Protein 3CPX (pdb70)

Structure (mmCIF, N/CA/C/O backbone):
data_3CPX
#
_entry.id   3CPX
#
_cell.length_a   83.840
_cell.length_b   83.840
_cell.length_c   682.310
_cell.angle_alpha   90.000
_cell.angle_beta   90.000
_cell.angle_gamma   120.000
#
_symmetry.space_group_name_H-M   'P 61 2 2'
#
loop_
_entity.id
_entity.type
_entity.pdbx_description
1 polymer 'Aminopeptidase, M42 family'
2 non-polymer 'FE (III) ION'
3 non-polymer 1,2-ETHANEDIOL
4 non-polymer 'CHLORIDE ION'
5 water water
#
loop_
_atom_site.group_PDB
_atom_site.id
_atom_site.type_symbol
_atom_site.label_atom_id
_atom_site.label_alt_id
_atom_site.label_comp_id
_atom_site.label_asym_id
_atom_site.label_entity_id
_atom_site.label_seq_id
_atom_site.pdbx_PDB_ins_code
_atom_site.Cartn_x
_atom_site.Cartn_y
_atom_site.Cartn_z
_atom_site.occupancy
_atom_site.B_iso_or_equiv
_atom_site.auth_seq_id
_atom_site.auth_comp_id
_atom_site.auth_asym_id
_atom_site.auth_atom_id
_atom_site.pdbx_PDB_model_num
ATOM 1 N N . GLU A 1 13 ? 32.422 19.547 287.942 1.00 65.25 -6 GLU A N 1
ATOM 2 C CA . GLU A 1 13 ? 33.020 18.625 288.971 1.00 65.97 -6 GLU A CA 1
ATOM 3 C C . GLU A 1 13 ? 32.746 19.163 290.404 1.00 65.18 -6 GLU A C 1
ATOM 4 O O . GLU A 1 13 ? 32.477 18.405 291.368 1.00 65.94 -6 GLU A O 1
ATOM 7 N N . ASN A 1 14 ? 32.834 20.483 290.524 1.00 63.11 -5 ASN A N 1
ATOM 8 C CA . ASN A 1 14 ? 32.613 21.166 291.814 1.00 61.12 -5 ASN A CA 1
ATOM 9 C C . ASN A 1 14 ? 31.158 20.944 292.281 1.00 60.13 -5 ASN A C 1
ATOM 10 O O . ASN A 1 14 ? 30.853 20.939 293.488 1.00 59.74 -5 ASN A O 1
ATOM 15 N N . LEU A 1 15 ? 30.302 20.716 291.282 1.00 58.95 -4 LEU A N 1
ATOM 16 C CA . LEU A 1 15 ? 28.842 20.558 291.469 1.00 58.32 -4 LEU A CA 1
ATOM 17 C C . LEU A 1 15 ? 28.574 19.243 292.203 1.00 58.46 -4 LEU A C 1
ATOM 18 O O . LEU A 1 15 ? 27.421 18.884 292.516 1.00 59.17 -4 LEU A O 1
ATOM 20 N N . TYR A 1 16 ? 29.658 18.521 292.485 1.00 58.07 -3 TYR A N 1
ATOM 21 C CA . TYR A 1 16 ? 29.527 17.226 293.216 1.00 57.91 -3 TYR A CA 1
ATOM 22 C C . TYR A 1 16 ? 30.332 17.151 294.515 1.00 57.52 -3 TYR A C 1
ATOM 23 O O . TYR A 1 16 ? 30.116 16.240 295.359 1.00 57.79 -3 TYR A O 1
ATOM 32 N N . PHE A 1 17 ? 31.185 18.161 294.697 1.00 56.45 -2 PHE A N 1
ATOM 33 C CA . PHE A 1 17 ? 32.041 18.220 295.894 1.00 55.95 -2 PHE A CA 1
ATOM 34 C C . PHE A 1 17 ? 31.280 17.935 297.173 1.00 55.40 -2 PHE A C 1
ATOM 35 O O . PHE A 1 17 ? 30.051 18.131 297.299 1.00 55.58 -2 PHE A O 1
ATOM 43 N N . GLN A 1 18 ? 32.077 17.486 298.124 1.00 54.45 -1 GLN A N 1
ATOM 44 C CA . GLN A 1 18 ? 31.599 17.129 299.450 1.00 53.83 -1 GLN A CA 1
ATOM 45 C C . GLN A 1 18 ? 32.586 17.522 300.492 1.00 52.18 -1 GLN A C 1
ATOM 46 O O . GLN A 1 18 ? 33.641 18.101 300.194 1.00 52.86 -1 GLN A O 1
ATOM 52 N N . GLY A 1 19 ? 32.230 17.150 301.711 1.00 50.36 0 GLY A N 1
ATOM 53 C CA . GLY A 1 19 ? 33.015 17.473 302.885 1.00 49.09 0 GLY A CA 1
ATOM 54 C C . GLY A 1 19 ? 33.670 18.823 302.773 1.00 48.31 0 GLY A C 1
ATOM 55 O O . GLY A 1 19 ? 33.048 19.817 302.363 1.00 48.52 0 GLY A O 1
ATOM 64 N N . GLN A 1 21 ? 35.824 19.807 300.800 1.00 46.13 2 GLN A N 1
ATOM 65 C CA . GLN A 1 21 ? 36.083 20.300 299.449 1.00 45.63 2 GLN A CA 1
ATOM 66 C C . GLN A 1 21 ? 34.924 21.166 299.020 1.00 44.64 2 GLN A C 1
ATOM 67 O O . GLN A 1 21 ? 35.072 22.077 298.218 1.00 44.92 2 GLN A O 1
ATOM 73 N N . LEU A 1 22 ? 33.779 20.891 299.612 1.00 43.75 3 LEU A N 1
ATOM 74 C CA . LEU A 1 22 ? 32.567 21.632 299.275 1.00 43.37 3 LEU A CA 1
ATOM 75 C C . LEU A 1 22 ? 32.718 22.974 299.948 1.00 43.11 3 LEU A C 1
ATOM 76 O O . LEU A 1 22 ? 32.337 24.001 299.400 1.00 44.07 3 LEU A O 1
ATOM 81 N N . LEU A 1 23 ? 33.384 22.956 301.097 1.00 42.58 4 LEU A N 1
ATOM 82 C CA . LEU A 1 23 ? 33.561 24.169 301.901 1.00 41.94 4 LEU A CA 1
ATOM 83 C C . LEU A 1 23 ? 34.605 25.067 301.257 1.00 42.50 4 LEU A C 1
ATOM 84 O O . LEU A 1 23 ? 34.501 26.296 301.296 1.00 43.44 4 LEU A O 1
ATOM 89 N N . LYS A 1 24 ? 35.584 24.433 300.635 1.00 42.27 5 LYS A N 1
ATOM 90 C CA . LYS A 1 24 ? 36.679 25.138 299.968 1.00 42.43 5 LYS A CA 1
ATOM 91 C C . LYS A 1 24 ? 36.077 25.919 298.818 1.00 42.75 5 LYS A C 1
ATOM 92 O O . LYS A 1 24 ? 36.333 27.103 298.601 1.00 42.23 5 LYS A O 1
ATOM 96 N N . GLU A 1 25 ? 35.190 25.233 298.126 1.00 43.14 6 GLU A N 1
ATOM 97 C CA . GLU A 1 25 ? 34.591 25.770 296.914 1.00 43.67 6 GLU A CA 1
ATOM 98 C C . GLU A 1 25 ? 33.690 26.910 297.320 1.00 43.81 6 GLU A C 1
ATOM 99 O O . GLU A 1 25 ? 33.713 27.997 296.726 1.00 44.08 6 GLU A O 1
ATOM 105 N N . LEU A 1 26 ? 32.907 26.676 298.356 1.00 43.58 7 LEU A N 1
ATOM 106 C CA . LEU A 1 26 ? 31.990 27.715 298.811 1.00 43.72 7 LEU A CA 1
ATOM 107 C C . LEU A 1 26 ? 32.774 28.950 299.178 1.00 43.31 7 LEU A C 1
ATOM 108 O O . LEU A 1 26 ? 32.410 30.044 298.829 1.00 43.38 7 LEU A O 1
ATOM 113 N N . CYS A 1 27 ? 33.900 28.753 299.826 1.00 44.25 8 CYS A N 1
ATOM 114 C CA . CYS A 1 27 ? 34.681 29.889 300.312 1.00 44.89 8 CYS A CA 1
ATOM 115 C C . CYS A 1 27 ? 35.402 30.610 299.229 1.00 44.59 8 CYS A C 1
ATOM 116 O O . CYS A 1 27 ? 35.780 31.759 299.394 1.00 45.66 8 CYS A O 1
ATOM 119 N N . SER A 1 28 ? 35.538 29.947 298.102 1.00 43.98 9 SER A N 1
ATOM 120 C CA . SER A 1 28 ? 36.362 30.489 297.016 1.00 43.37 9 SER A CA 1
ATOM 121 C C . SER A 1 28 ? 35.553 31.393 296.103 1.00 43.18 9 SER A C 1
ATOM 122 O O . SER A 1 28 ? 36.103 32.226 295.365 1.00 43.12 9 SER A O 1
ATOM 125 N N . ILE A 1 29 ? 34.245 31.213 296.175 1.00 42.87 10 ILE A N 1
ATOM 126 C CA . ILE A 1 29 ? 33.309 31.958 295.314 1.00 42.52 10 ILE A CA 1
ATOM 127 C C . ILE A 1 29 ? 33.128 33.377 295.802 1.00 42.49 10 ILE A C 1
ATOM 128 O O . ILE A 1 29 ? 32.660 33.633 296.896 1.00 43.10 10 ILE A O 1
ATOM 133 N N . HIS A 1 30 ? 33.558 34.281 294.943 1.00 43.09 11 HIS A N 1
ATOM 134 C CA . HIS A 1 30 ? 33.484 35.729 295.146 1.00 43.61 11 HIS A CA 1
ATOM 135 C C . HIS A 1 30 ? 32.037 36.156 295.205 1.00 42.99 11 HIS A C 1
ATOM 136 O O . HIS A 1 30 ? 31.322 36.145 294.201 1.00 42.98 11 HIS A O 1
ATOM 143 N N . ALA A 1 31 ? 31.596 36.489 296.410 1.00 42.62 12 ALA A N 1
ATOM 144 C CA . ALA A 1 31 ? 30.205 36.906 296.636 1.00 41.52 12 ALA A CA 1
ATOM 145 C C . ALA A 1 31 ? 30.039 37.882 297.814 1.00 41.02 12 ALA A C 1
ATOM 146 O O . ALA A 1 31 ? 29.521 37.535 298.888 1.00 40.53 12 ALA A O 1
ATOM 148 N N . PRO A 1 32 ? 30.482 39.121 297.612 1.00 40.37 13 PRO A N 1
ATOM 149 C CA . PRO A 1 32 ? 30.310 40.062 298.678 1.00 40.58 13 PRO A CA 1
ATOM 150 C C . PRO A 1 32 ? 28.899 40.558 298.712 1.00 40.90 13 PRO A C 1
ATOM 151 O O . PRO A 1 32 ? 28.134 40.340 297.791 1.00 41.53 13 PRO A O 1
ATOM 155 N N . SER A 1 33 ? 28.562 41.211 299.798 1.00 41.33 14 SER A N 1
ATOM 156 C CA . SER A 1 33 ? 27.245 41.789 299.925 1.00 41.92 14 SER A CA 1
ATOM 157 C C . SER A 1 33 ? 26.869 42.568 298.676 1.00 42.53 14 SER A C 1
ATOM 158 O O . SER A 1 33 ? 27.637 43.342 298.126 1.00 42.44 14 SER A O 1
ATOM 161 N N . GLY A 1 34 ? 25.644 42.342 298.247 1.00 43.50 15 GLY A N 1
ATOM 162 C CA . GLY A 1 34 ? 25.096 43.044 297.100 1.00 43.94 15 GLY A CA 1
ATOM 163 C C . GLY A 1 34 ? 25.394 42.355 295.788 1.00 44.07 15 GLY A C 1
ATOM 164 O O . GLY A 1 34 ? 24.878 42.740 294.733 1.00 44.32 15 GLY A O 1
ATOM 165 N N . ASN A 1 35 ? 26.213 41.317 295.858 1.00 43.32 16 ASN A N 1
ATOM 166 C CA . ASN A 1 35 ? 26.582 40.584 294.640 1.00 43.44 16 ASN A CA 1
ATOM 167 C C . ASN A 1 35 ? 26.752 39.104 294.940 1.00 43.39 16 ASN A C 1
ATOM 168 O O . ASN A 1 35 ? 27.762 38.513 294.638 1.00 43.04 16 ASN A O 1
ATOM 173 N N . GLU A 1 36 ? 25.725 38.532 295.535 1.00 43.41 17 GLU A N 1
ATOM 174 C CA . GLU A 1 36 ? 25.781 37.162 295.987 1.00 43.71 17 GLU A CA 1
ATOM 175 C C . GLU A 1 36 ? 25.432 36.222 294.871 1.00 44.48 17 GLU A C 1
ATOM 176 O O . GLU A 1 36 ? 25.531 34.993 295.001 1.00 45.53 17 GLU A O 1
ATOM 182 N N . GLU A 1 37 ? 25.054 36.814 293.753 1.00 44.38 18 GLU A N 1
ATOM 183 C CA . GLU A 1 37 ? 24.584 36.020 292.617 1.00 44.77 18 GLU A CA 1
ATOM 184 C C . GLU A 1 37 ? 25.466 34.818 292.254 1.00 44.21 18 GLU A C 1
ATOM 185 O O . GLU A 1 37 ? 24.979 33.721 292.001 1.00 44.47 18 GLU A O 1
ATOM 191 N N . PRO A 1 38 ? 26.768 35.015 292.216 1.00 44.31 19 PRO A N 1
ATOM 192 C CA . PRO A 1 38 ? 27.505 33.839 291.803 1.00 43.85 19 PRO A CA 1
ATOM 193 C C . PRO A 1 38 ? 27.306 32.661 292.741 1.00 43.16 19 PRO A C 1
ATOM 194 O O . PRO A 1 38 ? 27.264 31.507 292.316 1.00 42.06 19 PRO A O 1
ATOM 198 N N . LEU A 1 39 ? 27.140 32.951 294.016 1.00 42.53 20 LEU A N 1
ATOM 199 C CA . LEU A 1 39 ? 27.094 31.845 294.973 1.00 42.47 20 LEU A CA 1
ATOM 200 C C . LEU A 1 39 ? 25.724 31.204 294.843 1.00 42.27 20 LEU A C 1
ATOM 201 O O . LEU A 1 39 ? 25.564 29.996 294.882 1.00 42.12 20 LEU A O 1
ATOM 206 N N . LYS A 1 40 ? 24.748 32.061 294.627 1.00 42.34 21 LYS A N 1
ATOM 207 C CA . LYS A 1 40 ? 23.376 31.629 294.459 1.00 42.07 21 LYS A CA 1
ATOM 208 C C . LYS A 1 40 ? 23.363 30.610 293.350 1.00 41.91 21 LYS A C 1
ATOM 209 O O . LYS A 1 40 ? 22.764 29.518 293.437 1.00 41.67 21 LYS A O 1
ATOM 215 N N . ASP A 1 41 ? 24.057 31.015 292.298 1.00 41.72 22 ASP A N 1
ATOM 216 C CA . ASP A 1 41 ? 24.132 30.236 291.054 1.00 42.60 22 ASP A CA 1
ATOM 217 C C . ASP A 1 41 ? 24.756 28.871 291.304 1.00 41.35 22 ASP A C 1
ATOM 218 O O . ASP A 1 41 ? 24.253 27.867 290.847 1.00 40.67 22 ASP A O 1
ATOM 223 N N . PHE A 1 42 ? 25.823 28.867 292.080 1.00 40.77 23 PHE A N 1
ATOM 224 C CA . PHE A 1 42 ? 26.485 27.642 292.445 1.00 40.91 23 PHE A CA 1
ATOM 225 C C . PHE A 1 42 ? 25.588 26.826 293.377 1.00 41.35 23 PHE A C 1
ATOM 226 O O . PHE A 1 42 ? 25.417 25.608 293.197 1.00 40.40 23 PHE A O 1
ATOM 234 N N . ILE A 1 43 ? 24.995 27.490 294.362 1.00 41.71 24 ILE A N 1
ATOM 235 C CA . ILE A 1 43 ? 24.196 26.743 295.335 1.00 42.83 24 ILE A CA 1
ATOM 236 C C . ILE A 1 43 ? 23.019 26.061 294.639 1.00 44.46 24 ILE A C 1
ATOM 237 O O . ILE A 1 43 ? 22.610 24.948 294.971 1.00 44.53 24 ILE A O 1
ATOM 242 N N . LEU A 1 44 ? 22.579 26.693 293.570 1.00 45.73 25 LEU A N 1
ATOM 243 C CA . LEU A 1 44 ? 21.380 26.245 292.865 1.00 45.42 25 LEU A CA 1
ATOM 244 C C . LEU A 1 44 ? 21.774 25.067 291.968 1.00 45.81 25 LEU A C 1
ATOM 245 O O . LEU A 1 44 ? 21.113 24.023 291.941 1.00 46.39 25 LEU A O 1
ATOM 250 N N . GLU A 1 45 ? 22.886 25.206 291.266 1.00 45.72 26 GLU A N 1
ATOM 251 C CA . GLU A 1 45 ? 23.323 24.116 290.402 1.00 45.97 26 GLU A CA 1
ATOM 252 C C . GLU A 1 45 ? 23.581 22.880 291.263 1.00 45.00 26 GLU A C 1
ATOM 253 O O . GLU A 1 45 ? 23.322 21.716 290.883 1.00 44.03 26 GLU A O 1
ATOM 257 N N . TYR A 1 46 ? 24.052 23.178 292.457 1.00 43.47 27 TYR A N 1
ATOM 258 C CA . TYR A 1 46 ? 24.480 22.149 293.369 1.00 43.20 27 TYR A CA 1
ATOM 259 C C . TYR A 1 46 ? 23.285 21.424 293.926 1.00 43.10 27 TYR A C 1
ATOM 260 O O . TYR A 1 46 ? 23.231 20.192 293.957 1.00 43.07 27 TYR A O 1
ATOM 269 N N . ILE A 1 47 ? 22.309 22.201 294.352 1.00 42.93 28 ILE A N 1
ATOM 270 C CA . ILE A 1 47 ? 21.104 21.616 294.910 1.00 42.79 28 ILE A CA 1
ATOM 271 C C . ILE A 1 47 ? 20.423 20.758 293.849 1.00 43.87 28 ILE A C 1
ATOM 272 O O . ILE A 1 47 ? 19.911 19.678 294.146 1.00 44.63 28 ILE A O 1
ATOM 277 N N . ARG A 1 48 ? 20.465 21.222 292.606 1.00 44.67 29 ARG A N 1
ATOM 278 C CA . ARG A 1 48 ? 19.739 20.542 291.525 1.00 45.58 29 ARG A CA 1
ATOM 279 C C . ARG A 1 48 ? 20.418 19.277 291.086 1.00 44.92 29 ARG A C 1
ATOM 280 O O . ARG A 1 48 ? 19.815 18.471 290.394 1.00 44.54 29 ARG A O 1
ATOM 288 N N . SER A 1 49 ? 21.646 19.073 291.538 1.00 44.93 30 SER A N 1
ATOM 289 C CA . SER A 1 49 ? 22.394 17.874 291.102 1.00 44.82 30 SER A CA 1
ATOM 290 C C . SER A 1 49 ? 22.274 16.795 292.137 1.00 44.24 30 SER A C 1
ATOM 291 O O . SER A 1 49 ? 22.263 15.614 291.820 1.00 42.28 30 SER A O 1
ATOM 294 N N . ASN A 1 50 ? 22.183 17.256 293.380 1.00 43.99 31 ASN A N 1
ATOM 295 C CA . ASN A 1 50 ? 22.287 16.393 294.563 1.00 43.77 31 ASN A CA 1
ATOM 296 C C . ASN A 1 50 ? 21.005 16.154 295.354 1.00 43.43 31 ASN A C 1
ATOM 297 O O . ASN A 1 50 ? 20.932 15.247 296.191 1.00 44.02 31 ASN A O 1
ATOM 302 N N . ALA A 1 51 ? 20.006 16.983 295.115 1.00 42.44 32 ALA A N 1
ATOM 303 C CA . ALA A 1 51 ? 18.780 16.874 295.897 1.00 42.20 32 ALA A CA 1
ATOM 304 C C . ALA A 1 51 ? 18.212 15.466 295.795 1.00 41.94 32 ALA A C 1
ATOM 305 O O . ALA A 1 51 ? 17.484 15.005 296.675 1.00 42.17 32 ALA A O 1
ATOM 307 N N . GLY A 1 52 ? 18.617 14.776 294.738 1.00 41.41 33 GLY A N 1
ATOM 308 C CA . GLY A 1 52 ? 18.055 13.472 294.410 1.00 40.72 33 GLY A CA 1
ATOM 309 C C . GLY A 1 52 ? 18.579 12.406 295.344 1.00 40.89 33 GLY A C 1
ATOM 310 O O . GLY A 1 52 ? 17.951 11.365 295.583 1.00 40.19 33 GLY A O 1
ATOM 311 N N . SER A 1 53 ? 19.727 12.718 295.914 1.00 40.88 34 SER A N 1
ATOM 312 C CA . SER A 1 53 ? 20.434 11.784 296.782 1.00 40.33 34 SER A CA 1
ATOM 313 C C . SER A 1 53 ? 19.970 11.962 298.205 1.00 40.55 34 SER A C 1
ATOM 314 O O . SER A 1 53 ? 20.289 11.173 299.077 1.00 40.41 34 SER A O 1
ATOM 317 N N . TRP A 1 54 ? 19.205 13.023 298.419 1.00 41.29 35 TRP A N 1
ATOM 318 C CA . TRP A 1 54 ? 18.751 13.371 299.767 1.00 41.53 35 TRP A CA 1
ATOM 319 C C . TRP A 1 54 ? 17.589 12.534 300.225 1.00 41.40 35 TRP A C 1
ATOM 320 O O . TRP A 1 54 ? 16.903 11.893 299.445 1.00 41.36 35 TRP A O 1
ATOM 331 N N . SER A 1 55 ? 17.378 12.574 301.516 1.00 41.64 36 SER A N 1
ATOM 332 C CA . SER A 1 55 ? 16.336 11.770 302.134 1.00 42.61 36 SER A CA 1
ATOM 333 C C . SER A 1 55 ? 14.989 12.280 301.679 1.00 42.80 36 SER A C 1
ATOM 334 O O . SER A 1 55 ? 14.034 11.530 301.501 1.00 42.36 36 SER A O 1
ATOM 337 N N . TYR A 1 56 ? 14.958 13.579 301.447 1.00 43.37 37 TYR A N 1
ATOM 338 C CA . TYR A 1 56 ? 13.732 14.255 301.049 1.00 44.00 37 TYR A CA 1
ATOM 339 C C . TYR A 1 56 ? 14.039 15.359 300.054 1.00 43.76 37 TYR A C 1
ATOM 340 O O . TYR A 1 56 ? 14.990 16.116 300.211 1.00 44.05 37 TYR A O 1
ATOM 349 N N . GLN A 1 57 ? 13.221 15.431 299.018 1.00 43.61 38 GLN A N 1
ATOM 350 C CA . GLN A 1 57 ? 13.401 16.437 297.977 1.00 43.68 38 GLN A CA 1
ATOM 351 C C . GLN A 1 57 ? 12.663 17.724 298.311 1.00 42.95 38 GLN A C 1
ATOM 352 O O . GLN A 1 57 ? 11.469 17.720 298.573 1.00 42.88 38 GLN A O 1
ATOM 358 N N . PRO A 1 58 ? 13.390 18.831 298.339 1.00 42.07 39 PRO A N 1
ATOM 359 C CA . PRO A 1 58 ? 12.713 20.059 298.615 1.00 42.05 39 PRO A CA 1
ATOM 360 C C . PRO A 1 58 ? 12.147 20.727 297.394 1.00 41.87 39 PRO A C 1
ATOM 361 O O . PRO A 1 58 ? 12.448 20.372 296.256 1.00 43.34 39 PRO A O 1
ATOM 365 N N . VAL A 1 59 ? 11.276 21.664 297.677 1.00 41.27 40 VAL A N 1
ATOM 366 C CA . VAL A 1 59 ? 10.730 22.540 296.687 1.00 40.70 40 VAL A CA 1
ATOM 367 C C . VAL A 1 59 ? 11.699 23.701 296.725 1.00 41.29 40 VAL A C 1
ATOM 368 O O . VAL A 1 59 ? 12.041 24.207 297.786 1.00 41.20 40 VAL A O 1
ATOM 372 N N . ILE A 1 60 ? 12.166 24.086 295.552 1.00 41.90 41 ILE A N 1
ATOM 373 C CA . ILE A 1 60 ? 13.133 25.172 295.386 1.00 41.73 41 ILE A CA 1
ATOM 374 C C . ILE A 1 60 ? 12.462 26.443 294.983 1.00 42.13 41 ILE A C 1
ATOM 375 O O . ILE A 1 60 ? 11.639 26.477 294.065 1.00 41.45 41 ILE A O 1
ATOM 380 N N . TYR A 1 61 ? 12.804 27.500 295.709 1.00 43.00 42 TYR A N 1
ATOM 381 C CA . TYR A 1 61 ? 12.290 28.818 295.400 1.00 42.91 42 TYR A CA 1
ATOM 382 C C . TYR A 1 61 ? 13.407 29.799 295.189 1.00 43.47 42 TYR A C 1
ATOM 383 O O . TYR A 1 61 ? 14.124 30.156 296.111 1.00 43.43 42 TYR A O 1
ATOM 392 N N . ALA A 1 62 ? 13.523 30.225 293.946 1.00 44.96 43 ALA A N 1
ATOM 393 C CA . ALA A 1 62 ? 14.477 31.271 293.511 1.00 45.71 43 ALA A CA 1
ATOM 394 C C . ALA A 1 62 ? 13.780 32.004 292.358 1.00 46.94 43 ALA A C 1
ATOM 395 O O . ALA A 1 62 ? 13.298 31.385 291.465 1.00 45.24 43 ALA A O 1
ATOM 397 N N . ASP A 1 63 ? 13.671 33.319 292.425 1.00 52.28 44 ASP A N 1
ATOM 398 C CA . ASP A 1 63 ? 12.852 34.131 291.463 1.00 55.04 44 ASP A CA 1
ATOM 399 C C . ASP A 1 63 ? 13.298 35.502 291.405 1.00 57.27 44 ASP A C 1
ATOM 400 O O . ASP A 1 63 ? 14.206 35.958 292.121 1.00 59.78 44 ASP A O 1
ATOM 405 N N . ASN A 1 64 ? 12.455 36.260 290.738 1.00 58.62 45 ASN A N 1
ATOM 406 C CA . ASN A 1 64 ? 12.720 37.694 290.596 1.00 57.37 45 ASN A CA 1
ATOM 407 C C . ASN A 1 64 ? 12.270 38.364 291.888 1.00 56.15 45 ASN A C 1
ATOM 408 O O . ASN A 1 64 ? 12.844 39.449 292.337 1.00 57.02 45 ASN A O 1
ATOM 413 N N . ASP A 1 65 ? 11.301 37.664 292.506 1.00 51.79 46 ASP A N 1
ATOM 414 C CA . ASP A 1 65 ? 10.616 38.162 293.686 1.00 49.24 46 ASP A CA 1
ATOM 415 C C . ASP A 1 65 ? 11.319 37.770 294.958 1.00 46.66 46 ASP A C 1
ATOM 416 O O . ASP A 1 65 ? 10.867 38.098 296.050 1.00 45.93 46 ASP A O 1
ATOM 421 N N . LEU A 1 66 ? 12.434 37.083 294.788 1.00 44.84 47 LEU A N 1
ATOM 422 C CA . LEU A 1 66 ? 13.305 36.679 295.932 1.00 43.62 47 LEU A CA 1
ATOM 423 C C . LEU A 1 66 ? 14.689 37.275 295.736 1.00 42.04 47 LEU A C 1
ATOM 424 O O . LEU A 1 66 ? 15.645 36.964 296.428 1.00 39.90 47 LEU A O 1
ATOM 429 N N . GLN A 1 67 ? 14.768 38.136 294.743 1.00 41.65 48 GLN A N 1
ATOM 430 C CA . GLN A 1 67 ? 16.038 38.705 294.333 1.00 41.32 48 GLN A CA 1
ATOM 431 C C . GLN A 1 67 ? 16.996 37.542 294.100 1.00 41.76 48 GLN A C 1
ATOM 432 O O . GLN A 1 67 ? 16.682 36.662 293.303 1.00 41.81 48 GLN A O 1
ATOM 438 N N . ASP A 1 68 ? 18.138 37.547 294.790 1.00 41.84 49 ASP A N 1
ATOM 439 C CA . ASP A 1 68 ? 19.161 36.493 294.637 1.00 41.94 49 ASP A CA 1
ATOM 440 C C . ASP A 1 68 ? 19.207 35.486 295.780 1.00 41.58 49 ASP A C 1
ATOM 441 O O . ASP A 1 68 ? 20.173 34.746 295.963 1.00 39.70 49 ASP A O 1
ATOM 446 N N . CYS A 1 69 ? 18.111 35.444 296.519 1.00 42.18 50 CYS A N 1
ATOM 447 C CA . CYS A 1 69 ? 17.973 34.481 297.618 1.00 42.42 50 CYS A CA 1
ATOM 448 C C . CYS A 1 69 ? 17.476 33.157 297.110 1.00 42.42 50 CYS A C 1
ATOM 449 O O . CYS A 1 69 ? 16.944 33.059 296.003 1.00 41.82 50 CYS A O 1
ATOM 452 N N . ILE A 1 70 ? 17.700 32.139 297.937 1.00 41.78 51 ILE A N 1
ATOM 453 C CA . ILE A 1 70 ? 17.208 30.809 297.670 1.00 41.41 51 ILE A CA 1
ATOM 454 C C . ILE A 1 70 ? 16.448 30.347 298.878 1.00 41.94 51 ILE A C 1
ATOM 455 O O . ILE A 1 70 ? 16.875 30.565 300.003 1.00 42.74 51 ILE A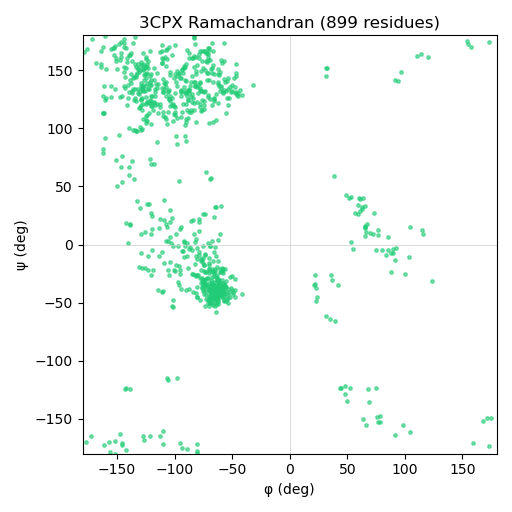 O 1
ATOM 460 N N . VAL A 1 71 ? 15.312 29.716 298.651 1.00 41.01 52 VAL A N 1
ATOM 461 C CA . VAL A 1 71 ? 14.577 29.129 299.757 1.00 40.23 52 VAL A CA 1
ATOM 462 C C . VAL A 1 71 ? 14.133 27.731 299.395 1.00 40.65 52 VAL A C 1
ATOM 463 O O . VAL A 1 71 ? 13.502 27.477 298.348 1.00 39.54 52 VAL A O 1
ATOM 467 N N . LEU A 1 72 ? 14.508 26.830 300.292 1.00 40.60 53 LEU A N 1
ATOM 468 C CA . LEU A 1 72 ? 14.197 25.428 300.176 1.00 39.89 53 LEU A CA 1
ATOM 469 C C . LEU A 1 72 ? 13.122 25.042 301.183 1.00 39.85 53 LEU A C 1
ATOM 470 O O . LEU A 1 72 ? 13.175 25.419 302.351 1.00 39.98 53 LEU A O 1
ATOM 475 N N . VAL A 1 73 ? 12.140 24.273 300.723 1.00 39.91 54 VAL A N 1
ATOM 476 C CA . VAL A 1 73 ? 11.056 23.821 301.601 1.00 38.66 54 VAL A CA 1
ATOM 477 C C . VAL A 1 73 ? 10.935 22.320 301.562 1.00 39.33 54 VAL A C 1
ATOM 478 O O . VAL A 1 73 ? 10.540 21.708 300.571 1.00 38.80 54 VAL A O 1
ATOM 482 N N . PHE A 1 74 ? 11.300 21.737 302.683 1.00 39.80 55 PHE A N 1
ATOM 483 C CA . PHE A 1 74 ? 11.222 20.312 302.864 1.00 39.70 55 PHE A CA 1
ATOM 484 C C . PHE A 1 74 ? 9.892 20.022 303.538 1.00 41.04 55 PHE A C 1
ATOM 485 O O . PHE A 1 74 ? 9.537 20.630 304.553 1.00 42.10 55 PHE A O 1
ATOM 493 N N . GLY A 1 75 ? 9.148 19.105 302.934 1.00 41.61 56 GLY A N 1
ATOM 494 C CA . GLY A 1 75 ? 7.849 18.667 303.443 1.00 41.81 56 GLY A CA 1
ATOM 495 C C . GLY A 1 75 ? 6.932 19.760 303.934 1.00 42.73 56 GLY A C 1
ATOM 496 O O . GLY A 1 75 ? 6.565 20.715 303.226 1.00 43.12 56 GLY A O 1
ATOM 497 N N . ASN A 1 76 ? 6.557 19.572 305.179 1.00 43.48 57 ASN A N 1
ATOM 498 C CA . ASN A 1 76 ? 5.679 20.485 305.900 1.00 45.05 57 ASN A CA 1
ATOM 499 C C . ASN A 1 76 ? 6.407 21.156 307.087 1.00 43.72 57 ASN A C 1
ATOM 500 O O . ASN A 1 76 ? 6.361 20.668 308.221 1.00 43.68 57 ASN A O 1
ATOM 505 N N . PRO A 1 77 ? 7.058 22.281 306.828 1.00 42.78 58 PRO A N 1
ATOM 506 C CA . PRO A 1 77 ? 7.956 22.957 307.767 1.00 42.62 58 PRO A CA 1
ATOM 507 C C . PRO A 1 77 ? 7.347 23.648 308.958 1.00 42.16 58 PRO A C 1
ATOM 508 O O . PRO A 1 77 ? 6.223 24.169 308.912 1.00 42.40 58 PRO A O 1
ATOM 512 N N . ARG A 1 78 ? 8.133 23.608 310.025 1.00 41.54 59 ARG A N 1
ATOM 513 C CA . ARG A 1 78 ? 7.780 24.237 311.286 1.00 41.63 59 ARG A CA 1
ATOM 514 C C . ARG A 1 78 ? 8.822 25.272 311.661 1.00 40.86 59 ARG A C 1
ATOM 515 O O . ARG A 1 78 ? 8.536 26.261 312.341 1.00 41.70 59 ARG A O 1
ATOM 523 N N . THR A 1 79 ? 10.017 25.036 311.153 1.00 39.50 60 THR A N 1
ATOM 524 C CA . THR A 1 79 ? 11.153 25.862 311.449 1.00 40.45 60 THR A CA 1
ATOM 525 C C . THR A 1 79 ? 11.924 26.228 310.213 1.00 41.20 60 THR A C 1
ATOM 526 O O . THR A 1 79 ? 11.997 25.446 309.275 1.00 42.38 60 THR A O 1
ATOM 530 N N . ALA A 1 80 ? 12.475 27.436 310.247 1.00 40.33 61 ALA A N 1
ATOM 531 C CA . ALA A 1 80 ? 13.293 27.987 309.149 1.00 41.17 61 ALA A CA 1
ATOM 532 C C . ALA A 1 80 ? 14.733 28.327 309.593 1.00 41.07 61 ALA A C 1
ATOM 533 O O . ALA A 1 80 ? 14.951 28.990 310.601 1.00 40.58 61 ALA A O 1
ATOM 535 N N . VAL A 1 81 ? 15.697 27.809 308.835 1.00 41.27 62 VAL A N 1
ATOM 536 C CA . VAL A 1 81 ? 17.117 28.099 309.053 1.00 41.91 62 VAL A CA 1
ATOM 537 C C . VAL A 1 81 ? 17.602 29.064 307.986 1.00 42.37 62 VAL A C 1
ATOM 538 O O . VAL A 1 81 ? 17.272 28.937 306.813 1.00 42.33 62 VAL A O 1
ATOM 542 N N . PHE A 1 82 ? 18.310 30.080 308.456 1.00 41.82 63 PHE A N 1
ATOM 543 C CA . PHE A 1 82 ? 18.847 31.129 307.618 1.00 41.96 63 PHE A CA 1
ATOM 544 C C . PHE A 1 82 ? 20.355 31.155 307.657 1.00 41.34 63 PHE A C 1
ATOM 545 O O . PHE A 1 82 ? 20.978 31.177 308.699 1.00 41.05 63 PHE A O 1
ATOM 553 N N . ALA A 1 83 ? 20.917 31.127 306.471 1.00 41.96 64 ALA A N 1
ATOM 554 C CA . ALA A 1 83 ? 22.360 31.178 306.279 1.00 42.35 64 ALA A CA 1
ATOM 555 C C . ALA A 1 83 ? 22.632 32.236 305.221 1.00 42.92 64 ALA A C 1
ATOM 556 O O . ALA A 1 83 ? 21.943 32.268 304.199 1.00 43.02 64 ALA A O 1
ATOM 558 N N . HIS A 1 84 ? 23.606 33.106 305.492 1.00 42.47 65 HIS A N 1
ATOM 559 C CA . HIS A 1 84 ? 23.941 34.192 304.582 1.00 42.05 65 HIS A CA 1
ATOM 560 C C . HIS A 1 84 ? 25.046 33.805 303.631 1.00 42.71 65 HIS A C 1
ATOM 561 O O . HIS A 1 84 ? 26.058 33.232 304.004 1.00 43.08 65 HIS A O 1
ATOM 576 N N . ASP A 1 86 ? 26.338 36.138 301.485 1.00 41.54 67 ASP A N 1
ATOM 577 C CA . ASP A 1 86 ? 27.220 37.287 301.286 1.00 41.74 67 ASP A CA 1
ATOM 578 C C . ASP A 1 86 ? 28.383 37.221 302.211 1.00 41.14 67 ASP A C 1
ATOM 579 O O . ASP A 1 86 ? 28.328 36.643 303.287 1.00 40.66 67 ASP A O 1
ATOM 584 N N . SER A 1 87 ? 29.453 37.812 301.732 1.00 41.28 68 SER A N 1
ATOM 585 C CA . SER A 1 87 ? 30.647 37.940 302.528 1.00 41.79 68 SER A CA 1
ATOM 586 C C . SER A 1 87 ? 31.059 39.385 302.613 1.00 41.59 68 SER A C 1
ATOM 587 O O . SER A 1 87 ? 30.647 40.249 301.841 1.00 41.89 68 SER A O 1
ATOM 590 N N . ILE A 1 88 ? 31.870 39.622 303.609 1.00 41.72 69 ILE A N 1
ATOM 591 C CA . ILE A 1 88 ? 32.482 40.907 303.760 1.00 41.69 69 ILE A CA 1
ATOM 592 C C . ILE A 1 88 ? 33.484 41.027 302.646 1.00 41.86 69 ILE A C 1
ATOM 593 O O . ILE A 1 88 ? 33.859 40.050 301.950 1.00 40.89 69 ILE A O 1
ATOM 598 N N . GLY A 1 89 ? 33.941 42.254 302.538 1.00 41.60 70 GLY A N 1
ATOM 599 C CA . GLY A 1 89 ? 34.907 42.631 301.531 1.00 41.97 70 GLY A CA 1
ATOM 600 C C . GLY A 1 89 ? 35.054 44.121 301.403 1.00 42.59 70 GLY A C 1
ATOM 601 O O . GLY A 1 89 ? 34.837 44.887 302.355 1.00 43.45 70 GLY A O 1
ATOM 602 N N . PHE A 1 90 ? 35.416 44.530 300.205 1.00 41.97 71 PHE A N 1
ATOM 603 C CA . PHE A 1 90 ? 35.638 45.925 299.930 1.00 41.48 71 PHE A CA 1
ATOM 604 C C . PHE A 1 90 ? 35.184 46.319 298.563 1.00 40.80 71 PHE A C 1
ATOM 605 O O . PHE A 1 90 ? 35.332 45.579 297.602 1.00 40.95 71 PHE A O 1
ATOM 613 N N . THR A 1 91 ? 34.669 47.533 298.505 1.00 40.01 72 THR A N 1
ATOM 614 C CA . THR A 1 91 ? 34.236 48.147 297.274 1.00 38.87 72 THR A CA 1
ATOM 615 C C . THR A 1 91 ? 35.247 49.180 296.873 1.00 38.40 72 THR A C 1
ATOM 616 O O . THR A 1 91 ? 35.569 50.087 297.641 1.00 38.70 72 THR A O 1
ATOM 620 N N . VAL A 1 92 ? 35.726 49.034 295.647 1.00 38.17 73 VAL A N 1
ATOM 621 C CA . VAL A 1 92 ? 36.681 49.959 295.068 1.00 37.79 73 VAL A CA 1
ATOM 622 C C . VAL A 1 92 ? 35.914 51.190 294.658 1.00 38.74 73 VAL A C 1
ATOM 623 O O . VAL A 1 92 ? 34.868 51.104 294.025 1.00 38.79 73 VAL A O 1
ATOM 627 N N . SER A 1 93 ? 36.443 52.339 295.039 1.00 39.37 74 SER A N 1
ATOM 628 C CA . SER A 1 93 ? 35.817 53.607 294.712 1.00 39.67 74 SER A CA 1
ATOM 629 C C . SER A 1 93 ? 36.599 54.325 293.638 1.00 39.66 74 SER A C 1
ATOM 630 O O . SER A 1 93 ? 36.676 53.870 292.499 1.00 39.12 74 SER A O 1
ATOM 633 N N . TYR A 1 94 ? 37.158 55.460 294.036 1.00 39.68 75 TYR A N 1
ATOM 634 C CA . TYR A 1 94 ? 37.936 56.312 293.137 1.00 39.79 75 TYR A CA 1
ATOM 635 C C . TYR A 1 94 ? 39.437 56.091 293.306 1.00 40.24 75 TYR A C 1
ATOM 636 O O . TYR A 1 94 ? 39.942 55.933 294.422 1.00 40.62 75 TYR A O 1
ATOM 645 N N . ASN A 1 95 ? 40.150 56.091 292.191 1.00 40.74 76 ASN A N 1
ATOM 646 C CA . ASN A 1 95 ? 41.609 55.954 292.225 1.00 41.20 76 ASN A CA 1
ATOM 647 C C . ASN A 1 95 ? 42.024 54.794 293.107 1.00 41.03 76 ASN A C 1
ATOM 648 O O . ASN A 1 95 ? 42.912 54.892 293.947 1.00 41.22 76 ASN A O 1
ATOM 653 N N . ASN A 1 96 ? 41.294 53.712 292.952 1.00 40.96 77 ASN A N 1
ATOM 654 C CA . ASN A 1 96 ? 41.631 52.456 293.615 1.00 40.58 77 ASN A CA 1
ATOM 655 C C . ASN A 1 96 ? 41.523 52.486 295.115 1.00 40.84 77 ASN A C 1
ATOM 656 O O . ASN A 1 96 ? 41.974 51.562 295.806 1.00 41.17 77 ASN A O 1
ATOM 661 N N . HIS A 1 97 ? 40.932 53.568 295.602 1.00 40.84 78 HIS A N 1
ATOM 662 C CA . HIS A 1 97 ? 40.601 53.666 297.030 1.00 40.92 78 HIS A CA 1
ATOM 663 C C . HIS A 1 97 ? 39.507 52.650 297.366 1.00 41.15 78 HIS A C 1
ATOM 664 O O . HIS A 1 97 ? 38.915 52.003 296.490 1.00 41.33 78 HIS A O 1
ATOM 671 N N . LEU A 1 98 ? 39.208 52.539 298.646 1.00 40.79 79 LEU A N 1
ATOM 672 C CA . LEU A 1 98 ? 38.275 51.516 299.080 1.00 40.05 79 LEU A CA 1
ATOM 673 C C . LEU A 1 98 ? 37.374 51.895 300.202 1.00 40.31 79 LEU A C 1
ATOM 674 O O . LEU A 1 98 ? 37.682 52.742 301.033 1.00 40.79 79 LEU A O 1
ATOM 679 N N . HIS A 1 99 ? 36.238 51.223 300.184 1.00 40.55 80 HIS A N 1
ATOM 680 C CA . HIS A 1 99 ? 35.248 51.302 301.247 1.00 41.06 80 HIS A CA 1
ATOM 681 C C . HIS A 1 99 ? 34.918 49.893 301.715 1.00 40.34 80 HIS A C 1
ATOM 682 O O . HIS A 1 99 ? 34.992 48.945 300.944 1.00 39.95 80 HIS A O 1
ATOM 689 N N . PRO A 1 100 ? 34.558 49.743 302.984 1.00 39.80 81 PRO A N 1
ATOM 690 C CA . PRO A 1 100 ? 34.268 48.390 303.407 1.00 39.58 81 PRO A CA 1
ATOM 691 C C . PRO A 1 100 ? 32.877 47.898 303.060 1.00 39.32 81 PRO A C 1
ATOM 692 O O . PRO A 1 100 ? 31.926 48.668 303.000 1.00 39.32 81 PRO A O 1
ATOM 696 N N . ILE A 1 101 ? 32.819 46.606 302.783 1.00 39.07 82 ILE A N 1
ATOM 697 C CA . ILE A 1 101 ? 31.563 45.885 302.621 1.00 39.30 82 ILE A CA 1
ATOM 698 C C . ILE A 1 101 ? 31.539 45.061 303.885 1.00 40.46 82 ILE A C 1
ATOM 699 O O . ILE A 1 101 ? 32.362 44.157 304.081 1.00 40.43 82 ILE A O 1
ATOM 704 N N . GLY A 1 102 ? 30.620 45.435 304.762 1.00 41.59 83 GLY A N 1
ATOM 705 C CA . GLY A 1 102 ? 30.526 44.847 306.084 1.00 41.94 83 GLY A CA 1
ATOM 706 C C . GLY A 1 102 ? 31.614 45.491 306.922 1.00 43.33 83 GLY A C 1
ATOM 707 O O . GLY A 1 102 ? 32.062 46.615 306.664 1.00 42.00 83 GLY A O 1
ATOM 708 N N . SER A 1 103 ? 32.055 44.742 307.916 1.00 44.61 84 SER A N 1
ATOM 709 C CA . SER A 1 103 ? 33.091 45.191 308.828 1.00 45.32 84 SER A CA 1
ATOM 710 C C . SER A 1 103 ? 34.297 44.284 308.712 1.00 44.82 84 SER A C 1
ATOM 711 O O . SER A 1 103 ? 34.617 43.532 309.613 1.00 44.63 84 SER A O 1
ATOM 714 N N . PRO A 1 104 ? 34.990 44.352 307.594 1.00 45.26 85 PRO A N 1
ATOM 715 C CA . PRO A 1 104 ? 36.134 43.477 307.558 1.00 45.15 85 PRO A CA 1
ATOM 716 C C . PRO A 1 104 ? 37.309 44.060 308.264 1.00 45.11 85 PRO A C 1
ATOM 717 O O . PRO A 1 104 ? 37.375 45.256 308.501 1.00 44.68 85 PRO A O 1
ATOM 721 N N . SER A 1 105 ? 38.218 43.165 308.597 1.00 45.87 86 SER A N 1
ATOM 722 C CA . SER A 1 105 ? 39.504 43.515 309.188 1.00 45.92 86 SER A CA 1
ATOM 723 C C . SER A 1 105 ? 40.339 44.200 308.114 1.00 46.44 86 SER A C 1
ATOM 724 O O . SER A 1 105 ? 40.312 43.830 306.930 1.00 46.23 86 SER A O 1
ATOM 727 N N . ALA A 1 106 ? 41.075 45.214 308.547 1.00 46.26 87 ALA A N 1
ATOM 728 C CA . ALA A 1 106 ? 41.912 45.996 307.656 1.00 45.56 87 ALA A CA 1
ATOM 729 C C . ALA A 1 106 ? 43.340 45.990 308.133 1.00 45.86 87 ALA A C 1
ATOM 730 O O . ALA A 1 106 ? 43.692 46.623 309.122 1.00 46.48 87 ALA A O 1
ATOM 732 N N . LYS A 1 107 ? 44.152 45.244 307.409 1.00 45.63 88 LYS A N 1
ATOM 733 C CA . LYS A 1 107 ? 45.576 45.127 307.681 1.00 45.09 88 LYS A CA 1
ATOM 734 C C . LYS A 1 107 ? 46.345 45.223 306.376 1.00 44.68 88 LYS A C 1
ATOM 735 O O . LYS A 1 107 ? 45.998 44.591 305.385 1.00 44.43 88 LYS A O 1
ATOM 740 N N . GLU A 1 108 ? 47.402 46.014 306.372 1.00 44.42 89 GLU A N 1
ATOM 741 C CA . GLU A 1 108 ? 48.227 46.093 305.181 1.00 44.22 89 GLU A CA 1
ATOM 742 C C . GLU A 1 108 ? 48.724 44.732 304.787 1.00 43.88 89 GLU A C 1
ATOM 743 O O . GLU A 1 108 ? 49.074 43.906 305.620 1.00 44.26 89 GLU A O 1
ATOM 749 N N . GLY A 1 109 ? 48.725 44.505 303.490 1.00 43.49 90 GLY A N 1
ATOM 750 C CA . GLY A 1 109 ? 49.206 43.260 302.946 1.00 43.37 90 GLY A CA 1
ATOM 751 C C . GLY A 1 109 ? 48.070 42.336 302.600 1.00 43.32 90 GLY A C 1
ATOM 752 O O . GLY A 1 109 ? 48.201 41.485 301.738 1.00 43.72 90 GLY A O 1
ATOM 753 N N . TYR A 1 110 ? 46.937 42.496 303.263 1.00 43.35 91 TYR A N 1
ATOM 754 C CA . TYR A 1 110 ? 45.810 41.614 302.955 1.00 43.03 91 TYR A CA 1
ATOM 755 C C . TYR A 1 110 ? 45.610 41.458 301.453 1.00 43.21 91 TYR A C 1
ATOM 756 O O . TYR A 1 110 ? 45.497 42.437 300.700 1.00 42.81 91 TYR A O 1
ATOM 765 N N . ARG A 1 111 ? 45.561 40.196 301.056 1.00 43.42 92 ARG A N 1
ATOM 766 C CA . ARG A 1 111 ? 45.361 39.791 299.654 1.00 43.87 92 ARG A CA 1
ATOM 767 C C . ARG A 1 111 ? 43.896 39.851 299.241 1.00 43.23 92 ARG A C 1
ATOM 768 O O . ARG A 1 111 ? 43.017 39.216 299.822 1.00 41.86 92 ARG A O 1
ATOM 776 N N . LEU A 1 112 ? 43.675 40.629 298.197 1.00 42.35 93 LEU A N 1
ATOM 777 C CA . LEU A 1 112 ? 42.352 40.875 297.651 1.00 41.78 93 LEU A CA 1
ATOM 778 C C . LEU A 1 112 ? 42.237 40.477 296.204 1.00 41.75 93 LEU A C 1
ATOM 779 O O . LEU A 1 112 ? 43.180 40.618 295.413 1.00 42.74 93 LEU A O 1
ATOM 784 N N . VAL A 1 113 ? 41.051 39.982 295.871 1.00 41.62 94 VAL A N 1
ATOM 785 C CA . VAL A 1 113 ? 40.729 39.551 294.505 1.00 41.19 94 VAL A CA 1
ATOM 786 C C . VAL A 1 113 ? 39.404 40.106 294.007 1.00 41.50 94 VAL A C 1
ATOM 787 O O . VAL A 1 113 ? 38.499 40.453 294.777 1.00 40.91 94 VAL A O 1
ATOM 791 N N . GLY A 1 114 ? 39.335 40.175 292.682 1.00 41.80 95 GLY A N 1
ATOM 792 C CA . GLY A 1 114 ? 38.123 40.628 291.974 1.00 41.59 95 GLY A CA 1
ATOM 793 C C . GLY A 1 114 ? 38.151 40.479 290.470 1.00 41.23 95 GLY A C 1
ATOM 794 O O . GLY A 1 114 ? 38.964 39.747 289.910 1.00 41.84 95 GLY A O 1
ATOM 795 N N . LYS A 1 115 ? 37.227 41.168 289.826 1.00 40.58 96 LYS A N 1
ATOM 796 C CA . LYS A 1 115 ? 37.168 41.200 288.363 1.00 40.78 96 LYS A CA 1
ATOM 797 C C . LYS A 1 115 ? 36.381 42.399 287.864 1.00 41.29 96 LYS A C 1
ATOM 798 O O . LYS A 1 115 ? 35.255 42.650 288.294 1.00 40.71 96 LYS A O 1
ATOM 800 N N . ASP A 1 116 ? 37.003 43.175 286.994 1.00 42.09 97 ASP A N 1
ATOM 801 C CA . ASP A 1 116 ? 36.268 44.261 286.347 1.00 43.00 97 ASP A CA 1
ATOM 802 C C . ASP A 1 116 ? 36.304 44.062 284.850 1.00 43.46 97 ASP A C 1
ATOM 803 O O . ASP A 1 116 ? 36.671 42.991 284.354 1.00 44.09 97 ASP A O 1
ATOM 808 N N . SER A 1 117 ? 35.953 45.122 284.143 1.00 43.63 98 SER A N 1
ATOM 809 C CA . SER A 1 117 ? 35.808 45.062 282.681 1.00 43.16 98 SER A CA 1
ATOM 810 C C . SER A 1 117 ? 37.119 44.761 282.003 1.00 42.78 98 SER A C 1
ATOM 811 O O . SER A 1 117 ? 37.164 44.479 280.814 1.00 43.88 98 SER A O 1
ATOM 814 N N . ASN A 1 118 ? 38.186 44.807 282.777 1.00 42.24 99 ASN A N 1
ATOM 815 C CA . ASN A 1 118 ? 39.533 44.620 282.238 1.00 41.62 99 ASN A CA 1
ATOM 816 C C . ASN A 1 118 ? 40.159 43.349 282.735 1.00 41.94 99 ASN A C 1
ATOM 817 O O . ASN A 1 118 ? 41.363 43.177 282.760 1.00 41.70 99 ASN A O 1
ATOM 822 N N . GLY A 1 119 ? 39.285 42.463 283.151 1.00 42.77 100 GLY A N 1
ATOM 823 C CA . GLY A 1 119 ? 39.693 41.136 283.592 1.00 43.29 100 GLY A CA 1
ATOM 824 C C . GLY A 1 119 ? 39.816 40.962 285.080 1.00 43.85 100 GLY A C 1
ATOM 825 O O . GLY A 1 119 ? 39.192 41.667 285.876 1.00 44.71 100 GLY A O 1
ATOM 826 N N . ASP A 1 120 ? 40.640 39.996 285.442 1.00 44.52 101 ASP A N 1
ATOM 827 C CA . ASP A 1 120 ? 40.865 39.673 286.848 1.00 44.72 101 ASP A CA 1
ATOM 828 C C . ASP A 1 120 ? 41.662 40.715 287.576 1.00 43.87 101 ASP A C 1
ATOM 829 O O . ASP A 1 120 ? 42.399 41.528 287.000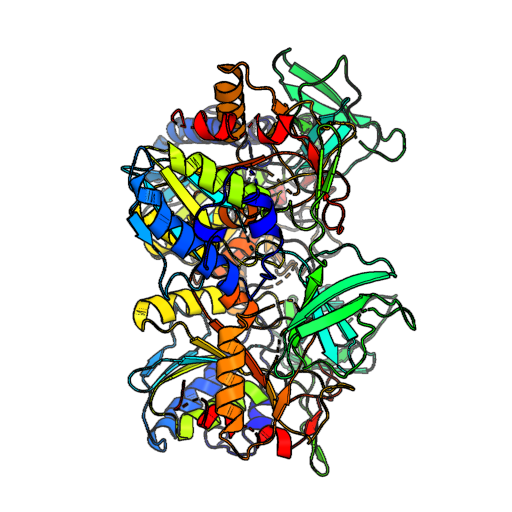 1.00 43.31 101 ASP A O 1
ATOM 834 N N . ILE A 1 121 ? 41.487 40.652 288.875 1.00 43.24 102 ILE A N 1
ATOM 835 C CA . ILE A 1 121 ? 42.157 41.566 289.771 1.00 43.17 102 ILE A CA 1
ATOM 836 C C . ILE A 1 121 ? 42.749 40.839 290.950 1.00 43.47 102 ILE A C 1
ATOM 837 O O . ILE A 1 121 ? 42.139 39.977 291.577 1.00 43.58 102 ILE A O 1
ATOM 842 N N . GLU A 1 122 ? 43.981 41.198 291.217 1.00 44.14 103 GLU A N 1
ATOM 843 C CA . GLU A 1 122 ? 44.684 40.657 292.344 1.00 44.53 103 GLU A CA 1
ATOM 844 C C . GLU A 1 122 ? 45.473 41.777 292.941 1.00 43.37 103 GLU A C 1
ATOM 845 O O . GLU A 1 122 ? 46.195 42.478 292.260 1.00 42.55 103 GLU A O 1
ATOM 851 N N . GLY A 1 123 ? 45.278 41.984 294.219 1.00 43.16 104 GLY A N 1
ATOM 852 C CA . GLY A 1 123 ? 45.968 43.069 294.876 1.00 43.27 104 GLY A CA 1
ATOM 853 C C . GLY A 1 123 ? 46.043 42.948 296.358 1.00 43.25 104 GLY A C 1
ATOM 854 O O . GLY A 1 123 ? 45.529 42.027 296.977 1.00 43.65 104 GLY A O 1
ATOM 855 N N . VAL A 1 124 ? 46.694 43.942 296.905 1.00 43.51 105 VAL A N 1
ATOM 856 C CA . VAL A 1 124 ? 46.927 44.019 298.323 1.00 44.15 105 VAL A CA 1
ATOM 857 C C . VAL A 1 124 ? 46.365 45.305 298.896 1.00 44.52 105 VAL A C 1
ATOM 858 O O . VAL A 1 124 ? 46.149 46.299 298.199 1.00 43.87 105 VAL A O 1
ATOM 862 N N . LEU A 1 125 ? 46.126 45.251 300.189 1.00 45.34 106 LEU A N 1
ATOM 863 C CA . LEU A 1 125 ? 45.552 46.378 300.908 1.00 46.23 106 LEU A CA 1
ATOM 864 C C . LEU A 1 125 ? 46.683 47.274 301.387 1.00 47.04 106 LEU A C 1
ATOM 865 O O . LEU A 1 125 ? 47.601 46.794 302.040 1.00 47.35 106 LEU A O 1
ATOM 870 N N . LYS A 1 126 ? 46.634 48.555 301.010 1.00 48.23 107 LYS A N 1
ATOM 871 C CA . LYS A 1 126 ? 47.649 49.573 301.431 1.00 49.09 107 LYS A CA 1
ATOM 872 C C . LYS A 1 126 ? 46.966 50.723 302.189 1.00 50.23 107 LYS A C 1
ATOM 873 O O . LYS A 1 126 ? 45.890 51.207 301.803 1.00 50.61 107 LYS A O 1
ATOM 875 N N . ILE A 1 127 ? 47.622 51.125 303.277 1.00 51.37 108 ILE A N 1
ATOM 876 C CA . ILE A 1 127 ? 47.114 52.117 304.245 1.00 51.91 108 ILE A CA 1
ATOM 877 C C . ILE A 1 127 ? 47.574 53.537 303.989 1.00 52.59 108 ILE A C 1
ATOM 878 O O . ILE A 1 127 ? 47.453 54.389 304.866 1.00 52.41 108 ILE A O 1
ATOM 880 N N . VAL A 1 128 ? 48.099 53.759 302.786 1.00 53.30 109 VAL A N 1
ATOM 881 C CA . VAL A 1 128 ? 48.542 55.101 302.335 1.00 54.16 109 VAL A CA 1
ATOM 882 C C . VAL A 1 128 ? 47.688 56.235 302.940 1.00 55.35 109 VAL A C 1
ATOM 883 O O . VAL A 1 128 ? 46.456 56.135 303.017 1.00 55.95 109 VAL A O 1
ATOM 887 N N . ASP A 1 129 ? 48.377 57.302 303.361 1.00 56.49 110 ASP A N 1
ATOM 888 C CA . ASP A 1 129 ? 47.782 58.541 303.948 1.00 57.10 110 ASP A CA 1
ATOM 889 C C . ASP A 1 129 ? 46.564 58.361 304.899 1.00 57.83 110 ASP A C 1
ATOM 890 O O . ASP A 1 129 ? 45.480 58.908 304.656 1.00 58.33 110 ASP A O 1
ATOM 892 N N . GLU A 1 130 ? 46.776 57.612 305.985 1.00 58.03 111 GLU A N 1
ATOM 893 C CA . GLU A 1 130 ? 45.749 57.350 306.996 1.00 57.40 111 GLU A CA 1
ATOM 894 C C . GLU A 1 130 ? 44.522 56.767 306.313 1.00 57.38 111 GLU A C 1
ATOM 895 O O . GLU A 1 130 ? 43.542 56.343 306.960 1.00 57.57 111 GLU A O 1
ATOM 897 N N . GLU A 1 131 ? 44.616 56.710 304.987 1.00 56.88 112 GLU A N 1
ATOM 898 C CA . GLU A 1 131 ? 43.491 56.222 304.133 1.00 56.71 112 GLU A CA 1
ATOM 899 C C . GLU A 1 131 ? 43.701 54.865 303.428 1.00 55.63 112 GLU A C 1
ATOM 900 O O . GLU A 1 131 ? 44.787 54.546 302.948 1.00 55.46 112 GLU A O 1
ATOM 906 N N . TRP A 1 132 ? 42.629 54.086 303.351 1.00 54.41 113 TRP A N 1
ATOM 907 C CA . TRP A 1 132 ? 42.664 52.736 302.726 1.00 53.99 113 TRP A CA 1
ATOM 908 C C . TRP A 1 132 ? 42.520 52.648 301.219 1.00 54.35 113 TRP A C 1
ATOM 909 O O . TRP A 1 132 ? 41.642 53.270 300.612 1.00 55.18 113 TRP A O 1
ATOM 928 N N . LEU A 1 134 ? 43.666 49.941 297.482 1.00 49.38 115 LEU A N 1
ATOM 929 C CA . LEU A 1 134 ? 44.088 48.730 296.799 1.00 47.09 115 LEU A CA 1
ATOM 930 C C . LEU A 1 134 ? 45.262 49.008 295.882 1.00 46.79 115 LEU A C 1
ATOM 931 O O . LEU A 1 134 ? 45.172 49.841 294.971 1.00 46.97 115 LEU A O 1
ATOM 936 N N . GLU A 1 135 ? 46.367 48.313 296.147 1.00 45.83 116 GLU A N 1
ATOM 937 C CA . GLU A 1 135 ? 47.559 48.390 295.302 1.00 45.03 116 GLU A CA 1
ATOM 938 C C . GLU A 1 135 ? 47.425 47.249 294.311 1.00 44.01 116 GLU A C 1
ATOM 939 O O . GLU A 1 135 ? 47.419 46.080 294.684 1.00 43.24 116 GLU A O 1
ATOM 941 N N . THR A 1 136 ? 47.275 47.602 293.041 1.00 43.27 117 THR A N 1
ATOM 942 C CA . THR A 1 136 ? 47.146 46.589 291.985 1.00 42.62 117 THR A CA 1
ATOM 943 C C . THR A 1 136 ? 47.753 47.022 290.633 1.00 42.11 117 THR A C 1
ATOM 944 O O . THR A 1 136 ? 48.519 47.968 290.574 1.00 42.51 117 THR A O 1
ATOM 948 N N . ASP A 1 137 ? 47.401 46.346 289.554 1.00 42.12 118 ASP A N 1
ATOM 949 C CA . ASP A 1 137 ? 48.129 46.560 288.262 1.00 42.57 118 ASP A CA 1
ATOM 950 C C . ASP A 1 137 ? 47.812 47.895 287.684 1.00 41.85 118 ASP A C 1
ATOM 951 O O . ASP A 1 137 ? 48.662 48.680 287.262 1.00 41.70 118 ASP A O 1
ATOM 956 N N . ARG A 1 138 ? 46.511 48.076 287.644 1.00 41.24 119 ARG A N 1
ATOM 957 C CA . ARG A 1 138 ? 45.859 49.179 286.967 1.00 40.73 119 ARG A CA 1
ATOM 958 C C . ARG A 1 138 ? 44.769 49.837 287.768 1.00 39.95 119 ARG A C 1
ATOM 959 O O . ARG A 1 138 ? 44.414 49.424 288.870 1.00 40.58 119 ARG A O 1
ATOM 967 N N . LEU A 1 139 ? 44.213 50.861 287.152 1.00 38.85 120 LEU A N 1
ATOM 968 C CA . LEU A 1 139 ? 43.095 51.574 287.738 1.00 37.95 120 LEU A CA 1
ATOM 969 C C . LEU A 1 139 ? 41.922 50.622 287.649 1.00 38.40 120 LEU A C 1
ATOM 970 O O . LEU A 1 139 ? 41.625 50.059 286.595 1.00 38.76 120 LEU A O 1
ATOM 975 N N . ILE A 1 140 ? 41.281 50.394 288.777 1.00 38.49 121 ILE A N 1
ATOM 976 C CA . ILE A 1 140 ? 40.135 49.493 288.799 1.00 38.44 121 ILE A CA 1
ATOM 977 C C . ILE A 1 140 ? 38.839 50.257 288.549 1.00 38.24 121 ILE A C 1
ATOM 978 O O . ILE A 1 140 ? 38.656 51.405 288.979 1.00 37.36 121 ILE A O 1
ATOM 983 N N . ASP A 1 141 ? 37.974 49.620 287.775 1.00 38.42 122 ASP A N 1
ATOM 984 C CA . ASP A 1 141 ? 36.660 50.188 287.470 1.00 38.83 122 ASP A CA 1
ATOM 985 C C . ASP A 1 141 ? 35.991 50.504 288.780 1.00 38.78 122 ASP A C 1
ATOM 986 O O . ASP A 1 141 ? 36.065 49.722 289.745 1.00 38.75 122 ASP A O 1
ATOM 991 N N . ARG A 1 142 ? 35.308 51.633 288.799 1.00 38.13 123 ARG A N 1
ATOM 992 C CA . ARG A 1 142 ? 34.552 52.023 289.984 1.00 38.26 123 ARG A CA 1
ATOM 993 C C . ARG A 1 142 ? 33.446 51.053 290.376 1.00 38.50 123 ARG A C 1
ATOM 994 O O . ARG A 1 142 ? 32.691 50.544 289.548 1.00 38.37 123 ARG A O 1
ATOM 1002 N N . GLY A 1 143 ? 33.388 50.813 291.670 1.00 38.70 124 GLY A N 1
ATOM 1003 C CA . GLY A 1 143 ? 32.335 50.011 292.270 1.00 39.72 124 GLY A CA 1
ATOM 1004 C C . GLY A 1 143 ? 32.639 4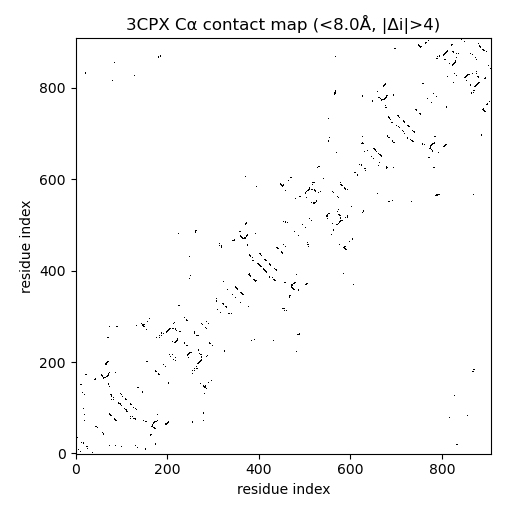8.544 292.224 1.00 39.81 124 GLY A C 1
ATOM 1005 O O . GLY A 1 143 ? 31.809 47.709 292.552 1.00 40.36 124 GLY A O 1
ATOM 1006 N N . THR A 1 144 ? 33.841 48.241 291.781 1.00 40.30 125 THR A N 1
ATOM 1007 C CA . THR A 1 144 ? 34.269 46.853 291.712 1.00 39.81 125 THR A CA 1
ATOM 1008 C C . THR A 1 144 ? 34.479 46.347 293.114 1.00 40.25 125 THR A C 1
ATOM 1009 O O . THR A 1 144 ? 35.178 46.969 293.910 1.00 39.63 125 THR A O 1
ATOM 1013 N N . GLU A 1 145 ? 33.865 45.213 293.403 1.00 40.50 126 GLU A N 1
ATOM 1014 C CA . GLU A 1 145 ? 34.021 44.592 294.702 1.00 42.24 126 GLU A CA 1
ATOM 1015 C C . GLU A 1 145 ? 35.276 43.737 294.725 1.00 41.98 126 GLU A C 1
ATOM 1016 O O . GLU A 1 145 ? 35.657 43.107 293.728 1.00 41.09 126 GLU A O 1
ATOM 1022 N N . VAL A 1 146 ? 35.903 43.729 295.888 1.00 41.53 127 VAL A N 1
ATOM 1023 C CA . VAL A 1 146 ? 37.031 42.855 296.113 1.00 42.03 127 VAL A CA 1
ATOM 1024 C C . VAL A 1 146 ? 36.870 42.054 297.382 1.00 42.16 127 VAL A C 1
ATOM 1025 O O . VAL A 1 146 ? 36.263 42.436 298.362 1.00 41.69 127 VAL A O 1
ATOM 1029 N N . THR A 1 147 ? 37.541 40.943 297.323 1.00 43.12 128 THR A N 1
ATOM 1030 C CA . THR A 1 147 ? 37.399 39.890 298.278 1.00 43.61 128 THR A CA 1
ATOM 1031 C C . THR A 1 147 ? 38.704 39.340 298.741 1.00 43.89 128 THR A C 1
ATOM 1032 O O . THR A 1 147 ? 39.705 39.430 298.051 1.00 43.55 128 THR A O 1
ATOM 1036 N N . PHE A 1 148 ? 38.671 38.768 299.935 1.00 44.13 129 PHE A N 1
ATOM 1037 C CA . PHE A 1 148 ? 39.833 38.078 300.464 1.00 43.42 129 PHE A CA 1
ATOM 1038 C C . PHE A 1 148 ? 40.175 36.955 299.520 1.00 43.66 129 PHE A C 1
ATOM 1039 O O . PHE A 1 148 ? 39.299 36.213 299.047 1.00 43.68 129 PHE A O 1
ATOM 1047 N N . LYS A 1 149 ? 41.465 36.862 299.233 1.00 43.83 130 LYS A N 1
ATOM 1048 C CA . LYS A 1 149 ? 41.971 35.831 298.353 1.00 44.00 130 LYS A CA 1
ATOM 1049 C C . LYS A 1 149 ? 41.768 34.478 298.998 1.00 43.87 130 LYS A C 1
ATOM 1050 O O . LYS A 1 149 ? 42.243 34.236 300.106 1.00 43.68 130 LYS A O 1
ATOM 1056 N N . PRO A 1 150 ? 41.071 33.583 298.301 1.00 43.84 131 PRO A N 1
ATOM 1057 C CA . PRO A 1 150 ? 40.865 32.250 298.831 1.00 44.04 131 PRO A CA 1
ATOM 1058 C C . PRO A 1 150 ? 42.160 31.660 299.279 1.00 44.61 131 PRO A C 1
ATOM 1059 O O . PRO A 1 150 ? 43.199 31.792 298.616 1.00 44.43 131 PRO A O 1
ATOM 1063 N N . ASP A 1 151 ? 42.089 31.031 300.435 1.00 44.93 132 ASP A N 1
ATOM 1064 C CA . ASP A 1 151 ? 43.262 30.402 301.029 1.00 44.58 132 ASP A CA 1
ATOM 1065 C C . ASP A 1 151 ? 42.787 29.424 302.078 1.00 44.50 132 ASP A C 1
ATOM 1066 O O . ASP A 1 151 ? 42.804 29.693 303.292 1.00 44.30 132 ASP A O 1
ATOM 1071 N N . PHE A 1 152 ? 42.361 28.281 301.560 1.00 43.75 133 PHE A N 1
ATOM 1072 C CA . PHE A 1 152 ? 41.755 27.226 302.359 1.00 43.25 133 PHE A CA 1
ATOM 1073 C C . PHE A 1 152 ? 42.827 26.351 302.922 1.00 43.26 133 PHE A C 1
ATOM 1074 O O . PHE A 1 152 ? 43.690 25.865 302.216 1.00 43.29 133 PHE A O 1
ATOM 1082 N N . ARG A 1 153 ? 42.771 26.178 304.222 1.00 44.24 134 ARG A N 1
ATOM 1083 C CA . ARG A 1 153 ? 43.780 25.390 304.925 1.00 44.89 134 ARG A CA 1
ATOM 1084 C C . ARG A 1 153 ? 43.185 24.454 305.931 1.00 45.76 134 ARG A C 1
ATOM 1085 O O . ARG A 1 153 ? 42.196 24.738 306.591 1.00 46.34 134 ARG A O 1
ATOM 1093 N N . GLU A 1 154 ? 43.824 23.315 306.029 1.00 47.36 135 GLU A N 1
ATOM 1094 C CA . GLU A 1 154 ? 43.432 22.300 306.965 1.00 48.40 135 GLU A CA 1
ATOM 1095 C C . GLU A 1 154 ? 44.682 22.111 307.804 1.00 48.03 135 GLU A C 1
ATOM 1096 O O . GLU A 1 154 ? 45.711 21.727 307.270 1.00 47.16 135 GLU A O 1
ATOM 1102 N N . GLU A 1 155 ? 44.544 22.318 309.106 1.00 48.27 136 GLU A N 1
ATOM 1103 C CA . GLU A 1 155 ? 45.650 22.354 310.043 1.00 47.81 136 GLU A CA 1
ATOM 1104 C C . GLU A 1 155 ? 45.333 21.862 311.436 1.00 47.20 136 GLU A C 1
ATOM 1105 O O . GLU A 1 155 ? 44.954 22.656 312.274 1.00 47.31 136 GLU A O 1
ATOM 1111 N N . GLY A 1 156 ? 45.588 20.586 311.699 1.00 46.48 137 GLY A N 1
ATOM 1112 C CA . GLY A 1 156 ? 45.241 19.898 312.926 1.00 46.01 137 GLY A CA 1
ATOM 1113 C C . GLY A 1 156 ? 43.766 19.620 312.938 1.00 45.64 137 GLY A C 1
ATOM 1114 O O . GLY A 1 156 ? 43.218 19.013 312.024 1.00 45.35 137 GLY A O 1
ATOM 1115 N N . ASP A 1 157 ? 43.125 20.102 313.981 1.00 45.57 138 ASP A N 1
ATOM 1116 C CA . ASP A 1 157 ? 41.686 19.920 314.135 1.00 45.87 138 ASP A CA 1
ATOM 1117 C C . ASP A 1 157 ? 40.996 21.113 313.525 1.00 44.84 138 ASP A C 1
ATOM 1118 O O . ASP A 1 157 ? 39.770 21.217 313.561 1.00 44.67 138 ASP A O 1
ATOM 1123 N N . PHE A 1 158 ? 41.802 21.999 312.950 1.00 44.31 139 PHE A N 1
ATOM 1124 C CA . PHE A 1 158 ? 41.283 23.270 312.412 1.00 43.96 139 PHE A CA 1
ATOM 1125 C C . PHE A 1 158 ? 41.264 23.485 310.921 1.00 44.43 139 PHE A C 1
ATOM 1126 O O . PHE A 1 158 ? 42.072 22.965 310.129 1.00 44.88 139 PHE A O 1
ATOM 1134 N N . ILE A 1 159 ? 40.347 24.377 310.607 1.00 44.22 140 ILE A N 1
ATOM 1135 C CA . ILE A 1 159 ? 40.159 24.876 309.268 1.00 44.67 140 ILE A CA 1
ATOM 1136 C C . ILE A 1 159 ? 40.343 26.370 309.299 1.00 44.49 140 ILE A C 1
ATOM 1137 O O . ILE A 1 159 ? 39.689 27.075 310.076 1.00 44.94 140 ILE A O 1
ATOM 1142 N N . LEU A 1 160 ? 41.262 26.838 308.468 1.00 44.03 141 LEU A N 1
ATOM 1143 C CA . LEU A 1 160 ? 41.530 28.259 308.348 1.00 43.69 141 LEU A CA 1
ATOM 1144 C C . LEU A 1 160 ? 41.285 28.725 306.939 1.00 43.36 141 LEU A C 1
ATOM 1145 O O . LEU A 1 160 ? 41.933 28.294 305.982 1.00 44.36 141 LEU A O 1
ATOM 1150 N N . THR A 1 161 ? 40.352 29.640 306.830 1.00 42.87 142 THR A N 1
ATOM 1151 C CA . THR A 1 161 ? 40.016 30.205 305.546 1.00 42.46 142 THR A CA 1
ATOM 1152 C C . THR A 1 161 ? 39.232 31.468 305.640 1.00 42.17 142 THR A C 1
ATOM 1153 O O . THR A 1 161 ? 38.489 31.708 306.584 1.00 42.27 142 THR A O 1
ATOM 1157 N N . PRO A 1 162 ? 39.374 32.295 304.637 1.00 42.40 143 PRO A N 1
ATOM 1158 C CA . PRO A 1 162 ? 38.457 33.396 304.698 1.00 42.23 143 PRO A CA 1
ATOM 1159 C C . PRO A 1 162 ? 37.030 32.907 304.507 1.00 41.75 143 PRO A C 1
ATOM 1160 O O . PRO A 1 162 ? 36.779 31.839 303.927 1.00 41.47 143 PRO A O 1
ATOM 1164 N N . TYR A 1 163 ? 36.125 33.694 305.058 1.00 41.24 144 TYR A N 1
ATOM 1165 C CA . TYR A 1 163 ? 34.712 33.511 304.854 1.00 41.20 144 TYR A CA 1
ATOM 1166 C C . TYR A 1 163 ? 34.111 32.214 305.356 1.00 41.35 144 TYR A C 1
ATOM 1167 O O . TYR A 1 163 ? 33.172 31.679 304.767 1.00 41.55 144 TYR A O 1
ATOM 1176 N N . LEU A 1 164 ? 34.664 31.697 306.438 1.00 41.50 145 LEU A N 1
ATOM 1177 C CA . LEU A 1 164 ? 33.988 30.595 307.112 1.00 41.88 145 LEU A CA 1
ATOM 1178 C C . LEU A 1 164 ? 32.625 31.214 307.425 1.00 41.87 145 LEU A C 1
ATOM 1179 O O . LEU A 1 164 ? 31.575 30.576 307.408 1.00 41.00 145 LEU A O 1
ATOM 1184 N N . ASP A 1 165 ? 32.705 32.502 307.711 1.00 42.48 146 ASP A N 1
ATOM 1185 C CA . ASP A 1 165 ? 31.542 33.329 307.971 1.00 42.76 146 ASP A CA 1
ATOM 1186 C C . ASP A 1 165 ? 31.115 33.898 306.629 1.00 42.40 146 ASP A C 1
ATOM 1187 O O . ASP A 1 165 ? 31.748 34.834 306.155 1.00 42.80 146 ASP A O 1
ATOM 1192 N N . ASP A 1 166 ? 30.037 33.399 306.029 1.00 41.68 147 ASP A N 1
ATOM 1193 C CA . ASP A 1 166 ? 29.205 32.357 306.603 1.00 41.71 147 ASP A CA 1
ATOM 1194 C C . ASP A 1 166 ? 29.101 31.188 305.660 1.00 41.00 147 ASP A C 1
ATOM 1195 O O . ASP A 1 166 ? 28.077 30.519 305.567 1.00 40.19 147 ASP A O 1
ATOM 1200 N N . ARG A 1 167 ? 30.182 30.944 304.952 1.00 41.37 148 ARG A N 1
ATOM 1201 C CA . ARG A 1 167 ? 30.200 29.822 304.003 1.00 41.41 148 ARG A CA 1
ATOM 1202 C C . ARG A 1 167 ? 30.078 28.496 304.747 1.00 40.96 148 ARG A C 1
ATOM 1203 O O . ARG A 1 167 ? 29.652 27.500 304.196 1.00 41.38 148 ARG A O 1
ATOM 1211 N N . LEU A 1 168 ? 30.406 28.519 306.028 1.00 41.17 149 LEU A N 1
ATOM 1212 C CA . LEU A 1 168 ? 30.363 27.316 306.863 1.00 41.08 149 LEU A CA 1
ATOM 1213 C C . LEU A 1 168 ? 28.897 27.095 307.210 1.00 41.39 149 LEU A C 1
ATOM 1214 O O . LEU A 1 168 ? 28.428 25.992 307.437 1.00 41.20 149 LEU A O 1
ATOM 1219 N N . GLY A 1 169 ? 28.179 28.193 307.245 1.00 41.59 150 GLY A N 1
ATOM 1220 C CA . GLY A 1 169 ? 26.759 28.146 307.546 1.00 42.62 150 GLY A CA 1
ATOM 1221 C C . GLY A 1 169 ? 26.028 27.613 306.335 1.00 42.29 150 GLY A C 1
ATOM 1222 O O . GLY A 1 169 ? 25.102 26.800 306.427 1.00 42.57 150 GLY A O 1
ATOM 1223 N N . VAL A 1 170 ? 26.498 28.061 305.188 1.00 42.20 151 VAL A N 1
ATOM 1224 C CA . VAL A 1 170 ? 25.906 27.669 303.928 1.00 41.93 151 VAL A CA 1
ATOM 1225 C C . VAL A 1 170 ? 26.146 26.184 303.813 1.00 41.95 151 VAL A C 1
ATOM 1226 O O . VAL A 1 170 ? 25.275 25.392 303.452 1.00 42.95 151 VAL A O 1
ATOM 1230 N N . TRP A 1 171 ? 27.335 25.814 304.230 1.00 42.04 152 TRP A N 1
ATOM 1231 C CA . TRP A 1 171 ? 27.786 24.441 304.126 1.00 41.44 152 TRP A CA 1
ATOM 1232 C C . TRP A 1 171 ? 26.961 23.577 305.039 1.00 41.14 152 TRP A C 1
ATOM 1233 O O . TRP A 1 171 ? 26.510 22.506 304.667 1.00 40.79 152 TRP A O 1
ATOM 1244 N N . THR A 1 172 ? 26.759 24.082 306.244 1.00 40.91 153 THR A N 1
ATOM 1245 C CA . THR A 1 172 ? 26.010 23.361 307.266 1.00 40.68 153 THR A CA 1
ATOM 1246 C C . THR A 1 172 ? 24.604 23.141 306.752 1.00 41.63 153 THR A C 1
ATOM 1247 O O . THR A 1 172 ? 24.049 22.033 306.825 1.00 40.60 153 THR A O 1
ATOM 1251 N N . ALA A 1 173 ? 24.079 24.206 306.151 1.00 42.18 154 ALA A N 1
ATOM 1252 C CA . ALA A 1 173 ? 22.716 24.181 305.603 1.00 42.30 154 ALA A CA 1
ATOM 1253 C C . ALA A 1 173 ? 22.595 23.074 304.554 1.00 42.94 154 ALA A C 1
ATOM 1254 O O . ALA A 1 173 ? 21.632 22.286 304.551 1.00 43.21 154 ALA A O 1
ATOM 1256 N N . LEU A 1 174 ? 23.623 22.964 303.720 1.00 43.25 155 LEU A N 1
ATOM 1257 C CA . LEU A 1 174 ? 23.625 21.950 302.634 1.00 42.87 155 LEU A CA 1
ATOM 1258 C C . LEU A 1 174 ? 23.721 20.543 303.183 1.00 42.55 155 LEU A C 1
ATOM 1259 O O . LEU A 1 174 ? 23.170 19.597 302.608 1.00 42.74 155 LEU A O 1
ATOM 1264 N N . GLU A 1 175 ? 24.382 20.425 304.325 1.00 43.25 156 GLU A N 1
ATOM 1265 C CA . GLU A 1 175 ? 24.507 19.131 304.993 1.00 44.05 156 GLU A CA 1
ATOM 1266 C C . GLU A 1 175 ? 23.173 18.721 305.514 1.00 43.60 156 GLU A C 1
ATOM 1267 O O . GLU A 1 175 ? 22.735 17.586 305.345 1.00 45.75 156 GLU A O 1
ATOM 1273 N N . LEU A 1 176 ? 22.582 19.664 306.216 1.00 42.52 157 LEU A N 1
ATOM 1274 C CA . LEU A 1 176 ? 21.280 19.495 306.854 1.00 42.00 157 LEU A CA 1
ATOM 1275 C C . LEU A 1 176 ? 20.284 18.978 305.833 1.00 41.82 157 LEU A C 1
ATOM 1276 O O . LEU A 1 176 ? 19.422 18.150 306.123 1.00 41.95 157 LEU A O 1
ATOM 1281 N N . ALA A 1 177 ? 20.434 19.477 304.624 1.00 42.07 158 ALA A N 1
ATOM 1282 C CA . ALA A 1 177 ? 19.485 19.180 303.536 1.00 41.94 158 ALA A CA 1
ATOM 1283 C C . ALA A 1 177 ? 19.573 17.726 303.141 1.00 41.80 158 ALA A C 1
ATOM 1284 O O . ALA A 1 177 ? 18.643 17.148 302.572 1.00 42.47 158 ALA A O 1
ATOM 1286 N N . LYS A 1 178 ? 20.697 17.129 303.474 1.00 41.12 159 LYS A N 1
ATOM 1287 C CA . LYS A 1 178 ? 20.931 15.732 303.104 1.00 41.55 159 LYS A CA 1
ATOM 1288 C C . LYS A 1 178 ? 19.923 14.821 303.782 1.00 41.17 159 LYS A C 1
ATOM 1289 O O . LYS A 1 178 ? 19.535 13.760 303.248 1.00 38.29 159 LYS A O 1
ATOM 1295 N N . THR A 1 179 ? 19.470 15.281 304.946 1.00 40.35 160 THR A N 1
ATOM 1296 C CA . THR A 1 179 ? 18.557 14.479 305.751 1.00 40.33 160 THR A CA 1
ATOM 1297 C C . THR A 1 179 ? 17.259 15.137 306.152 1.00 40.90 160 THR A C 1
ATOM 1298 O O . THR A 1 179 ? 16.297 14.438 306.447 1.00 41.94 160 THR A O 1
ATOM 1302 N N . LEU A 1 180 ? 17.218 16.459 306.109 1.00 40.56 161 LEU A N 1
ATOM 1303 C CA . LEU A 1 180 ? 16.026 17.203 306.555 1.00 41.59 161 LEU A CA 1
ATOM 1304 C C . LEU A 1 180 ? 14.716 16.708 305.941 1.00 42.09 161 LEU A C 1
ATOM 1305 O O . LEU A 1 180 ? 14.632 16.520 304.735 1.00 42.42 161 LEU A O 1
ATOM 1310 N N . GLU A 1 181 ? 13.705 16.506 306.781 1.00 42.26 162 GLU A N 1
ATOM 1311 C CA . GLU A 1 181 ? 12.396 16.095 306.284 1.00 42.97 162 GLU A CA 1
ATOM 1312 C C . GLU A 1 181 ? 11.411 17.254 306.225 1.00 42.80 162 GLU A C 1
ATOM 1313 O O . GLU A 1 181 ? 10.748 17.505 305.214 1.00 41.67 162 GLU A O 1
ATOM 1319 N N . HIS A 1 182 ? 11.271 17.905 307.363 1.00 42.82 163 HIS A N 1
ATOM 1320 C CA . HIS A 1 182 ? 10.382 19.048 307.463 1.00 42.90 163 HIS A CA 1
ATOM 1321 C C . HIS A 1 182 ? 11.137 20.274 307.913 1.00 42.71 163 HIS A C 1
ATOM 1322 O O . HIS A 1 182 ? 11.750 20.315 308.968 1.00 42.40 163 HIS A O 1
ATOM 1329 N N . GLY A 1 183 ? 11.082 21.293 307.089 1.00 42.27 164 GLY A N 1
ATOM 1330 C CA . GLY A 1 183 ? 11.773 22.529 307.410 1.00 42.27 164 GLY A CA 1
ATOM 1331 C C . GLY A 1 183 ? 12.085 23.367 306.218 1.00 41.85 164 GLY A C 1
ATOM 1332 O O . GLY A 1 183 ? 11.909 22.946 305.071 1.00 42.27 164 GLY A O 1
ATOM 1333 N N . ILE A 1 184 ? 12.523 24.574 306.523 1.00 41.15 165 ILE A N 1
ATOM 1334 C CA . ILE A 1 184 ? 12.908 25.531 305.519 1.00 40.79 165 ILE A CA 1
ATOM 1335 C C . ILE A 1 184 ? 14.337 25.928 305.705 1.00 41.46 165 ILE A C 1
ATOM 1336 O O . ILE A 1 184 ? 14.810 26.083 306.813 1.00 41.29 165 ILE A O 1
ATOM 1341 N N . ILE A 1 185 ? 15.026 26.003 304.585 1.00 42.03 166 ILE A N 1
ATOM 1342 C CA . ILE A 1 185 ? 16.413 26.461 304.534 1.00 41.83 166 ILE A CA 1
ATOM 1343 C C . ILE A 1 185 ? 16.448 27.597 303.561 1.00 42.30 166 ILE A C 1
ATOM 1344 O O . ILE A 1 185 ? 16.028 27.477 302.402 1.00 42.12 166 ILE A O 1
ATOM 1349 N N . ALA A 1 186 ? 16.913 28.725 304.058 1.00 42.82 167 ALA A N 1
ATOM 1350 C CA . ALA A 1 186 ? 16.967 29.934 303.267 1.00 42.15 167 ALA A CA 1
ATOM 1351 C C . ALA A 1 186 ? 18.358 30.496 303.259 1.00 42.60 167 ALA A C 1
ATOM 1352 O O . ALA A 1 186 ? 18.981 30.668 304.300 1.00 43.39 167 ALA A O 1
ATOM 1354 N N . PHE A 1 187 ? 18.808 30.816 302.056 1.00 42.88 168 PHE A N 1
ATOM 1355 C CA . PHE A 1 187 ? 20.112 31.422 301.826 1.00 42.61 168 PHE A CA 1
ATOM 1356 C C . PHE A 1 187 ? 19.923 32.912 301.568 1.00 43.10 168 PHE A C 1
ATOM 1357 O O . PHE A 1 187 ? 19.245 33.353 300.614 1.00 43.25 168 PHE A O 1
ATOM 1365 N N . THR A 1 188 ? 20.552 33.688 302.435 1.00 42.99 169 THR A N 1
ATOM 1366 C CA . THR A 1 188 ? 20.353 35.124 302.440 1.00 42.84 169 THR A CA 1
ATOM 1367 C C . THR A 1 188 ? 21.462 35.968 301.870 1.00 43.28 169 THR A C 1
ATOM 1368 O O . THR A 1 188 ? 22.533 35.505 301.556 1.00 44.43 169 THR A O 1
ATOM 1372 N N . CYS A 1 189 ? 21.098 37.231 301.734 1.00 43.06 170 CYS A N 1
ATOM 1373 C CA . CYS A 1 189 ? 21.905 38.275 301.148 1.00 43.64 170 CYS A CA 1
ATOM 1374 C C . CYS A 1 189 ? 21.983 39.534 302.009 1.00 43.07 170 CYS A C 1
ATOM 1375 O O . CYS A 1 189 ? 21.031 39.913 302.711 1.00 42.18 170 CYS A O 1
ATOM 1378 N N . TRP A 1 190 ? 23.137 40.172 301.873 1.00 41.87 171 TRP A N 1
ATOM 1379 C CA . TRP A 1 190 ? 23.458 41.405 302.533 1.00 42.65 171 TRP A CA 1
ATOM 1380 C C . TRP A 1 190 ? 23.541 41.309 304.033 1.00 43.00 171 TRP A C 1
ATOM 1381 O O . TRP A 1 190 ? 23.511 42.330 304.722 1.00 43.94 171 TRP A O 1
ATOM 1392 N N . GLU A 1 191 ? 23.639 40.102 304.555 1.00 43.06 172 GLU A N 1
ATOM 1393 C CA . GLU A 1 191 ? 23.665 39.984 306.003 1.00 43.22 172 GLU A CA 1
ATOM 1394 C C . GLU A 1 191 ? 24.820 40.767 306.616 1.00 42.77 172 GLU A C 1
ATOM 1395 O O . GLU A 1 191 ? 24.712 41.304 307.707 1.00 41.13 172 GLU A O 1
ATOM 1401 N N . GLU A 1 192 ? 25.924 40.834 305.882 1.00 42.81 173 GLU A N 1
ATOM 1402 C CA . GLU A 1 192 ? 27.154 41.459 306.397 1.00 42.18 173 GLU A CA 1
ATOM 1403 C C . GLU A 1 192 ? 27.043 42.950 306.267 1.00 41.83 173 GLU A C 1
ATOM 1404 O O . GLU A 1 192 ? 27.816 43.692 306.862 1.00 40.55 173 GLU A O 1
ATOM 1410 N N . HIS A 1 193 ? 26.047 43.389 305.509 1.00 42.00 174 HIS A N 1
ATOM 1411 C CA . HIS A 1 193 ? 25.946 44.816 305.229 1.00 42.96 174 HIS A CA 1
ATOM 1412 C C . HIS A 1 193 ? 24.542 45.408 305.251 1.00 44.24 174 HIS A C 1
ATOM 1413 O O . HIS A 1 193 ? 24.019 45.850 304.226 1.00 44.39 174 HIS A O 1
ATOM 1420 N N . GLY A 1 194 ? 23.949 45.421 306.441 1.00 44.72 175 GLY A N 1
ATOM 1421 C CA . GLY A 1 194 ? 22.652 46.049 306.660 1.00 45.07 175 GLY A CA 1
ATOM 1422 C C . GLY A 1 194 ? 21.448 45.196 306.312 1.00 45.17 175 GLY A C 1
ATOM 1423 O O . GLY A 1 194 ? 20.297 45.565 306.594 1.00 46.89 175 GLY A O 1
ATOM 1424 N N . GLY A 1 195 ? 21.713 44.070 305.688 1.00 43.01 176 GLY A N 1
ATOM 1425 C CA . GLY A 1 195 ? 20.647 43.173 305.290 1.00 42.95 176 GLY A CA 1
ATOM 1426 C C . GLY A 1 195 ? 19.699 43.767 304.275 1.00 42.92 176 GLY A C 1
ATOM 1427 O O . GLY A 1 195 ? 20.060 44.627 303.478 1.00 45.39 176 GLY A O 1
ATOM 1428 N N . GLY A 1 196 ? 18.459 43.317 304.329 1.00 42.18 177 GLY A N 1
ATOM 1429 C CA . GLY A 1 196 ? 17.447 43.761 303.401 1.00 41.70 177 GLY A CA 1
ATOM 1430 C C . GLY A 1 196 ? 16.921 42.673 302.494 1.00 41.96 177 GLY A C 1
ATOM 1431 O O . GLY A 1 196 ? 16.241 42.965 301.499 1.00 43.46 177 GLY A O 1
ATOM 1432 N N . SER A 1 197 ? 17.294 41.433 302.775 1.00 40.38 178 SER A N 1
ATOM 1433 C CA . SER A 1 197 ? 16.694 40.307 302.043 1.00 40.88 178 SER A CA 1
ATOM 1434 C C . SER A 1 197 ? 15.801 39.497 303.009 1.00 40.70 178 SER A C 1
ATOM 1435 O O . SER A 1 197 ? 14.681 39.069 302.670 1.00 41.08 178 SER A O 1
ATOM 1438 N N . VAL A 1 198 ? 16.292 39.314 304.222 1.00 40.20 179 VAL A N 1
ATOM 1439 C CA . VAL A 1 198 ? 15.551 38.539 305.193 1.00 40.46 179 VAL A CA 1
ATOM 1440 C C . VAL A 1 198 ? 14.209 39.159 305.427 1.00 41.26 179 VAL A C 1
ATOM 1441 O O . VAL A 1 198 ? 13.237 38.454 305.654 1.00 42.16 179 VAL A O 1
ATOM 1445 N N . ALA A 1 199 ? 14.133 40.478 305.294 1.00 40.84 180 ALA A N 1
ATOM 1446 C CA . ALA A 1 199 ? 12.861 41.160 305.551 1.00 40.93 180 ALA A CA 1
ATOM 1447 C C . ALA A 1 199 ? 11.737 40.562 304.740 1.00 41.51 180 ALA A C 1
ATOM 1448 O O . ALA A 1 199 ? 10.633 40.416 305.244 1.00 43.35 180 ALA A O 1
ATOM 1450 N N . TYR A 1 200 ? 12.017 40.261 303.475 1.00 41.73 181 TYR A N 1
ATOM 1451 C CA . TYR A 1 200 ? 10.983 39.718 302.573 1.00 41.84 181 TYR A CA 1
ATOM 1452 C C . TYR A 1 200 ? 10.872 38.224 302.723 1.00 41.38 181 TYR A C 1
ATOM 1453 O O . TYR A 1 200 ? 9.820 37.662 302.478 1.00 40.45 181 TYR A O 1
ATOM 1462 N N . LEU A 1 201 ? 11.951 37.597 303.151 1.00 41.06 182 LEU A N 1
ATOM 1463 C CA . LEU A 1 201 ? 11.868 36.183 303.420 1.00 41.86 182 LEU A CA 1
ATOM 1464 C C . LEU A 1 201 ? 10.970 35.999 304.652 1.00 42.06 182 LEU A C 1
ATOM 1465 O O . LEU A 1 201 ? 10.140 35.086 304.708 1.00 43.55 182 LEU A O 1
ATOM 1470 N N . ALA A 1 202 ? 11.074 36.921 305.594 1.00 41.47 183 ALA A N 1
ATOM 1471 C CA . ALA A 1 202 ? 10.314 36.787 306.842 1.00 41.89 183 ALA A CA 1
ATOM 1472 C C . ALA A 1 202 ? 8.860 36.897 306.529 1.00 42.33 183 ALA A C 1
ATOM 1473 O O . ALA A 1 202 ? 8.036 36.171 307.052 1.00 44.76 183 ALA A O 1
ATOM 1475 N N . ARG A 1 203 ? 8.541 37.774 305.614 1.00 41.91 184 ARG A N 1
ATOM 1476 C CA . ARG A 1 203 ? 7.139 37.945 305.296 1.00 41.43 184 ARG A CA 1
ATOM 1477 C C . ARG A 1 203 ? 6.605 36.708 304.584 1.00 40.77 184 ARG A C 1
ATOM 1478 O O . ARG A 1 203 ? 5.567 36.106 304.928 1.00 40.10 184 ARG A O 1
ATOM 1486 N N . TRP A 1 204 ? 7.357 36.344 303.575 1.00 40.26 185 TRP A N 1
ATOM 1487 C CA . TRP A 1 204 ? 6.926 35.305 302.670 1.00 40.78 185 TRP A CA 1
ATOM 1488 C C . TRP A 1 204 ? 6.839 33.923 303.298 1.00 39.90 185 TRP A C 1
ATOM 1489 O O . TRP A 1 204 ? 5.901 33.183 303.088 1.00 39.34 185 TRP A O 1
ATOM 1500 N N . ILE A 1 205 ? 7.833 33.604 304.083 1.00 40.27 186 ILE A N 1
ATOM 1501 C CA . ILE A 1 205 ? 7.864 32.325 304.751 1.00 40.19 186 ILE A CA 1
ATOM 1502 C C . ILE A 1 205 ? 6.698 32.232 305.742 1.00 41.15 186 ILE A C 1
ATOM 1503 O O . ILE A 1 205 ? 5.993 31.215 305.810 1.00 42.25 186 ILE A O 1
ATOM 1508 N N . TYR A 1 206 ? 6.480 33.306 306.483 1.00 40.65 187 TYR A N 1
ATOM 1509 C CA . TYR A 1 206 ? 5.453 33.304 307.525 1.00 41.14 187 TYR A CA 1
ATOM 1510 C C . TYR A 1 206 ? 4.045 33.235 306.960 1.00 42.47 187 TYR A C 1
ATOM 1511 O O . TYR A 1 206 ? 3.151 32.574 307.510 1.00 42.16 187 TYR A O 1
ATOM 1520 N N . GLU A 1 207 ? 3.857 33.927 305.848 1.00 43.51 188 GLU A N 1
ATOM 1521 C CA . GLU A 1 207 ? 2.551 34.042 305.270 1.00 44.01 188 GLU A CA 1
ATOM 1522 C C . GLU A 1 207 ? 2.211 32.833 304.458 1.00 43.73 188 GLU A C 1
ATOM 1523 O O . GLU A 1 207 ? 1.044 32.475 304.327 1.00 43.81 188 GLU A O 1
ATOM 1529 N N . THR A 1 208 ? 3.233 32.176 303.945 1.00 42.97 189 THR A N 1
ATOM 1530 C CA . THR A 1 208 ? 2.984 31.114 302.976 1.00 41.63 189 THR A CA 1
ATOM 1531 C C . THR A 1 208 ? 2.974 29.757 303.651 1.00 41.66 189 THR A C 1
ATOM 1532 O O . THR A 1 208 ? 2.188 28.878 303.294 1.00 41.29 189 THR A O 1
ATOM 1536 N N . PHE A 1 209 ? 3.821 29.629 304.663 1.00 41.30 190 PHE A N 1
ATOM 1537 C CA . PHE A 1 209 ? 3.999 28.353 305.367 1.00 41.20 190 PHE A CA 1
ATOM 1538 C C . PHE A 1 209 ? 3.667 28.396 306.839 1.00 41.24 190 PHE A C 1
ATOM 1539 O O . PHE A 1 209 ? 3.727 27.406 307.524 1.00 40.14 190 PHE A O 1
ATOM 1547 N N . HIS A 1 210 ? 3.361 29.586 307.311 1.00 42.64 191 HIS A N 1
ATOM 1548 C CA . HIS A 1 210 ? 2.971 29.783 308.698 1.00 44.08 191 HIS A CA 1
ATOM 1549 C C . HIS A 1 210 ? 4.086 29.327 309.616 1.00 42.45 191 HIS A C 1
ATOM 1550 O O . HIS A 1 210 ? 3.856 28.813 310.683 1.00 42.00 191 HIS A O 1
ATOM 1557 N N . VAL A 1 211 ? 5.302 29.514 309.159 1.00 41.74 192 VAL A N 1
ATOM 1558 C CA . VAL A 1 211 ? 6.477 29.215 309.975 1.00 40.97 192 VAL A CA 1
ATOM 1559 C C . VAL A 1 211 ? 6.927 30.482 310.679 1.00 41.90 192 VAL A C 1
ATOM 1560 O O . VAL A 1 211 ? 7.018 31.554 310.072 1.00 43.04 192 VAL A O 1
ATOM 1564 N N . LYS A 1 212 ? 7.187 30.372 311.969 1.00 42.22 193 LYS A N 1
ATOM 1565 C CA . LYS A 1 212 ? 7.590 31.538 312.747 1.00 42.93 193 LYS A CA 1
ATOM 1566 C C . LYS A 1 212 ? 8.706 31.268 313.754 1.00 42.89 193 LYS A C 1
ATOM 1567 O O . LYS A 1 212 ? 8.938 32.027 314.688 1.00 42.26 193 LYS A O 1
ATOM 1573 N N . GLN A 1 213 ? 9.365 30.151 313.530 1.00 43.24 194 GLN A N 1
ATOM 1574 C CA . GLN A 1 213 ? 10.531 29.733 314.298 1.00 43.80 194 GLN A CA 1
ATOM 1575 C C . GLN A 1 213 ? 11.710 29.697 313.385 1.00 42.36 194 GLN A C 1
ATOM 1576 O O . GLN A 1 213 ? 11.641 29.176 312.279 1.00 42.24 194 GLN A O 1
ATOM 1582 N N . SER A 1 214 ? 12.819 30.184 313.886 1.00 42.08 195 SER A N 1
ATOM 1583 C CA . SER A 1 214 ? 14.025 30.193 313.097 1.00 41.27 195 SER A CA 1
ATOM 1584 C C . SER A 1 214 ? 15.236 29.871 313.901 1.00 41.08 195 SER A C 1
ATOM 1585 O O . SER A 1 214 ? 15.268 29.944 315.131 1.00 40.48 195 SER A O 1
ATOM 1588 N N . LEU A 1 215 ? 16.223 29.475 313.132 1.00 41.10 196 LEU A N 1
ATOM 1589 C CA . LEU A 1 215 ? 17.553 29.237 313.618 1.00 41.48 196 LEU A CA 1
ATOM 1590 C C . LEU A 1 215 ? 18.429 30.002 312.658 1.00 42.41 196 LEU A C 1
ATOM 1591 O O . LEU A 1 215 ? 18.256 29.930 311.447 1.00 43.85 196 LEU A O 1
ATOM 1596 N N . ILE A 1 216 ? 19.344 30.769 313.199 1.00 42.54 197 ILE A N 1
ATOM 1597 C CA . ILE A 1 216 ? 20.262 31.526 312.375 1.00 42.38 197 ILE A CA 1
ATOM 1598 C C . ILE A 1 216 ? 21.558 30.742 312.330 1.00 42.49 197 ILE A C 1
ATOM 1599 O O . ILE A 1 216 ? 22.258 30.562 313.341 1.00 41.57 197 ILE A O 1
ATOM 1604 N N . CYS A 1 217 ? 21.852 30.278 311.129 1.00 43.11 198 CYS A N 1
ATOM 1605 C CA . CYS A 1 217 ? 22.997 29.411 310.878 1.00 43.86 198 CYS A CA 1
ATOM 1606 C C . CYS A 1 217 ? 24.142 30.250 310.367 1.00 43.58 198 CYS A C 1
ATOM 1607 O O . CYS A 1 217 ? 24.336 30.452 309.169 1.00 44.13 198 CYS A O 1
ATOM 1610 N N . ASP A 1 218 ? 24.878 30.765 311.330 1.00 42.92 199 ASP A N 1
ATOM 1611 C CA . ASP A 1 218 ? 25.968 31.700 311.078 1.00 42.38 199 ASP A CA 1
ATOM 1612 C C . ASP A 1 218 ? 27.027 31.366 312.103 1.00 42.64 199 ASP A C 1
ATOM 1613 O O . ASP A 1 218 ? 26.790 30.571 313.023 1.00 43.11 199 ASP A O 1
ATOM 1618 N N . ILE A 1 219 ? 28.163 32.017 311.969 1.00 43.08 200 ILE A N 1
ATOM 1619 C CA . ILE A 1 219 ? 29.317 31.731 312.814 1.00 43.18 200 ILE A CA 1
ATOM 1620 C C . ILE A 1 219 ? 29.547 32.834 313.807 1.00 43.36 200 ILE A C 1
ATOM 1621 O O . ILE A 1 219 ? 29.420 34.008 313.483 1.00 43.66 200 ILE A O 1
ATOM 1626 N N . THR A 1 220 ? 29.890 32.446 315.025 1.00 43.48 201 THR A N 1
ATOM 1627 C CA . THR A 1 220 ? 30.122 33.414 316.097 1.00 43.41 201 THR A CA 1
ATOM 1628 C C . THR A 1 220 ? 31.599 33.470 316.460 1.00 43.37 201 THR A C 1
ATOM 1629 O O . THR A 1 220 ? 32.420 32.898 315.763 1.00 43.03 201 THR A O 1
ATOM 1633 N N . TRP A 1 221 ? 31.927 34.175 317.538 1.00 43.74 202 TRP A N 1
ATOM 1634 C CA . TRP A 1 221 ? 33.329 34.299 317.965 1.00 44.45 202 TRP A CA 1
ATOM 1635 C C . TRP A 1 221 ? 33.735 33.333 319.017 1.00 43.65 202 TRP A C 1
ATOM 1636 O O . TRP A 1 221 ? 32.955 32.994 319.884 1.00 43.20 202 TRP A O 1
ATOM 1647 N N . VAL A 1 222 ? 35.003 32.933 318.922 1.00 43.18 203 VAL A N 1
ATOM 1648 C CA . VAL A 1 222 ? 35.658 32.181 319.967 1.00 41.75 203 VAL A CA 1
ATOM 1649 C C . VAL A 1 222 ? 35.993 33.250 321.000 1.00 41.98 203 VAL A C 1
ATOM 1650 O O . VAL A 1 222 ? 36.532 34.313 320.694 1.00 40.63 203 VAL A O 1
ATOM 1654 N N . THR A 1 223 ? 35.700 32.889 322.235 1.00 42.43 204 THR A N 1
ATOM 1655 C CA . THR A 1 223 ? 35.696 33.789 323.376 1.00 42.23 204 THR A CA 1
ATOM 1656 C C . THR A 1 223 ? 36.113 33.099 324.639 1.00 43.05 204 THR A C 1
ATOM 1657 O O . THR A 1 223 ? 36.126 31.882 324.719 1.00 43.62 204 THR A O 1
ATOM 1661 N N . GLU A 1 224 ? 36.444 33.884 325.645 1.00 44.02 205 GLU A N 1
ATOM 1662 C CA . GLU A 1 224 ? 36.865 33.299 326.919 1.00 45.00 205 GLU A CA 1
ATOM 1663 C C . GLU A 1 224 ? 35.715 32.429 327.413 1.00 43.98 205 GLU A C 1
ATOM 1664 O O . GLU A 1 224 ? 35.897 31.477 328.136 1.00 44.95 205 GLU A O 1
ATOM 1670 N N . GLY A 1 225 ? 34.528 32.734 326.942 1.00 43.62 206 GLY A N 1
ATOM 1671 C CA . GLY A 1 225 ? 33.322 32.035 327.394 1.00 43.30 206 GLY A CA 1
ATOM 1672 C C . GLY A 1 225 ? 32.859 30.961 326.438 1.00 43.14 206 GLY A C 1
ATOM 1673 O O . GLY A 1 225 ? 32.149 30.031 326.812 1.00 42.54 206 GLY A O 1
ATOM 1674 N N . VAL A 1 226 ? 33.273 31.115 325.191 1.00 42.70 207 VAL A N 1
ATOM 1675 C CA . VAL A 1 226 ? 32.934 30.165 324.127 1.00 42.51 207 VAL A CA 1
ATOM 1676 C C . VAL A 1 226 ? 34.227 29.690 323.495 1.00 42.83 207 VAL A C 1
ATOM 1677 O O . VAL A 1 226 ? 34.847 30.409 322.720 1.00 43.66 207 VAL A O 1
ATOM 1681 N N . GLU A 1 227 ? 34.630 28.473 323.816 1.00 43.09 208 GLU A N 1
ATOM 1682 C CA . GLU A 1 227 ? 35.938 27.971 323.371 1.00 43.64 208 GLU A CA 1
ATOM 1683 C C . GLU A 1 227 ? 35.929 27.072 322.162 1.00 43.38 208 GLU A C 1
ATOM 1684 O O . GLU A 1 227 ? 35.016 26.278 321.951 1.00 43.63 208 GLU A O 1
ATOM 1690 N N . ALA A 1 228 ? 37.002 27.194 321.392 1.00 43.02 209 ALA A N 1
ATOM 1691 C CA . ALA A 1 228 ? 37.218 26.349 320.215 1.00 42.15 209 ALA A CA 1
ATOM 1692 C C . ALA A 1 228 ? 37.289 24.894 320.647 1.00 41.60 209 ALA A C 1
ATOM 1693 O O . ALA A 1 228 ? 37.981 24.552 321.605 1.00 40.48 209 ALA A O 1
ATOM 1695 N N . GLY A 1 229 ? 36.545 24.071 319.915 1.00 41.58 210 GLY A N 1
ATOM 1696 C CA . GLY A 1 229 ? 36.495 22.615 320.102 1.00 41.39 210 GLY A CA 1
ATOM 1697 C C . GLY A 1 229 ? 35.602 22.173 321.247 1.00 41.46 210 GLY A C 1
ATOM 1698 O O . GLY A 1 229 ? 35.387 20.979 321.464 1.00 40.14 210 GLY A O 1
ATOM 1699 N N . LYS A 1 230 ? 35.062 23.136 321.982 1.00 41.60 211 LYS A N 1
ATOM 1700 C CA . LYS A 1 230 ? 34.238 22.783 323.156 1.00 41.57 211 LYS A CA 1
ATOM 1701 C C . LYS A 1 230 ? 32.776 22.770 322.778 1.00 41.49 211 LYS A C 1
ATOM 1702 O O . LYS A 1 230 ? 31.891 22.722 323.622 1.00 42.01 211 LYS A O 1
ATOM 1705 N N . GLY A 1 231 ? 32.550 22.784 321.473 1.00 41.26 212 GLY A N 1
ATOM 1706 C CA . GLY A 1 231 ? 31.196 22.682 320.939 1.00 41.62 212 GLY A CA 1
ATOM 1707 C C . GLY A 1 231 ? 30.536 23.872 320.263 1.00 41.83 212 GLY A C 1
ATOM 1708 O O . GLY A 1 231 ? 30.943 25.022 320.397 1.00 42.38 212 GLY A O 1
ATOM 1709 N N . VAL A 1 232 ? 29.496 23.545 319.518 1.00 41.18 213 VAL A N 1
ATOM 1710 C CA . VAL A 1 232 ? 28.715 24.551 318.816 1.00 41.40 213 VAL A CA 1
ATOM 1711 C C . VAL A 1 232 ? 28.103 25.461 319.836 1.00 41.53 213 VAL A C 1
ATOM 1712 O O . VAL A 1 232 ? 27.819 25.052 320.959 1.00 41.63 213 VAL A O 1
ATOM 1716 N N . ALA A 1 233 ? 27.882 26.701 319.415 1.00 41.50 214 ALA A N 1
ATOM 1717 C CA . ALA A 1 233 ? 27.362 27.751 320.303 1.00 40.67 214 ALA A CA 1
ATOM 1718 C C . ALA A 1 233 ? 25.920 28.077 320.037 1.00 41.18 214 ALA A C 1
ATOM 1719 O O . ALA A 1 233 ? 25.491 28.245 318.888 1.00 41.21 214 ALA A O 1
ATOM 1721 N N . ILE A 1 234 ? 25.171 28.110 321.133 1.00 41.26 215 ILE A N 1
ATOM 1722 C CA . ILE A 1 234 ? 23.768 28.524 321.137 1.00 40.23 215 ILE A CA 1
ATOM 1723 C C . ILE A 1 234 ? 23.793 29.890 321.755 1.00 40.17 215 ILE A C 1
ATOM 1724 O O . ILE A 1 234 ? 24.145 30.050 322.911 1.00 40.55 215 ILE A O 1
ATOM 1729 N N . SER A 1 235 ? 23.458 30.881 320.968 1.00 40.29 216 SER A N 1
ATOM 1730 C CA . SER A 1 235 ? 23.514 32.262 321.441 1.00 41.43 216 SER A CA 1
ATOM 1731 C C . SER A 1 235 ? 22.265 32.618 322.214 1.00 41.32 216 SER A C 1
ATOM 1732 O O . SER A 1 235 ? 21.185 32.578 321.680 1.00 41.56 216 SER A O 1
ATOM 1743 N N . ARG A 1 237 ? 21.867 35.435 323.449 1.00 42.10 218 ARG A N 1
ATOM 1744 C CA . ARG A 1 237 ? 21.775 36.821 323.021 1.00 42.08 218 ARG A CA 1
ATOM 1745 C C . ARG A 1 237 ? 23.076 37.411 322.538 1.00 42.76 218 ARG A C 1
ATOM 1746 O O . ARG A 1 237 ? 24.177 36.926 322.805 1.00 43.22 218 ARG A O 1
ATOM 1754 N N . ASP A 1 238 ? 22.888 38.518 321.850 1.00 43.27 219 ASP A N 1
ATOM 1755 C CA . ASP A 1 238 ? 23.987 39.311 321.306 1.00 43.33 219 ASP A CA 1
ATOM 1756 C C . ASP A 1 238 ? 23.613 40.764 321.445 1.00 43.09 219 ASP A C 1
ATOM 1757 O O . ASP A 1 238 ? 23.308 41.240 322.529 1.00 43.01 219 ASP A O 1
ATOM 1762 N N . ARG A 1 239 ? 23.616 41.465 320.338 1.00 42.92 220 ARG A N 1
ATOM 1763 C CA . ARG A 1 239 ? 23.198 42.852 320.386 1.00 44.32 220 ARG A CA 1
ATOM 1764 C C . ARG A 1 239 ? 21.712 42.848 320.697 1.00 43.32 220 ARG A C 1
ATOM 1765 O O . ARG A 1 239 ? 21.142 43.694 321.414 1.00 42.21 220 ARG A O 1
ATOM 1781 N N . ILE A 1 241 ? 18.165 40.473 321.625 1.00 41.28 222 ILE A N 1
ATOM 1782 C CA . ILE A 1 241 ? 17.686 39.545 322.623 1.00 40.38 222 ILE A CA 1
ATOM 1783 C C . ILE A 1 241 ? 16.511 38.736 322.100 1.00 40.32 222 ILE A C 1
ATOM 1784 O O . ILE A 1 241 ? 15.454 39.262 321.854 1.00 41.02 222 ILE A O 1
ATOM 1789 N N . PRO A 1 242 ? 16.696 37.441 321.915 1.00 40.50 223 PRO A N 1
ATOM 1790 C CA . PRO A 1 242 ? 15.509 36.747 321.495 1.00 41.07 223 PRO A CA 1
ATOM 1791 C C . PRO A 1 242 ? 14.639 36.392 322.672 1.00 40.33 223 PRO A C 1
ATOM 1792 O O . PRO A 1 242 ? 14.987 36.690 323.802 1.00 39.05 223 PRO A O 1
ATOM 1796 N N . ARG A 1 243 ? 13.500 35.787 322.389 1.00 40.80 224 ARG A N 1
ATOM 1797 C CA . ARG A 1 243 ? 12.606 35.359 323.472 1.00 42.44 224 ARG A CA 1
ATOM 1798 C C . ARG A 1 243 ? 13.233 34.282 324.302 1.00 41.60 224 ARG A C 1
ATOM 1799 O O . ARG A 1 243 ? 13.642 33.246 323.797 1.00 41.42 224 ARG A O 1
ATOM 1807 N N . LYS A 1 244 ? 13.276 34.544 325.583 1.00 41.78 225 LYS A N 1
ATOM 1808 C CA . LYS A 1 244 ? 13.916 33.649 326.520 1.00 43.08 225 LYS A CA 1
ATOM 1809 C C . LYS A 1 244 ? 13.293 32.269 326.426 1.00 43.18 225 LYS A C 1
ATOM 1810 O O . LYS A 1 244 ? 13.991 31.279 326.374 1.00 42.97 225 LYS A O 1
ATOM 1816 N N . LYS A 1 245 ? 11.977 32.209 326.293 1.00 44.29 226 LYS A N 1
ATOM 1817 C CA . LYS A 1 245 ? 11.318 30.898 326.375 1.00 45.66 226 LYS A CA 1
ATOM 1818 C C . LYS A 1 245 ? 11.673 30.069 325.175 1.00 44.24 226 LYS A C 1
ATOM 1819 O O . LYS A 1 245 ? 11.690 28.846 325.239 1.00 43.78 226 LYS A O 1
ATOM 1824 N N . TYR A 1 246 ? 12.052 30.748 324.113 1.00 43.00 227 TYR A N 1
ATOM 1825 C CA . TYR A 1 246 ? 12.387 30.053 322.862 1.00 41.60 227 TYR A CA 1
ATOM 1826 C C . TYR A 1 246 ? 13.768 29.516 322.956 1.00 41.24 227 TYR A C 1
ATOM 1827 O O . TYR A 1 246 ? 14.058 28.385 322.612 1.00 42.46 227 TYR A O 1
ATOM 1836 N N . VAL A 1 247 ? 14.633 30.361 323.445 1.00 41.08 228 VAL A N 1
ATOM 1837 C CA . VAL A 1 247 ? 16.003 29.965 323.624 1.00 40.92 228 VAL A CA 1
ATOM 1838 C C . VAL A 1 247 ? 16.057 28.836 324.645 1.00 41.29 228 VAL A C 1
ATOM 1839 O O . VAL A 1 247 ? 16.873 27.942 324.552 1.00 42.94 228 VAL A O 1
ATOM 1843 N N . ASN A 1 248 ? 15.183 28.877 325.633 1.00 42.03 229 ASN A N 1
ATOM 1844 C CA . ASN A 1 248 ? 15.227 27.858 326.686 1.00 43.00 229 ASN A CA 1
ATOM 1845 C C . ASN A 1 248 ? 14.822 26.533 326.086 1.00 43.35 229 ASN A C 1
ATOM 1846 O O . ASN A 1 248 ? 15.349 25.482 326.435 1.00 43.07 229 ASN A O 1
ATOM 1851 N N . ARG A 1 249 ? 13.906 26.624 325.140 1.00 43.49 230 ARG A N 1
ATOM 1852 C CA . ARG A 1 249 ? 13.349 25.437 324.545 1.00 44.47 230 ARG A CA 1
ATOM 1853 C C . ARG A 1 249 ? 14.391 24.748 323.709 1.00 42.73 230 ARG A C 1
ATOM 1854 O O . ARG A 1 249 ? 14.502 23.536 323.669 1.00 42.61 230 ARG A O 1
ATOM 1862 N N . ILE A 1 250 ? 15.205 25.582 323.104 1.00 42.13 231 ILE A N 1
ATOM 1863 C CA . ILE A 1 250 ? 16.285 25.121 322.260 1.00 40.98 231 ILE A CA 1
ATOM 1864 C C . ILE A 1 250 ? 17.321 24.443 323.107 1.00 40.86 231 ILE A C 1
ATOM 1865 O O . ILE A 1 250 ? 17.808 23.388 322.754 1.00 40.26 231 ILE A O 1
ATOM 1870 N N . ILE A 1 251 ? 17.615 25.039 324.251 1.00 41.13 232 ILE A N 1
ATOM 1871 C CA . ILE A 1 251 ? 18.656 24.505 325.147 1.00 41.13 232 ILE A CA 1
ATOM 1872 C C . ILE A 1 251 ? 18.208 23.195 325.756 1.00 42.48 232 ILE A C 1
ATOM 1873 O O . ILE A 1 251 ? 18.991 22.245 325.956 1.00 44.12 232 ILE A O 1
ATOM 1878 N N . GLU A 1 252 ? 16.920 23.141 326.014 1.00 43.19 233 GLU A N 1
ATOM 1879 C CA . GLU A 1 252 ? 16.324 21.981 326.659 1.00 44.14 233 GLU A CA 1
ATOM 1880 C C . GLU A 1 252 ? 16.524 20.795 325.714 1.00 43.13 233 GLU A C 1
ATOM 1881 O O . GLU A 1 252 ? 16.946 19.702 326.101 1.00 43.18 233 GLU A O 1
ATOM 1887 N N . LEU A 1 253 ? 16.203 21.058 324.456 1.00 42.27 234 LEU A N 1
ATOM 1888 C CA . LEU A 1 253 ? 16.301 20.064 323.398 1.00 41.43 234 LEU A CA 1
ATOM 1889 C C . LEU A 1 253 ? 17.719 19.614 323.217 1.00 41.22 234 LEU A C 1
ATOM 1890 O O . LEU A 1 253 ? 17.988 18.399 323.109 1.00 42.77 234 LEU A O 1
ATOM 1895 N N . ALA A 1 254 ? 18.626 20.578 323.256 1.00 40.34 235 ALA A N 1
ATOM 1896 C CA . ALA A 1 254 ? 20.057 20.293 323.015 1.00 40.67 235 ALA A CA 1
ATOM 1897 C C . ALA A 1 254 ? 20.567 19.355 324.094 1.00 41.20 235 ALA A C 1
ATOM 1898 O O . ALA A 1 254 ? 21.439 18.512 323.880 1.00 41.59 235 ALA A O 1
ATOM 1900 N N . ARG A 1 255 ? 19.954 19.493 325.250 1.00 42.00 236 ARG A N 1
ATOM 1901 C CA . ARG A 1 255 ? 20.356 18.735 326.418 1.00 42.62 236 ARG A CA 1
ATOM 1902 C C . ARG A 1 255 ? 19.843 17.337 326.403 1.00 42.10 236 ARG A C 1
ATOM 1903 O O . ARG A 1 255 ? 20.212 16.551 327.245 1.00 42.11 236 ARG A O 1
ATOM 1911 N N . GLN A 1 256 ? 19.006 17.031 325.430 1.00 42.45 237 GLN A N 1
ATOM 1912 C CA . GLN A 1 256 ? 18.436 15.669 325.307 1.00 42.59 237 GLN A CA 1
ATOM 1913 C C . GLN A 1 256 ? 19.423 14.863 324.497 1.00 43.03 237 GLN A C 1
ATOM 1914 O O . GLN A 1 256 ? 19.302 13.659 324.287 1.00 42.48 237 GLN A O 1
ATOM 1920 N N . THR A 1 257 ? 20.439 15.616 324.128 1.00 43.60 238 THR A N 1
ATOM 1921 C CA . THR A 1 257 ? 21.523 15.224 323.238 1.00 43.43 238 THR A CA 1
ATOM 1922 C C . THR A 1 257 ? 22.827 15.028 323.941 1.00 43.52 238 THR A C 1
ATOM 1923 O O . THR A 1 257 ? 23.040 15.514 325.035 1.00 44.49 238 THR A O 1
ATOM 1927 N N . ASP A 1 258 ? 23.711 14.327 323.266 1.00 43.31 239 ASP A N 1
ATOM 1928 C CA A ASP A 1 258 ? 25.059 14.082 323.768 0.50 43.49 239 ASP A CA 1
ATOM 1929 C CA B ASP A 1 258 ? 25.055 14.095 323.785 0.50 43.60 239 ASP A CA 1
ATOM 1930 C C . ASP A 1 258 ? 26.007 14.976 322.990 1.00 43.60 239 ASP A C 1
ATOM 1931 O O . ASP A 1 258 ? 27.208 14.908 323.121 1.00 44.48 239 ASP A O 1
ATOM 1940 N N . ILE A 1 259 ? 25.410 15.829 322.192 1.00 44.40 240 ILE A N 1
ATOM 1941 C CA . ILE A 1 259 ? 26.127 16.793 321.350 1.00 44.59 240 ILE A CA 1
ATOM 1942 C C . ILE A 1 259 ? 26.632 17.938 322.216 1.00 44.90 240 ILE A C 1
ATOM 1943 O O . ILE A 1 259 ? 25.895 18.492 323.029 1.00 45.02 240 ILE A O 1
ATOM 1948 N N . PRO A 1 260 ? 27.900 18.294 322.041 1.00 44.86 241 PRO A N 1
ATOM 1949 C CA . PRO A 1 260 ? 28.381 19.375 322.872 1.00 44.53 241 PRO A CA 1
ATOM 1950 C C . PRO A 1 260 ? 28.042 20.731 322.325 1.00 44.33 241 PRO A C 1
ATOM 1951 O O . PRO A 1 260 ? 28.086 20.985 321.122 1.00 44.42 241 PRO A O 1
ATOM 1955 N N . PHE A 1 261 ? 27.682 21.592 323.253 1.00 43.29 242 PHE A N 1
ATOM 1956 C CA . PHE A 1 261 ? 27.362 22.966 322.927 1.00 42.82 242 PHE A CA 1
ATOM 1957 C C . PHE A 1 261 ? 27.759 23.876 324.059 1.00 42.49 242 PHE A C 1
ATOM 1958 O O . PHE A 1 261 ? 27.912 23.470 325.213 1.00 42.00 242 PHE A O 1
ATOM 1966 N N . GLN A 1 262 ? 27.920 25.129 323.692 1.00 41.95 243 GLN A N 1
ATOM 1967 C CA . GLN A 1 262 ? 28.257 26.157 324.646 1.00 41.50 243 GLN A CA 1
ATOM 1968 C C . GLN A 1 262 ? 27.216 27.255 324.551 1.00 40.53 243 GLN A C 1
ATOM 1969 O O . GLN A 1 262 ? 26.697 27.558 323.494 1.00 40.69 243 GLN A O 1
ATOM 1975 N N . LEU A 1 263 ? 26.898 27.805 325.695 1.00 40.57 244 LEU A N 1
ATOM 1976 C CA . LEU A 1 263 ? 25.920 28.884 325.805 1.00 41.26 244 LEU A CA 1
ATOM 1977 C C . LEU A 1 263 ? 26.617 30.230 325.637 1.00 41.45 244 LEU A C 1
ATOM 1978 O O . LEU A 1 263 ? 27.396 30.658 326.477 1.00 41.13 244 LEU A O 1
ATOM 1983 N N . GLU A 1 264 ? 26.368 30.871 324.509 1.00 41.56 245 GLU A N 1
ATOM 1984 C CA . GLU A 1 264 ? 26.931 32.196 324.242 1.00 41.57 245 GLU A CA 1
ATOM 1985 C C . GLU A 1 264 ? 26.044 33.272 324.807 1.00 41.13 245 GLU A C 1
ATOM 1986 O O . GLU A 1 264 ? 24.829 33.213 324.666 1.00 41.24 245 GLU A O 1
ATOM 1992 N N . VAL A 1 265 ? 26.683 34.254 325.439 1.00 40.72 246 VAL A N 1
ATOM 1993 C CA . VAL A 1 265 ? 26.007 35.463 325.913 1.00 40.11 246 VAL A CA 1
ATOM 1994 C C . VAL A 1 265 ? 26.873 36.658 325.564 1.00 40.47 246 VAL A C 1
ATOM 1995 O O . VAL A 1 265 ? 27.843 36.946 326.233 1.00 42.45 246 VAL A O 1
ATOM 1999 N N . GLU A 1 266 ? 26.519 37.313 324.474 1.00 40.64 247 GLU A N 1
ATOM 2000 C CA . GLU A 1 266 ? 27.203 38.507 324.007 1.00 41.18 247 GLU A CA 1
ATOM 2001 C C . GLU A 1 266 ? 26.329 39.744 324.146 1.00 40.32 247 GLU A C 1
ATOM 2002 O O . GLU A 1 266 ? 25.104 39.672 324.246 1.00 39.59 247 GLU A O 1
ATOM 2008 N N . GLY A 1 267 ? 27.011 40.868 324.223 1.00 39.40 248 GLY A N 1
ATOM 2009 C CA . GLY A 1 267 ? 26.393 42.161 324.365 1.00 39.65 248 GLY A CA 1
ATOM 2010 C C . GLY A 1 267 ? 26.476 42.897 323.048 1.00 39.83 248 GLY A C 1
ATOM 2011 O O . GLY A 1 267 ? 26.091 44.030 322.933 1.00 40.31 248 GLY A O 1
ATOM 2012 N N . ALA A 1 268 ? 27.018 42.235 322.052 1.00 40.08 249 ALA A N 1
ATOM 2013 C CA . ALA A 1 268 ? 27.108 42.836 320.727 1.00 41.13 249 ALA A CA 1
ATOM 2014 C C . ALA A 1 268 ? 27.098 41.808 319.624 1.00 42.04 249 ALA A C 1
ATOM 2015 O O . ALA A 1 268 ? 27.181 40.591 319.845 1.00 42.56 249 ALA A O 1
ATOM 2017 N N . GLY A 1 269 ? 26.992 42.344 318.423 1.00 42.83 250 GLY A N 1
ATOM 2018 C CA . GLY A 1 269 ? 26.925 41.526 317.221 1.00 43.85 250 GLY A CA 1
ATOM 2019 C C . GLY A 1 269 ? 25.496 41.255 316.814 1.00 45.05 250 GLY A C 1
ATOM 2020 O O . GLY A 1 269 ? 24.607 41.052 317.652 1.00 45.94 250 GLY A O 1
ATOM 2021 N N . ALA A 1 270 ? 25.274 41.283 315.513 1.00 45.86 251 ALA A N 1
ATOM 2022 C CA . ALA A 1 270 ? 23.929 41.060 314.965 1.00 46.94 251 ALA A CA 1
ATOM 2023 C C . ALA A 1 270 ? 23.964 39.976 313.916 1.00 46.46 251 ALA A C 1
ATOM 2024 O O . ALA A 1 270 ? 25.011 39.551 313.467 1.00 49.12 251 ALA A O 1
ATOM 2026 N N . SER A 1 271 ? 22.800 39.483 313.577 1.00 45.47 252 SER A N 1
ATOM 2027 C CA . SER A 1 271 ? 22.697 38.449 312.574 1.00 44.14 252 SER A CA 1
ATOM 2028 C C . SER A 1 271 ? 21.440 38.634 311.814 1.00 43.65 252 SER A C 1
ATOM 2029 O O . SER A 1 271 ? 20.734 39.621 311.972 1.00 44.33 252 SER A O 1
ATOM 2032 N N . ASP A 1 272 ? 21.150 37.641 311.002 1.00 43.53 253 ASP A N 1
ATOM 2033 C CA . ASP A 1 272 ? 19.918 37.639 310.242 1.00 43.41 253 ASP A CA 1
ATOM 2034 C C . ASP A 1 272 ? 18.790 37.599 311.235 1.00 42.80 253 ASP A C 1
ATOM 2035 O O . ASP A 1 272 ? 17.646 37.943 310.934 1.00 44.01 253 ASP A O 1
ATOM 2040 N N . GLY A 1 273 ? 19.124 37.176 312.439 1.00 42.16 254 GLY A N 1
ATOM 2041 C CA . GLY A 1 273 ? 18.125 37.070 313.489 1.00 41.84 254 GLY A CA 1
ATOM 2042 C C . GLY A 1 273 ? 17.507 38.433 313.792 1.00 42.44 254 GLY A C 1
ATOM 2043 O O . GLY A 1 273 ? 16.307 38.557 314.087 1.00 41.60 254 GLY A O 1
ATOM 2044 N N . ARG A 1 274 ? 18.327 39.469 313.670 1.00 41.94 255 ARG A N 1
ATOM 2045 C CA . ARG A 1 274 ? 17.871 40.820 314.026 1.00 42.85 255 ARG A CA 1
ATOM 2046 C C . ARG A 1 274 ? 16.786 41.280 313.085 1.00 43.52 255 ARG A C 1
ATOM 2047 O O . ARG A 1 274 ? 15.802 41.935 313.468 1.00 43.20 255 ARG A O 1
ATOM 2055 N N . GLU A 1 275 ? 16.948 40.859 311.850 1.00 43.88 256 GLU A N 1
ATOM 2056 C CA . GLU A 1 275 ? 16.056 41.303 310.811 1.00 44.63 256 GLU A CA 1
ATOM 2057 C C . GLU A 1 275 ? 14.721 40.607 311.021 1.00 44.58 256 GLU A C 1
ATOM 2058 O O . GLU A 1 275 ? 13.644 41.160 310.808 1.00 44.13 256 GLU A O 1
ATOM 2064 N N . LEU A 1 276 ? 14.816 39.377 311.463 1.00 44.47 257 LEU A N 1
ATOM 2065 C CA . LEU A 1 276 ? 13.610 38.584 311.726 1.00 44.58 257 LEU A CA 1
ATOM 2066 C C . LEU A 1 276 ? 12.853 39.227 312.888 1.00 44.36 257 LEU A C 1
ATOM 2067 O O . LEU A 1 276 ? 11.632 39.459 312.829 1.00 44.81 257 LEU A O 1
ATOM 2072 N N . GLN A 1 277 ? 13.628 39.556 313.912 1.00 42.87 258 GLN A N 1
ATOM 2073 C CA . GLN A 1 277 ? 13.106 40.114 315.148 1.00 41.81 258 GLN A CA 1
ATOM 2074 C C . GLN A 1 277 ? 12.352 41.387 314.903 1.00 42.10 258 GLN A C 1
ATOM 2075 O O . GLN A 1 277 ? 11.366 41.679 315.560 1.00 42.99 258 GLN A O 1
ATOM 2081 N N . LEU A 1 278 ? 12.858 42.152 313.957 1.00 42.39 259 LEU A N 1
ATOM 2082 C CA . LEU A 1 278 ? 12.378 43.511 313.725 1.00 42.03 259 LEU A CA 1
ATOM 2083 C C . LEU A 1 278 ? 11.380 43.542 312.614 1.00 40.89 259 LEU A C 1
ATOM 2084 O O . LEU A 1 278 ? 10.799 44.538 312.330 1.00 42.52 259 LEU A O 1
ATOM 2089 N N . SER A 1 279 ? 11.133 42.398 312.036 1.00 42.13 260 SER A N 1
ATOM 2090 C CA . SER A 1 279 ? 10.162 42.298 310.936 1.00 41.94 260 SER A CA 1
ATOM 2091 C C . SER A 1 279 ? 8.739 42.450 311.445 1.00 41.74 260 SER A C 1
ATOM 2092 O O . SER A 1 279 ? 8.497 42.353 312.627 1.00 43.75 260 SER A O 1
ATOM 2095 N N . PRO A 1 280 ? 7.786 42.690 310.552 1.00 41.41 261 PRO A N 1
ATOM 2096 C CA . PRO A 1 280 ? 6.385 42.763 310.937 1.00 41.05 261 PRO A CA 1
ATOM 2097 C C . PRO A 1 280 ? 5.764 41.393 311.134 1.00 39.69 261 PRO A C 1
ATOM 2098 O O . PRO A 1 280 ? 4.564 41.230 311.048 1.00 39.02 261 PRO A O 1
ATOM 2102 N N . TYR A 1 281 ? 6.596 40.394 311.327 1.00 39.88 262 TYR A N 1
ATOM 2103 C CA . TYR A 1 281 ? 6.067 39.050 311.542 1.00 40.65 262 TYR A CA 1
ATOM 2104 C C . TYR A 1 281 ? 6.694 38.447 312.795 1.00 40.53 262 TYR A C 1
ATOM 2105 O O . TYR A 1 281 ? 7.877 38.621 313.034 1.00 39.64 262 TYR A O 1
ATOM 2114 N N . PRO A 1 282 ? 5.866 37.753 313.593 1.00 40.16 263 PRO A N 1
ATOM 2115 C CA . PRO A 1 282 ? 6.155 37.235 314.916 1.00 40.48 263 PRO A CA 1
ATOM 2116 C C . PRO A 1 282 ? 7.152 36.114 314.969 1.00 40.37 263 PRO A C 1
ATOM 2117 O O . PRO A 1 282 ? 6.874 35.039 315.468 1.00 42.55 263 PRO A O 1
ATOM 2121 N N . TRP A 1 283 ? 8.327 36.387 314.450 1.00 40.40 264 TRP A N 1
ATOM 2122 C CA . TRP A 1 283 ? 9.397 35.410 314.469 1.00 40.22 264 TRP A CA 1
ATOM 2123 C C . TRP A 1 283 ? 10.133 35.248 315.775 1.00 40.46 264 TRP A C 1
ATOM 2124 O O . TRP A 1 283 ? 10.539 36.206 316.428 1.00 41.41 264 TRP A O 1
ATOM 2135 N N . ASP A 1 284 ? 10.284 33.993 316.131 1.00 40.89 265 ASP A N 1
ATOM 2136 C CA . ASP A 1 284 ? 11.187 33.589 317.189 1.00 41.15 265 ASP A CA 1
ATOM 2137 C C . ASP A 1 284 ? 12.469 33.292 316.419 1.00 41.87 265 ASP A C 1
ATOM 2138 O O . ASP A 1 284 ? 12.442 32.871 315.253 1.00 41.97 265 ASP A O 1
ATOM 2143 N N . TRP A 1 285 ? 13.596 33.531 317.059 1.00 41.80 266 TRP A N 1
ATOM 2144 C CA . TRP A 1 285 ? 14.876 33.219 316.435 1.00 41.17 266 TRP A CA 1
ATOM 2145 C C . TRP A 1 285 ? 15.907 32.886 317.451 1.00 41.02 266 TRP A C 1
ATOM 2146 O O . TRP A 1 285 ? 15.816 33.229 318.620 1.00 41.64 266 TRP A O 1
ATOM 2157 N N . CYS A 1 286 ? 16.918 32.231 316.959 1.00 40.52 267 CYS A N 1
ATOM 2158 C CA . CYS A 1 286 ? 18.013 31.873 317.795 1.00 41.66 267 CYS A CA 1
ATOM 2159 C C . CYS A 1 286 ? 19.195 31.538 316.955 1.00 42.30 267 CYS A C 1
ATOM 2160 O O . CYS A 1 286 ? 19.131 30.717 316.044 1.00 41.32 267 CYS A O 1
ATOM 2163 N N . PHE A 1 287 ? 20.280 32.206 317.303 1.00 43.27 268 PHE A N 1
ATOM 2164 C CA . PHE A 1 287 ? 21.537 32.111 316.588 1.00 43.89 268 PHE A CA 1
ATOM 2165 C C . PHE A 1 287 ? 22.319 30.926 317.113 1.00 43.75 268 PHE A C 1
ATOM 2166 O O . PHE A 1 287 ? 22.699 30.892 318.266 1.00 44.60 268 PHE A O 1
ATOM 2174 N N . ILE A 1 288 ? 22.510 29.940 316.260 1.00 42.93 269 ILE A N 1
ATOM 2175 C CA . ILE A 1 288 ? 23.260 28.752 316.631 1.00 42.70 269 ILE A CA 1
ATOM 2176 C C . ILE A 1 288 ? 24.288 28.500 315.569 1.00 42.48 269 ILE A C 1
ATOM 2177 O O . ILE A 1 288 ? 23.964 28.301 314.406 1.00 43.08 269 ILE A O 1
ATOM 2182 N N . GLY A 1 289 ? 25.537 28.542 315.972 1.00 42.57 270 GLY A N 1
ATOM 2183 C CA . GLY A 1 289 ? 26.645 28.274 315.049 1.00 42.67 270 GLY A CA 1
ATOM 2184 C C . GLY A 1 289 ? 27.936 27.957 315.762 1.00 42.38 270 GLY A C 1
ATOM 2185 O O . GLY A 1 289 ? 28.048 28.095 316.979 1.00 42.70 270 GLY A O 1
ATOM 2186 N N . ALA A 1 290 ? 28.907 27.511 314.990 1.00 42.22 271 ALA A N 1
ATOM 2187 C CA . ALA A 1 290 ? 30.223 27.221 315.526 1.00 41.89 271 ALA A CA 1
ATOM 2188 C C . ALA A 1 290 ? 30.932 28.556 315.777 1.00 42.25 271 ALA A C 1
ATOM 2189 O O . ALA A 1 290 ? 30.673 29.545 315.091 1.00 40.74 271 ALA A O 1
ATOM 2191 N N . PRO A 1 291 ? 31.854 28.581 316.750 1.00 42.84 272 PRO A N 1
ATOM 2192 C CA . PRO A 1 291 ? 32.619 29.800 316.973 1.00 42.58 272 PRO A CA 1
ATOM 2193 C C . PRO A 1 291 ? 33.911 29.792 316.185 1.00 42.33 272 PRO A C 1
ATOM 2194 O O . PRO A 1 291 ? 34.452 28.746 315.875 1.00 42.15 272 PRO A O 1
ATOM 2198 N N . GLU A 1 292 ? 34.384 30.981 315.871 1.00 42.84 273 GLU A N 1
ATOM 2199 C CA . GLU A 1 292 ? 35.606 31.139 315.087 1.00 43.00 273 GLU A CA 1
ATOM 2200 C C . GLU A 1 292 ? 36.563 32.131 315.705 1.00 42.74 273 GLU A C 1
ATOM 2201 O O . GLU A 1 292 ? 36.175 33.075 316.401 1.00 41.99 273 GLU A O 1
ATOM 2207 N N . LYS A 1 293 ? 37.827 31.887 315.415 1.00 42.53 274 LYS A N 1
ATOM 2208 C CA . LYS A 1 293 ? 38.897 32.773 315.825 1.00 42.72 274 LYS A CA 1
ATOM 2209 C C . LYS A 1 293 ? 39.180 33.681 314.645 1.00 42.85 274 LYS A C 1
ATOM 2210 O O . LYS A 1 293 ? 39.032 33.282 313.477 1.00 42.08 274 LYS A O 1
ATOM 2213 N N . ASP A 1 294 ? 39.576 34.910 314.957 1.00 42.66 275 ASP A N 1
ATOM 2214 C CA . ASP A 1 294 ? 39.967 35.867 313.926 1.00 42.12 275 ASP A CA 1
ATOM 2215 C C . ASP A 1 294 ? 38.858 36.197 312.936 1.00 41.42 275 ASP A C 1
ATOM 2216 O O . ASP A 1 294 ? 39.082 36.318 311.737 1.00 41.31 275 ASP A O 1
ATOM 2221 N N . ALA A 1 295 ? 37.653 36.313 313.448 1.00 41.20 276 ALA A N 1
ATOM 2222 C CA . ALA A 1 295 ? 36.505 36.666 312.608 1.00 40.82 276 ALA A CA 1
ATOM 2223 C C . ALA A 1 295 ? 36.842 37.840 311.694 1.00 41.09 276 ALA A C 1
ATOM 2224 O O . ALA A 1 295 ? 37.630 38.728 312.033 1.00 40.90 276 ALA A O 1
ATOM 2226 N N . HIS A 1 296 ? 36.225 37.805 310.521 1.00 41.33 277 HIS A N 1
ATOM 2227 C CA . HIS A 1 296 ? 36.303 38.893 309.547 1.00 41.55 277 HIS A CA 1
ATOM 2228 C C . HIS A 1 296 ? 37.730 39.176 309.121 1.00 41.52 277 HIS A C 1
ATOM 2229 O O . HIS A 1 296 ? 38.090 40.295 308.750 1.00 41.14 277 HIS A O 1
ATOM 2236 N N . THR A 1 297 ? 38.537 38.134 309.223 1.00 41.48 278 THR A N 1
ATOM 2237 C CA . THR A 1 297 ? 39.907 38.166 308.703 1.00 41.92 278 THR A CA 1
ATOM 2238 C C . THR A 1 297 ? 40.050 37.040 307.681 1.00 42.78 278 THR A C 1
ATOM 2239 O O . THR A 1 297 ? 39.175 36.189 307.586 1.00 44.70 278 THR A O 1
ATOM 2243 N N . PRO A 1 298 ? 41.123 37.063 306.883 1.00 43.60 279 PRO A N 1
ATOM 2244 C CA . PRO A 1 298 ? 41.454 36.032 305.887 1.00 43.75 279 PRO A CA 1
ATOM 2245 C C . PRO A 1 298 ? 41.853 34.738 306.561 1.00 43.51 279 PRO A C 1
ATOM 2246 O O . PRO A 1 298 ? 42.114 33.731 305.898 1.00 42.93 279 PRO A O 1
ATOM 2250 N N . ASN A 1 299 ? 41.852 34.779 307.884 1.00 43.05 280 ASN A N 1
ATOM 2251 C CA . ASN A 1 299 ? 42.288 33.635 308.665 1.00 43.00 280 ASN A CA 1
ATOM 2252 C C . ASN A 1 299 ? 41.242 33.072 309.606 1.00 43.47 280 ASN A C 1
ATOM 2253 O O . ASN A 1 299 ? 41.556 32.474 310.633 1.00 44.33 280 ASN A O 1
ATOM 2258 N N . GLU A 1 300 ? 39.991 33.263 309.248 1.00 43.40 281 GLU A N 1
ATOM 2259 C CA . GLU A 1 300 ? 38.923 32.695 310.059 1.00 44.03 281 GLU A CA 1
ATOM 2260 C C . GLU A 1 300 ? 39.264 31.244 310.340 1.00 43.94 281 GLU A C 1
ATOM 2261 O O . GLU A 1 300 ? 39.599 30.475 309.443 1.00 43.84 281 GLU A O 1
ATOM 2267 N N . CYS A 1 301 ? 39.185 30.884 311.606 1.00 44.09 282 CYS A N 1
ATOM 2268 C CA . CYS A 1 301 ? 39.577 29.546 312.030 1.00 44.12 282 CYS A CA 1
ATOM 2269 C C . CYS A 1 301 ? 38.588 28.876 312.951 1.00 44.32 282 CYS A C 1
ATOM 2270 O O . CYS A 1 301 ? 38.272 29.390 314.027 1.00 44.46 282 CYS A O 1
ATOM 2273 N N . VAL A 1 302 ? 38.140 27.704 312.520 1.00 44.18 283 VAL A N 1
ATOM 2274 C CA . VAL A 1 302 ? 37.170 26.911 313.279 1.00 45.10 283 VAL A CA 1
ATOM 2275 C C . VAL A 1 302 ? 37.659 25.494 313.490 1.00 45.39 283 VAL A C 1
ATOM 2276 O O . VAL A 1 302 ? 38.396 24.935 312.685 1.00 46.79 283 VAL A O 1
ATOM 2280 N N . HIS A 1 303 ? 37.208 24.921 314.588 1.00 44.70 284 HIS A N 1
ATOM 2281 C CA . HIS A 1 303 ? 37.591 23.571 314.992 1.00 44.09 284 HIS A CA 1
ATOM 2282 C C . HIS A 1 303 ? 36.612 22.558 314.407 1.00 44.13 284 HIS A C 1
ATOM 2283 O O . HIS A 1 303 ? 35.397 22.725 314.495 1.00 43.76 284 HIS A O 1
ATOM 2290 N N . LYS A 1 304 ? 37.145 21.522 313.782 1.00 44.43 285 LYS A N 1
ATOM 2291 C CA . LYS A 1 304 ? 36.279 20.566 313.073 1.00 45.05 285 LYS A CA 1
ATOM 2292 C C . LYS A 1 304 ? 35.231 19.964 313.983 1.00 44.80 285 LYS A C 1
ATOM 2293 O O . LYS A 1 304 ? 34.112 19.689 313.574 1.00 45.23 285 LYS A O 1
ATOM 2299 N N . LYS A 1 305 ? 35.593 19.778 315.231 1.00 45.05 286 LYS A N 1
ATOM 2300 C CA . LYS A 1 305 ? 34.671 19.140 316.176 1.00 45.52 286 LYS A CA 1
ATOM 2301 C C . LYS A 1 305 ? 33.451 20.048 316.375 1.00 45.52 286 LYS A C 1
ATOM 2302 O O . LYS A 1 305 ? 32.358 19.590 316.703 1.00 46.69 286 LYS A O 1
ATOM 2305 N N . ASP A 1 306 ? 33.628 21.329 316.099 1.00 44.27 287 ASP A N 1
ATOM 2306 C CA . ASP A 1 306 ? 32.542 22.306 316.296 1.00 44.64 287 ASP A CA 1
ATOM 2307 C C . ASP A 1 306 ? 31.618 22.322 315.079 1.00 44.60 287 ASP A C 1
ATOM 2308 O O . ASP A 1 306 ? 30.426 22.631 315.173 1.00 43.68 287 ASP A O 1
ATOM 2313 N N . ILE A 1 307 ? 32.188 21.925 313.951 1.00 44.09 288 ILE A N 1
ATOM 2314 C CA . ILE A 1 307 ? 31.443 21.873 312.711 1.00 44.20 288 ILE A CA 1
ATOM 2315 C C . ILE A 1 307 ? 30.531 20.670 312.812 1.00 45.49 288 ILE A C 1
ATOM 2316 O O . ILE A 1 307 ? 29.367 20.661 312.380 1.00 45.47 288 ILE A O 1
ATOM 2321 N N . GLU A 1 308 ? 31.077 19.668 313.469 1.00 46.96 289 GLU A N 1
ATOM 2322 C CA . GLU A 1 308 ? 30.399 18.388 313.597 1.00 47.97 289 GLU A CA 1
ATOM 2323 C C . GLU A 1 308 ? 29.288 18.486 314.641 1.00 47.93 289 GLU A C 1
ATOM 2324 O O . GLU A 1 308 ? 28.272 17.818 314.538 1.00 48.18 289 GLU A O 1
ATOM 2330 N N . SER A 1 309 ? 29.491 19.349 315.626 1.00 48.12 290 SER A N 1
ATOM 2331 C CA . SER A 1 309 ? 28.487 19.573 316.684 1.00 47.89 290 SER A CA 1
ATOM 2332 C C . SER A 1 309 ? 27.386 20.415 316.084 1.00 46.74 290 SER A C 1
ATOM 2333 O O . SER A 1 309 ? 26.206 20.294 316.398 1.00 46.84 290 SER A O 1
ATOM 2344 N N . VAL A 1 311 ? 26.424 20.653 312.821 1.00 43.89 292 VAL A N 1
ATOM 2345 C CA . VAL A 1 311 ? 25.608 19.825 311.936 1.00 42.41 292 VAL A CA 1
ATOM 2346 C C . VAL A 1 311 ? 24.689 18.992 312.811 1.00 42.41 292 VAL A C 1
ATOM 2347 O O . VAL A 1 311 ? 23.464 18.975 312.642 1.00 41.55 292 VAL A O 1
ATOM 2351 N N . GLY A 1 312 ? 25.292 18.367 313.807 1.00 41.48 293 GLY A N 1
ATOM 2352 C CA . GLY A 1 312 ? 24.545 17.460 314.653 1.00 41.06 293 GLY A CA 1
ATOM 2353 C C . GLY A 1 312 ? 23.360 18.128 315.305 1.00 41.46 293 GLY A C 1
ATOM 2354 O O . GLY A 1 312 ? 22.228 17.639 315.268 1.00 41.95 293 GLY A O 1
ATOM 2355 N N . LEU A 1 313 ? 23.614 19.296 315.865 1.00 41.64 294 LEU A N 1
ATOM 2356 C CA . LEU A 1 313 ? 22.581 19.984 316.633 1.00 41.48 294 LEU A CA 1
ATOM 2357 C C . LEU A 1 313 ? 21.466 20.516 315.722 1.00 41.95 294 LEU A C 1
ATOM 2358 O O . LEU A 1 313 ? 20.288 20.473 316.087 1.00 42.67 294 LEU A O 1
ATOM 2363 N N . TYR A 1 314 ? 21.832 20.985 314.534 1.00 41.87 295 TYR A N 1
ATOM 2364 C CA . TYR A 1 314 ? 20.815 21.449 313.568 1.00 42.07 295 TYR A CA 1
ATOM 2365 C C . TYR A 1 314 ? 19.890 20.278 313.176 1.00 42.91 295 TYR A C 1
ATOM 2366 O O . TYR A 1 314 ? 18.641 20.347 313.225 1.00 43.17 295 TYR A O 1
ATOM 2375 N N . LYS A 1 315 ? 20.520 19.172 312.851 1.00 42.85 296 LYS A N 1
ATOM 2376 C CA . LYS A 1 315 ? 19.767 18.004 312.406 1.00 43.37 296 LYS A CA 1
ATOM 2377 C C . LYS A 1 315 ? 18.727 17.685 313.443 1.00 43.80 296 LYS A C 1
ATOM 2378 O O . LYS A 1 315 ? 17.548 17.515 313.129 1.00 44.99 296 LYS A O 1
ATOM 2384 N N . TYR A 1 316 ? 19.168 17.699 314.691 1.00 43.42 297 TYR A N 1
ATOM 2385 C CA . TYR A 1 316 ? 18.311 17.306 315.805 1.00 42.66 297 TYR A CA 1
ATOM 2386 C C . TYR A 1 316 ? 17.219 18.351 316.058 1.00 42.51 297 TYR A C 1
ATOM 2387 O O . TYR A 1 316 ? 16.045 18.028 316.168 1.00 42.93 297 TYR A O 1
ATOM 2396 N N . LEU A 1 317 ? 17.615 19.605 316.104 1.00 42.04 298 LEU A N 1
ATOM 2397 C CA . LEU A 1 317 ? 16.657 20.677 316.415 1.00 42.37 298 LEU A CA 1
ATOM 2398 C C . LEU A 1 317 ? 15.570 20.793 315.341 1.00 43.06 298 LEU A C 1
ATOM 2399 O O . LEU A 1 317 ? 14.390 21.008 315.630 1.00 43.28 298 LEU A O 1
ATOM 2412 N N . GLU A 1 319 ? 14.373 18.600 313.676 1.00 46.64 300 GLU A N 1
ATOM 2413 C CA . GLU A 1 319 ? 13.476 17.478 313.768 1.00 46.66 300 GLU A CA 1
ATOM 2414 C C . GLU A 1 319 ? 12.557 17.646 314.942 1.00 45.91 300 GLU A C 1
ATOM 2415 O O . GLU A 1 319 ? 11.392 17.302 314.868 1.00 46.66 300 GLU A O 1
ATOM 2421 N N . LYS A 1 320 ? 13.072 18.254 315.998 1.00 45.45 301 LYS A N 1
ATOM 2422 C CA . LYS A 1 320 ? 12.338 18.358 317.273 1.00 45.41 301 LYS A CA 1
ATOM 2423 C C . LYS A 1 320 ? 11.552 19.628 317.531 1.00 45.00 301 LYS A C 1
ATOM 2424 O O . LYS A 1 320 ? 10.588 19.610 318.269 1.00 44.73 301 LYS A O 1
ATOM 2430 N N . LEU A 1 321 ? 11.958 20.720 316.907 1.00 45.34 302 LEU A N 1
ATOM 2431 C CA . LEU A 1 321 ? 11.259 22.004 317.081 1.00 45.53 302 LEU A CA 1
ATOM 2432 C C . LEU A 1 321 ? 9.899 22.023 316.366 1.00 46.32 302 LEU A C 1
ATOM 2433 O O . LEU A 1 321 ? 8.962 22.808 316.689 1.00 47.47 302 LEU A O 1
ATOM 2439 N N . HIS B 1 11 ? -3.178 32.420 348.311 1.00 83.53 -8 HIS B N 1
ATOM 2440 C CA . HIS B 1 11 ? -3.928 33.710 348.187 1.00 84.06 -8 HIS B CA 1
ATOM 2441 C C . HIS B 1 11 ? -3.299 34.650 347.126 1.00 82.48 -8 HIS B C 1
ATOM 2442 O O . HIS B 1 11 ? -2.222 35.251 347.345 1.00 82.75 -8 HIS B O 1
ATOM 2449 N N . HIS B 1 12 ? -4.016 34.755 345.994 1.00 79.73 -7 HIS B N 1
ATOM 2450 C CA . HIS B 1 12 ? -3.643 35.579 344.804 1.00 76.83 -7 HIS B CA 1
ATOM 2451 C C . HIS B 1 12 ? -4.325 36.936 344.821 1.00 73.45 -7 HIS B C 1
ATOM 2452 O O . HIS B 1 12 ? -5.014 37.318 343.893 1.00 72.46 -7 HIS B O 1
ATOM 2459 N N . GLU B 1 13 ? -4.118 37.630 345.924 1.00 70.39 -6 GLU B N 1
ATOM 2460 C CA . GLU B 1 13 ? -4.689 38.958 346.193 1.00 67.72 -6 GLU B CA 1
ATOM 2461 C C . GLU B 1 13 ? -4.288 40.058 345.214 1.00 64.21 -6 GLU B C 1
ATOM 2462 O O . GLU B 1 13 ? -5.000 41.058 345.062 1.00 62.53 -6 GLU B O 1
ATOM 2468 N N . ASN B 1 14 ? -3.151 39.852 344.557 1.00 60.82 -5 ASN B N 1
ATOM 2469 C CA . ASN B 1 14 ? -2.579 40.876 343.670 1.00 58.41 -5 ASN B CA 1
ATOM 2470 C C . ASN B 1 14 ? -3.466 41.124 342.464 1.00 57.06 -5 ASN B C 1
ATOM 2471 O O . ASN B 1 14 ? -3.481 42.209 341.895 1.00 56.08 -5 ASN B O 1
ATOM 2476 N N . LEU B 1 15 ? -4.249 40.115 342.141 1.00 55.37 -4 LEU B N 1
ATOM 2477 C CA . LEU B 1 15 ? -5.141 40.166 340.985 1.00 54.50 -4 LEU B CA 1
ATOM 2478 C C . LEU B 1 15 ? -6.225 41.200 341.149 1.00 54.05 -4 LEU B C 1
ATOM 2479 O O . LEU B 1 15 ? -6.985 41.456 340.228 1.00 53.50 -4 LEU B O 1
ATOM 2484 N N . TYR B 1 16 ? -6.294 41.798 342.320 1.00 53.80 -3 TYR B N 1
ATOM 2485 C CA . TYR B 1 16 ? -7.345 42.782 342.576 1.00 53.64 -3 TYR B CA 1
ATOM 2486 C C . TYR B 1 16 ? -6.818 44.074 343.134 1.00 53.89 -3 TYR B C 1
ATOM 2487 O O . TYR B 1 16 ? -7.591 44.938 343.559 1.00 53.98 -3 TYR B O 1
ATOM 2496 N N . PHE B 1 17 ? -5.498 44.207 343.140 1.00 53.22 -2 PHE B N 1
ATOM 2497 C CA . PHE B 1 17 ? -4.903 45.460 343.593 1.00 53.41 -2 PHE B CA 1
ATOM 2498 C C . PHE B 1 17 ? -5.382 46.611 342.745 1.00 52.91 -2 PHE B C 1
ATOM 2499 O O . PHE B 1 17 ? -5.829 46.466 341.611 1.00 52.49 -2 PHE B O 1
ATOM 2507 N N . GLN B 1 18 ? -5.274 47.788 343.319 1.00 52.62 -1 GLN B N 1
ATOM 2508 C CA . GLN B 1 18 ? -5.710 48.979 342.660 1.00 52.74 -1 GLN B CA 1
ATOM 2509 C C . GLN B 1 18 ? -4.756 50.074 343.028 1.00 50.64 -1 GLN B C 1
ATOM 2510 O O . GLN B 1 18 ? -3.874 49.863 343.796 1.00 50.40 -1 GLN B O 1
ATOM 2516 N N . GLY B 1 19 ? -4.950 51.243 342.458 1.00 48.73 0 GLY B N 1
ATOM 2517 C CA . GLY B 1 19 ? -4.111 52.399 342.658 1.00 47.61 0 GLY B CA 1
ATOM 2518 C C . GLY B 1 19 ? -2.645 52.057 342.734 1.00 46.89 0 GLY B C 1
ATOM 2519 O O . GLY B 1 19 ? -2.110 51.261 341.952 1.00 46.63 0 GLY B O 1
ATOM 2528 N N . GLN B 1 21 ? -1.035 50.403 344.822 1.00 44.49 2 GLN B N 1
ATOM 2529 C CA . GLN B 1 21 ? -0.682 49.059 345.261 1.00 43.95 2 GLN B CA 1
ATOM 2530 C C . GLN B 1 21 ? -0.528 48.177 344.027 1.00 43.24 2 GLN B C 1
ATOM 2531 O O . GLN B 1 21 ? 0.297 47.270 343.978 1.00 43.00 2 GLN B O 1
ATOM 2537 N N . LEU B 1 22 ? -1.292 48.525 343.010 1.00 42.30 3 LEU B N 1
ATOM 2538 C CA . LEU B 1 22 ? -1.286 47.811 341.739 1.00 41.98 3 LEU B CA 1
ATOM 2539 C C . LEU B 1 22 ? -0.023 48.193 340.996 1.00 41.32 3 LEU B C 1
ATOM 2540 O O . LEU B 1 22 ? 0.638 47.357 340.417 1.00 40.99 3 LEU B O 1
ATOM 2545 N N . LEU B 1 23 ? 0.333 49.464 341.072 1.00 41.83 4 LEU B N 1
ATOM 2546 C CA . LEU B 1 23 ? 1.536 49.955 340.395 1.00 41.64 4 LEU B CA 1
ATOM 2547 C C . LEU B 1 23 ? 2.737 49.272 341.036 1.00 42.72 4 LEU B C 1
ATOM 2548 O O . LEU B 1 23 ? 3.682 48.805 340.361 1.00 42.49 4 LEU B O 1
ATOM 2553 N N . LYS B 1 24 ? 2.655 49.148 342.353 1.00 42.96 5 LYS B N 1
ATOM 2554 C CA . LYS B 1 24 ? 3.736 48.536 343.103 1.00 43.08 5 LYS B CA 1
ATOM 2555 C C . LYS B 1 24 ? 3.930 47.098 342.656 1.00 43.07 5 LYS B C 1
ATOM 2556 O O . LYS B 1 24 ? 5.054 46.586 342.548 1.00 43.79 5 LYS B O 1
ATOM 2562 N N . GLU B 1 25 ? 2.813 46.456 342.382 1.00 42.71 6 GLU B N 1
ATOM 2563 C CA . GLU B 1 25 ? 2.838 45.061 341.981 1.00 43.14 6 GLU B CA 1
ATOM 2564 C C . GLU B 1 25 ? 3.488 44.969 340.633 1.00 42.61 6 GLU B C 1
ATOM 2565 O O . GLU B 1 25 ? 4.377 44.180 340.395 1.00 42.58 6 GLU B O 1
ATOM 2571 N N . LEU B 1 26 ? 2.987 45.801 339.750 1.00 42.78 7 LEU B N 1
ATOM 2572 C CA . LEU B 1 26 ? 3.473 45.839 338.385 1.00 42.93 7 LEU B CA 1
ATOM 2573 C C . LEU B 1 26 ? 4.961 46.089 338.342 1.00 43.26 7 LEU B C 1
ATOM 2574 O O . LEU B 1 26 ? 5.640 45.502 337.519 1.00 42.66 7 LEU B O 1
ATOM 2579 N N . CYS B 1 27 ? 5.470 46.909 339.261 1.00 43.46 8 CYS B N 1
ATOM 2580 C CA . CYS B 1 27 ? 6.895 47.257 339.227 1.00 43.86 8 CYS B CA 1
ATOM 2581 C C . CYS B 1 27 ? 7.725 46.137 339.766 1.00 43.88 8 CYS B C 1
ATOM 2582 O O . CYS B 1 27 ? 8.904 45.994 339.433 1.00 44.24 8 CYS B O 1
ATOM 2585 N N . SER B 1 28 ? 7.074 45.306 340.555 1.00 43.25 9 SER B N 1
ATOM 2586 C CA . SER B 1 28 ? 7.773 44.234 341.265 1.00 42.59 9 SER B CA 1
ATOM 2587 C C . SER B 1 28 ? 7.988 43.029 340.387 1.00 42.67 9 SER B C 1
ATOM 2588 O O . SER B 1 28 ? 8.816 42.156 340.685 1.00 40.95 9 SER B O 1
ATOM 2591 N N . ILE B 1 29 ? 7.233 42.993 339.297 1.00 43.18 10 ILE B N 1
ATOM 2592 C CA . ILE B 1 29 ? 7.280 41.816 338.410 1.00 43.29 10 ILE B CA 1
ATOM 2593 C C . ILE B 1 29 ? 8.443 41.894 337.434 1.00 43.04 10 ILE B C 1
ATOM 2594 O O . ILE B 1 29 ? 8.524 42.769 336.591 1.00 42.41 10 ILE B O 1
ATOM 2599 N N . HIS B 1 30 ? 9.338 40.934 337.625 1.00 43.23 11 HIS B N 1
ATOM 2600 C CA . HIS B 1 30 ? 10.546 40.738 336.828 1.00 43.82 11 HIS B CA 1
ATOM 2601 C C . HIS B 1 30 ? 10.150 40.343 335.413 1.00 42.96 11 HIS B C 1
ATOM 2602 O O . HIS B 1 30 ? 9.681 39.237 335.143 1.00 43.28 11 HIS B O 1
ATOM 2609 N N . ALA B 1 31 ? 10.311 41.319 334.533 1.00 41.83 12 ALA B N 1
ATOM 2610 C CA . ALA B 1 31 ? 9.966 41.210 333.110 1.00 40.65 12 ALA B CA 1
ATOM 2611 C C . ALA B 1 31 ? 10.939 42.046 332.246 1.00 40.31 12 ALA B C 1
ATOM 2612 O O . ALA B 1 31 ? 10.595 43.044 331.670 1.00 39.59 12 ALA B O 1
ATOM 2614 N N . PRO B 1 32 ? 12.198 41.651 332.205 1.00 40.65 13 PRO B N 1
ATOM 2615 C CA . PRO B 1 32 ? 13.030 42.399 331.310 1.00 40.40 13 PRO B CA 1
ATOM 2616 C C . PRO B 1 32 ? 12.733 42.092 329.851 1.00 40.78 13 PRO B C 1
ATOM 2617 O O . PRO B 1 32 ? 12.099 41.106 329.518 1.00 39.83 13 PRO B O 1
ATOM 2621 N N . SER B 1 33 ? 13.237 42.957 328.993 1.00 41.66 14 SER B N 1
ATOM 2622 C CA . SER B 1 33 ? 13.118 42.777 327.564 1.00 41.30 14 SER B CA 1
ATOM 2623 C C . SER B 1 33 ? 13.481 41.347 327.230 1.00 42.38 14 SER B C 1
ATOM 2624 O O . SER B 1 33 ? 14.503 40.820 327.682 1.00 41.57 14 SER B O 1
ATOM 2627 N N . GLY B 1 34 ? 12.622 40.722 326.440 1.00 42.77 15 GLY B N 1
ATOM 2628 C CA . GLY B 1 34 ? 12.852 39.368 325.961 1.00 42.96 15 GLY B CA 1
ATOM 2629 C C . GLY B 1 34 ? 12.295 38.318 326.876 1.00 43.83 15 GLY B C 1
ATOM 2630 O O . GLY B 1 34 ? 12.322 37.112 326.592 1.00 44.30 15 GLY B O 1
ATOM 2631 N N . ASN B 1 35 ? 11.763 38.775 327.988 1.00 43.90 16 ASN B N 1
ATOM 2632 C CA . ASN B 1 35 ? 11.203 37.830 328.950 1.00 44.24 16 ASN B CA 1
ATOM 2633 C C . ASN B 1 35 ? 10.077 38.498 329.696 1.00 44.90 16 ASN B C 1
ATOM 2634 O O . ASN B 1 35 ? 10.029 38.515 330.922 1.00 46.59 16 ASN B O 1
ATOM 2639 N N . GLU B 1 36 ? 9.201 39.085 328.911 1.00 44.46 17 GLU B N 1
ATOM 2640 C CA . GLU B 1 36 ? 8.082 39.825 329.449 1.00 44.61 17 GLU B CA 1
ATOM 2641 C C . GLU B 1 36 ? 7.010 38.879 329.925 1.00 44.37 17 GLU B C 1
ATOM 2642 O O . GLU B 1 36 ? 6.116 39.244 330.669 1.00 44.54 17 GLU B O 1
ATOM 2648 N N . GLU B 1 37 ? 7.144 37.635 329.516 1.00 45.19 18 GLU B N 1
ATOM 2649 C CA . GLU B 1 37 ? 6.087 36.652 329.797 1.00 45.32 18 GLU B CA 1
ATOM 2650 C C . GLU B 1 37 ? 5.437 36.695 331.187 1.00 44.60 18 GLU B C 1
ATOM 2651 O O . GLU B 1 37 ? 4.242 36.530 331.310 1.00 45.41 18 GLU B O 1
ATOM 2657 N N . PRO B 1 38 ? 6.219 36.871 332.245 1.00 44.76 19 PRO B N 1
ATOM 2658 C CA . PRO B 1 38 ? 5.555 36.828 333.533 1.00 44.52 19 PRO B CA 1
ATOM 2659 C C . PRO B 1 38 ? 4.661 38.023 333.765 1.00 43.94 19 PRO B C 1
ATOM 2660 O O . PRO B 1 38 ? 3.696 37.953 334.527 1.00 43.69 19 PRO B O 1
ATOM 2664 N N . LEU B 1 39 ? 4.976 39.106 333.085 1.00 42.50 20 LEU B N 1
ATOM 2665 C CA . LEU B 1 39 ? 4.191 40.302 333.269 1.00 42.55 20 LEU B CA 1
ATOM 2666 C C . LEU B 1 39 ? 2.944 40.136 332.424 1.00 42.72 20 LEU B C 1
ATOM 2667 O O . LEU B 1 39 ? 1.824 40.482 332.831 1.00 42.18 20 LEU B O 1
ATOM 2672 N N . LYS B 1 40 ? 3.144 39.522 331.273 1.00 42.18 21 LYS B N 1
ATOM 2673 C CA . LYS B 1 40 ? 2.027 39.273 330.391 1.00 42.12 21 LYS B CA 1
ATOM 2674 C C . LYS B 1 40 ? 1.030 38.383 331.109 1.00 42.12 21 LYS B C 1
ATOM 2675 O O . LYS B 1 40 ? -0.178 38.567 331.020 1.00 42.10 21 LYS B O 1
ATOM 2681 N N . ASP B 1 41 ? 1.571 37.430 331.846 1.00 41.58 22 ASP B N 1
ATOM 2682 C CA . ASP B 1 41 ? 0.740 36.448 332.522 1.00 42.68 22 ASP B CA 1
ATOM 2683 C C . ASP B 1 41 ? -0.101 37.125 333.583 1.00 41.90 22 ASP B C 1
ATOM 2684 O O . ASP B 1 41 ? -1.277 36.888 333.701 1.00 40.68 22 ASP B O 1
ATOM 2689 N N . PHE B 1 42 ? 0.520 38.044 334.299 1.00 42.00 23 PHE B N 1
ATOM 2690 C CA . PHE B 1 42 ? -0.181 38.762 335.344 1.00 41.69 23 PHE B CA 1
ATOM 2691 C C . PHE B 1 42 ? -1.253 39.694 334.793 1.00 42.74 23 PHE B C 1
ATOM 2692 O O . PHE B 1 42 ? -2.357 39.784 335.340 1.00 42.15 23 PHE B O 1
ATOM 2700 N N . ILE B 1 43 ? -0.900 40.399 333.721 1.00 42.67 24 ILE B N 1
ATOM 2701 C CA . ILE B 1 43 ? -1.803 41.390 333.139 1.00 43.06 24 ILE B CA 1
ATOM 2702 C C . ILE B 1 43 ? -2.996 40.681 332.568 1.00 43.70 24 ILE B C 1
ATOM 2703 O O . ILE B 1 43 ? -4.136 41.104 332.678 1.00 44.19 24 ILE B O 1
ATOM 2708 N N . LEU B 1 44 ? -2.709 39.515 332.064 1.00 45.15 25 LEU B N 1
ATOM 2709 C CA . LEU B 1 44 ? -3.714 38.741 331.352 1.00 45.68 25 LEU B CA 1
ATOM 2710 C C . LEU B 1 44 ? -4.718 38.195 332.340 1.00 46.16 25 LEU B C 1
ATOM 2711 O O . LEU B 1 44 ? -5.908 38.199 332.064 1.00 46.92 25 LEU B O 1
ATOM 2716 N N . GLU B 1 45 ? -4.246 37.749 333.503 1.00 46.50 26 GLU B N 1
ATOM 2717 C CA . GLU B 1 45 ? -5.154 37.247 334.538 1.00 46.88 26 GLU B CA 1
ATOM 2718 C C . GLU B 1 45 ? -5.865 38.398 335.250 1.00 45.42 26 GLU B C 1
ATOM 2719 O O . GLU B 1 45 ? -7.000 38.285 335.705 1.00 44.07 26 GLU B O 1
ATOM 2725 N N . TYR B 1 46 ? -5.185 39.522 335.291 1.00 43.85 27 TYR B N 1
ATOM 2726 C CA . TYR B 1 46 ? -5.712 40.681 335.957 1.00 43.28 27 TYR B CA 1
ATOM 2727 C C . TYR B 1 46 ? -6.915 41.120 335.167 1.00 42.89 27 TYR B C 1
ATOM 2728 O O . TYR B 1 46 ? -7.967 41.452 335.704 1.00 41.80 27 TYR B O 1
ATOM 2737 N N . ILE B 1 47 ? -6.758 41.040 333.864 1.00 42.69 28 ILE B N 1
ATOM 2738 C CA . ILE B 1 47 ? -7.798 41.500 332.961 1.00 42.89 28 ILE B CA 1
ATOM 2739 C C . ILE B 1 47 ? -8.999 40.605 332.998 1.00 43.87 28 ILE B C 1
ATOM 2740 O O . ILE B 1 47 ? -10.137 41.065 333.008 1.00 43.76 28 ILE B O 1
ATOM 2745 N N . ARG B 1 48 ? -8.734 39.317 333.077 1.00 44.89 29 ARG B N 1
ATOM 2746 C CA . ARG B 1 48 ? -9.803 38.333 333.054 1.00 45.82 29 ARG B CA 1
ATOM 2747 C C . ARG B 1 48 ? -10.498 38.330 334.395 1.00 45.49 29 ARG B C 1
ATOM 2748 O O . ARG B 1 48 ? -11.623 37.860 334.521 1.00 46.29 29 ARG B O 1
ATOM 2756 N N . SER B 1 49 ? -9.839 38.919 335.382 1.00 44.73 30 SER B N 1
ATOM 2757 C CA . SER B 1 49 ? -10.362 38.928 336.745 1.00 43.77 30 SER B CA 1
ATOM 2758 C C . SER B 1 49 ? -11.122 40.187 337.032 1.00 43.37 30 SER B C 1
ATOM 2759 O O . SER B 1 49 ? -11.973 40.213 337.911 1.00 42.62 30 SER B O 1
ATOM 2762 N N . ASN B 1 50 ? -10.837 41.217 336.253 1.00 42.85 31 ASN B N 1
ATOM 2763 C CA . ASN B 1 50 ? -11.418 42.543 336.495 1.00 42.74 31 ASN B CA 1
ATOM 2764 C C . ASN B 1 50 ? -12.302 43.144 335.400 1.00 42.41 31 ASN B C 1
ATOM 2765 O O . ASN B 1 50 ? -13.141 44.020 335.657 1.00 42.37 31 ASN B O 1
ATOM 2770 N N . ALA B 1 51 ? -12.111 42.652 334.188 1.00 41.77 32 ALA B N 1
ATOM 2771 C CA . ALA B 1 51 ? -12.795 43.196 333.007 1.00 41.04 32 ALA B CA 1
ATOM 2772 C C . ALA B 1 51 ? -14.283 43.328 333.197 1.00 40.15 32 ALA B C 1
ATOM 2773 O O . ALA B 1 51 ? -14.918 44.178 332.616 1.00 40.16 32 ALA B O 1
ATOM 2775 N N . GLY B 1 52 ? -14.841 42.506 334.049 1.00 40.06 33 GLY B N 1
ATOM 2776 C CA . GLY B 1 52 ? -16.294 42.502 334.202 1.00 39.39 33 GLY B CA 1
ATOM 2777 C C . GLY B 1 52 ? -16.766 43.722 334.956 1.00 39.56 33 GLY B C 1
ATOM 2778 O O . GLY B 1 52 ? -17.957 43.997 335.064 1.00 38.59 33 GLY B O 1
ATOM 2779 N N . SER B 1 53 ? -15.798 44.452 335.478 1.00 39.89 34 SER B N 1
ATOM 2780 C CA . SER B 1 53 ? -16.089 45.611 336.310 1.00 39.33 34 SER B CA 1
ATOM 2781 C C . SER B 1 53 ? -15.872 46.841 335.476 1.00 39.49 34 SER B C 1
ATOM 2782 O O . SER B 1 53 ? -16.001 47.946 335.948 1.00 39.24 34 SER B O 1
ATOM 2785 N N . TRP B 1 54 ? -15.517 46.625 334.226 1.00 39.90 35 TRP B N 1
ATOM 2786 C CA . TRP B 1 54 ? -15.274 47.734 333.314 1.00 40.57 35 TRP B CA 1
ATOM 2787 C C . TRP B 1 54 ? -16.533 48.149 332.573 1.00 41.44 35 TRP B C 1
ATOM 2788 O O . TRP B 1 54 ? -17.449 47.357 332.375 1.00 42.46 35 TRP B O 1
ATOM 2799 N N . SER B 1 55 ? -16.556 49.394 332.141 1.00 41.22 36 SER B N 1
ATOM 2800 C CA . SER B 1 55 ? -17.754 49.927 331.524 1.00 42.27 36 SER B CA 1
ATOM 2801 C C . SER B 1 55 ? -18.013 49.142 330.277 1.00 42.70 36 SER B C 1
ATOM 2802 O O . SER B 1 55 ? -19.164 48.902 329.885 1.00 43.22 36 SER B O 1
ATOM 2805 N N . TYR B 1 56 ? -16.909 48.704 329.698 1.00 43.06 37 TYR B N 1
ATOM 2806 C CA . TYR B 1 56 ? -16.922 48.014 328.409 1.00 43.66 37 TYR B CA 1
ATOM 2807 C C . TYR B 1 56 ? -15.963 46.868 328.365 1.00 43.44 37 TYR B C 1
ATOM 2808 O O . TYR B 1 56 ? -14.807 47.014 328.755 1.00 43.03 37 TYR B O 1
ATOM 2817 N N . GLN B 1 57 ? -16.479 45.727 327.904 1.00 43.60 38 GLN B N 1
ATOM 2818 C CA . GLN B 1 57 ? -15.702 44.467 327.814 1.00 44.08 38 GLN B CA 1
ATOM 2819 C C . GLN B 1 57 ? -14.932 44.313 326.524 1.00 42.96 38 GLN B C 1
ATOM 2820 O O . GLN B 1 57 ? -15.514 44.167 325.461 1.00 42.63 38 GLN B O 1
ATOM 2826 N N . PRO B 1 58 ? -13.606 44.312 326.628 1.00 42.16 39 PRO B N 1
ATOM 2827 C CA . PRO B 1 58 ? -12.829 44.176 325.418 1.00 42.31 39 PRO B CA 1
ATOM 2828 C C . PRO B 1 58 ? -12.642 42.741 324.986 1.00 41.86 39 PRO B C 1
ATOM 2829 O O . PRO B 1 58 ? -12.837 41.814 325.755 1.00 42.07 39 PRO B O 1
ATOM 2833 N N . VAL B 1 59 ? -12.304 42.592 323.719 1.00 41.64 40 VAL B N 1
ATOM 2834 C CA . VAL B 1 59 ? -11.947 41.295 323.164 1.00 40.89 40 VAL B CA 1
ATOM 2835 C C . VAL B 1 59 ? -10.455 41.189 323.444 1.00 41.12 40 VAL B C 1
ATOM 2836 O O . VAL B 1 59 ? -9.690 42.139 323.234 1.00 39.12 40 VAL B O 1
ATOM 2840 N N . ILE B 1 60 ? -10.054 40.044 323.971 1.00 41.70 41 ILE B N 1
ATOM 2841 C CA . ILE B 1 60 ? -8.657 39.849 324.345 1.00 42.67 41 ILE B CA 1
ATOM 2842 C C . ILE B 1 60 ? -7.898 38.984 323.377 1.00 42.60 41 ILE B C 1
ATOM 2843 O O . ILE B 1 60 ? -8.254 37.841 323.103 1.00 43.34 41 ILE B O 1
ATOM 2848 N N . TYR B 1 61 ? -6.827 39.568 322.871 1.00 43.63 42 TYR B N 1
ATOM 2849 C CA . TYR B 1 61 ? -5.928 38.872 321.974 1.00 43.93 42 TYR B CA 1
ATOM 2850 C C . TYR B 1 61 ? -4.603 38.674 322.640 1.00 44.58 42 TYR B C 1
ATOM 2851 O O . TYR B 1 61 ? -3.960 39.611 323.051 1.00 46.23 42 TYR B O 1
ATOM 2860 N N . ALA B 1 62 ? -4.261 37.414 322.791 1.00 45.43 43 ALA B N 1
ATOM 2861 C CA . ALA B 1 62 ? -2.976 36.963 323.302 1.00 45.86 43 ALA B CA 1
ATOM 2862 C C . ALA B 1 62 ? -2.864 35.554 322.693 1.00 47.65 43 ALA B C 1
ATOM 2863 O O . ALA B 1 62 ? -3.787 34.796 322.750 1.00 45.78 43 ALA B O 1
ATOM 2865 N N . ASP B 1 63 ? -1.720 35.156 322.176 1.00 52.98 44 ASP B N 1
ATOM 2866 C CA . ASP B 1 63 ? -1.711 34.018 321.252 1.00 56.19 44 ASP B CA 1
ATOM 2867 C C . ASP B 1 63 ? -0.282 33.929 320.719 1.00 58.28 44 ASP B C 1
ATOM 2868 O O . ASP B 1 63 ? 0.555 34.847 320.897 1.00 57.32 44 ASP B O 1
ATOM 2873 N N . ASN B 1 64 ? -0.001 32.893 319.936 1.00 59.40 45 ASN B N 1
ATOM 2874 C CA . ASN B 1 64 ? 1.382 32.710 319.493 1.00 58.72 45 ASN B CA 1
ATOM 2875 C C . ASN B 1 64 ? 1.918 33.724 318.447 1.00 56.71 45 ASN B C 1
ATOM 2876 O O . ASN B 1 64 ? 3.197 34.038 318.397 1.00 52.12 45 ASN B O 1
ATOM 2881 N N . ASP B 1 65 ? 0.913 34.198 317.660 1.00 52.82 46 ASP B N 1
ATOM 2882 C CA . ASP B 1 65 ? 1.161 35.069 316.507 1.00 49.58 46 ASP B CA 1
ATOM 2883 C C . ASP B 1 65 ? 1.322 36.444 317.028 1.00 46.94 46 ASP B C 1
ATOM 2884 O O . ASP B 1 65 ? 1.506 37.367 316.292 1.00 48.30 46 ASP B O 1
ATOM 2889 N N . LEU B 1 66 ? 1.300 36.534 318.344 1.00 44.47 47 LEU B N 1
ATOM 2890 C CA . LEU B 1 66 ? 1.527 37.768 319.055 1.00 42.90 47 LEU B CA 1
ATOM 2891 C C . LEU B 1 66 ? 2.642 37.621 320.089 1.00 42.35 47 LEU B C 1
ATOM 2892 O O . LEU B 1 66 ? 2.860 38.490 320.923 1.00 42.97 47 LEU B O 1
ATOM 2897 N N . GLN B 1 67 ? 3.347 36.506 320.021 1.00 41.94 48 GLN B N 1
ATOM 2898 C CA . GLN B 1 67 ? 4.361 36.193 321.001 1.00 40.76 48 GLN B CA 1
ATOM 2899 C C . GLN B 1 67 ? 3.772 36.422 322.365 1.00 40.92 48 GLN B C 1
ATOM 2900 O O . GLN B 1 67 ? 2.738 35.841 322.708 1.00 40.18 48 GLN B O 1
ATOM 2906 N N . ASP B 1 68 ? 4.392 37.298 323.129 1.00 40.93 49 ASP B N 1
ATOM 2907 C CA . ASP B 1 68 ? 3.932 37.541 324.500 1.00 42.20 49 ASP B CA 1
ATOM 2908 C C . ASP B 1 68 ? 3.233 38.847 324.703 1.00 43.45 49 ASP B C 1
ATOM 2909 O O . ASP B 1 68 ? 3.016 39.300 325.836 1.00 44.71 49 ASP B O 1
ATOM 2914 N N . CYS B 1 69 ? 2.857 39.431 323.578 1.00 42.54 50 CYS B N 1
ATOM 2915 C CA . CYS B 1 69 ? 2.072 40.650 323.574 1.00 42.63 50 CYS B CA 1
ATOM 2916 C C . CYS B 1 69 ? 0.593 40.450 323.905 1.00 42.88 50 CYS B C 1
ATOM 2917 O O . CYS B 1 69 ? 0.039 39.350 323.836 1.00 43.26 50 CYS B O 1
ATOM 2920 N N . ILE B 1 70 ? -0.039 41.523 324.345 1.00 41.70 51 ILE B N 1
ATOM 2921 C CA . ILE B 1 70 ? -1.457 41.462 324.629 1.00 40.72 51 ILE B CA 1
ATOM 2922 C C . ILE B 1 70 ? -2.115 42.594 323.905 1.00 40.89 51 ILE B C 1
ATOM 2923 O O . ILE B 1 70 ? -1.644 43.728 323.938 1.00 40.54 51 ILE B O 1
ATOM 2928 N N . VAL B 1 71 ? -3.222 42.293 323.264 1.00 40.54 52 VAL B N 1
ATOM 2929 C CA . VAL B 1 71 ? -3.982 43.338 322.595 1.00 40.06 52 VAL B CA 1
ATOM 2930 C C . VAL B 1 71 ? -5.441 43.278 323.008 1.00 40.85 52 VAL B C 1
ATOM 2931 O O . VAL B 1 71 ? -6.095 42.233 322.949 1.00 41.57 52 VAL B O 1
ATOM 2935 N N . LEU B 1 72 ? -5.906 44.416 323.500 1.00 41.33 53 LEU B N 1
ATOM 2936 C CA . LEU B 1 72 ? -7.290 44.593 323.907 1.00 40.62 53 LEU B CA 1
ATOM 2937 C C . LEU B 1 72 ? -7.999 45.437 322.871 1.00 40.74 53 LEU B C 1
ATOM 2938 O O . LEU B 1 72 ? -7.490 46.494 322.449 1.00 41.39 53 LEU B O 1
ATOM 2943 N N . VAL B 1 73 ? -9.169 44.969 322.451 1.00 39.72 54 VAL B N 1
ATOM 2944 C CA . VAL B 1 73 ? -9.975 45.740 321.520 1.00 38.88 54 VAL B CA 1
ATOM 2945 C C . VAL B 1 73 ? -11.331 46.018 322.111 1.00 39.89 54 VAL B C 1
ATOM 2946 O O . VAL B 1 73 ? -12.143 45.124 322.326 1.00 38.95 54 VAL B O 1
ATOM 2950 N N . PHE B 1 74 ? -11.531 47.302 322.374 1.00 40.53 55 PHE B N 1
ATOM 2951 C CA . PHE B 1 74 ? -12.742 47.819 322.930 1.00 39.87 55 PHE B CA 1
ATOM 2952 C C . PHE B 1 74 ? -13.559 48.399 321.813 1.00 41.14 55 PHE B C 1
ATOM 2953 O O . PHE B 1 74 ? -13.157 49.355 321.145 1.00 41.52 55 PHE B O 1
ATOM 2961 N N . GLY B 1 75 ? -14.727 47.801 321.659 1.00 41.53 56 GLY B N 1
ATOM 2962 C CA . GLY B 1 75 ? -15.695 48.182 320.662 1.00 41.70 56 GLY B CA 1
ATOM 2963 C C . GLY B 1 75 ? -15.133 48.318 319.277 1.00 41.95 56 GLY B C 1
ATOM 2964 O O . GLY B 1 75 ? -14.410 47.481 318.749 1.00 41.63 56 GLY B O 1
ATOM 2965 N N . ASN B 1 76 ? -15.548 49.409 318.685 1.00 43.08 57 ASN B N 1
ATOM 2966 C CA . ASN B 1 76 ? -15.144 49.792 317.342 1.00 44.08 57 ASN B CA 1
ATOM 2967 C C . ASN B 1 76 ? -13.997 50.845 317.408 1.00 42.95 57 ASN B C 1
ATOM 2968 O O . ASN B 1 76 ? -14.231 52.048 317.487 1.00 43.57 57 ASN B O 1
ATOM 2973 N N . PRO B 1 77 ? -12.743 50.384 317.358 1.00 41.76 58 PRO B N 1
ATOM 2974 C CA . PRO B 1 77 ? -11.634 51.282 317.622 1.00 41.28 58 PRO B CA 1
ATOM 2975 C C . PRO B 1 77 ? -11.174 52.150 316.494 1.00 40.78 58 PRO B C 1
ATOM 2976 O O . PRO B 1 77 ? -11.269 51.783 315.328 1.00 39.81 58 PRO B O 1
ATOM 2980 N N . ARG B 1 78 ? -10.676 53.310 316.905 1.00 40.92 59 ARG B N 1
ATOM 2981 C CA . ARG B 1 78 ? -10.136 54.338 316.007 1.00 41.43 59 ARG B CA 1
ATOM 2982 C C . ARG B 1 78 ? -8.703 54.687 316.361 1.00 41.25 59 ARG B C 1
ATOM 2983 O O . ARG B 1 78 ? -7.932 55.193 315.537 1.00 42.39 59 ARG B O 1
ATOM 2991 N N . THR B 1 79 ? -8.357 54.403 317.604 1.00 40.56 60 THR B N 1
ATOM 2992 C CA . THR B 1 79 ? -7.035 54.705 318.115 1.00 40.30 60 THR B CA 1
ATOM 2993 C C . THR B 1 79 ? -6.515 53.563 318.951 1.00 40.99 60 THR B C 1
ATOM 2994 O O . THR B 1 79 ? -7.271 52.882 319.646 1.00 40.64 60 THR B O 1
ATOM 2998 N N . ALA B 1 80 ? -5.201 53.396 318.889 1.00 40.96 61 ALA B N 1
ATOM 2999 C CA . ALA B 1 80 ? -4.512 52.348 319.632 1.00 41.61 61 ALA B CA 1
ATOM 3000 C C . ALA B 1 80 ? -3.457 52.945 320.548 1.00 42.71 61 ALA B C 1
ATOM 3001 O O . ALA B 1 80 ? -2.675 53.837 320.158 1.00 42.98 61 ALA B O 1
ATOM 3003 N N . VAL B 1 81 ? -3.464 52.460 321.781 1.00 42.42 62 VAL B N 1
ATOM 3004 C CA . VAL B 1 81 ? -2.458 52.860 322.748 1.00 42.71 62 VAL B CA 1
ATOM 3005 C C . VAL B 1 81 ? -1.510 51.729 323.019 1.00 43.25 62 VAL B C 1
ATOM 3006 O O . VAL B 1 81 ? -1.887 50.563 323.105 1.00 43.95 62 VAL B O 1
ATOM 3010 N N . PHE B 1 82 ? -0.244 52.093 323.114 1.00 43.81 63 PHE B N 1
ATOM 3011 C CA . PHE B 1 82 ? 0.841 51.136 323.329 1.00 43.01 63 PHE B CA 1
ATOM 3012 C C . PHE B 1 82 ? 1.688 51.442 324.548 1.00 43.79 63 PHE B C 1
ATOM 3013 O O . PHE B 1 82 ? 2.291 52.517 324.655 1.00 43.94 63 PHE B O 1
ATOM 3021 N N . ALA B 1 83 ? 1.757 50.463 325.442 1.00 44.08 64 ALA B N 1
ATOM 3022 C CA . ALA B 1 83 ? 2.573 50.549 326.665 1.00 43.59 64 ALA B CA 1
ATOM 3023 C C . ALA B 1 83 ? 3.410 49.290 326.707 1.00 44.47 64 ALA B C 1
ATOM 3024 O O . ALA B 1 83 ? 2.904 48.195 326.438 1.00 45.50 64 ALA B O 1
ATOM 3026 N N . HIS B 1 84 ? 4.684 49.449 327.044 1.00 43.90 65 HIS B N 1
ATOM 3027 C CA . HIS B 1 84 ? 5.607 48.325 327.065 1.00 42.69 65 HIS B CA 1
ATOM 3028 C C . HIS B 1 84 ? 5.770 47.705 328.431 1.00 42.90 65 HIS B C 1
ATOM 3029 O O . HIS B 1 84 ? 5.909 48.373 329.451 1.00 44.51 65 HIS B O 1
ATOM 3044 N N . ASP B 1 86 ? 8.134 45.361 329.092 1.00 41.35 67 ASP B N 1
ATOM 3045 C CA . ASP B 1 86 ? 9.526 45.072 329.368 1.00 41.66 67 ASP B CA 1
ATOM 3046 C C . ASP B 1 86 ? 10.175 46.201 330.107 1.00 42.16 67 ASP B C 1
ATOM 3047 O O . ASP B 1 86 ? 9.865 47.381 329.910 1.00 41.96 67 ASP B O 1
ATOM 3052 N N . SER B 1 87 ? 11.074 45.809 330.992 1.00 42.14 68 SER B N 1
ATOM 3053 C CA . SER B 1 87 ? 11.889 46.780 331.701 1.00 42.31 68 SER B CA 1
ATOM 3054 C C . SER B 1 87 ? 13.318 46.634 331.247 1.00 41.87 68 SER B C 1
ATOM 3055 O O . SER B 1 87 ? 13.686 45.679 330.585 1.00 42.24 68 SER B O 1
ATOM 3058 N N . ILE B 1 88 ? 14.094 47.644 331.582 1.00 42.04 69 ILE B N 1
ATOM 3059 C CA . ILE B 1 88 ? 15.524 47.562 331.454 1.00 42.00 69 ILE B CA 1
ATOM 3060 C C . ILE B 1 88 ? 16.009 46.606 332.533 1.00 42.31 69 ILE B C 1
ATOM 3061 O O . ILE B 1 88 ? 15.285 46.196 333.477 1.00 41.41 69 ILE B O 1
ATOM 3066 N N . GLY B 1 89 ? 17.268 46.267 332.371 1.00 42.36 70 GLY B N 1
ATOM 3067 C CA . GLY B 1 89 ? 17.921 45.321 333.275 1.00 42.90 70 GLY B CA 1
ATOM 3068 C C . GLY B 1 89 ? 19.283 44.910 332.793 1.00 42.31 70 GLY B C 1
ATOM 3069 O O . GLY B 1 89 ? 19.990 45.676 332.148 1.00 42.76 70 GLY B O 1
ATOM 3070 N N . PHE B 1 90 ? 19.656 43.693 333.121 1.00 41.56 71 PHE B N 1
ATOM 3071 C CA . PHE B 1 90 ? 20.946 43.171 332.668 1.00 41.27 71 PHE B CA 1
ATOM 3072 C C . PHE B 1 90 ? 20.896 41.674 332.479 1.00 40.28 71 PHE B C 1
ATOM 3073 O O . PHE B 1 90 ? 20.156 40.953 333.163 1.00 40.90 71 PHE B O 1
ATOM 3081 N N . THR B 1 91 ? 21.719 41.226 331.555 1.00 39.33 72 THR B N 1
ATOM 3082 C CA . THR B 1 91 ? 21.866 39.817 331.287 1.00 38.93 72 THR B CA 1
ATOM 3083 C C . THR B 1 91 ? 23.205 39.346 331.817 1.00 38.41 72 THR B C 1
ATOM 3084 O O . THR B 1 91 ? 24.279 39.946 331.546 1.00 37.48 72 THR B O 1
ATOM 3088 N N . VAL B 1 92 ? 23.113 38.294 332.615 1.00 37.15 73 VAL B N 1
ATOM 3089 C CA . VAL B 1 92 ? 24.266 37.652 333.165 1.00 37.11 73 VAL B CA 1
ATOM 3090 C C . VAL B 1 92 ? 24.884 36.861 332.030 1.00 38.41 73 VAL B C 1
ATOM 3091 O O . VAL B 1 92 ? 24.197 36.133 331.322 1.00 38.44 73 VAL B O 1
ATOM 3095 N N . SER B 1 93 ? 26.186 37.035 331.864 1.00 39.03 74 SER B N 1
ATOM 3096 C CA . SER B 1 93 ? 26.943 36.323 330.863 1.00 40.05 74 SER B CA 1
ATOM 3097 C C . SER B 1 93 ? 27.793 35.253 331.525 1.00 39.59 74 SER B C 1
ATOM 3098 O O . SER B 1 93 ? 27.303 34.311 332.120 1.00 39.87 74 SER B O 1
ATOM 3101 N N . TYR B 1 94 ? 29.089 35.423 331.401 1.00 39.53 75 TYR B N 1
ATOM 3102 C CA . TYR B 1 94 ? 30.034 34.470 331.988 1.00 39.92 75 TYR B CA 1
ATOM 3103 C C . TYR B 1 94 ? 30.615 34.960 333.292 1.00 40.07 75 TYR B C 1
ATOM 3104 O O . TYR B 1 94 ? 30.899 36.145 333.467 1.00 39.95 75 TYR B O 1
ATOM 3113 N N . ASN B 1 95 ? 30.805 34.022 334.204 1.00 40.22 76 ASN B N 1
ATOM 3114 C CA . ASN B 1 95 ? 31.414 34.355 335.480 1.00 39.75 76 ASN B CA 1
ATOM 3115 C C . ASN B 1 95 ? 30.706 35.541 336.132 1.00 39.52 76 ASN B C 1
ATOM 3116 O O . ASN B 1 95 ? 31.302 36.445 336.660 1.00 39.48 76 ASN B O 1
ATOM 3121 N N . ASN B 1 96 ? 29.400 35.544 336.008 1.00 39.82 77 ASN B N 1
ATOM 3122 C CA . ASN B 1 96 ? 28.575 36.534 336.690 1.00 39.80 77 ASN B CA 1
ATOM 3123 C C . ASN B 1 96 ? 28.763 37.930 336.185 1.00 40.28 77 ASN B C 1
ATOM 3124 O O . ASN B 1 96 ? 28.440 38.897 336.867 1.00 40.37 77 ASN B O 1
ATOM 3129 N N . HIS B 1 97 ? 29.339 38.026 334.999 1.00 40.45 78 HIS B N 1
ATOM 3130 C CA . HIS B 1 97 ? 29.433 39.320 334.333 1.00 40.79 78 HIS B CA 1
ATOM 3131 C C . HIS B 1 97 ? 28.084 39.691 333.750 1.00 41.04 78 HIS B C 1
ATOM 3132 O O . HIS B 1 97 ? 27.166 38.879 333.615 1.00 41.03 78 HIS B O 1
ATOM 3139 N N . LEU B 1 98 ? 28.005 40.941 333.377 1.00 40.40 79 LEU B N 1
ATOM 3140 C CA . LEU B 1 98 ? 26.767 41.522 332.923 1.00 40.87 79 LEU B CA 1
ATOM 3141 C C . LEU B 1 98 ? 26.826 42.342 331.639 1.00 41.22 79 LEU B C 1
ATOM 3142 O O . LEU B 1 98 ? 27.816 42.988 331.304 1.00 42.28 79 LEU B O 1
ATOM 3147 N N . HIS B 1 99 ? 25.713 42.265 330.935 1.00 41.61 80 HIS B N 1
ATOM 3148 C CA . HIS B 1 99 ? 25.447 43.059 329.743 1.00 41.92 80 HIS B CA 1
ATOM 3149 C C . HIS B 1 99 ? 24.122 43.754 329.975 1.00 41.23 80 HIS B C 1
ATOM 3150 O O . HIS B 1 99 ? 23.224 43.210 330.612 1.00 41.42 80 HIS B O 1
ATOM 3157 N N . PRO B 1 100 ? 23.989 44.963 329.465 1.00 40.29 81 PRO B N 1
ATOM 3158 C CA . PRO B 1 100 ? 22.720 45.608 329.694 1.00 40.47 81 PRO B CA 1
ATOM 3159 C C . PRO B 1 100 ? 21.586 45.135 328.826 1.00 40.98 81 PRO B C 1
ATOM 3160 O O . PRO B 1 100 ? 21.774 44.677 327.708 1.00 41.14 81 PRO B O 1
ATOM 3164 N N . ILE B 1 101 ? 20.401 45.214 329.411 1.00 41.70 82 ILE B N 1
ATOM 3165 C CA . ILE B 1 101 ? 19.153 45.013 328.681 1.00 41.20 82 ILE B CA 1
ATOM 3166 C C . ILE B 1 101 ? 18.635 46.444 328.621 1.00 41.57 82 ILE B C 1
ATOM 3167 O O . ILE B 1 101 ? 18.273 47.022 329.622 1.00 43.18 82 ILE B O 1
ATOM 3172 N N . GLY B 1 102 ? 18.684 47.023 327.438 1.00 41.86 83 GLY B N 1
ATOM 3173 C CA . GLY B 1 102 ? 18.325 48.404 327.258 1.00 42.25 83 GLY B CA 1
ATOM 3174 C C . GLY B 1 102 ? 19.442 49.281 327.783 1.00 43.03 83 GLY B C 1
ATOM 3175 O O . GLY B 1 102 ? 20.618 48.920 327.743 1.00 42.86 83 GLY B O 1
ATOM 3176 N N . SER B 1 103 ? 19.079 50.440 328.294 1.00 43.66 84 SER B N 1
ATOM 3177 C CA . SER B 1 103 ? 20.106 51.372 328.750 1.00 45.34 84 SER B CA 1
ATOM 3178 C C . SER B 1 103 ? 19.930 51.688 330.224 1.00 44.99 84 SER B C 1
ATOM 3179 O O . SER B 1 103 ? 19.598 52.815 330.616 1.00 44.82 84 SER B O 1
ATOM 3182 N N . PRO B 1 104 ? 20.192 50.693 331.069 1.00 45.43 85 PRO B N 1
ATOM 3183 C CA . PRO B 1 104 ? 19.985 51.046 332.441 1.00 45.45 85 PRO B CA 1
ATOM 3184 C C . PRO B 1 104 ? 21.133 51.852 332.971 1.00 45.35 85 PRO B C 1
ATOM 3185 O O . PRO B 1 104 ? 22.196 51.885 332.374 1.00 44.70 85 PRO B O 1
ATOM 3189 N N . SER B 1 105 ? 20.851 52.544 334.060 1.00 45.45 86 SER B N 1
ATOM 3190 C CA . SER B 1 105 ? 21.863 53.265 334.800 1.00 45.42 86 SER B CA 1
ATOM 3191 C C . SER B 1 105 ? 22.681 52.177 335.467 1.00 45.79 86 SER B C 1
ATOM 3192 O O . SER B 1 105 ? 22.131 51.157 335.890 1.00 45.83 86 SER B O 1
ATOM 3195 N N . ALA B 1 106 ? 23.991 52.375 335.522 1.00 44.97 87 ALA B N 1
ATOM 3196 C CA . ALA B 1 106 ? 24.882 51.406 336.161 1.00 44.52 87 ALA B CA 1
ATOM 3197 C C . ALA B 1 106 ? 25.806 52.075 337.166 1.00 44.94 87 ALA B C 1
ATOM 3198 O O . ALA B 1 106 ? 26.833 52.649 336.808 1.00 44.63 87 ALA B O 1
ATOM 3200 N N . LYS B 1 107 ? 25.407 51.992 338.424 1.00 44.80 88 LYS B N 1
ATOM 3201 C CA . LYS B 1 107 ? 26.179 52.539 339.536 1.00 44.70 88 LYS B CA 1
ATOM 3202 C C . LYS B 1 107 ? 26.446 51.411 340.524 1.00 44.68 88 LYS B C 1
ATOM 3203 O O . LYS B 1 107 ? 25.594 50.540 340.748 1.00 45.04 88 LYS B O 1
ATOM 3206 N N . GLU B 1 108 ? 27.662 51.390 341.053 1.00 44.38 89 GLU B N 1
ATOM 3207 C CA . GLU B 1 108 ? 28.039 50.363 342.024 1.00 44.29 89 GLU B CA 1
ATOM 3208 C C . GLU B 1 108 ? 27.075 50.362 343.178 1.00 44.02 89 GLU B C 1
ATOM 3209 O O . GLU B 1 108 ? 26.735 51.392 343.727 1.00 43.78 89 GLU B O 1
ATOM 3215 N N . GLY B 1 109 ? 26.616 49.180 343.529 1.00 44.05 90 GLY B N 1
ATOM 3216 C CA . GLY B 1 109 ? 25.739 49.045 344.674 1.00 43.77 90 GLY B CA 1
ATOM 3217 C C . GLY B 1 109 ? 24.296 48.858 344.297 1.00 43.42 90 GLY B C 1
ATOM 3218 O O . GLY B 1 109 ? 23.491 48.561 345.158 1.00 44.17 90 GLY B O 1
ATOM 3219 N N . TYR B 1 110 ? 23.946 49.054 343.033 1.00 42.76 91 TYR B N 1
ATOM 3220 C CA . TYR B 1 110 ? 22.550 48.806 342.658 1.00 43.08 91 TYR B CA 1
ATOM 3221 C C . TYR B 1 110 ? 22.190 47.375 343.026 1.00 43.29 91 TYR B C 1
ATOM 3222 O O . TYR B 1 110 ? 22.938 46.435 342.736 1.00 42.53 91 TYR B O 1
ATOM 3231 N N . ARG B 1 111 ? 21.042 47.231 343.668 1.00 43.67 92 ARG B N 1
ATOM 3232 C CA . ARG B 1 111 ? 20.525 45.903 344.060 1.00 44.79 92 ARG B CA 1
ATOM 3233 C C . ARG B 1 111 ? 19.761 45.248 342.927 1.00 44.16 92 ARG B C 1
ATOM 3234 O O . ARG B 1 111 ? 18.807 45.792 342.388 1.00 44.55 92 ARG B O 1
ATOM 3242 N N . LEU B 1 112 ? 20.219 44.062 342.570 1.00 42.83 93 LEU B N 1
ATOM 3243 C CA . LEU B 1 112 ? 19.677 43.325 341.446 1.00 41.79 93 LEU B CA 1
ATOM 3244 C C . LEU B 1 112 ? 19.145 42.000 341.897 1.00 41.64 93 LEU B C 1
ATOM 3245 O O . LEU B 1 112 ? 19.723 41.333 342.753 1.00 41.80 93 LEU B O 1
ATOM 3250 N N . VAL B 1 113 ? 18.028 41.646 341.283 1.00 41.21 94 VAL B N 1
ATOM 3251 C CA . VAL B 1 113 ? 17.321 40.405 341.539 1.00 40.78 94 VAL B CA 1
ATOM 3252 C C . VAL B 1 113 ? 17.020 39.647 340.254 1.00 41.57 94 VAL B C 1
ATOM 3253 O O . VAL B 1 113 ? 16.953 40.188 339.151 1.00 42.02 94 VAL B O 1
ATOM 3257 N N . GLY B 1 114 ? 16.837 38.357 340.447 1.00 42.14 95 GLY B N 1
ATOM 3258 C CA . GLY B 1 114 ? 16.496 37.453 339.366 1.00 42.17 95 GLY B CA 1
ATOM 3259 C C . GLY B 1 114 ? 16.265 36.048 339.857 1.00 42.00 95 GLY B C 1
ATOM 3260 O O . GLY B 1 114 ? 16.194 35.787 341.062 1.00 42.70 95 GLY B O 1
ATOM 3261 N N . LYS B 1 115 ? 16.161 35.140 338.908 1.00 41.83 96 LYS B N 1
ATOM 3262 C CA . LYS B 1 115 ? 15.945 33.731 339.248 1.00 42.03 96 LYS B CA 1
ATOM 3263 C C . LYS B 1 115 ? 16.523 32.841 338.195 1.00 41.22 96 LYS B C 1
ATOM 3264 O O . LYS B 1 115 ? 16.384 33.104 336.999 1.00 40.62 96 LYS B O 1
ATOM 3269 N N . ASP B 1 116 ? 17.243 31.825 338.638 1.00 41.64 97 ASP B N 1
ATOM 3270 C CA . ASP B 1 116 ? 17.719 30.814 337.699 1.00 42.59 97 ASP B CA 1
ATOM 3271 C C . ASP B 1 116 ? 17.349 29.429 338.157 1.00 42.37 97 ASP B C 1
ATOM 3272 O O . ASP B 1 116 ? 16.528 29.260 339.044 1.00 42.92 97 ASP B O 1
ATOM 3277 N N . SER B 1 117 ? 17.996 28.443 337.566 1.00 42.46 98 SER B N 1
ATOM 3278 C CA . SER B 1 117 ? 17.654 27.042 337.843 1.00 42.17 98 SER B CA 1
ATOM 3279 C C . SER B 1 117 ? 17.974 26.643 339.272 1.00 42.33 98 SER B C 1
ATOM 3280 O O . SER B 1 117 ? 17.503 25.623 339.760 1.00 42.56 98 SER B O 1
ATOM 3283 N N . ASN B 1 118 ? 18.758 27.483 339.929 1.00 41.80 99 ASN B N 1
ATOM 3284 C CA . ASN B 1 118 ? 19.197 27.231 341.289 1.00 40.81 99 ASN B CA 1
ATOM 3285 C C . ASN B 1 118 ? 18.409 28.105 342.240 1.00 42.09 99 ASN B C 1
ATOM 3286 O O . ASN B 1 118 ? 18.692 28.188 343.433 1.00 43.22 99 ASN B O 1
ATOM 3291 N N . GLY B 1 119 ? 17.426 28.782 341.672 1.00 41.99 100 GLY B N 1
ATOM 3292 C CA . GLY B 1 119 ? 16.507 29.615 342.447 1.00 41.98 100 GLY B CA 1
ATOM 3293 C C . GLY B 1 119 ? 16.704 31.097 342.386 1.00 42.46 100 GLY B C 1
ATOM 3294 O O . GLY B 1 119 ? 17.357 31.645 341.499 1.00 41.51 100 GLY B O 1
ATOM 3295 N N . ASP B 1 120 ? 16.126 31.750 343.370 1.00 43.25 101 ASP B N 1
ATOM 3296 C CA . ASP B 1 120 ? 16.227 33.197 343.437 1.00 44.20 101 ASP B CA 1
ATOM 3297 C C . ASP B 1 120 ? 17.652 33.653 343.506 1.00 43.21 101 ASP B C 1
ATOM 3298 O O . ASP B 1 120 ? 18.552 32.956 343.930 1.00 42.77 101 ASP B O 1
ATOM 3303 N N . ILE B 1 121 ? 17.794 34.881 343.070 1.00 42.62 102 ILE B N 1
ATOM 3304 C CA . ILE B 1 121 ? 19.060 35.548 342.972 1.00 42.10 102 ILE B CA 1
ATOM 3305 C C . ILE B 1 121 ? 18.960 36.957 343.472 1.00 42.73 102 ILE B C 1
ATOM 3306 O O . ILE B 1 121 ? 18.061 37.727 343.140 1.00 42.17 102 ILE B O 1
ATOM 3311 N N . GLU B 1 122 ? 19.915 37.267 344.307 1.00 43.93 103 GLU B N 1
ATOM 3312 C CA . GLU B 1 122 ? 20.042 38.599 344.784 1.00 44.70 103 GLU B CA 1
ATOM 3313 C C . GLU B 1 122 ? 21.496 38.950 344.737 1.00 43.51 103 GLU B C 1
ATOM 3314 O O . GLU B 1 122 ? 22.368 38.128 344.940 1.00 43.53 103 GLU B O 1
ATOM 3320 N N . GLY B 1 123 ? 21.739 40.184 344.404 1.00 42.89 104 GLY B N 1
ATOM 3321 C CA . GLY B 1 123 ? 23.088 40.647 344.252 1.00 42.65 104 GLY B CA 1
ATOM 3322 C C . GLY B 1 123 ? 23.197 42.131 344.051 1.00 42.51 104 GLY B C 1
ATOM 3323 O O . GLY B 1 123 ? 22.227 42.868 343.988 1.00 40.39 104 GLY B O 1
ATOM 3324 N N . VAL B 1 124 ? 24.444 42.529 343.981 1.00 43.47 105 VAL B N 1
ATOM 3325 C CA . VAL B 1 124 ? 24.794 43.908 343.834 1.00 43.80 105 VAL B CA 1
ATOM 3326 C C . VAL B 1 124 ? 25.651 44.085 342.617 1.00 43.97 105 VAL B C 1
ATOM 3327 O O . VAL B 1 124 ? 26.432 43.215 342.247 1.00 43.13 105 VAL B O 1
ATOM 3331 N N . LEU B 1 125 ? 25.481 45.245 342.014 1.00 44.80 106 LEU B N 1
ATOM 3332 C CA . LEU B 1 125 ? 26.216 45.630 340.807 1.00 45.62 106 LEU B CA 1
ATOM 3333 C C . LEU B 1 125 ? 27.585 46.185 341.206 1.00 46.74 106 LEU B C 1
ATOM 3334 O O . LEU B 1 125 ? 27.664 47.106 342.015 1.00 47.60 106 LEU B O 1
ATOM 3339 N N . LYS B 1 126 ? 28.652 45.566 340.689 1.00 47.62 107 LYS B N 1
ATOM 3340 C CA . LYS B 1 126 ? 30.065 45.987 340.925 1.00 48.54 107 LYS B CA 1
ATOM 3341 C C . LYS B 1 126 ? 30.741 46.323 339.595 1.00 49.57 107 LYS B C 1
ATOM 3342 O O . LYS B 1 126 ? 30.419 45.738 338.571 1.00 49.60 107 LYS B O 1
ATOM 3345 N N . ILE B 1 127 ? 31.657 47.288 339.623 1.00 51.22 108 ILE B N 1
ATOM 3346 C CA . ILE B 1 127 ? 32.311 47.794 338.403 1.00 51.79 108 ILE B CA 1
ATOM 3347 C C . ILE B 1 127 ? 33.749 47.363 338.362 1.00 52.66 108 ILE B C 1
ATOM 3348 O O . ILE B 1 127 ? 34.612 48.120 337.950 1.00 53.35 108 ILE B O 1
ATOM 3350 N N . VAL B 1 128 ? 33.984 46.132 338.799 1.00 53.63 109 VAL B N 1
ATOM 3351 C CA . VAL B 1 128 ? 35.338 45.503 338.783 1.00 53.65 109 VAL B CA 1
ATOM 3352 C C . VAL B 1 128 ? 36.076 45.457 337.453 1.00 54.51 109 VAL B C 1
ATOM 3353 O O . VAL B 1 128 ? 35.601 44.913 336.462 1.00 53.47 109 VAL B O 1
ATOM 3357 N N . ASP B 1 129 ? 37.296 45.978 337.487 1.00 56.38 110 ASP B N 1
ATOM 3358 C CA . ASP B 1 129 ? 38.191 46.001 336.309 1.00 57.28 110 ASP B CA 1
ATOM 3359 C C . ASP B 1 129 ? 37.585 46.709 335.094 1.00 57.55 110 ASP B C 1
ATOM 3360 O O . ASP B 1 129 ? 37.899 46.406 333.943 1.00 57.54 110 ASP B O 1
ATOM 3365 N N . GLU B 1 130 ? 36.695 47.640 335.401 1.00 57.91 111 GLU B N 1
ATOM 3366 C CA . GLU B 1 130 ? 36.089 48.530 334.411 1.00 57.79 111 GLU B CA 1
ATOM 3367 C C . GLU B 1 130 ? 35.029 47.854 333.599 1.00 57.45 111 GLU B C 1
ATOM 3368 O O . GLU B 1 130 ? 34.522 48.398 332.616 1.00 57.77 111 GLU B O 1
ATOM 3374 N N . GLU B 1 131 ? 34.718 46.645 334.027 1.00 56.99 112 GLU B N 1
ATOM 3375 C CA . GLU B 1 131 ? 33.612 45.876 333.426 1.00 56.51 112 GLU B CA 1
ATOM 3376 C C . GLU B 1 131 ? 32.528 45.664 334.473 1.00 55.06 112 GLU B C 1
ATOM 3377 O O . GLU B 1 131 ? 32.802 45.585 335.664 1.00 54.35 112 GLU B O 1
ATOM 3383 N N . TRP B 1 132 ? 31.288 45.628 334.027 1.00 54.10 113 TRP B N 1
ATOM 3384 C CA . TRP B 1 132 ? 30.188 45.435 334.953 1.00 53.73 113 TRP B CA 1
ATOM 3385 C C . TRP B 1 132 ? 29.962 43.989 335.266 1.00 54.24 113 TRP B C 1
ATOM 3386 O O . TRP B 1 132 ? 30.095 43.105 334.410 1.00 54.22 113 TRP B O 1
ATOM 3405 N N . LEU B 1 134 ? 27.872 41.237 338.399 1.00 48.16 115 LEU B N 1
ATOM 3406 C CA . LEU B 1 134 ? 26.924 40.967 339.471 1.00 46.12 115 LEU B CA 1
ATOM 3407 C C . LEU B 1 134 ? 27.651 40.292 340.585 1.00 45.34 115 LEU B C 1
ATOM 3408 O O . LEU B 1 134 ? 28.219 39.223 340.397 1.00 44.82 115 LEU B O 1
ATOM 3413 N N . GLU B 1 135 ? 27.629 40.933 341.745 1.00 44.89 116 GLU B N 1
ATOM 3414 C CA . GLU B 1 135 ? 28.274 40.385 342.932 1.00 45.16 116 GLU B CA 1
ATOM 3415 C C . GLU B 1 135 ? 27.243 39.618 343.721 1.00 43.64 116 GLU B C 1
ATOM 3416 O O . GLU B 1 135 ? 26.319 40.181 344.290 1.00 43.73 116 GLU B O 1
ATOM 3422 N N . THR B 1 136 ? 27.401 38.314 343.723 1.00 42.30 117 THR B N 1
ATOM 3423 C CA . THR B 1 136 ? 26.480 37.467 344.448 1.00 41.81 117 THR B CA 1
ATOM 3424 C C . THR B 1 136 ? 27.200 36.221 344.962 1.00 41.87 117 THR B C 1
ATOM 3425 O O . THR B 1 136 ? 28.367 35.985 344.627 1.00 42.46 117 THR B O 1
ATOM 3429 N N . ASP B 1 137 ? 26.496 35.449 345.778 1.00 41.58 118 ASP B N 1
ATOM 3430 C CA . ASP B 1 137 ? 27.098 34.312 346.500 1.00 41.73 118 ASP B CA 1
ATOM 3431 C C . ASP B 1 137 ? 27.217 33.019 345.716 1.00 41.18 118 ASP B C 1
ATOM 3432 O O . ASP B 1 137 ? 27.583 31.973 346.263 1.00 41.57 118 ASP B O 1
ATOM 3437 N N . ARG B 1 138 ? 26.950 33.100 344.426 1.00 40.38 119 ARG B N 1
ATOM 3438 C CA . ARG B 1 138 ? 27.095 31.911 343.567 1.00 39.91 119 ARG B CA 1
ATOM 3439 C C . ARG B 1 138 ? 27.129 32.231 342.112 1.00 38.82 119 ARG B C 1
ATOM 3440 O O . ARG B 1 138 ? 26.780 33.310 341.689 1.00 38.53 119 ARG B O 1
ATOM 3448 N N . LEU B 1 139 ? 27.542 31.227 341.363 1.00 38.26 120 LEU B N 1
ATOM 3449 C CA . LEU B 1 139 ? 27.641 31.309 339.908 1.00 37.64 120 LEU B CA 1
ATOM 3450 C C . LEU B 1 139 ? 26.252 31.247 339.311 1.00 38.02 120 LEU B C 1
ATOM 3451 O O . LEU B 1 139 ? 25.528 30.262 339.434 1.00 38.11 120 LEU B O 1
ATOM 3456 N N . ILE B 1 140 ? 25.897 32.335 338.666 1.00 38.07 121 ILE B N 1
ATOM 3457 C CA . ILE B 1 140 ? 24.614 32.446 338.039 1.00 38.35 121 ILE B CA 1
ATOM 3458 C C . ILE B 1 140 ? 24.635 31.864 336.652 1.00 38.94 121 ILE B C 1
ATOM 3459 O O . ILE B 1 140 ? 25.594 32.020 335.893 1.00 39.50 121 ILE B O 1
ATOM 3464 N N . ASP B 1 141 ? 23.551 31.173 336.347 1.00 38.74 122 ASP B N 1
ATOM 3465 C CA . ASP B 1 141 ? 23.392 30.570 335.035 1.00 38.61 122 ASP B CA 1
ATOM 3466 C C . ASP B 1 141 ? 23.501 31.651 333.965 1.00 38.95 122 ASP B C 1
ATOM 3467 O O . ASP B 1 141 ? 22.988 32.778 334.088 1.00 39.05 122 ASP B O 1
ATOM 3472 N N . ARG B 1 142 ? 24.127 31.253 332.883 1.00 38.54 123 ARG B N 1
ATOM 3473 C CA . ARG B 1 142 ? 24.313 32.116 331.734 1.00 38.54 123 ARG B CA 1
ATOM 3474 C C . ARG B 1 142 ? 22.971 32.487 331.173 1.00 38.57 123 ARG B C 1
ATOM 3475 O O . ARG B 1 142 ? 22.072 31.662 331.076 1.00 38.67 123 ARG B O 1
ATOM 3483 N N . GLY B 1 143 ? 22.853 33.740 330.784 1.00 38.62 124 GLY B N 1
ATOM 3484 C CA . GLY B 1 143 ? 21.631 34.220 330.170 1.00 39.53 124 GLY B CA 1
ATOM 3485 C C . GLY B 1 143 ? 20.572 34.657 331.161 1.00 40.20 124 GLY B C 1
ATOM 3486 O O . GLY B 1 143 ? 19.514 35.174 330.776 1.00 40.63 124 GLY B O 1
ATOM 3487 N N . THR B 1 144 ? 20.859 34.451 332.439 1.00 40.43 125 THR B N 1
ATOM 3488 C CA . THR B 1 144 ? 19.935 34.883 333.493 1.00 40.28 125 THR B CA 1
ATOM 3489 C C . THR B 1 144 ? 19.810 36.402 333.476 1.00 41.61 125 THR B C 1
ATOM 3490 O O . THR B 1 144 ? 20.792 37.115 333.484 1.00 42.26 125 THR B O 1
ATOM 3494 N N . GLU B 1 145 ? 18.581 36.880 333.455 1.00 42.11 126 GLU B N 1
ATOM 3495 C CA . GLU B 1 145 ? 18.344 38.296 333.482 1.00 43.26 126 GLU B CA 1
ATOM 3496 C C . GLU B 1 145 ? 18.198 38.739 334.906 1.00 43.10 126 GLU B C 1
ATOM 3497 O O . GLU B 1 145 ? 17.613 38.063 335.725 1.00 43.05 126 GLU B O 1
ATOM 3503 N N . VAL B 1 146 ? 18.741 39.905 335.191 1.00 43.80 127 VAL B N 1
ATOM 3504 C CA . VAL B 1 146 ? 18.548 40.505 336.509 1.00 43.00 127 VAL B CA 1
ATOM 3505 C C . VAL B 1 146 ? 17.969 41.870 336.341 1.00 43.02 127 VAL B C 1
ATOM 3506 O O . VAL B 1 146 ? 18.193 42.585 335.377 1.00 42.88 127 VAL B O 1
ATOM 3510 N N . THR B 1 147 ? 17.306 42.234 337.398 1.00 43.96 128 THR B N 1
ATOM 3511 C CA . THR B 1 147 ? 16.438 43.392 337.446 1.00 44.24 128 THR B CA 1
ATOM 3512 C C . THR B 1 147 ? 16.623 44.165 338.722 1.00 43.88 128 THR B C 1
ATOM 3513 O O . THR B 1 147 ? 17.133 43.631 339.712 1.00 43.23 128 THR B O 1
ATOM 3517 N N . PHE B 1 148 ? 16.249 45.431 338.684 1.00 43.31 129 PHE B N 1
ATOM 3518 C CA . PHE B 1 148 ? 16.351 46.271 339.869 1.00 42.97 129 PHE B CA 1
ATOM 3519 C C . PHE B 1 148 ? 15.467 45.700 340.948 1.00 43.29 129 PHE B C 1
ATOM 3520 O O . PHE B 1 148 ? 14.359 45.231 340.698 1.00 43.65 129 PHE B O 1
ATOM 3528 N N . LYS B 1 149 ? 15.994 45.698 342.155 1.00 43.53 130 LYS B N 1
ATOM 3529 C CA . LYS B 1 149 ? 15.279 45.153 343.287 1.00 44.02 130 LYS B CA 1
ATOM 3530 C C . LYS B 1 149 ? 14.069 46.016 343.532 1.00 44.04 130 LYS B C 1
ATOM 3531 O O . LYS B 1 149 ? 14.199 47.215 343.659 1.00 45.55 130 LYS B O 1
ATOM 3537 N N . PRO B 1 150 ? 12.876 45.415 343.580 1.00 44.42 131 PRO B N 1
ATOM 3538 C CA . PRO B 1 150 ? 11.694 46.229 343.885 1.00 43.87 131 PRO B CA 1
ATOM 3539 C C . PRO B 1 150 ? 11.912 47.025 345.129 1.00 43.45 131 PRO B C 1
ATOM 3540 O O . PRO B 1 150 ? 12.441 46.549 346.101 1.00 42.85 131 PRO B O 1
ATOM 3544 N N . ASP B 1 151 ? 11.525 48.274 345.047 1.00 44.80 132 ASP B N 1
ATOM 3545 C CA . ASP B 1 151 ? 11.654 49.195 346.165 1.00 44.93 132 ASP B CA 1
ATOM 3546 C C . ASP B 1 151 ? 10.742 50.371 345.903 1.00 44.83 132 ASP B C 1
ATOM 3547 O O . ASP B 1 151 ? 11.159 51.431 345.416 1.00 44.98 132 ASP B O 1
ATOM 3552 N N . PHE B 1 152 ? 9.481 50.123 346.240 1.00 44.20 133 PHE B N 1
ATOM 3553 C CA . PHE B 1 152 ? 8.380 51.050 346.024 1.00 43.30 133 PHE B CA 1
ATOM 3554 C C . PHE B 1 152 ? 8.214 51.953 347.218 1.00 43.70 133 PHE B C 1
ATOM 3555 O O . PHE B 1 152 ? 7.960 51.524 348.347 1.00 43.62 133 PHE B O 1
ATOM 3563 N N . ARG B 1 153 ? 8.348 53.230 346.916 1.00 44.14 134 ARG B N 1
ATOM 3564 C CA . ARG B 1 153 ? 8.263 54.286 347.895 1.00 44.52 134 ARG B CA 1
ATOM 3565 C C . ARG B 1 153 ? 7.259 55.340 347.524 1.00 45.54 134 ARG B C 1
ATOM 3566 O O . ARG B 1 153 ? 7.101 55.738 346.376 1.00 45.38 134 ARG B O 1
ATOM 3574 N N . GLU B 1 154 ? 6.579 55.791 348.550 1.00 47.12 135 GLU B N 1
ATOM 3575 C CA . GLU B 1 154 ? 5.586 56.824 348.404 1.00 48.56 135 GLU B CA 1
ATOM 3576 C C . GLU B 1 154 ? 6.034 57.968 349.270 1.00 48.18 135 GLU B C 1
ATOM 3577 O O . GLU B 1 154 ? 5.920 57.891 350.479 1.00 48.26 135 GLU B O 1
ATOM 3583 N N . GLU B 1 155 ? 6.575 59.010 348.647 1.00 47.92 136 GLU B N 1
ATOM 3584 C CA . GLU B 1 155 ? 7.127 60.150 349.389 1.00 48.02 136 GLU B CA 1
ATOM 3585 C C . GLU B 1 155 ? 6.581 61.488 348.946 1.00 47.49 136 GLU B C 1
ATOM 3586 O O . GLU B 1 155 ? 6.927 62.027 347.895 1.00 47.45 136 GLU B O 1
ATOM 3592 N N . GLY B 1 156 ? 5.750 62.032 349.818 1.00 47.04 137 GLY B N 1
ATOM 3593 C CA . GLY B 1 156 ? 5.071 63.287 349.573 1.00 46.61 137 GLY B CA 1
ATOM 3594 C C . GLY B 1 156 ? 4.083 63.060 348.460 1.00 46.73 137 GLY B C 1
ATOM 3595 O O . GLY B 1 156 ? 3.230 62.152 348.504 1.00 46.97 137 GLY B O 1
ATOM 3596 N N . ASP B 1 157 ? 4.243 63.878 347.436 1.00 46.59 138 ASP B N 1
ATOM 3597 C CA . ASP B 1 157 ? 3.374 63.847 346.266 1.00 46.24 138 ASP B CA 1
ATOM 3598 C C . ASP B 1 157 ? 3.986 62.910 345.266 1.00 45.68 138 ASP B C 1
ATOM 3599 O O . ASP B 1 157 ? 3.431 62.669 344.197 1.00 46.65 138 ASP B O 1
ATOM 3604 N N . PHE B 1 158 ? 5.136 62.371 345.645 1.00 44.87 139 PHE B N 1
ATOM 3605 C CA . PHE B 1 158 ? 5.895 61.479 344.756 1.00 44.30 139 PHE B CA 1
ATOM 3606 C C . PHE B 1 158 ? 5.815 60.000 345.018 1.00 44.60 139 PHE B C 1
ATOM 3607 O O . PHE B 1 158 ? 5.462 59.521 346.103 1.00 45.71 139 PHE B O 1
ATOM 3615 N N . ILE B 1 159 ? 6.223 59.317 343.957 1.00 44.45 140 ILE B N 1
ATOM 3616 C CA . ILE B 1 159 ? 6.356 57.865 343.884 1.00 44.15 140 ILE B CA 1
ATOM 3617 C C . ILE B 1 159 ? 7.717 57.533 343.323 1.00 43.29 140 ILE B C 1
ATOM 3618 O O . ILE B 1 159 ? 8.044 57.924 342.213 1.00 42.65 140 ILE B O 1
ATOM 3623 N N . LEU B 1 160 ? 8.517 56.858 344.136 1.00 42.91 141 LEU B N 1
ATOM 3624 C CA . LEU B 1 160 ? 9.848 56.453 343.732 1.00 42.77 141 LEU B CA 1
ATOM 3625 C C . LEU B 1 160 ? 9.925 54.974 343.724 1.00 42.98 141 LEU B C 1
ATOM 3626 O O . LEU B 1 160 ? 9.739 54.317 344.747 1.00 43.98 141 LEU B O 1
ATOM 3631 N N . THR B 1 161 ? 10.216 54.459 342.545 1.00 42.75 142 THR B N 1
ATOM 3632 C CA . THR B 1 161 ? 10.372 53.036 342.347 1.00 42.31 142 THR B CA 1
ATOM 3633 C C . THR B 1 161 ? 11.078 52.722 341.044 1.00 42.61 142 THR B C 1
ATOM 3634 O O . THR B 1 161 ? 11.066 53.516 340.104 1.00 42.32 142 THR B O 1
ATOM 3638 N N . PRO B 1 162 ? 11.719 51.558 340.989 1.00 42.64 143 PRO B N 1
ATOM 3639 C CA . PRO B 1 162 ? 12.256 51.175 339.721 1.00 42.45 143 PRO B CA 1
ATOM 3640 C C . PRO B 1 162 ? 11.117 50.798 338.825 1.00 41.64 143 PRO B C 1
ATOM 3641 O O . PRO B 1 162 ? 10.069 50.365 339.285 1.00 41.74 143 PRO B O 1
ATOM 3645 N N . TYR B 1 163 ? 11.326 51.068 337.553 1.00 41.28 144 TYR B N 1
ATOM 3646 C CA . TYR B 1 163 ? 10.425 50.673 336.485 1.00 40.96 144 TYR B CA 1
ATOM 3647 C C . TYR B 1 163 ? 9.102 51.403 336.329 1.00 40.24 144 TYR B C 1
ATOM 3648 O O . TYR B 1 163 ? 8.136 50.852 335.806 1.00 39.62 144 TYR B O 1
ATOM 3657 N N . LEU B 1 164 ? 9.060 52.643 336.766 1.00 41.05 145 LEU B N 1
ATOM 3658 C CA . LEU B 1 164 ? 7.885 53.488 336.456 1.00 41.91 145 LEU B CA 1
ATOM 3659 C C . LEU B 1 164 ? 7.803 53.451 334.922 1.00 42.57 145 LEU B C 1
ATOM 3660 O O . LEU B 1 164 ? 6.733 53.411 334.320 1.00 42.77 145 LEU B O 1
ATOM 3665 N N . ASP B 1 165 ? 8.977 53.426 334.310 1.00 42.48 146 ASP B N 1
ATOM 3666 C CA . ASP B 1 165 ? 9.103 53.269 332.869 1.00 42.76 146 ASP B CA 1
ATOM 3667 C C . ASP B 1 165 ? 9.221 51.772 332.696 1.00 42.86 146 ASP B C 1
ATOM 3668 O O . ASP B 1 165 ? 10.305 51.224 332.908 1.00 42.37 146 ASP B O 1
ATOM 3673 N N . ASP B 1 166 ? 8.153 51.096 332.276 1.00 41.76 147 ASP B N 1
ATOM 3674 C CA . ASP B 1 166 ? 6.885 51.716 331.881 1.00 41.50 147 ASP B CA 1
ATOM 3675 C C . ASP B 1 166 ? 5.718 51.000 332.530 1.00 41.42 147 ASP B C 1
ATOM 3676 O O . ASP B 1 166 ? 4.644 50.831 331.952 1.00 39.79 147 ASP B O 1
ATOM 3681 N N . ARG B 1 167 ? 5.941 50.596 333.761 1.00 41.99 148 ARG B N 1
ATOM 3682 C CA . ARG B 1 167 ? 4.903 49.892 334.503 1.00 41.81 148 ARG B CA 1
ATOM 3683 C C . ARG B 1 167 ? 3.821 50.914 334.800 1.00 41.48 148 ARG B C 1
ATOM 3684 O O . ARG B 1 167 ? 2.664 50.572 334.990 1.00 42.04 148 ARG B O 1
ATOM 3692 N N . LEU B 1 168 ? 4.205 52.182 334.760 1.00 41.07 149 LEU B N 1
ATOM 3693 C CA . LEU B 1 168 ? 3.274 53.292 335.056 1.00 40.83 149 LEU B CA 1
ATOM 3694 C C . LEU B 1 168 ? 2.369 53.398 333.858 1.00 40.89 149 LEU B C 1
ATOM 3695 O O . LEU B 1 168 ? 1.178 53.698 333.931 1.00 41.18 149 LEU B O 1
ATOM 3700 N N . GLY B 1 169 ? 2.990 53.131 332.733 1.00 41.47 150 GLY B N 1
ATOM 3701 C CA . GLY B 1 169 ? 2.314 53.160 331.449 1.00 42.08 150 GLY B CA 1
ATOM 3702 C C . GLY B 1 169 ? 1.328 52.017 331.397 1.00 41.99 150 GLY B C 1
ATOM 3703 O O . GLY B 1 169 ? 0.205 52.155 330.907 1.00 42.01 150 GLY B O 1
ATOM 3704 N N . VAL B 1 170 ? 1.751 50.900 331.966 1.00 41.61 151 VAL B N 1
ATOM 3705 C CA . VAL B 1 170 ? 0.923 49.705 331.962 1.00 41.68 151 VAL B CA 1
ATOM 3706 C C . VAL B 1 170 ? -0.266 49.967 332.864 1.00 42.15 151 VAL B C 1
ATOM 3707 O O . VAL B 1 170 ? -1.417 49.657 332.555 1.00 42.98 151 VAL B O 1
ATOM 3711 N N . TRP B 1 171 ? 0.033 50.637 333.953 1.00 42.51 152 TRP B N 1
ATOM 3712 C CA . TRP B 1 171 ? -0.976 50.933 334.958 1.00 42.14 152 TRP B CA 1
ATOM 3713 C C . TRP B 1 171 ? -2.008 51.874 334.364 1.00 41.73 152 TRP B C 1
ATOM 3714 O O . TRP B 1 171 ? -3.211 51.743 334.593 1.00 42.10 152 TRP B O 1
ATOM 3725 N N . THR B 1 172 ? -1.510 52.805 333.567 1.00 41.58 153 THR B N 1
ATOM 3726 C CA . THR B 1 172 ? -2.345 53.868 333.000 1.00 40.59 153 THR B CA 1
ATOM 3727 C C . THR B 1 172 ? -3.280 53.241 332.016 1.00 41.09 153 THR B C 1
ATOM 3728 O O . THR B 1 172 ? -4.463 53.569 331.946 1.00 41.59 153 THR B O 1
ATOM 3732 N N . ALA B 1 173 ? -2.729 52.277 331.299 1.00 41.81 154 ALA B N 1
ATOM 3733 C CA . ALA B 1 173 ? -3.459 51.568 330.246 1.00 41.45 154 ALA B CA 1
ATOM 3734 C C . ALA B 1 173 ? -4.613 50.818 330.897 1.00 41.69 154 ALA B C 1
ATOM 3735 O O . ALA B 1 173 ? -5.765 50.829 330.425 1.00 41.29 154 ALA B O 1
ATOM 3737 N N . LEU B 1 174 ? -4.290 50.181 332.009 1.00 42.18 155 LEU B N 1
ATOM 3738 C CA . LEU B 1 174 ? -5.289 49.402 332.724 1.00 42.59 155 LEU B CA 1
ATOM 3739 C C . LEU B 1 174 ? -6.350 50.348 333.281 1.00 43.19 155 LEU B C 1
ATOM 3740 O O . LEU B 1 174 ? -7.525 50.018 333.332 1.00 43.72 155 LEU B O 1
ATOM 3745 N N . GLU B 1 175 ? -5.935 51.543 333.674 1.00 43.53 156 GLU B N 1
ATOM 3746 C CA . GLU B 1 175 ? -6.902 52.495 334.195 1.00 44.65 156 GLU B CA 1
ATOM 3747 C C . GLU B 1 175 ? -7.860 52.839 333.099 1.00 44.26 156 GLU B C 1
ATOM 3748 O O . GLU B 1 175 ? -9.087 52.863 333.268 1.00 43.87 156 GLU B O 1
ATOM 3754 N N . LEU B 1 176 ? -7.234 53.166 331.983 1.00 42.72 157 LEU B N 1
ATOM 3755 C CA . LEU B 1 176 ? -7.945 53.543 330.772 1.00 42.23 157 LEU B CA 1
ATOM 3756 C C . LEU B 1 176 ? -9.018 52.500 330.487 1.00 42.04 157 LEU B C 1
ATOM 3757 O O . LEU B 1 176 ? -10.149 52.810 330.134 1.00 42.00 157 LEU B O 1
ATOM 3762 N N . ALA B 1 177 ? -8.629 51.247 330.668 1.00 42.15 158 ALA B N 1
ATOM 3763 C CA . ALA B 1 177 ? -9.499 50.107 330.364 1.00 41.32 158 ALA B CA 1
ATOM 3764 C C . ALA B 1 177 ? -10.776 50.156 331.175 1.00 40.81 158 ALA B C 1
ATOM 3765 O O . ALA B 1 177 ? -11.800 49.595 330.776 1.00 41.15 158 ALA B O 1
ATOM 3767 N N . LYS B 1 178 ? -10.714 50.840 332.306 1.00 40.16 159 LYS B N 1
ATOM 3768 C CA . LYS B 1 178 ? -11.872 50.880 333.214 1.00 40.58 159 LYS B CA 1
ATOM 3769 C C . LYS B 1 178 ? -13.073 51.509 332.556 1.00 39.63 159 LYS B C 1
ATOM 3770 O O . LYS B 1 178 ? -14.201 51.124 332.815 1.00 39.19 159 LYS B O 1
ATOM 3776 N N . THR B 1 179 ? -12.814 52.432 331.645 1.00 39.52 160 THR B N 1
ATOM 3777 C CA . THR B 1 179 ? -13.917 53.181 331.029 1.00 39.88 160 THR B CA 1
ATOM 3778 C C . THR B 1 179 ? -13.898 53.202 329.531 1.00 39.84 160 THR B C 1
ATOM 3779 O O . THR B 1 179 ? -14.910 53.442 328.907 1.00 40.92 160 THR B O 1
ATOM 3783 N N . LEU B 1 180 ? -12.745 52.943 328.957 1.00 40.62 161 LEU B N 1
ATOM 3784 C CA . LEU B 1 180 ? -12.606 52.955 327.503 1.00 40.86 161 LEU B CA 1
ATOM 3785 C C . LEU B 1 180 ? -13.727 52.213 326.788 1.00 41.29 161 LEU B C 1
ATOM 3786 O O . LEU B 1 180 ? -14.017 51.055 327.076 1.00 40.99 161 LEU B O 1
ATOM 3791 N N . GLU B 1 181 ? -14.326 52.899 325.823 1.00 41.88 162 GLU B N 1
ATOM 3792 C CA . GLU B 1 181 ? -15.415 52.337 325.013 1.00 43.18 162 GLU B CA 1
ATOM 3793 C C . GLU B 1 181 ? -14.957 51.874 323.635 1.00 43.62 162 GLU B C 1
ATOM 3794 O O . GLU B 1 181 ? -15.292 50.790 323.150 1.00 44.37 162 GLU B O 1
ATOM 3800 N N . HIS B 1 182 ? -14.217 52.757 322.995 1.00 43.50 163 HIS B N 1
ATOM 3801 C CA . HIS B 1 182 ? -13.718 52.515 321.660 1.00 43.40 163 HIS B CA 1
ATOM 3802 C C . HIS B 1 182 ? -12.248 52.751 321.566 1.00 42.57 163 HIS B C 1
ATOM 3803 O O . HIS B 1 182 ? -11.761 53.871 321.718 1.00 41.79 163 HIS B O 1
ATOM 3810 N N . GLY B 1 183 ? -11.539 51.675 321.278 1.00 41.80 164 GLY B N 1
ATOM 3811 C CA . GLY B 1 183 ? -10.087 51.744 321.183 1.00 41.31 164 GLY B CA 1
ATOM 3812 C C . GLY B 1 183 ? -9.354 50.458 321.459 1.00 40.98 164 GLY B C 1
ATOM 3813 O O . GLY B 1 183 ? -9.923 49.428 321.828 1.00 40.23 164 GLY B O 1
ATOM 3814 N N . ILE B 1 184 ? -8.060 50.572 321.251 1.00 40.86 165 ILE B N 1
ATOM 3815 C CA . ILE B 1 184 ? -7.147 49.474 321.415 1.00 41.18 165 ILE B CA 1
ATOM 3816 C C . ILE B 1 184 ? -6.049 49.784 322.391 1.00 41.81 165 ILE B C 1
ATOM 3817 O O . ILE B 1 184 ? -5.437 50.871 322.356 1.00 41.89 165 ILE B O 1
ATOM 3822 N N . ILE B 1 185 ? -5.838 48.809 323.273 1.00 41.57 166 ILE B N 1
ATOM 3823 C CA . ILE B 1 185 ? -4.752 48.860 324.248 1.00 41.31 166 ILE B CA 1
ATOM 3824 C C . ILE B 1 185 ? -3.831 47.690 323.988 1.00 42.09 166 ILE B C 1
ATOM 3825 O O . ILE B 1 185 ? -4.215 46.524 324.085 1.00 42.16 166 ILE B O 1
ATOM 3830 N N . ALA B 1 186 ? -2.603 48.007 323.614 1.00 42.69 167 ALA B N 1
ATOM 3831 C CA . ALA B 1 186 ? -1.635 46.970 323.297 1.00 42.46 167 ALA B CA 1
ATOM 3832 C C . ALA B 1 186 ? -0.496 47.040 324.258 1.00 42.18 167 ALA B C 1
ATOM 3833 O O . ALA B 1 186 ? 0.038 48.091 324.501 1.00 44.27 167 ALA B O 1
ATOM 3835 N N . PHE B 1 187 ? -0.153 45.894 324.816 1.00 42.29 168 PHE B N 1
ATOM 3836 C CA . PHE B 1 187 ? 0.975 45.753 325.744 1.00 42.21 168 PHE B CA 1
ATOM 3837 C C . PHE B 1 187 ? 2.075 45.104 324.955 1.00 41.71 168 PHE B C 1
ATOM 3838 O O . PHE B 1 187 ? 1.935 43.982 324.461 1.00 42.07 168 PHE B O 1
ATOM 3846 N N . THR B 1 188 ? 3.175 45.828 324.847 1.00 42.16 169 THR B N 1
ATOM 3847 C CA . THR B 1 188 ? 4.280 45.443 323.968 1.00 42.60 169 THR B CA 1
ATOM 3848 C C . THR B 1 188 ? 5.524 44.912 324.646 1.00 43.37 169 THR B C 1
ATOM 3849 O O . THR B 1 188 ? 5.719 45.063 325.847 1.00 45.95 169 THR B O 1
ATOM 3853 N N . CYS B 1 189 ? 6.395 44.357 323.825 1.00 42.82 170 CYS B N 1
ATOM 3854 C CA . CYS B 1 189 ? 7.628 43.761 324.308 1.00 43.04 170 CYS B CA 1
ATOM 3855 C C . CYS B 1 189 ? 8.838 44.318 323.630 1.00 42.72 170 CYS B C 1
ATOM 3856 O O . CYS B 1 189 ? 8.789 44.740 322.490 1.00 42.99 170 CYS B O 1
ATOM 3859 N N . TRP B 1 190 ? 9.933 44.286 324.368 1.00 41.98 171 TRP B N 1
ATOM 3860 C CA . TRP B 1 190 ? 11.239 44.672 323.874 1.00 42.24 171 TRP B CA 1
ATOM 3861 C C . TRP B 1 190 ? 11.443 46.153 323.651 1.00 42.68 171 TRP B C 1
ATOM 3862 O O . TRP B 1 190 ? 12.458 46.551 323.090 1.00 43.18 171 TRP B O 1
ATOM 3873 N N . GLU B 1 191 ? 10.513 46.966 324.090 1.00 42.84 172 GLU B N 1
ATOM 3874 C CA . GLU B 1 191 ? 10.646 48.411 323.849 1.00 43.54 172 GLU B CA 1
ATOM 3875 C C . GLU B 1 191 ? 11.996 48.931 324.258 1.00 43.31 172 GLU B C 1
ATOM 3876 O O . GLU B 1 191 ? 12.609 49.763 323.570 1.00 42.75 172 GLU B O 1
ATOM 3882 N N . GLU B 1 192 ? 12.484 48.420 325.370 1.00 42.90 173 GLU B N 1
ATOM 3883 C CA . GLU B 1 192 ? 13.740 48.956 325.914 1.00 42.88 173 GLU B CA 1
ATOM 3884 C C . GLU B 1 192 ? 14.939 48.473 325.177 1.00 42.24 173 GLU B C 1
ATOM 3885 O O . GLU B 1 192 ? 16.037 48.996 325.340 1.00 41.02 173 GLU B O 1
ATOM 3891 N N . HIS B 1 193 ? 14.727 47.473 324.349 1.00 42.75 174 HIS B N 1
ATOM 3892 C CA . HIS B 1 193 ? 15.875 46.839 323.732 1.00 43.25 174 HIS B CA 1
ATOM 3893 C C . HIS B 1 193 ? 15.675 46.480 322.280 1.00 44.10 174 HIS B C 1
ATOM 3894 O O . HIS B 1 193 ? 15.702 45.299 321.888 1.00 45.69 174 HIS B O 1
ATOM 3901 N N . GLY B 1 194 ? 15.407 47.510 321.505 1.00 44.01 175 GLY B N 1
ATOM 3902 C CA . GLY B 1 194 ? 15.339 47.388 320.044 1.00 44.82 175 GLY B CA 1
ATOM 3903 C C . GLY B 1 194 ? 14.000 47.048 319.435 1.00 44.95 175 GLY B C 1
ATOM 3904 O O . GLY B 1 194 ? 13.847 47.044 318.222 1.00 46.12 175 GLY B O 1
ATOM 3905 N N . GLY B 1 195 ? 13.039 46.751 320.287 1.00 43.58 176 GLY B N 1
ATOM 3906 C CA . GLY B 1 195 ? 11.702 46.415 319.817 1.00 43.63 176 GLY B CA 1
ATOM 3907 C C . GLY B 1 195 ? 11.615 45.137 319.039 1.00 43.41 176 GLY B C 1
ATOM 3908 O O . GLY B 1 195 ? 12.420 44.200 319.199 1.00 46.10 176 GLY B O 1
ATOM 3909 N N . GLY B 1 196 ? 10.602 45.084 318.206 1.00 42.75 177 GLY B N 1
ATOM 3910 C CA . GLY B 1 196 ? 10.362 43.896 317.381 1.00 41.84 177 GLY B CA 1
ATOM 3911 C C . GLY B 1 196 ? 9.084 43.153 317.684 1.00 41.74 177 GLY B C 1
ATOM 3912 O O . GLY B 1 196 ? 8.891 41.990 317.241 1.00 43.01 177 GLY B O 1
ATOM 3913 N N . SER B 1 197 ? 8.220 43.791 318.465 1.00 40.80 178 SER B N 1
ATOM 3914 C CA . SER B 1 197 ? 6.883 43.257 318.693 1.00 41.43 178 SER B CA 1
ATOM 3915 C C . SER B 1 197 ? 5.865 44.233 318.082 1.00 41.41 178 SER B C 1
ATOM 3916 O O . SER B 1 197 ? 4.878 43.848 317.454 1.00 41.05 178 SER B O 1
ATOM 3919 N N . VAL B 1 198 ? 6.148 45.503 318.231 1.00 40.85 179 VAL B N 1
ATOM 3920 C CA . VAL B 1 198 ? 5.220 46.489 317.719 1.00 40.60 179 VAL B CA 1
ATOM 3921 C C . VAL B 1 198 ? 5.089 46.357 316.207 1.00 41.04 179 VAL B C 1
ATOM 3922 O O . VAL B 1 198 ? 4.043 46.606 315.641 1.00 42.65 179 VAL B O 1
ATOM 3926 N N . ALA B 1 199 ? 6.150 45.927 315.555 1.00 41.23 180 ALA B N 1
ATOM 3927 C CA . ALA B 1 199 ? 6.122 45.809 314.096 1.00 40.90 180 ALA B CA 1
ATOM 3928 C C . ALA B 1 199 ? 4.958 44.926 313.679 1.00 41.66 180 ALA B C 1
ATOM 3929 O O . ALA B 1 199 ? 4.197 45.274 312.804 1.00 43.25 180 ALA B O 1
ATOM 3931 N N . TYR B 1 200 ? 4.810 43.773 314.309 1.00 42.10 181 TYR B N 1
ATOM 3932 C CA . TYR B 1 200 ? 3.727 42.890 313.890 1.00 42.91 181 TYR B CA 1
ATOM 3933 C C . TYR B 1 200 ? 2.411 43.445 314.361 1.00 43.13 181 TYR B C 1
ATOM 3934 O O . TYR B 1 200 ? 1.418 43.308 313.667 1.00 44.21 181 TYR B O 1
ATOM 3943 N N . LEU B 1 201 ? 2.437 44.105 315.510 1.00 42.08 182 LEU B N 1
ATOM 3944 C CA . LEU B 1 201 ? 1.240 44.724 316.055 1.00 42.39 182 LEU B CA 1
ATOM 3945 C C . LEU B 1 201 ? 0.777 45.861 315.114 1.00 42.23 182 LEU B C 1
ATOM 3946 O O . LEU B 1 201 ? -0.421 46.048 314.854 1.00 42.41 182 LEU B O 1
ATOM 3951 N N . ALA B 1 202 ? 1.754 46.561 314.570 1.00 41.46 183 ALA B N 1
ATOM 3952 C CA . ALA B 1 202 ? 1.472 47.689 313.680 1.00 42.11 183 ALA B CA 1
ATOM 3953 C C . ALA B 1 202 ? 0.735 47.146 312.473 1.00 42.40 183 ALA B C 1
ATOM 3954 O O . ALA B 1 202 ? -0.282 47.701 312.025 1.00 43.81 183 ALA B O 1
ATOM 3956 N N . ARG B 1 203 ? 1.232 46.032 311.976 1.00 40.35 184 ARG B N 1
ATOM 3957 C CA . ARG B 1 203 ? 0.614 45.428 310.806 1.00 40.98 184 ARG B CA 1
ATOM 3958 C C . ARG B 1 203 ? -0.828 44.963 311.086 1.00 41.22 184 ARG B C 1
ATOM 3959 O O . ARG B 1 203 ? -1.812 45.372 310.441 1.00 40.31 184 ARG B O 1
ATOM 3967 N N . TRP B 1 204 ? -0.910 44.094 312.071 1.00 40.16 185 TRP B N 1
ATOM 3968 C CA . TRP B 1 204 ? -2.177 43.426 312.380 1.00 41.16 185 TRP B CA 1
ATOM 3969 C C . TRP B 1 204 ? -3.294 44.381 312.775 1.00 39.76 185 TRP B C 1
ATOM 3970 O O . TRP B 1 204 ? -4.423 44.216 312.356 1.00 38.70 185 TRP B O 1
ATOM 3981 N N . ILE B 1 205 ? -2.955 45.377 313.568 1.00 39.69 186 ILE B N 1
ATOM 3982 C CA . ILE B 1 205 ? -3.965 46.321 314.052 1.00 39.95 186 ILE B CA 1
ATOM 3983 C C . ILE B 1 205 ? -4.508 47.129 312.887 1.00 40.66 186 ILE B C 1
ATOM 3984 O O . ILE B 1 205 ? -5.711 47.293 312.720 1.00 40.76 186 ILE B O 1
ATOM 3989 N N . TYR B 1 206 ? -3.591 47.574 312.048 1.00 41.09 187 TYR B N 1
ATOM 3990 C CA . TYR B 1 206 ? -3.931 48.363 310.873 1.00 41.51 187 TYR B CA 1
ATOM 3991 C C . TYR B 1 206 ? -4.773 47.557 309.909 1.00 42.13 187 TYR B C 1
ATOM 3992 O O . TYR B 1 206 ? -5.810 47.997 309.428 1.00 42.46 187 TYR B O 1
ATOM 4001 N N . GLU B 1 207 ? -4.331 46.344 309.672 1.00 42.84 188 GLU B N 1
ATOM 4002 C CA . GLU B 1 207 ? -4.982 45.500 308.684 1.00 44.25 188 GLU B CA 1
ATOM 4003 C C . GLU B 1 207 ? -6.332 44.988 309.151 1.00 44.06 188 GLU B C 1
ATOM 4004 O O . GLU B 1 207 ? -7.271 44.901 308.363 1.00 43.86 188 GLU B O 1
ATOM 4010 N N . THR B 1 208 ? -6.439 44.701 310.441 1.00 43.16 189 THR B N 1
ATOM 4011 C CA . THR B 1 208 ? -7.624 44.052 310.974 1.00 41.66 189 THR B CA 1
ATOM 4012 C C . THR B 1 208 ? -8.650 45.057 311.413 1.00 41.21 189 THR B C 1
ATOM 4013 O O . THR B 1 208 ? -9.826 44.904 311.142 1.00 41.38 189 THR B O 1
ATOM 4017 N N . PHE B 1 209 ? -8.180 46.127 312.013 1.00 41.71 190 PHE B N 1
ATOM 4018 C CA . PHE B 1 209 ? -9.080 47.166 312.557 1.00 42.09 190 PHE B CA 1
ATOM 4019 C C . PHE B 1 209 ? -9.064 48.481 311.844 1.00 42.41 190 PHE B C 1
ATOM 4020 O O . PHE B 1 209 ? -9.862 49.346 312.121 1.00 42.74 190 PHE B O 1
ATOM 4028 N N . HIS B 1 210 ? -8.157 48.608 310.897 1.00 43.69 191 HIS B N 1
ATOM 4029 C CA . HIS B 1 210 ? -8.073 49.814 310.079 1.00 44.91 191 HIS B CA 1
ATOM 4030 C C . HIS B 1 210 ? -7.794 51.026 310.922 1.00 42.36 191 HIS B C 1
ATOM 4031 O O . HIS B 1 210 ? -8.205 52.125 310.595 1.00 42.64 191 HIS B O 1
ATOM 4038 N N . VAL B 1 211 ? -7.109 50.779 312.020 1.00 40.68 192 VAL B N 1
ATOM 4039 C CA . VAL B 1 211 ? -6.640 51.827 312.924 1.00 40.66 192 VAL B CA 1
ATOM 4040 C C . VAL B 1 211 ? -5.225 52.304 312.538 1.00 41.25 192 VAL B C 1
ATOM 4041 O O . VAL B 1 211 ? -4.301 51.509 312.303 1.00 40.71 192 VAL B O 1
ATOM 4045 N N . LYS B 1 212 ? -5.051 53.612 312.468 1.00 41.21 193 LYS B N 1
ATOM 4046 C CA . LYS B 1 212 ? -3.739 54.147 312.106 1.00 42.53 193 LYS B CA 1
ATOM 4047 C C . LYS B 1 212 ? -3.326 55.354 312.918 1.00 42.99 193 LYS B C 1
ATOM 4048 O O . LYS B 1 212 ? -2.417 56.112 312.537 1.00 41.05 193 LYS B O 1
ATOM 4054 N N . GLN B 1 213 ? -4.020 55.492 314.045 1.00 43.13 194 GLN B N 1
ATOM 4055 C CA . GLN B 1 213 ? -3.735 56.512 315.040 1.00 43.43 194 GLN B CA 1
ATOM 4056 C C . GLN B 1 213 ? -3.305 55.814 316.287 1.00 42.58 194 GLN B C 1
ATOM 4057 O O . GLN B 1 213 ? -3.930 54.852 316.736 1.00 41.69 194 GLN B O 1
ATOM 4063 N N . SER B 1 214 ? -2.243 56.334 316.865 1.00 42.64 195 SER B N 1
ATOM 4064 C CA . SER B 1 214 ? -1.759 55.768 318.104 1.00 43.00 195 SER B CA 1
ATOM 4065 C C . SER B 1 214 ? -1.308 56.818 319.094 1.00 43.01 195 SER B C 1
ATOM 4066 O O . SER B 1 214 ? -1.046 57.982 318.769 1.00 42.71 195 SER B O 1
ATOM 4069 N N . LEU B 1 215 ? -1.221 56.321 320.312 1.00 42.67 196 LEU B N 1
ATOM 4070 C CA . LEU B 1 215 ? -0.702 57.052 321.446 1.00 42.31 196 LEU B CA 1
ATOM 4071 C C . LEU B 1 215 ? 0.287 56.102 322.114 1.00 42.26 196 LEU B C 1
ATOM 4072 O O . LEU B 1 215 ? -0.021 54.939 322.369 1.00 41.32 196 LEU B O 1
ATOM 4077 N N . ILE B 1 216 ? 1.471 56.615 322.377 1.00 42.32 197 ILE B N 1
ATOM 4078 C CA . ILE B 1 216 ? 2.490 55.826 323.043 1.00 42.29 197 ILE B CA 1
ATOM 4079 C C . ILE B 1 216 ? 2.461 56.196 324.505 1.00 42.65 197 ILE B C 1
ATOM 4080 O O . ILE B 1 216 ? 2.843 57.290 324.918 1.00 41.86 197 ILE B O 1
ATOM 4085 N N . CYS B 1 217 ? 1.977 55.243 325.272 1.00 43.66 198 CYS B N 1
ATOM 4086 C CA . CYS B 1 217 ? 1.796 55.409 326.705 1.00 44.19 198 CYS B CA 1
ATOM 4087 C C . CYS B 1 217 ? 3.057 54.970 327.432 1.00 43.49 198 CYS B C 1
ATOM 4088 O O . CYS B 1 217 ? 3.204 53.816 327.822 1.00 43.10 198 CYS B O 1
ATOM 4091 N N . ASP B 1 218 ? 3.964 55.916 327.603 1.00 42.28 199 ASP B N 1
ATOM 4092 C CA . ASP B 1 218 ? 5.271 55.632 328.216 1.00 41.97 199 ASP B CA 1
ATOM 4093 C C . ASP B 1 218 ? 5.677 56.866 329.002 1.00 42.81 199 ASP B C 1
ATOM 4094 O O . ASP B 1 218 ? 5.052 57.927 328.905 1.00 42.08 199 ASP B O 1
ATOM 4099 N N . ILE B 1 219 ? 6.779 56.737 329.712 1.00 43.19 200 ILE B N 1
ATOM 4100 C CA . ILE B 1 219 ? 7.221 57.788 330.620 1.00 43.65 200 ILE B CA 1
ATOM 4101 C C . ILE B 1 219 ? 8.437 58.502 330.082 1.00 43.72 200 ILE B C 1
ATOM 4102 O O . ILE B 1 219 ? 9.360 57.904 329.539 1.00 44.84 200 ILE B O 1
ATOM 4107 N N . THR B 1 220 ? 8.429 59.813 330.221 1.00 43.19 201 THR B N 1
ATOM 4108 C CA . THR B 1 220 ? 9.532 60.593 329.718 1.00 42.72 201 THR B CA 1
ATOM 4109 C C . THR B 1 220 ? 10.370 61.200 330.839 1.00 43.08 201 THR B C 1
ATOM 4110 O O . THR B 1 220 ? 10.331 60.737 331.985 1.00 42.00 201 THR B O 1
ATOM 4114 N N . TRP B 1 221 ? 11.141 62.232 330.494 1.00 43.80 202 TRP B N 1
ATOM 4115 C CA . TRP B 1 221 ? 12.031 62.858 331.467 1.00 44.75 202 TRP B CA 1
ATOM 4116 C C . TRP B 1 221 ? 11.550 64.156 331.975 1.00 44.88 202 TRP B C 1
ATOM 4117 O O . TRP B 1 221 ? 10.965 64.972 331.241 1.00 46.57 202 TRP B O 1
ATOM 4128 N N . VAL B 1 222 ? 11.877 64.361 333.244 1.00 44.10 203 VAL B N 1
ATOM 4129 C CA . VAL B 1 222 ? 11.671 65.647 333.874 1.00 42.44 203 VAL B CA 1
ATOM 4130 C C . VAL B 1 222 ? 12.810 66.490 333.369 1.00 42.52 203 VAL B C 1
ATOM 4131 O O . VAL B 1 222 ? 13.957 66.077 333.325 1.00 41.74 203 VAL B O 1
ATOM 4135 N N . THR B 1 223 ? 12.463 67.721 333.059 1.00 43.74 204 THR B N 1
ATOM 4136 C CA . THR B 1 223 ? 13.355 68.639 332.372 1.00 43.26 204 THR B CA 1
ATOM 4137 C C . THR B 1 223 ? 13.202 70.039 332.893 1.00 44.14 204 THR B C 1
ATOM 4138 O O . THR B 1 223 ? 12.302 70.314 333.698 1.00 45.18 204 THR B O 1
ATOM 4142 N N . GLU B 1 224 ? 14.130 70.903 332.485 1.00 44.17 205 GLU B N 1
ATOM 4143 C CA . GLU B 1 224 ? 14.062 72.319 332.836 1.00 44.04 205 GLU B CA 1
ATOM 4144 C C . GLU B 1 224 ? 12.822 72.800 332.089 1.00 44.06 205 GLU B C 1
ATOM 4145 O O . GLU B 1 224 ? 12.166 73.764 332.453 1.00 44.58 205 GLU B O 1
ATOM 4147 N N . GLY B 1 225 ? 12.488 72.047 331.057 1.00 43.86 206 GLY B N 1
ATOM 4148 C CA . GLY B 1 225 ? 11.390 72.384 330.143 1.00 43.61 206 GLY B CA 1
ATOM 4149 C C . GLY B 1 225 ? 10.125 71.579 330.343 1.00 42.73 206 GLY B C 1
ATOM 4150 O O . GLY B 1 225 ? 9.064 71.928 329.821 1.00 43.42 206 GLY B O 1
ATOM 4151 N N . VAL B 1 226 ? 10.277 70.489 331.084 1.00 41.77 207 VAL B N 1
ATOM 4152 C CA . VAL B 1 226 ? 9.181 69.577 331.451 1.00 41.26 207 VAL B CA 1
ATOM 4153 C C . VAL B 1 226 ? 9.321 69.268 332.933 1.00 41.77 207 VAL B C 1
ATOM 4154 O O . VAL B 1 226 ? 10.120 68.417 333.323 1.00 41.96 207 VAL B O 1
ATOM 4158 N N . GLU B 1 227 ? 8.541 69.970 333.760 1.00 42.62 208 GLU B N 1
ATOM 4159 C CA . GLU B 1 227 ? 8.650 69.877 335.237 1.00 42.53 208 GLU B CA 1
ATOM 4160 C C . GLU B 1 227 ? 7.671 68.967 335.929 1.00 41.74 208 GLU B C 1
ATOM 4161 O O . GLU B 1 227 ? 6.528 68.800 335.511 1.00 41.12 208 GLU B O 1
ATOM 4167 N N . ALA B 1 228 ? 8.161 68.426 337.036 1.00 41.77 209 ALA B N 1
ATOM 4168 C CA . ALA B 1 228 ? 7.422 67.463 337.849 1.00 41.24 209 ALA B CA 1
ATOM 4169 C C . ALA B 1 228 ? 6.261 68.141 338.489 1.00 41.54 209 ALA B C 1
ATOM 4170 O O . ALA B 1 228 ? 6.441 69.124 339.206 1.00 42.90 209 ALA B O 1
ATOM 4172 N N . GLY B 1 229 ? 5.067 67.650 338.187 1.00 41.66 210 GLY B N 1
ATOM 4173 C CA . GLY B 1 229 ? 3.831 68.143 338.811 1.00 41.63 210 GLY B CA 1
ATOM 4174 C C . GLY B 1 229 ? 3.185 69.240 338.026 1.00 41.99 210 GLY B C 1
ATOM 4175 O O . GLY B 1 229 ? 2.118 69.752 338.389 1.00 41.33 210 GLY B O 1
ATOM 4176 N N . LYS B 1 230 ? 3.861 69.612 336.949 1.00 42.96 211 LYS B N 1
ATOM 4177 C CA . LYS B 1 230 ? 3.358 70.675 336.070 1.00 42.65 211 LYS B CA 1
ATOM 4178 C C . LYS B 1 230 ? 2.510 70.024 334.968 1.00 43.32 211 LYS B C 1
ATOM 4179 O O . LYS B 1 230 ? 1.986 70.699 334.104 1.00 45.64 211 LYS B O 1
ATOM 4182 N N . GLY B 1 231 ? 2.355 68.711 335.022 1.00 42.16 212 GLY B N 1
ATOM 4183 C CA . GLY B 1 231 ? 1.453 68.035 334.077 1.00 42.34 212 GLY B CA 1
ATOM 4184 C C . GLY B 1 231 ? 2.010 66.970 333.145 1.00 42.87 212 GLY B C 1
ATOM 4185 O O . GLY B 1 231 ? 3.219 66.897 332.892 1.00 42.54 212 GLY B O 1
ATOM 4186 N N . VAL B 1 232 ? 1.098 66.154 332.616 1.00 42.27 213 VAL B N 1
ATOM 4187 C CA . VAL B 1 232 ? 1.477 65.098 331.670 1.00 41.68 213 VAL B CA 1
ATOM 4188 C C . VAL B 1 232 ? 2.124 65.728 330.450 1.00 41.87 213 VAL B C 1
ATOM 4189 O O . VAL B 1 232 ? 1.781 66.857 330.036 1.00 41.45 213 VAL B O 1
ATOM 4193 N N . ALA B 1 233 ? 3.050 64.965 329.876 1.00 40.44 214 ALA B N 1
ATOM 4194 C CA . ALA B 1 233 ? 3.824 65.444 328.743 1.00 40.20 214 ALA B CA 1
ATOM 4195 C C . ALA B 1 233 ? 3.347 64.891 327.429 1.00 40.79 214 ALA B C 1
ATOM 4196 O O . ALA B 1 233 ? 3.198 63.681 327.261 1.00 40.46 214 ALA B O 1
ATOM 4198 N N . ILE B 1 234 ? 3.075 65.818 326.516 1.00 41.29 215 ILE B N 1
ATOM 4199 C CA . ILE B 1 234 ? 2.758 65.495 325.119 1.00 41.51 215 ILE B CA 1
ATOM 4200 C C . ILE B 1 234 ? 4.048 65.752 324.367 1.00 41.41 215 ILE B C 1
ATOM 4201 O O . ILE B 1 234 ? 4.516 66.882 324.290 1.00 41.90 215 ILE B O 1
ATOM 4206 N N . SER B 1 235 ? 4.655 64.693 323.854 1.00 41.43 216 SER B N 1
ATOM 4207 C CA . SER B 1 235 ? 5.908 64.873 323.120 1.00 41.89 216 SER B CA 1
ATOM 4208 C C . SER B 1 235 ? 5.617 65.326 321.700 1.00 42.06 216 SER B C 1
ATOM 4209 O O . SER B 1 235 ? 4.936 64.652 320.969 1.00 42.28 216 SER B O 1
ATOM 4220 N N . ARG B 1 237 ? 7.991 65.787 319.781 1.00 42.89 218 ARG B N 1
ATOM 4221 C CA . ARG B 1 237 ? 9.103 65.072 319.117 1.00 42.32 218 ARG B CA 1
ATOM 4222 C C . ARG B 1 237 ? 10.213 64.683 320.060 1.00 42.52 218 ARG B C 1
ATOM 4223 O O . ARG B 1 237 ? 10.422 65.290 321.102 1.00 43.80 218 ARG B O 1
ATOM 4231 N N . ASP B 1 238 ? 10.950 63.670 319.642 1.00 42.41 219 ASP B N 1
ATOM 4232 C CA . ASP B 1 238 ? 12.156 63.232 320.356 1.00 43.16 219 ASP B CA 1
ATOM 4233 C C . ASP B 1 238 ? 13.221 62.900 319.354 1.00 43.47 219 ASP B C 1
ATOM 4234 O O . ASP B 1 238 ? 13.603 63.742 318.557 1.00 43.36 219 ASP B O 1
ATOM 4239 N N . ARG B 1 239 ? 13.749 61.697 319.416 1.00 43.23 220 ARG B N 1
ATOM 4240 C CA . ARG B 1 239 ? 14.700 61.328 318.413 1.00 44.54 220 ARG B CA 1
ATOM 4241 C C . ARG B 1 239 ? 13.948 61.380 317.095 1.00 43.60 220 ARG B C 1
ATOM 4242 O O . ARG B 1 239 ? 14.451 61.871 316.107 1.00 43.95 220 ARG B O 1
ATOM 4258 N N . ILE B 1 241 ? 10.239 62.273 314.841 1.00 41.86 222 ILE B N 1
ATOM 4259 C CA . ILE B 1 241 ? 9.331 63.384 314.623 1.00 40.48 222 ILE B CA 1
ATOM 4260 C C . ILE B 1 241 ? 8.008 62.917 314.071 1.00 41.74 222 ILE B C 1
ATOM 4261 O O . ILE B 1 241 ? 7.945 62.434 312.953 1.00 42.06 222 ILE B O 1
ATOM 4266 N N . PRO B 1 242 ? 6.926 63.051 314.840 1.00 43.15 223 PRO B N 1
ATOM 4267 C CA . PRO B 1 242 ? 5.698 62.587 314.185 1.00 43.05 223 PRO B CA 1
ATOM 4268 C C . PRO B 1 242 ? 5.150 63.623 313.251 1.00 42.04 223 PRO B C 1
ATOM 4269 O O . PRO B 1 242 ? 5.820 64.601 312.985 1.00 42.18 223 PRO B O 1
ATOM 4273 N N . ARG B 1 243 ? 3.949 63.396 312.732 1.00 42.33 224 ARG B N 1
ATOM 4274 C CA . ARG B 1 243 ? 3.329 64.376 311.842 1.00 43.87 224 ARG B CA 1
ATOM 4275 C C . ARG B 1 243 ? 2.848 65.532 312.654 1.00 43.24 224 ARG B C 1
ATOM 4276 O O . ARG B 1 243 ? 2.022 65.375 313.551 1.00 42.89 224 ARG B O 1
ATOM 4284 N N . LYS B 1 244 ? 3.375 66.693 312.339 1.00 43.32 225 LYS B N 1
ATOM 4285 C CA . LYS B 1 244 ? 2.976 67.876 313.068 1.00 44.34 225 LYS B CA 1
ATOM 4286 C C . LYS B 1 244 ? 1.459 67.976 313.199 1.00 44.31 225 LYS B C 1
ATOM 4287 O O . LYS B 1 244 ? 0.964 68.303 314.268 1.00 45.45 225 LYS B O 1
ATOM 4293 N N . LYS B 1 245 ? 0.730 67.608 312.147 1.00 44.56 226 LYS B N 1
ATOM 4294 C CA . LYS B 1 245 ? -0.741 67.809 312.145 1.00 45.31 226 LYS B CA 1
ATOM 4295 C C . LYS B 1 245 ? -1.413 66.867 313.109 1.00 44.64 226 LYS B C 1
ATOM 4296 O O . LYS B 1 245 ? -2.505 67.132 313.622 1.00 44.34 226 LYS B O 1
ATOM 4301 N N . TYR B 1 246 ? -0.715 65.797 313.432 1.00 43.89 227 TYR B N 1
ATOM 4302 C CA . TYR B 1 246 ? -1.306 64.824 314.330 1.00 42.35 227 TYR B CA 1
ATOM 4303 C C . TYR B 1 246 ? -1.065 65.288 315.757 1.00 42.36 227 TYR B C 1
ATOM 4304 O O . TYR B 1 246 ? -1.950 65.229 316.608 1.00 42.93 227 TYR B O 1
ATOM 4313 N N . VAL B 1 247 ? 0.129 65.800 315.991 1.00 41.95 228 VAL B N 1
ATOM 4314 C CA . VAL B 1 247 ? 0.490 66.295 317.305 1.00 42.04 228 VAL B CA 1
ATOM 4315 C C . VAL B 1 247 ? -0.362 67.547 317.581 1.00 42.30 228 VAL B C 1
ATOM 4316 O O . VAL B 1 247 ? -0.844 67.741 318.686 1.00 41.99 228 VAL B O 1
ATOM 4320 N N . ASN B 1 248 ? -0.562 68.358 316.553 1.00 42.80 229 ASN B N 1
ATOM 4321 C CA . ASN B 1 248 ? -1.335 69.598 316.718 1.00 43.22 229 ASN B CA 1
ATOM 4322 C C . ASN B 1 248 ? -2.739 69.266 317.138 1.00 43.97 229 ASN B C 1
ATOM 4323 O O . ASN B 1 248 ? -3.317 69.854 318.066 1.00 43.81 229 ASN B O 1
ATOM 4328 N N . ARG B 1 249 ? -3.242 68.239 316.492 1.00 44.72 230 ARG B N 1
ATOM 4329 C CA . ARG B 1 249 ? -4.628 67.857 316.679 1.00 45.73 230 ARG B CA 1
ATOM 4330 C C . ARG B 1 249 ? -4.857 67.368 318.098 1.00 44.69 230 ARG B C 1
ATOM 4331 O O . ARG B 1 249 ? -5.892 67.649 318.736 1.00 44.04 230 ARG B O 1
ATOM 4339 N N . ILE B 1 250 ? -3.844 66.662 318.589 1.00 43.40 231 ILE B N 1
ATOM 4340 C CA . ILE B 1 250 ? -3.845 66.138 319.968 1.00 41.83 231 ILE B CA 1
ATOM 4341 C C . ILE B 1 250 ? -3.840 67.296 320.961 1.00 42.12 231 ILE B C 1
ATOM 4342 O O . ILE B 1 250 ? -4.699 67.389 321.852 1.00 42.85 231 ILE B O 1
ATOM 4347 N N . ILE B 1 251 ? -2.867 68.178 320.756 1.00 41.73 232 ILE B N 1
ATOM 4348 C CA . ILE B 1 251 ? -2.642 69.344 321.602 1.00 42.18 232 ILE B CA 1
ATOM 4349 C C . ILE B 1 251 ? -3.955 70.097 321.659 1.00 42.13 232 ILE B C 1
ATOM 4350 O O . ILE B 1 251 ? -4.312 70.600 322.686 1.00 42.51 232 ILE B O 1
ATOM 4355 N N . GLU B 1 252 ? -4.629 70.127 320.530 1.00 43.40 233 GLU B N 1
ATOM 4356 C CA . GLU B 1 252 ? -5.865 70.906 320.351 1.00 44.09 233 GLU B CA 1
ATOM 4357 C C . GLU B 1 252 ? -6.894 70.327 321.279 1.00 43.47 233 GLU B C 1
ATOM 4358 O O . GLU B 1 252 ? -7.507 71.025 322.075 1.00 43.64 233 GLU B O 1
ATOM 4364 N N . LEU B 1 253 ? -7.043 69.019 321.175 1.00 42.59 234 LEU B N 1
ATOM 4365 C CA . LEU B 1 253 ? -8.013 68.281 321.993 1.00 42.24 234 LEU B CA 1
ATOM 4366 C C . LEU B 1 253 ? -7.711 68.447 323.470 1.00 42.34 234 LEU B C 1
ATOM 4367 O O . LEU B 1 253 ? -8.627 68.586 324.296 1.00 43.00 234 LEU B O 1
ATOM 4372 N N . ALA B 1 254 ? -6.412 68.459 323.772 1.00 41.72 235 ALA B N 1
ATOM 4373 C CA . ALA B 1 254 ? -5.914 68.554 325.158 1.00 41.08 235 ALA B CA 1
ATOM 4374 C C . ALA B 1 254 ? -6.348 69.885 325.792 1.00 40.58 235 ALA B C 1
ATOM 4375 O O . ALA B 1 254 ? -6.617 69.966 326.984 1.00 39.44 235 ALA B O 1
ATOM 4377 N N . ARG B 1 255 ? -6.400 70.921 324.979 1.00 41.77 236 ARG B N 1
ATOM 4378 C CA . ARG B 1 255 ? -6.760 72.255 325.418 1.00 42.92 236 ARG B CA 1
ATOM 4379 C C . ARG B 1 255 ? -8.259 72.441 325.581 1.00 42.93 236 ARG B C 1
ATOM 4380 O O . ARG B 1 255 ? -8.693 73.414 326.117 1.00 44.09 236 ARG B O 1
ATOM 4388 N N . GLN B 1 256 ? -9.028 71.470 325.148 1.00 42.71 237 GLN B N 1
ATOM 4389 C CA . GLN B 1 256 ? -10.486 71.481 325.279 1.00 43.53 237 GLN B CA 1
ATOM 4390 C C . GLN B 1 256 ? -10.753 71.029 326.703 1.00 44.02 237 GLN B C 1
ATOM 4391 O O . GLN B 1 256 ? -11.884 70.998 327.209 1.00 45.02 237 GLN B O 1
ATOM 4397 N N . THR B 1 257 ? -9.632 70.724 327.329 1.00 43.90 238 THR B N 1
ATOM 4398 C CA . THR B 1 257 ? -9.534 70.236 328.691 1.00 43.65 238 THR B CA 1
ATOM 4399 C C . THR B 1 257 ? -8.902 71.244 329.640 1.00 44.40 238 THR B C 1
ATOM 4400 O O . THR B 1 257 ? -8.271 72.225 329.226 1.00 44.94 238 THR B O 1
ATOM 4404 N N . ASP B 1 258 ? -9.061 70.946 330.925 1.00 44.96 239 ASP B N 1
ATOM 4405 C CA . ASP B 1 258 ? -8.452 71.739 332.014 1.00 46.44 239 ASP B CA 1
ATOM 4406 C C . ASP B 1 258 ? -7.423 70.824 332.683 1.00 46.12 239 ASP B C 1
ATOM 4407 O O . ASP B 1 258 ? -6.921 71.058 333.774 1.00 47.21 239 ASP B O 1
ATOM 4412 N N . ILE B 1 259 ? -7.132 69.753 331.983 1.00 45.89 240 ILE B N 1
ATOM 4413 C CA . ILE B 1 259 ? -6.134 68.788 332.418 1.00 45.39 240 ILE B CA 1
ATOM 4414 C C . ILE B 1 259 ? -4.774 69.409 332.144 1.00 45.73 240 ILE B C 1
ATOM 4415 O O . ILE B 1 259 ? -4.487 69.803 331.020 1.00 46.86 240 ILE B O 1
ATOM 4420 N N . PRO B 1 260 ? -3.930 69.513 333.165 1.00 44.99 241 PRO B N 1
ATOM 4421 C CA . PRO B 1 260 ? -2.632 70.109 332.892 1.00 44.50 241 PRO B CA 1
ATOM 4422 C C . PRO B 1 260 ? -1.697 69.201 332.127 1.00 44.16 241 PRO B C 1
ATOM 4423 O O . PRO B 1 260 ? -1.548 68.022 332.429 1.00 44.82 241 PRO B O 1
ATOM 4427 N N . PHE B 1 261 ? -1.102 69.777 331.099 1.00 43.66 242 PHE B N 1
ATOM 4428 C CA . PHE B 1 261 ? -0.123 69.076 330.265 1.00 43.12 242 PHE B CA 1
ATOM 4429 C C . PHE B 1 261 ? 0.998 69.999 329.861 1.00 42.24 242 PHE B C 1
ATOM 4430 O O . PHE B 1 261 ? 0.827 71.185 329.753 1.00 41.33 242 PHE B O 1
ATOM 4438 N N . GLN B 1 262 ? 2.153 69.412 329.631 1.00 42.79 243 GLN B N 1
ATOM 4439 C CA . GLN B 1 262 ? 3.303 70.174 329.180 1.00 41.75 243 GLN B CA 1
ATOM 4440 C C . GLN B 1 262 ? 3.669 69.611 327.808 1.00 42.07 243 GLN B C 1
ATOM 4441 O O . GLN B 1 262 ? 3.427 68.442 327.480 1.00 42.40 243 GLN B O 1
ATOM 4447 N N . LEU B 1 263 ? 4.250 70.491 327.015 1.00 42.17 244 LEU B N 1
ATOM 4448 C CA . LEU B 1 263 ? 4.663 70.190 325.657 1.00 42.12 244 LEU B CA 1
ATOM 4449 C C . LEU B 1 263 ? 6.144 69.913 325.648 1.00 42.29 244 LEU B C 1
ATOM 4450 O O . LEU B 1 263 ? 6.975 70.794 325.894 1.00 42.85 244 LEU B O 1
ATOM 4455 N N . GLU B 1 264 ? 6.449 68.658 325.389 1.00 42.12 245 GLU B N 1
ATOM 4456 C CA . GLU B 1 264 ? 7.826 68.211 325.284 1.00 42.89 245 GLU B CA 1
ATOM 4457 C C . GLU B 1 264 ? 8.408 68.343 323.879 1.00 43.90 245 GLU B C 1
ATOM 4458 O O . GLU B 1 264 ? 7.806 67.929 322.876 1.00 44.73 245 GLU B O 1
ATOM 4464 N N . VAL B 1 265 ? 9.604 68.919 323.832 1.00 43.62 246 VAL B N 1
ATOM 4465 C CA . VAL B 1 265 ? 10.379 68.963 322.582 1.00 42.56 246 VAL B CA 1
ATOM 4466 C C . VAL B 1 265 ? 11.827 68.549 322.881 1.00 42.99 246 VAL B C 1
ATOM 4467 O O . VAL B 1 265 ? 12.665 69.369 323.298 1.00 43.65 246 VAL B O 1
ATOM 4471 N N . GLU B 1 266 ? 12.102 67.281 322.625 1.00 41.97 247 GLU B N 1
ATOM 4472 C CA . GLU B 1 266 ? 13.416 66.694 322.853 1.00 43.19 247 GLU B CA 1
ATOM 4473 C C . GLU B 1 266 ? 14.132 66.446 321.538 1.00 43.65 247 GLU B C 1
ATOM 4474 O O . GLU B 1 266 ? 13.506 66.371 320.465 1.00 43.94 247 GLU B O 1
ATOM 4480 N N . GLY B 1 267 ? 15.460 66.324 321.655 1.00 42.73 248 GLY B N 1
ATOM 4481 C CA . GLY B 1 267 ? 16.338 66.032 320.522 1.00 41.93 248 GLY B CA 1
ATOM 4482 C C . GLY B 1 267 ? 16.730 64.533 320.546 1.00 41.21 248 GLY B C 1
ATOM 4483 O O . GLY B 1 267 ? 17.452 64.020 319.705 1.00 41.10 248 GLY B O 1
ATOM 4484 N N . ALA B 1 268 ? 16.256 63.820 321.536 1.00 41.31 249 ALA B N 1
ATOM 4485 C CA . ALA B 1 268 ? 16.654 62.406 321.619 1.00 42.22 249 ALA B CA 1
ATOM 4486 C C . ALA B 1 268 ? 15.660 61.581 322.366 1.00 42.43 249 ALA B C 1
ATOM 4487 O O . ALA B 1 268 ? 14.752 62.080 323.011 1.00 41.98 249 ALA B O 1
ATOM 4489 N N . GLY B 1 269 ? 15.880 60.277 322.237 1.00 44.49 250 GLY B N 1
ATOM 4490 C CA . GLY B 1 269 ? 15.040 59.253 322.830 1.00 43.71 250 GLY B CA 1
ATOM 4491 C C . GLY B 1 269 ? 14.000 58.704 321.876 1.00 44.58 250 GLY B C 1
ATOM 4492 O O . GLY B 1 269 ? 13.459 59.400 321.020 1.00 43.92 250 GLY B O 1
ATOM 4493 N N . ALA B 1 270 ? 13.687 57.431 322.070 1.00 45.59 251 ALA B N 1
ATOM 4494 C CA . ALA B 1 270 ? 12.730 56.786 321.220 1.00 46.43 251 ALA B CA 1
ATOM 4495 C C . ALA B 1 270 ? 11.781 55.910 322.021 1.00 47.54 251 ALA B C 1
ATOM 4496 O O . ALA B 1 270 ? 12.005 55.547 323.170 1.00 49.71 251 ALA B O 1
ATOM 4498 N N . SER B 1 271 ? 10.710 55.560 321.357 1.00 46.21 252 SER B N 1
ATOM 4499 C CA . SER B 1 271 ? 9.690 54.786 321.976 1.00 45.30 252 SER B CA 1
ATOM 4500 C C . SER B 1 271 ? 9.115 53.896 320.945 1.00 44.08 252 SER B C 1
ATOM 4501 O O . SER B 1 271 ? 9.572 53.873 319.822 1.00 43.73 252 SER B O 1
ATOM 4504 N N . ASP B 1 272 ? 8.047 53.233 321.336 1.00 43.86 253 ASP B N 1
ATOM 4505 C CA . ASP B 1 272 ? 7.311 52.350 320.418 1.00 43.94 253 ASP B CA 1
ATOM 4506 C C . ASP B 1 272 ? 6.834 53.136 319.206 1.00 43.01 253 ASP B C 1
ATOM 4507 O O . ASP B 1 272 ? 6.562 52.592 318.132 1.00 42.39 253 ASP B O 1
ATOM 4512 N N . GLY B 1 273 ? 6.774 54.435 319.397 1.00 42.96 254 GLY B N 1
ATOM 4513 C CA . GLY B 1 273 ? 6.272 55.313 318.366 1.00 42.64 254 GLY B CA 1
ATOM 4514 C C . GLY B 1 273 ? 7.171 55.207 317.162 1.00 41.86 254 GLY B C 1
ATOM 4515 O O . GLY B 1 273 ? 6.746 55.248 316.012 1.00 39.99 254 GLY B O 1
ATOM 4516 N N . ARG B 1 274 ? 8.439 55.038 317.459 1.00 42.28 255 ARG B N 1
ATOM 4517 C CA . ARG B 1 274 ? 9.427 54.937 316.395 1.00 42.59 255 ARG B CA 1
ATOM 4518 C C . ARG B 1 274 ? 9.147 53.736 315.531 1.00 42.50 255 ARG B C 1
ATOM 4519 O O . ARG B 1 274 ? 9.291 53.764 314.321 1.00 42.94 255 ARG B O 1
ATOM 4527 N N . GLU B 1 275 ? 8.722 52.678 316.180 1.00 43.25 256 GLU B N 1
ATOM 4528 C CA . GLU B 1 275 ? 8.561 51.417 315.473 1.00 44.61 256 GLU B CA 1
ATOM 4529 C C . GLU B 1 275 ? 7.348 51.544 314.591 1.00 44.05 256 GLU B C 1
ATOM 4530 O O . GLU B 1 275 ? 7.288 51.016 313.489 1.00 45.12 256 GLU B O 1
ATOM 4536 N N . LEU B 1 276 ? 6.389 52.292 315.086 1.00 43.33 257 LEU B N 1
ATOM 4537 C CA . LEU B 1 276 ? 5.170 52.528 314.328 1.00 43.48 257 LEU B CA 1
ATOM 4538 C C . LEU B 1 276 ? 5.520 53.363 313.072 1.00 42.74 257 LEU B C 1
ATOM 4539 O O . LEU B 1 276 ? 5.156 53.048 311.925 1.00 41.47 257 LEU B O 1
ATOM 4544 N N . GLN B 1 277 ? 6.288 54.408 313.324 1.00 42.19 258 GLN B N 1
ATOM 4545 C CA . GLN B 1 277 ? 6.678 55.374 312.294 1.00 41.11 258 GLN B CA 1
ATOM 4546 C C . GLN B 1 277 ? 7.395 54.711 311.155 1.00 40.76 258 GLN B C 1
ATOM 4547 O O . GLN B 1 277 ? 7.203 55.079 310.006 1.00 38.73 258 GLN B O 1
ATOM 4553 N N . LEU B 1 278 ? 8.205 53.709 311.514 1.00 41.21 259 LEU B N 1
ATOM 4554 C CA . LEU B 1 278 ? 9.109 53.030 310.575 1.00 40.51 259 LEU B CA 1
ATOM 4555 C C . LEU B 1 278 ? 8.471 51.818 309.972 1.00 40.81 259 LEU B C 1
ATOM 4556 O O . LEU B 1 278 ? 9.027 51.201 309.088 1.00 41.88 259 LEU B O 1
ATOM 4561 N N . SER B 1 279 ? 7.287 51.489 310.444 1.00 40.76 260 SER B N 1
ATOM 4562 C CA . SER B 1 279 ? 6.572 50.291 309.962 1.00 40.41 260 SER B CA 1
ATOM 4563 C C . SER B 1 279 ? 6.093 50.505 308.537 1.00 40.64 260 SER B C 1
ATOM 4564 O O . SER B 1 279 ? 6.121 51.627 308.044 1.00 40.88 260 SER B O 1
ATOM 4567 N N . PRO B 1 280 ? 5.654 49.440 307.868 1.00 40.25 261 PRO B N 1
ATOM 4568 C CA . PRO B 1 280 ? 5.135 49.579 306.510 1.00 40.32 261 PRO B CA 1
ATOM 4569 C C . PRO B 1 280 ? 3.678 49.943 306.533 1.00 39.44 261 PRO B C 1
ATOM 4570 O O . PRO B 1 280 ? 2.995 49.760 305.555 1.00 38.81 261 PRO B O 1
ATOM 4574 N N . TYR B 1 281 ? 3.230 50.479 307.657 1.00 39.71 262 TYR B N 1
ATOM 4575 C CA . TYR B 1 281 ? 1.835 50.898 307.799 1.00 40.47 262 TYR B CA 1
ATOM 4576 C C . TYR B 1 281 ? 1.800 52.361 308.213 1.00 40.59 262 TYR B C 1
ATOM 4577 O O . TYR B 1 281 ? 2.580 52.789 309.045 1.00 41.35 262 TYR B O 1
ATOM 4586 N N . PRO B 1 282 ? 0.904 53.128 307.597 1.00 40.18 263 PRO B N 1
ATOM 4587 C CA . PRO B 1 282 ? 0.834 54.564 307.701 1.00 40.62 263 PRO B CA 1
ATOM 4588 C C . PRO B 1 282 ? 0.312 55.036 309.024 1.00 41.01 263 PRO B C 1
ATOM 4589 O O . PRO B 1 282 ? -0.734 55.658 309.090 1.00 42.04 263 PRO B O 1
ATOM 4593 N N . TRP B 1 283 ? 1.043 54.706 310.067 1.00 40.65 264 TRP B N 1
ATOM 4594 C CA . TRP B 1 283 ? 0.684 55.129 311.416 1.00 40.78 264 TRP B CA 1
ATOM 4595 C C . TRP B 1 283 ? 1.100 56.520 311.837 1.00 41.03 264 TRP B C 1
ATOM 4596 O O . TRP B 1 283 ? 2.241 56.951 311.647 1.00 42.70 264 TRP B O 1
ATOM 4607 N N . ASP B 1 284 ? 0.140 57.151 312.484 1.00 40.22 265 ASP B N 1
ATOM 4608 C CA . ASP B 1 284 ? 0.334 58.373 313.230 1.00 40.44 265 ASP B CA 1
ATOM 4609 C C . ASP B 1 284 ? 0.597 57.914 314.640 1.00 40.91 265 ASP B C 1
ATOM 4610 O O . ASP B 1 284 ? 0.089 56.875 315.114 1.00 39.99 265 ASP B O 1
ATOM 4615 N N . TRP B 1 285 ? 1.360 58.733 315.329 1.00 41.45 266 TRP B N 1
ATOM 4616 C CA . TRP B 1 285 ? 1.754 58.417 316.690 1.00 42.04 266 TRP B CA 1
ATOM 4617 C C . TRP B 1 285 ? 2.183 59.633 317.464 1.00 41.84 266 TRP B C 1
ATOM 4618 O O . TRP B 1 285 ? 2.670 60.595 316.914 1.00 42.67 266 TRP B O 1
ATOM 4629 N N . CYS B 1 286 ? 1.967 59.554 318.761 1.00 42.86 267 CYS B N 1
ATOM 4630 C CA . CYS B 1 286 ? 2.303 60.638 319.667 1.00 42.31 267 CYS B CA 1
ATOM 4631 C C . CYS B 1 286 ? 2.537 60.117 321.052 1.00 43.07 267 CYS B C 1
ATOM 4632 O O . CYS B 1 286 ? 1.738 59.360 321.609 1.00 43.78 267 CYS B O 1
ATOM 4635 N N . PHE B 1 287 ? 3.683 60.489 321.577 1.00 43.41 268 PHE B N 1
ATOM 4636 C CA . PHE B 1 287 ? 4.131 59.991 322.868 1.00 44.05 268 PHE B CA 1
ATOM 4637 C C . PHE B 1 287 ? 3.538 60.878 323.918 1.00 43.78 268 PHE B C 1
ATOM 4638 O O . PHE B 1 287 ? 3.812 62.066 323.981 1.00 44.30 268 PHE B O 1
ATOM 4646 N N . ILE B 1 288 ? 2.691 60.289 324.734 1.00 43.85 269 ILE B N 1
ATOM 4647 C CA . ILE B 1 288 ? 2.090 61.021 325.825 1.00 43.41 269 ILE B CA 1
ATOM 4648 C C . ILE B 1 288 ? 2.252 60.262 327.122 1.00 43.25 269 ILE B C 1
ATOM 4649 O O . ILE B 1 288 ? 1.861 59.109 327.236 1.00 43.09 269 ILE B O 1
ATOM 4654 N N . GLY B 1 289 ? 2.825 60.952 328.095 1.00 43.21 270 GLY B N 1
ATOM 4655 C CA . GLY B 1 289 ? 3.049 60.376 329.411 1.00 43.29 270 GLY B CA 1
ATOM 4656 C C . GLY B 1 289 ? 3.681 61.288 330.433 1.00 43.16 270 GLY B C 1
ATOM 4657 O O . GLY B 1 289 ? 4.221 62.349 330.129 1.00 43.20 270 GLY B O 1
ATOM 4658 N N . ALA B 1 290 ? 3.587 60.833 331.669 1.00 43.23 271 ALA B N 1
ATOM 4659 C CA . ALA B 1 290 ? 4.152 61.554 332.797 1.00 43.25 271 ALA B CA 1
ATOM 4660 C C . ALA B 1 290 ? 5.679 61.586 332.679 1.00 42.71 271 ALA B C 1
ATOM 4661 O O . ALA B 1 290 ? 6.287 60.675 332.146 1.00 41.79 271 ALA B O 1
ATOM 4663 N N . PRO B 1 291 ? 6.299 62.672 333.147 1.00 42.97 272 PRO B N 1
ATOM 4664 C CA . PRO B 1 291 ? 7.744 62.725 333.149 1.00 43.06 272 PRO B CA 1
ATOM 4665 C C . PRO B 1 291 ? 8.287 62.226 334.461 1.00 43.31 272 PRO B C 1
ATOM 4666 O O . PRO B 1 291 ? 7.621 62.323 335.478 1.00 44.43 272 PRO B O 1
ATOM 4670 N N . GLU B 1 292 ? 9.496 61.688 334.422 1.00 43.09 273 GLU B N 1
ATOM 4671 C CA . GLU B 1 292 ? 10.147 61.167 335.619 1.00 42.90 273 GLU B CA 1
ATOM 4672 C C . GLU B 1 292 ? 11.574 61.678 335.823 1.00 42.01 273 GLU B C 1
ATOM 4673 O O . GLU B 1 292 ? 12.280 61.980 334.890 1.00 41.07 273 GLU B O 1
ATOM 4679 N N . LYS B 1 293 ? 11.987 61.773 337.070 1.00 42.24 274 LYS B N 1
ATOM 4680 C CA . LYS B 1 293 ? 13.379 62.080 337.347 1.00 42.99 274 LYS B CA 1
ATOM 4681 C C . LYS B 1 293 ? 14.068 60.734 337.442 1.00 43.06 274 LYS B C 1
ATOM 4682 O O . LYS B 1 293 ? 13.434 59.715 337.768 1.00 42.42 274 LYS B O 1
ATOM 4688 N N . ASP B 1 294 ? 15.360 60.745 337.138 1.00 42.52 275 ASP B N 1
ATOM 4689 C CA . ASP B 1 294 ? 16.228 59.588 337.330 1.00 42.67 275 ASP B CA 1
ATOM 4690 C C . ASP B 1 294 ? 15.789 58.378 336.546 1.00 41.73 275 ASP B C 1
ATOM 4691 O O . ASP B 1 294 ? 15.822 57.246 337.022 1.00 41.57 275 ASP B O 1
ATOM 4696 N N . ALA B 1 295 ? 15.352 58.654 335.337 1.00 41.08 276 ALA B N 1
ATOM 4697 C CA . ALA B 1 295 ? 14.915 57.610 334.434 1.00 40.46 276 ALA B CA 1
ATOM 4698 C C . ALA B 1 295 ? 15.951 56.498 334.390 1.00 41.04 276 ALA B C 1
ATOM 4699 O O . ALA B 1 295 ? 17.143 56.740 334.478 1.00 41.48 276 ALA B O 1
ATOM 4701 N N . HIS B 1 296 ? 15.464 55.272 334.286 1.00 41.01 277 HIS B N 1
ATOM 4702 C CA . HIS B 1 296 ? 16.339 54.113 334.114 1.00 41.60 277 HIS B CA 1
ATOM 4703 C C . HIS B 1 296 ? 17.232 53.833 335.306 1.00 41.38 277 HIS B C 1
ATOM 4704 O O . HIS B 1 296 ? 18.204 53.075 335.217 1.00 39.80 277 HIS B O 1
ATOM 4711 N N . THR B 1 297 ? 16.884 54.459 336.423 1.00 41.49 278 THR B N 1
ATOM 4712 C CA . THR B 1 297 ? 17.588 54.185 337.676 1.00 41.99 278 THR B CA 1
ATOM 4713 C C . THR B 1 297 ? 16.594 53.459 338.563 1.00 43.21 278 THR B C 1
ATOM 4714 O O . THR B 1 297 ? 15.433 53.343 338.199 1.00 44.71 278 THR B O 1
ATOM 4718 N N . PRO B 1 298 ? 17.046 52.941 339.716 1.00 43.51 279 PRO B N 1
ATOM 4719 C CA . PRO B 1 298 ? 16.115 52.277 340.631 1.00 43.51 279 PRO B CA 1
ATOM 4720 C C . PRO B 1 298 ? 15.321 53.308 341.427 1.00 43.17 279 PRO B C 1
ATOM 4721 O O . PRO B 1 298 ? 14.620 52.984 342.374 1.00 43.03 279 PRO B O 1
ATOM 4725 N N . ASN B 1 299 ? 15.418 54.551 341.006 1.00 43.02 280 ASN B N 1
ATOM 4726 C CA . ASN B 1 299 ? 14.773 55.639 341.760 1.00 43.36 280 ASN B CA 1
ATOM 4727 C C . ASN B 1 299 ? 13.945 56.524 340.889 1.00 43.18 280 ASN B C 1
ATOM 4728 O O . ASN B 1 299 ? 13.833 57.709 341.115 1.00 44.61 280 ASN B O 1
ATOM 4733 N N . GLU B 1 300 ? 13.399 55.917 339.859 1.00 43.19 281 GLU B N 1
ATOM 4734 C CA . GLU B 1 300 ? 12.514 56.624 338.965 1.00 43.28 281 GLU B CA 1
ATOM 4735 C C . GLU B 1 300 ? 11.459 57.272 339.816 1.00 43.38 281 GLU B C 1
ATOM 4736 O O . GLU B 1 300 ? 10.812 56.632 340.630 1.00 42.79 281 GLU B O 1
ATOM 4742 N N . CYS B 1 301 ? 11.313 58.573 339.628 1.00 44.19 282 CYS B N 1
ATOM 4743 C CA . CYS B 1 301 ? 10.406 59.363 340.434 1.00 44.50 282 CYS B CA 1
ATOM 4744 C C . CYS B 1 301 ? 9.408 60.138 339.607 1.00 44.44 282 CYS B C 1
ATOM 4745 O O . CYS B 1 301 ? 9.769 60.854 338.692 1.00 44.42 282 CYS B O 1
ATOM 4748 N N . VAL B 1 302 ? 8.143 59.953 339.947 1.00 44.68 283 VAL B N 1
ATOM 4749 C CA . VAL B 1 302 ? 7.038 60.637 339.271 1.00 45.15 283 VAL B CA 1
ATOM 4750 C C . VAL B 1 302 ? 6.056 61.224 340.272 1.00 45.10 283 VAL B C 1
ATOM 4751 O O . VAL B 1 302 ? 5.771 60.639 341.315 1.00 45.60 283 VAL B O 1
ATOM 4755 N N . HIS B 1 303 ? 5.530 62.376 339.892 1.00 44.58 284 HIS B N 1
ATOM 4756 C CA . HIS B 1 303 ? 4.610 63.158 340.721 1.00 44.19 284 HIS B CA 1
ATOM 4757 C C . HIS B 1 303 ? 3.176 62.692 340.489 1.00 44.50 284 HIS B C 1
ATOM 4758 O O . HIS B 1 303 ? 2.702 62.626 339.352 1.00 43.21 284 HIS B O 1
ATOM 4765 N N . LYS B 1 304 ? 2.499 62.436 341.584 1.00 45.25 285 LYS B N 1
ATOM 4766 C CA . LYS B 1 304 ? 1.212 61.811 341.579 1.00 45.47 285 LYS B CA 1
ATOM 4767 C C . LYS B 1 304 ? 0.237 62.584 340.771 1.00 45.16 285 LYS B C 1
ATOM 4768 O O . LYS B 1 304 ? -0.743 62.059 340.316 1.00 44.83 285 LYS B O 1
ATOM 4773 N N . LYS B 1 305 ? 0.500 63.860 340.627 1.00 44.77 286 LYS B N 1
ATOM 4774 C CA . LYS B 1 305 ? -0.409 64.764 339.917 1.00 45.56 286 LYS B CA 1
ATOM 4775 C C . LYS B 1 305 ? -0.330 64.527 338.401 1.00 44.84 286 LYS B C 1
ATOM 4776 O O . LYS B 1 305 ? -1.308 64.638 337.662 1.00 44.51 286 LYS B O 1
ATOM 4780 N N . ASP B 1 306 ? 0.845 64.116 337.966 1.00 44.27 287 ASP B N 1
ATOM 4781 C CA . ASP B 1 306 ? 1.098 63.877 336.549 1.00 43.88 287 ASP B CA 1
ATOM 4782 C C . ASP B 1 306 ? 0.522 62.513 336.167 1.00 43.85 287 ASP B C 1
ATOM 4783 O O . ASP B 1 306 ? 0.153 62.267 335.021 1.00 43.65 287 ASP B O 1
ATOM 4788 N N . ILE B 1 307 ? 0.434 61.638 337.155 1.00 43.23 288 ILE B N 1
ATOM 4789 C CA . ILE B 1 307 ? -0.153 60.336 336.933 1.00 43.78 288 ILE B CA 1
ATOM 4790 C C . ILE B 1 307 ? -1.606 60.637 336.672 1.00 44.62 288 ILE B C 1
ATOM 4791 O O . ILE B 1 307 ? -2.246 60.138 335.755 1.00 44.81 288 ILE B O 1
ATOM 4796 N N . GLU B 1 308 ? -2.095 61.549 337.471 1.00 46.21 289 GLU B N 1
ATOM 4797 C CA . GLU B 1 308 ? -3.505 61.883 337.429 1.00 47.85 289 GLU B CA 1
ATOM 4798 C C . GLU B 1 308 ? -3.83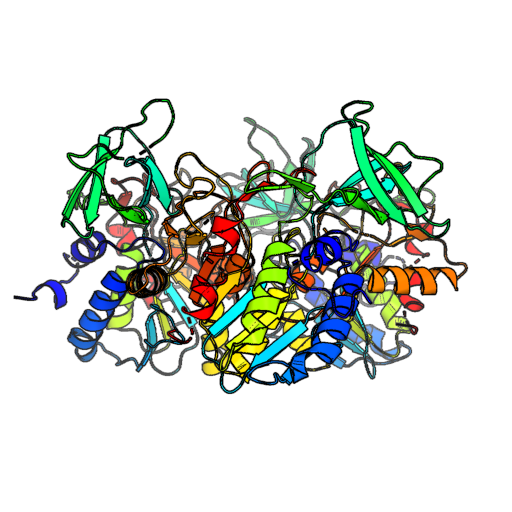9 62.542 336.094 1.00 47.65 289 GLU B C 1
ATOM 4799 O O . GLU B 1 308 ? -4.846 62.228 335.466 1.00 47.55 289 GLU B O 1
ATOM 4805 N N . SER B 1 309 ? -2.960 63.431 335.663 1.00 47.28 290 SER B N 1
ATOM 4806 C CA . SER B 1 309 ? -3.158 64.162 334.407 1.00 47.04 290 SER B CA 1
ATOM 4807 C C . SER B 1 309 ? -3.103 63.183 333.243 1.00 46.13 290 SER B C 1
ATOM 4808 O O . SER B 1 309 ? -3.857 63.262 332.266 1.00 44.95 290 SER B O 1
ATOM 4819 N N . VAL B 1 311 ? -3.672 59.889 333.120 1.00 42.28 292 VAL B N 1
ATOM 4820 C CA . VAL B 1 311 ? -4.858 59.048 333.021 1.00 41.35 292 VAL B CA 1
ATOM 4821 C C . VAL B 1 311 ? -6.002 59.831 332.418 1.00 41.23 292 VAL B C 1
ATOM 4822 O O . VAL B 1 311 ? -6.771 59.332 331.610 1.00 41.50 292 VAL B O 1
ATOM 4826 N N . GLY B 1 312 ? -6.069 61.087 332.794 1.00 40.65 293 GLY B N 1
ATOM 4827 C CA . GLY B 1 312 ? -7.183 61.942 332.383 1.00 41.55 293 GLY B CA 1
ATOM 4828 C C . GLY B 1 312 ? -7.179 62.293 330.911 1.00 41.38 293 GLY B C 1
ATOM 4829 O O . GLY B 1 312 ? -8.223 62.345 330.249 1.00 41.45 293 GLY B O 1
ATOM 4830 N N . LEU B 1 313 ? -5.975 62.512 330.409 1.00 40.93 294 LEU B N 1
ATOM 4831 C CA . LEU B 1 313 ? -5.784 62.949 329.034 1.00 41.10 294 LEU B CA 1
ATOM 4832 C C . LEU B 1 313 ? -5.980 61.773 328.124 1.00 41.28 294 LEU B C 1
ATOM 4833 O O . LEU B 1 313 ? -6.527 61.903 327.031 1.00 41.34 294 LEU B O 1
ATOM 4838 N N . TYR B 1 314 ? -5.535 60.615 328.597 1.00 41.46 295 TYR B N 1
ATOM 4839 C CA . TYR B 1 314 ? -5.728 59.374 327.846 1.00 41.26 295 TYR B CA 1
ATOM 4840 C C . TYR B 1 314 ? -7.216 59.097 327.710 1.00 41.56 295 TYR B C 1
ATOM 4841 O O . TYR B 1 314 ? -7.707 58.815 326.618 1.00 41.46 295 TYR B O 1
ATOM 4850 N N . LYS B 1 315 ? -7.936 59.238 328.812 1.00 41.78 296 LYS B N 1
ATOM 4851 C CA . LYS B 1 315 ? -9.386 59.009 328.794 1.00 42.78 296 LYS B CA 1
ATOM 4852 C C . LYS B 1 315 ? -10.056 59.927 327.761 1.00 43.41 296 LYS B C 1
ATOM 4853 O O . LYS B 1 315 ? -10.866 59.478 326.945 1.00 44.23 296 LYS B O 1
ATOM 4859 N N . TYR B 1 316 ? -9.645 61.193 327.765 1.00 42.40 297 TYR B N 1
ATOM 4860 C CA . TYR B 1 316 ? -10.244 62.197 326.884 1.00 41.90 297 TYR B CA 1
ATOM 4861 C C . TYR B 1 316 ? -9.801 62.034 325.453 1.00 41.89 297 TYR B C 1
ATOM 4862 O O . TYR B 1 316 ? -10.596 62.126 324.531 1.00 42.18 297 TYR B O 1
ATOM 4871 N N . LEU B 1 317 ? -8.522 61.785 325.271 1.00 42.13 298 LEU B N 1
ATOM 4872 C CA . LEU B 1 317 ? -7.983 61.644 323.919 1.00 43.00 298 LEU B CA 1
ATOM 4873 C C . LEU B 1 317 ? -8.578 60.421 323.232 1.00 43.58 298 LEU B C 1
ATOM 4874 O O . LEU B 1 317 ? -8.954 60.453 322.054 1.00 43.46 298 LEU B O 1
ATOM 4887 N N . GLU B 1 319 ? -11.275 59.203 323.539 1.00 46.50 300 GLU B N 1
ATOM 4888 C CA . GLU B 1 319 ? -12.679 59.345 323.252 1.00 47.27 300 GLU B CA 1
ATOM 4889 C C . GLU B 1 319 ? -12.932 60.283 322.095 1.00 46.70 300 GLU B C 1
ATOM 4890 O O . GLU B 1 319 ? -13.830 60.044 321.303 1.00 47.30 300 GLU B O 1
ATOM 4896 N N . LYS B 1 320 ? -12.104 61.317 321.982 1.00 45.64 301 LYS B N 1
ATOM 4897 C CA . LYS B 1 320 ? -12.305 62.368 320.977 1.00 45.31 301 LYS B CA 1
ATOM 4898 C C . LYS B 1 320 ? -11.445 62.210 319.720 1.00 45.13 301 LYS B C 1
ATOM 4899 O O . LYS B 1 320 ? -11.752 62.795 318.689 1.00 45.13 301 LYS B O 1
ATOM 4903 N N . LEU B 1 321 ? -10.385 61.408 319.801 1.00 45.29 302 LEU B N 1
ATOM 4904 C CA . LEU B 1 321 ? -9.517 61.156 318.622 1.00 44.88 302 LEU B CA 1
ATOM 4905 C C . LEU B 1 321 ? -10.230 60.321 317.570 1.00 45.40 302 LEU B C 1
ATOM 4906 O O . LEU B 1 321 ? -9.848 60.358 316.399 1.00 46.02 302 LEU B O 1
ATOM 4912 N N . GLU C 1 13 ? -1.406 80.744 289.889 1.0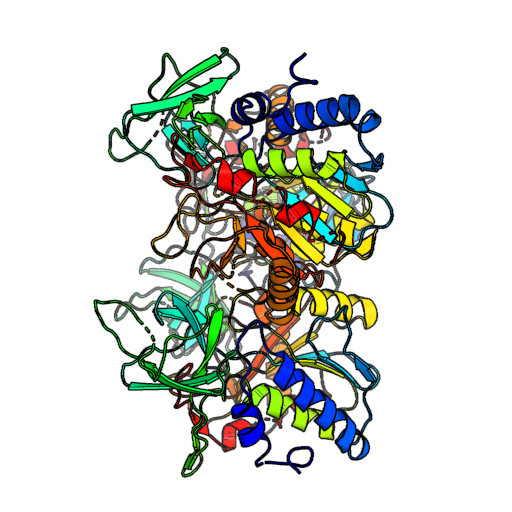0 62.60 -6 GLU C N 1
ATOM 4913 C CA . GLU C 1 13 ? -0.224 81.441 289.247 1.00 63.29 -6 GLU C CA 1
ATOM 4914 C C . GLU C 1 13 ? 1.016 80.556 289.209 1.00 63.23 -6 GLU C C 1
ATOM 4915 O O . GLU C 1 13 ? 1.400 80.010 288.157 1.00 63.94 -6 GLU C O 1
ATOM 4918 N N . ASN C 1 14 ? 1.703 80.570 290.353 1.00 61.62 -5 ASN C N 1
ATOM 4919 C CA . ASN C 1 14 ? 2.853 79.659 290.627 1.00 59.94 -5 ASN C CA 1
ATOM 4920 C C . ASN C 1 14 ? 2.451 78.219 290.249 1.00 58.76 -5 ASN C C 1
ATOM 4921 O O . ASN C 1 14 ? 3.280 77.390 289.879 1.00 57.27 -5 ASN C O 1
ATOM 4926 N N . LEU C 1 15 ? 1.154 77.949 290.370 1.00 57.41 -4 LEU C N 1
ATOM 4927 C CA . LEU C 1 15 ? 0.599 76.643 289.994 1.00 57.28 -4 LEU C CA 1
ATOM 4928 C C . LEU C 1 15 ? 0.853 76.391 288.528 1.00 56.84 -4 LEU C C 1
ATOM 4929 O O . LEU C 1 15 ? 0.321 75.445 287.937 1.00 57.04 -4 LEU C O 1
ATOM 4934 N N . TYR C 1 16 ? 1.659 77.266 287.944 1.00 56.55 -3 TYR C N 1
ATOM 4935 C CA . TYR C 1 16 ? 1.957 77.203 286.491 1.00 56.03 -3 TYR C CA 1
ATOM 4936 C C . TYR C 1 16 ? 3.402 77.516 286.145 1.00 55.59 -3 TYR C C 1
ATOM 4937 O O . TYR C 1 16 ? 3.801 77.520 284.974 1.00 55.73 -3 TYR C O 1
ATOM 4946 N N . PHE C 1 17 ? 4.186 77.769 287.172 1.00 54.37 -2 PHE C N 1
ATOM 4947 C CA . PHE C 1 17 ? 5.573 78.053 286.934 1.00 54.59 -2 PHE C CA 1
ATOM 4948 C C . PHE C 1 17 ? 6.228 76.914 286.179 1.00 54.21 -2 PHE C C 1
ATOM 4949 O O . PHE C 1 17 ? 5.649 75.847 285.938 1.00 55.19 -2 PHE C O 1
ATOM 4957 N N . GLN C 1 18 ? 7.466 77.194 285.816 1.00 53.23 -1 GLN C N 1
ATOM 4958 C CA . GLN C 1 18 ? 8.302 76.258 285.089 1.00 52.34 -1 GLN C CA 1
ATOM 4959 C C . GLN C 1 18 ? 9.759 76.560 285.301 1.00 50.81 -1 GLN C C 1
ATOM 4960 O O . GLN C 1 18 ? 10.141 77.523 285.992 1.00 50.42 -1 GLN C O 1
ATOM 4966 N N . GLY C 1 19 ? 10.550 75.745 284.622 1.00 49.05 0 GLY C N 1
ATOM 4967 C CA . GLY C 1 19 ? 11.997 75.789 284.734 1.00 47.95 0 GLY C CA 1
ATOM 4968 C C . GLY C 1 19 ? 12.482 76.208 286.108 1.00 47.06 0 GLY C C 1
ATOM 4969 O O . GLY C 1 19 ? 12.005 75.722 287.133 1.00 45.73 0 GLY C O 1
ATOM 4978 N N . GLN C 1 21 ? 12.055 78.858 287.703 1.00 44.73 2 GLN C N 1
ATOM 4979 C CA . GLN C 1 21 ? 11.088 79.637 288.483 1.00 44.48 2 GLN C CA 1
ATOM 4980 C C . GLN C 1 21 ? 10.328 78.703 289.399 1.00 43.89 2 GLN C C 1
ATOM 4981 O O . GLN C 1 21 ? 9.975 79.038 290.523 1.00 44.02 2 GLN C O 1
ATOM 4987 N N . LEU C 1 22 ? 10.102 77.496 288.894 1.00 43.55 3 LEU C N 1
ATOM 4988 C CA . LEU C 1 22 ? 9.334 76.481 289.624 1.00 42.63 3 LEU C CA 1
ATOM 4989 C C . LEU C 1 22 ? 10.207 75.929 290.701 1.00 42.67 3 LEU C C 1
ATOM 4990 O O . LEU C 1 22 ? 9.735 75.623 291.780 1.00 44.75 3 LEU C O 1
ATOM 4995 N N . LEU C 1 23 ? 11.504 75.889 290.418 1.00 42.39 4 LEU C N 1
ATOM 4996 C CA . LEU C 1 23 ? 12.490 75.374 291.375 1.00 43.69 4 LEU C CA 1
ATOM 4997 C C . LEU C 1 23 ? 12.552 76.307 292.543 1.00 42.63 4 LEU C C 1
ATOM 4998 O O . LEU C 1 23 ? 12.584 75.891 293.700 1.00 44.33 4 LEU C O 1
ATOM 5003 N N . LYS C 1 24 ? 12.500 77.571 292.215 1.00 44.33 5 LYS C N 1
ATOM 5004 C CA . LYS C 1 24 ? 12.635 78.647 293.223 1.00 43.84 5 LYS C CA 1
ATOM 5005 C C . LYS C 1 24 ? 11.457 78.565 294.162 1.00 44.34 5 LYS C C 1
ATOM 5006 O O . LYS C 1 24 ? 11.576 78.716 295.380 1.00 45.64 5 LYS C O 1
ATOM 5012 N N . GLU C 1 25 ? 10.320 78.268 293.549 1.00 43.76 6 GLU C N 1
ATOM 5013 C CA . GLU C 1 25 ? 9.072 78.179 294.265 1.00 43.52 6 GLU C CA 1
ATOM 5014 C C . GLU C 1 25 ? 9.142 76.982 295.206 1.00 42.23 6 GLU C C 1
ATOM 5015 O O . GLU C 1 25 ? 8.902 77.093 296.385 1.00 41.61 6 GLU C O 1
ATOM 5021 N N . LEU C 1 26 ? 9.496 75.842 294.653 1.00 42.12 7 LEU C N 1
ATOM 5022 C CA . LEU C 1 26 ? 9.627 74.583 295.447 1.00 42.89 7 LEU C CA 1
ATOM 5023 C C . LEU C 1 26 ? 10.581 74.769 296.601 1.00 43.48 7 LEU C C 1
ATOM 5024 O O . LEU C 1 26 ? 10.360 74.290 297.718 1.00 42.54 7 LEU C O 1
ATOM 5029 N N . CYS C 1 27 ? 11.619 75.557 296.348 1.00 45.07 8 CYS C N 1
ATOM 5030 C CA . CYS C 1 27 ? 12.664 75.770 297.352 1.00 45.64 8 CYS C CA 1
ATOM 5031 C C . CYS C 1 27 ? 12.239 76.698 298.448 1.00 44.78 8 CYS C C 1
ATOM 5032 O O . CYS C 1 27 ? 12.898 76.793 299.475 1.00 45.77 8 CYS C O 1
ATOM 5035 N N . SER C 1 28 ? 11.124 77.394 298.239 1.00 43.63 9 SER C N 1
ATOM 5036 C CA . SER C 1 28 ? 10.639 78.436 299.142 1.00 43.22 9 SER C CA 1
ATOM 5037 C C . SER C 1 28 ? 9.594 77.925 300.114 1.00 43.37 9 SER C C 1
ATOM 5038 O O . SER C 1 28 ? 9.294 78.554 301.147 1.00 43.76 9 SER C O 1
ATOM 5041 N N . ILE C 1 29 ? 9.030 76.786 299.749 1.00 43.16 10 ILE C N 1
ATOM 5042 C CA . ILE C 1 29 ? 7.948 76.193 300.551 1.00 42.88 10 ILE C CA 1
ATOM 5043 C C . ILE C 1 29 ? 8.519 75.511 301.754 1.00 42.73 10 ILE C C 1
ATOM 5044 O O . ILE C 1 29 ? 9.318 74.653 301.637 1.00 42.73 10 ILE C O 1
ATOM 5049 N N . HIS C 1 30 ? 8.084 75.980 302.906 1.00 43.01 11 HIS C N 1
ATOM 5050 C CA . HIS C 1 30 ? 8.506 75.495 304.210 1.00 43.13 11 HIS C CA 1
ATOM 5051 C C . HIS C 1 30 ? 7.918 74.090 304.421 1.00 43.48 11 HIS C C 1
ATOM 5052 O O . HIS C 1 30 ? 6.727 73.923 304.690 1.00 44.15 11 HIS C O 1
ATOM 5059 N N . ALA C 1 31 ? 8.773 73.089 304.300 1.00 41.62 12 ALA C N 1
ATOM 5060 C CA . ALA C 1 31 ? 8.323 71.710 304.485 1.00 41.53 12 ALA C CA 1
ATOM 5061 C C . ALA C 1 31 ? 9.396 70.845 305.114 1.00 39.57 12 ALA C C 1
ATOM 5062 O O . ALA C 1 31 ? 10.096 70.135 304.434 1.00 38.02 12 ALA C O 1
ATOM 5064 N N . PRO C 1 32 ? 9.602 70.987 306.418 1.00 39.39 13 PRO C N 1
ATOM 5065 C CA . PRO C 1 32 ? 10.617 70.145 306.991 1.00 39.88 13 PRO C CA 1
ATOM 5066 C C . PRO C 1 32 ? 10.053 68.758 307.291 1.00 41.33 13 PRO C C 1
ATOM 5067 O O . PRO C 1 32 ? 8.843 68.523 307.192 1.00 41.62 13 PRO C O 1
ATOM 5071 N N . SER C 1 33 ? 10.924 67.846 307.679 1.00 41.43 14 SER C N 1
ATOM 5072 C CA . SER C 1 33 ? 10.470 66.518 307.968 1.00 42.45 14 SER C CA 1
ATOM 5073 C C . SER C 1 33 ? 9.353 66.581 308.976 1.00 42.51 14 SER C C 1
ATOM 5074 O O . SER C 1 33 ? 9.430 67.289 309.983 1.00 42.23 14 SER C O 1
ATOM 5077 N N . GLY C 1 34 ? 8.306 65.829 308.664 1.00 42.70 15 GLY C N 1
ATOM 5078 C CA . GLY C 1 34 ? 7.169 65.644 309.542 1.00 43.16 15 GLY C CA 1
ATOM 5079 C C . GLY C 1 34 ? 6.117 66.684 309.253 1.00 43.26 15 GLY C C 1
ATOM 5080 O O . GLY C 1 34 ? 5.007 66.556 309.696 1.00 43.69 15 GLY C O 1
ATOM 5081 N N . ASN C 1 35 ? 6.472 67.711 308.507 1.00 44.09 16 ASN C N 1
ATOM 5082 C CA . ASN C 1 35 ? 5.479 68.729 308.135 1.00 43.81 16 ASN C CA 1
ATOM 5083 C C . ASN C 1 35 ? 5.614 69.056 306.675 1.00 43.71 16 ASN C C 1
ATOM 5084 O O . ASN C 1 35 ? 5.810 70.204 306.301 1.00 44.90 16 ASN C O 1
ATOM 5089 N N . GLU C 1 36 ? 5.501 68.024 305.853 1.00 43.24 17 GLU C N 1
ATOM 5090 C CA . GLU C 1 36 ? 5.657 68.159 304.416 1.00 43.76 17 GLU C CA 1
ATOM 5091 C C . GLU C 1 36 ? 4.380 68.676 303.778 1.00 44.29 17 GLU C C 1
ATOM 5092 O O . GLU C 1 36 ? 4.356 69.100 302.628 1.00 44.47 17 GLU C O 1
ATOM 5098 N N . GLU C 1 37 ? 3.332 68.714 304.565 1.00 44.54 18 GLU C N 1
ATOM 5099 C CA . GLU C 1 37 ? 2.006 69.012 304.013 1.00 45.84 18 GLU C CA 1
ATOM 5100 C C . GLU C 1 37 ? 1.908 70.249 303.110 1.00 45.54 18 GLU C C 1
ATOM 5101 O O . GLU C 1 37 ? 1.235 70.212 302.083 1.00 45.63 18 GLU C O 1
ATOM 5107 N N . PRO C 1 38 ? 2.578 71.346 303.469 1.00 45.10 19 PRO C N 1
ATOM 5108 C CA . PRO C 1 38 ? 2.386 72.511 302.611 1.00 45.11 19 PRO C CA 1
ATOM 5109 C C . PRO C 1 38 ? 2.939 72.319 301.206 1.00 44.43 19 PRO C C 1
ATOM 5110 O O . PRO C 1 38 ? 2.453 72.926 300.241 1.00 44.53 19 PRO C O 1
ATOM 5114 N N . LEU C 1 39 ? 3.944 71.468 301.107 1.00 42.76 20 LEU C N 1
ATOM 5115 C CA . LEU C 1 39 ? 4.582 71.200 299.824 1.00 42.75 20 LEU C CA 1
ATOM 5116 C C . LEU C 1 39 ? 3.717 70.188 299.104 1.00 42.71 20 LEU C C 1
ATOM 5117 O O . LEU C 1 39 ? 3.472 70.273 297.899 1.00 43.30 20 LEU C O 1
ATOM 5122 N N . LYS C 1 40 ? 3.246 69.219 299.866 1.00 42.51 21 LYS C N 1
ATOM 5123 C CA . LYS C 1 40 ? 2.357 68.234 299.306 1.00 42.39 21 LYS C CA 1
ATOM 5124 C C . LYS C 1 40 ? 1.216 68.980 298.642 1.00 42.74 21 LYS C C 1
ATOM 5125 O O . LYS C 1 40 ? 0.880 68.744 297.489 1.00 43.60 21 LYS C O 1
ATOM 5131 N N . ASP C 1 41 ? 0.637 69.900 299.406 1.00 42.95 22 ASP C N 1
ATOM 5132 C CA . ASP C 1 41 ? -0.559 70.650 298.970 1.00 43.08 22 ASP C CA 1
ATOM 5133 C C . ASP C 1 41 ? -0.323 71.340 297.642 1.00 42.94 22 ASP C C 1
ATOM 5134 O O . ASP C 1 41 ? -1.156 71.306 296.736 1.00 43.38 22 ASP C O 1
ATOM 5139 N N . PHE C 1 42 ? 0.855 71.927 297.536 1.00 42.61 23 PHE C N 1
ATOM 5140 C CA . PHE C 1 42 ? 1.244 72.652 296.331 1.00 42.59 23 PHE C CA 1
ATOM 5141 C C . PHE C 1 42 ? 1.479 71.713 295.173 1.00 43.16 23 PHE C C 1
ATOM 5142 O O . PHE C 1 42 ? 1.007 71.946 294.052 1.00 43.23 23 PHE C O 1
ATOM 5150 N N . ILE C 1 43 ? 2.243 70.670 295.451 1.00 42.37 24 ILE C N 1
ATOM 5151 C CA . ILE C 1 43 ? 2.618 69.752 294.394 1.00 42.93 24 ILE C CA 1
ATOM 5152 C C . ILE C 1 43 ? 1.380 69.143 293.829 1.00 44.04 24 ILE C C 1
ATOM 5153 O O . ILE C 1 43 ? 1.239 68.954 292.628 1.00 44.74 24 ILE C O 1
ATOM 5158 N N . LEU C 1 44 ? 0.439 68.933 294.722 1.00 45.36 25 LEU C N 1
ATOM 5159 C CA . LEU C 1 44 ? -0.788 68.224 294.383 1.00 45.74 25 LEU C CA 1
ATOM 5160 C C . LEU C 1 44 ? -1.636 69.106 293.471 1.00 46.54 25 LEU C C 1
ATOM 5161 O O . LEU C 1 44 ? -2.143 68.636 292.456 1.00 47.76 25 LEU C O 1
ATOM 5166 N N . GLU C 1 45 ? -1.747 70.389 293.803 1.00 46.53 26 GLU C N 1
ATOM 5167 C CA . GLU C 1 45 ? -2.557 71.310 292.984 1.00 46.76 26 GLU C CA 1
ATOM 5168 C C . GLU C 1 45 ? -1.813 71.585 291.686 1.00 45.93 26 GLU C C 1
ATOM 5169 O O . GLU C 1 45 ? -2.402 71.835 290.624 1.00 46.23 26 GLU C O 1
ATOM 5172 N N . TYR C 1 46 ? -0.503 71.519 291.782 1.00 44.34 27 TYR C N 1
ATOM 5173 C CA . TYR C 1 46 ? 0.320 71.830 290.632 1.00 43.68 27 TYR C CA 1
ATOM 5174 C C . TYR C 1 46 ? 0.145 70.736 289.609 1.00 43.56 27 TYR C C 1
ATOM 5175 O O . TYR C 1 46 ? 0.082 70.986 288.415 1.00 43.40 27 TYR C O 1
ATOM 5184 N N . ILE C 1 47 ? 0.023 69.514 290.101 1.00 43.87 28 ILE C N 1
ATOM 5185 C CA . ILE C 1 47 ? -0.115 68.350 289.222 1.00 43.97 28 ILE C CA 1
ATOM 5186 C C . ILE C 1 47 ? -1.463 68.425 288.543 1.00 45.04 28 ILE C C 1
ATOM 5187 O O . ILE C 1 47 ? -1.617 68.201 287.337 1.00 45.04 28 ILE C O 1
ATOM 5192 N N . ARG C 1 48 ? -2.432 68.842 289.331 1.00 46.21 29 ARG C N 1
ATOM 5193 C CA . ARG C 1 48 ? -3.808 68.856 288.862 1.00 46.82 29 ARG C CA 1
ATOM 5194 C C . ARG C 1 48 ? -3.999 69.977 287.898 1.00 46.14 29 ARG C C 1
ATOM 5195 O O . ARG C 1 48 ? -5.017 70.060 287.233 1.00 46.65 29 ARG C O 1
ATOM 5203 N N . SER C 1 49 ? -2.999 70.831 287.799 1.00 45.53 30 SER C N 1
ATOM 5204 C CA . SER C 1 49 ? -3.114 71.974 286.892 1.00 45.29 30 SER C CA 1
ATOM 5205 C C . SER C 1 49 ? -2.500 71.632 285.561 1.00 44.54 30 SER C C 1
ATOM 5206 O O . SER C 1 49 ? -3.016 71.961 284.503 1.00 44.59 30 SER C O 1
ATOM 5209 N N . ASN C 1 50 ? -1.401 70.911 285.667 1.00 44.15 31 ASN C N 1
ATOM 5210 C CA . ASN C 1 50 ? -0.498 70.654 284.549 1.00 43.90 31 ASN C CA 1
ATOM 5211 C C . ASN C 1 50 ? -0.637 69.284 283.885 1.00 43.77 31 ASN C C 1
ATOM 5212 O O . ASN C 1 50 ? -0.260 69.094 282.735 1.00 44.01 31 ASN C O 1
ATOM 5217 N N . ALA C 1 51 ? -1.186 68.334 284.619 1.00 42.77 32 ALA C N 1
ATOM 5218 C CA . ALA C 1 51 ? -1.270 66.962 284.122 1.00 42.41 32 ALA C CA 1
ATOM 5219 C C . ALA C 1 51 ? -1.903 66.901 282.757 1.00 42.14 32 ALA C C 1
ATOM 5220 O O . ALA C 1 51 ? -1.591 66.023 281.957 1.00 43.46 32 ALA C O 1
ATOM 5222 N N . GLY C 1 52 ? -2.759 67.863 282.483 1.00 41.17 33 GLY C N 1
ATOM 5223 C CA . GLY C 1 52 ? -3.556 67.825 281.272 1.00 40.75 33 GLY C CA 1
ATOM 5224 C C . GLY C 1 52 ? -2.702 68.119 280.068 1.00 40.97 33 GLY C C 1
ATOM 5225 O O . GLY C 1 52 ? -3.006 67.705 278.947 1.00 40.91 33 GLY C O 1
ATOM 5226 N N . SER C 1 53 ? -1.602 68.804 280.343 1.00 40.88 34 SER C N 1
ATOM 5227 C CA . SER C 1 53 ? -0.653 69.255 279.314 1.00 40.21 34 SER C CA 1
ATOM 5228 C C . SER C 1 53 ? 0.443 68.217 279.102 1.00 40.10 34 SER C C 1
ATOM 5229 O O . SER C 1 53 ? 1.223 68.280 278.161 1.00 39.48 34 SER C O 1
ATOM 5232 N N . TRP C 1 54 ? 0.480 67.250 279.997 1.00 40.62 35 TRP C N 1
ATOM 5233 C CA . TRP C 1 54 ? 1.479 66.160 279.901 1.00 41.22 35 TRP C CA 1
ATOM 5234 C C . TRP C 1 54 ? 1.139 65.180 278.797 1.00 41.10 35 TRP C C 1
ATOM 5235 O O . TRP C 1 54 ? 0.028 65.149 278.278 1.00 41.91 35 TRP C O 1
ATOM 5246 N N . SER C 1 55 ? 2.113 64.358 278.468 1.00 41.18 36 SER C N 1
ATOM 5247 C CA . SER C 1 55 ? 1.951 63.406 277.376 1.00 41.73 36 SER C CA 1
ATOM 5248 C C . SER C 1 55 ? 0.972 62.339 277.794 1.00 41.98 36 SER C C 1
ATOM 5249 O O . SER C 1 55 ? 0.184 61.825 277.016 1.00 41.79 36 SER C O 1
ATOM 5252 N N . TYR C 1 56 ? 1.016 62.063 279.076 1.00 42.88 37 TYR C N 1
ATOM 5253 C CA . TYR C 1 56 ? 0.200 60.999 279.658 1.00 43.81 37 TYR C CA 1
ATOM 5254 C C . TYR C 1 56 ? -0.334 61.422 280.977 1.00 43.40 37 TYR C C 1
ATOM 5255 O O . TYR C 1 56 ? 0.376 62.034 281.754 1.00 42.77 37 TYR C O 1
ATOM 5264 N N . GLN C 1 57 ? -1.606 61.124 281.206 1.00 43.55 38 GLN C N 1
ATOM 5265 C CA . GLN C 1 57 ? -2.248 61.521 282.458 1.00 43.96 38 GLN C CA 1
ATOM 5266 C C . GLN C 1 57 ? -2.141 60.417 283.483 1.00 43.07 38 GLN C C 1
ATOM 5267 O O . GLN C 1 57 ? -2.576 59.312 283.240 1.00 43.50 38 GLN C O 1
ATOM 5273 N N . PRO C 1 58 ? -1.515 60.699 284.631 1.00 42.25 39 PRO C N 1
ATOM 5274 C CA . PRO C 1 58 ? -1.403 59.621 285.586 1.00 41.71 39 PRO C CA 1
ATOM 5275 C C . PRO C 1 58 ? -2.579 59.567 286.519 1.00 41.44 39 PRO C C 1
ATOM 5276 O O . PRO C 1 58 ? -3.374 60.479 286.574 1.00 41.86 39 PRO C O 1
ATOM 5280 N N . VAL C 1 59 ? -2.693 58.475 287.245 1.00 41.66 40 VAL C N 1
ATOM 5281 C CA . VAL C 1 59 ? -3.731 58.378 288.256 1.00 41.16 40 VAL C CA 1
ATOM 5282 C C . VAL C 1 59 ? -3.079 58.938 289.508 1.00 41.28 40 VAL C C 1
ATOM 5283 O O . VAL C 1 59 ? -1.955 58.573 289.853 1.00 40.75 40 VAL C O 1
ATOM 5287 N N . ILE C 1 60 ? -3.730 59.901 290.145 1.00 41.49 41 ILE C N 1
ATOM 5288 C CA . ILE C 1 60 ? -3.137 60.500 291.342 1.00 42.10 41 ILE C CA 1
ATOM 5289 C C . ILE C 1 60 ? -3.635 59.849 292.601 1.00 42.40 41 ILE C C 1
ATOM 5290 O O . ILE C 1 60 ? -4.837 59.635 292.783 1.00 42.30 41 ILE C O 1
ATOM 5295 N N . TYR C 1 61 ? -2.671 59.501 293.446 1.00 43.01 42 TYR C N 1
ATOM 5296 C CA . TYR C 1 61 ? -2.946 58.927 294.749 1.00 43.56 42 TYR C CA 1
ATOM 5297 C C . TYR C 1 61 ? -2.416 59.834 295.833 1.00 44.33 42 TYR C C 1
ATOM 5298 O O . TYR C 1 61 ? -1.237 60.168 295.884 1.00 44.28 42 TYR C O 1
ATOM 5307 N N . ALA C 1 62 ? -3.341 60.231 296.690 1.00 45.39 43 ALA C N 1
ATOM 5308 C CA . ALA C 1 62 ? -3.053 61.100 297.827 1.00 46.70 43 ALA C CA 1
ATOM 5309 C C . ALA C 1 62 ? -4.207 60.929 298.779 1.00 48.49 43 ALA C C 1
ATOM 5310 O O . ALA C 1 62 ? -5.351 60.864 298.366 1.00 47.40 43 ALA C O 1
ATOM 5312 N N . ASP C 1 63 ? -3.907 60.808 300.054 1.00 52.36 44 ASP C N 1
ATOM 5313 C CA . ASP C 1 63 ? -4.971 60.559 301.021 1.00 55.61 44 ASP C CA 1
ATOM 5314 C C . ASP C 1 63 ? -4.484 59.952 302.331 1.00 57.22 44 ASP C C 1
ATOM 5315 O O . ASP C 1 63 ? -3.271 59.780 302.594 1.00 57.47 44 ASP C O 1
ATOM 5320 N N . ASN C 1 64 ? -5.472 59.549 303.117 1.00 58.13 45 ASN C N 1
ATOM 5321 C CA . ASN C 1 64 ? -5.220 59.144 304.512 1.00 57.81 45 ASN C CA 1
ATOM 5322 C C . ASN C 1 64 ? -4.227 58.000 304.717 1.00 55.81 45 ASN C C 1
ATOM 5323 O O . ASN C 1 64 ? -3.366 58.036 305.668 1.00 54.48 45 ASN C O 1
ATOM 5328 N N . ASP C 1 65 ? -4.340 57.019 303.821 1.00 51.98 46 ASP C N 1
ATOM 5329 C CA . ASP C 1 65 ? -3.491 55.855 303.929 1.00 49.41 46 ASP C CA 1
ATOM 5330 C C . ASP C 1 65 ? -2.143 56.117 303.324 1.00 47.50 46 ASP C C 1
ATOM 5331 O O . ASP C 1 65 ? -1.293 55.247 303.308 1.00 47.71 46 ASP C O 1
ATOM 5336 N N . LEU C 1 66 ? -1.928 57.335 302.855 1.00 45.16 47 LEU C N 1
ATOM 5337 C CA . LEU C 1 66 ? -0.588 57.680 302.326 1.00 43.94 47 LEU C CA 1
ATOM 5338 C C . LEU C 1 66 ? -0.011 58.815 303.116 1.00 42.59 47 LEU C C 1
ATOM 5339 O O . LEU C 1 66 ? 0.990 59.414 302.743 1.00 42.00 47 LEU C O 1
ATOM 5344 N N . GLN C 1 67 ? -0.645 59.075 304.245 1.00 42.23 48 GLN C N 1
ATOM 5345 C CA . GLN C 1 67 ? -0.336 60.272 305.031 1.00 42.10 48 GLN C CA 1
ATOM 5346 C C . GLN C 1 67 ? -0.231 61.438 304.060 1.00 41.52 48 GLN C C 1
ATOM 5347 O O . GLN C 1 67 ? -1.145 61.676 303.288 1.00 40.93 48 GLN C O 1
ATOM 5353 N N . ASP C 1 68 ? 0.901 62.119 304.073 1.00 41.91 49 ASP C N 1
ATOM 5354 C CA . ASP C 1 68 ? 1.074 63.278 303.208 1.00 43.32 49 ASP C CA 1
ATOM 5355 C C . ASP C 1 68 ? 1.912 62.994 301.967 1.00 43.32 49 ASP C C 1
ATOM 5356 O O . ASP C 1 68 ? 2.487 63.885 301.341 1.00 43.11 49 ASP C O 1
ATOM 5361 N N . CYS C 1 69 ? 1.958 61.731 301.603 1.00 43.40 50 CYS C N 1
ATOM 5362 C CA . CYS C 1 69 ? 2.682 61.348 300.398 1.00 43.42 50 CYS C CA 1
ATOM 5363 C C . CYS C 1 69 ? 1.804 61.446 299.173 1.00 43.13 50 CYS C C 1
ATOM 5364 O O . CYS C 1 69 ? 0.583 61.481 299.238 1.00 43.40 50 CYS C O 1
ATOM 5367 N N . ILE C 1 70 ? 2.477 61.509 298.045 1.00 42.87 51 ILE C N 1
ATOM 5368 C CA . ILE C 1 70 ? 1.812 61.530 296.757 1.00 42.08 51 ILE C CA 1
ATOM 5369 C C . ILE C 1 70 ? 2.423 60.464 295.888 1.00 42.08 51 ILE C C 1
ATOM 5370 O O . ILE C 1 70 ? 3.644 60.317 295.839 1.00 43.22 51 ILE C O 1
ATOM 5375 N N . VAL C 1 71 ? 1.568 59.714 295.219 1.00 40.60 52 VAL C N 1
ATOM 5376 C CA . VAL C 1 71 ? 2.041 58.748 294.252 1.00 40.21 52 VAL C CA 1
ATOM 5377 C C . VAL C 1 71 ? 1.318 58.940 292.948 1.00 39.89 52 VAL C C 1
ATOM 5378 O O . VAL C 1 71 ? 0.104 58.928 292.886 1.00 39.94 52 VAL C O 1
ATOM 5382 N N . LEU C 1 72 ? 2.104 59.106 291.901 1.00 40.22 53 LEU C N 1
ATOM 5383 C CA . LEU C 1 72 ? 1.591 59.227 290.551 1.00 39.90 53 LEU C CA 1
ATOM 5384 C C . LEU C 1 72 ? 1.836 57.933 289.817 1.00 39.97 53 LEU C C 1
ATOM 5385 O O . LEU C 1 72 ? 2.964 57.432 289.784 1.00 40.98 53 LEU C O 1
ATOM 5390 N N . VAL C 1 73 ? 0.770 57.359 289.271 1.00 39.45 54 VAL C N 1
ATOM 5391 C CA . VAL C 1 73 ? 0.903 56.132 288.501 1.00 39.06 54 VAL C CA 1
ATOM 5392 C C . VAL C 1 73 ? 0.550 56.382 287.050 1.00 39.04 54 VAL C C 1
ATOM 5393 O O . VAL C 1 73 ? -0.582 56.701 286.722 1.00 39.10 54 VAL C O 1
ATOM 5397 N N . PHE C 1 74 ? 1.577 56.257 286.207 1.00 39.77 55 PHE C N 1
ATOM 5398 C CA . PHE C 1 74 ? 1.493 56.464 284.759 1.00 39.60 55 PHE C CA 1
ATOM 5399 C C . PHE C 1 74 ? 1.490 55.140 284.064 1.00 40.00 55 PHE C C 1
ATOM 5400 O O . PHE C 1 74 ? 2.373 54.314 284.264 1.00 41.46 55 PHE C O 1
ATOM 5408 N N . GLY C 1 75 ? 0.499 54.965 283.213 1.00 40.35 56 GLY C N 1
ATOM 5409 C CA . GLY C 1 75 ? 0.333 53.738 282.439 1.00 41.17 56 GLY C CA 1
ATOM 5410 C C . GLY C 1 75 ? 0.434 52.433 283.212 1.00 41.68 56 GLY C C 1
ATOM 5411 O O . GLY C 1 75 ? -0.212 52.217 284.233 1.00 42.40 56 GLY C O 1
ATOM 5412 N N . ASN C 1 76 ? 1.286 51.592 282.653 1.00 41.75 57 ASN C N 1
ATOM 5413 C CA A ASN C 1 76 ? 1.584 50.240 283.145 0.50 41.38 57 ASN C CA 1
ATOM 5414 C CA B ASN C 1 76 ? 1.565 50.262 283.146 0.50 41.46 57 ASN C CA 1
ATOM 5415 C C . ASN C 1 76 ? 2.997 50.253 283.662 1.00 41.73 57 ASN C C 1
ATOM 5416 O O . ASN C 1 76 ? 3.922 49.864 282.941 1.00 42.92 57 ASN C O 1
ATOM 5425 N N . PRO C 1 77 ? 3.177 50.695 284.927 1.00 42.01 58 PRO C N 1
ATOM 5426 C CA . PRO C 1 77 ? 4.497 50.919 285.489 1.00 41.36 58 PRO C CA 1
ATOM 5427 C C . PRO C 1 77 ? 5.318 49.725 285.725 1.00 40.69 58 PRO C C 1
ATOM 5428 O O . PRO C 1 77 ? 4.797 48.684 285.981 1.00 39.05 58 PRO C O 1
ATOM 5432 N N . ARG C 1 78 ? 6.627 49.949 285.647 1.00 41.41 59 ARG C N 1
ATOM 5433 C CA . ARG C 1 78 ? 7.636 48.934 285.881 1.00 40.98 59 ARG C CA 1
ATOM 5434 C C . ARG C 1 78 ? 8.682 49.442 286.844 1.00 41.91 59 ARG C C 1
ATOM 5435 O O . ARG C 1 78 ? 9.428 48.674 287.464 1.00 44.41 59 ARG C O 1
ATOM 5443 N N . THR C 1 79 ? 8.738 50.753 286.968 1.00 40.72 60 THR C N 1
ATOM 5444 C CA . THR C 1 79 ? 9.724 51.402 287.819 1.00 39.97 60 THR C CA 1
ATOM 5445 C C . THR C 1 79 ? 9.137 52.557 288.598 1.00 39.62 60 THR C C 1
ATOM 5446 O O . THR C 1 79 ? 8.317 53.299 288.116 1.00 38.82 60 THR C O 1
ATOM 5450 N N . ALA C 1 80 ? 9.578 52.688 289.829 1.00 40.85 61 ALA C N 1
ATOM 5451 C CA . ALA C 1 80 ? 9.118 53.764 290.689 1.00 41.02 61 ALA C CA 1
ATOM 5452 C C . ALA C 1 80 ? 10.282 54.645 291.044 1.00 42.22 61 ALA C C 1
ATOM 5453 O O . ALA C 1 80 ? 11.380 54.165 291.390 1.00 42.59 61 ALA C O 1
ATOM 5455 N N . VAL C 1 81 ? 10.021 55.941 290.928 1.00 42.68 62 VAL C N 1
ATOM 5456 C CA . VAL C 1 81 ? 10.979 57.002 291.284 1.00 42.33 62 VAL C CA 1
ATOM 5457 C C . VAL C 1 81 ? 10.492 57.723 292.540 1.00 42.13 62 VAL C C 1
ATOM 5458 O O . VAL C 1 81 ? 9.318 58.068 292.704 1.00 41.01 62 VAL C O 1
ATOM 5462 N N . PHE C 1 82 ? 11.434 57.856 293.457 1.00 42.12 63 PHE C N 1
ATOM 5463 C CA . PHE C 1 82 ? 11.213 58.438 294.772 1.00 41.91 63 PHE C CA 1
ATOM 5464 C C . PHE C 1 82 ? 12.022 59.703 295.039 1.00 42.55 63 PHE C C 1
ATOM 5465 O O . PHE C 1 82 ? 13.263 59.713 295.002 1.00 41.94 63 PHE C O 1
ATOM 5473 N N . ALA C 1 83 ? 11.275 60.752 295.334 1.00 42.63 64 ALA C N 1
ATOM 5474 C CA . ALA C 1 83 ? 11.845 62.070 295.661 1.00 43.41 64 ALA C CA 1
ATOM 5475 C C . ALA C 1 83 ? 11.198 62.580 296.926 1.00 43.52 64 ALA C C 1
ATOM 5476 O O . ALA C 1 83 ? 9.980 62.576 297.057 1.00 44.47 64 ALA C O 1
ATOM 5478 N N . HIS C 1 84 ? 12.043 62.994 297.861 1.00 43.78 65 HIS C N 1
ATOM 5479 C CA . HIS C 1 84 ? 11.600 63.440 299.191 1.00 43.49 65 HIS C CA 1
ATOM 5480 C C . HIS C 1 84 ? 11.291 64.912 299.240 1.00 43.43 65 HIS C C 1
ATOM 5481 O O . HIS C 1 84 ? 12.059 65.736 298.782 1.00 45.82 65 HIS C O 1
ATOM 5496 N N . ASP C 1 86 ? 10.428 66.558 302.083 1.00 41.85 67 ASP C N 1
ATOM 5497 C CA . ASP C 1 86 ? 10.887 67.157 303.338 1.00 41.34 67 ASP C CA 1
ATOM 5498 C C . ASP C 1 86 ? 12.239 67.708 303.202 1.00 41.38 67 ASP C C 1
ATOM 5499 O O . ASP C 1 86 ? 13.039 67.276 302.408 1.00 41.65 67 ASP C O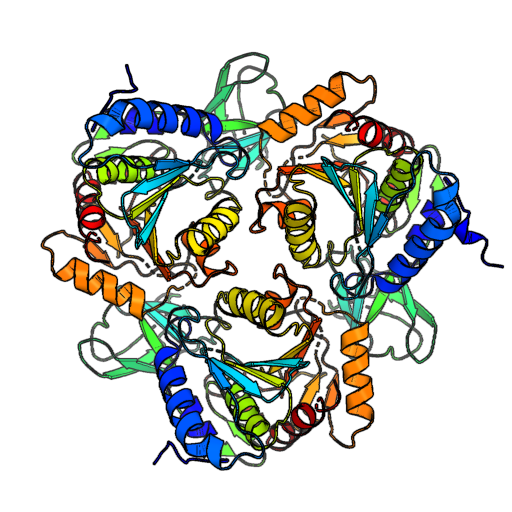 1
ATOM 5504 N N . SER C 1 87 ? 12.481 68.714 304.013 1.00 42.27 68 SER C N 1
ATOM 5505 C CA . SER C 1 87 ? 13.766 69.344 304.074 1.00 42.03 68 SER C CA 1
ATOM 5506 C C . SER C 1 87 ? 14.324 69.347 305.486 1.00 41.59 68 SER C C 1
ATOM 5507 O O . SER C 1 87 ? 13.613 69.182 306.463 1.00 41.80 68 SER C O 1
ATOM 5510 N N . ILE C 1 88 ? 15.627 69.513 305.556 1.00 41.34 69 ILE C N 1
ATOM 5511 C CA . ILE C 1 88 ? 16.292 69.670 306.844 1.00 40.93 69 ILE C CA 1
ATOM 5512 C C . ILE C 1 88 ? 15.832 71.000 307.427 1.00 42.01 69 ILE C C 1
ATOM 5513 O O . ILE C 1 88 ? 15.241 71.889 306.750 1.00 42.87 69 ILE C O 1
ATOM 5518 N N . GLY C 1 89 ? 16.123 71.149 308.714 1.00 41.61 70 GLY C N 1
ATOM 5519 C CA . GLY C 1 89 ? 15.766 72.357 309.467 1.00 41.42 70 GLY C CA 1
ATOM 5520 C C . GLY C 1 89 ? 16.077 72.277 310.945 1.00 41.89 70 GLY C C 1
ATOM 5521 O O . GLY C 1 89 ? 16.969 71.569 311.400 1.00 45.02 70 GLY C O 1
ATOM 5522 N N . PHE C 1 90 ? 15.251 72.975 311.710 1.00 40.26 71 PHE C N 1
ATOM 5523 C CA . PHE C 1 90 ? 15.360 73.002 313.157 1.00 41.17 71 PHE C CA 1
ATOM 5524 C C . PHE C 1 90 ? 14.016 73.053 313.856 1.00 40.53 71 PHE C C 1
ATOM 5525 O O . PHE C 1 90 ? 13.016 73.555 313.312 1.00 38.60 71 PHE C O 1
ATOM 5533 N N . THR C 1 91 ? 13.995 72.436 315.039 1.00 40.30 72 THR C N 1
ATOM 5534 C CA . THR C 1 91 ? 12.807 72.443 315.878 1.00 39.77 72 THR C CA 1
ATOM 5535 C C . THR C 1 91 ? 13.129 73.253 317.115 1.00 39.30 72 THR C C 1
ATOM 5536 O O . THR C 1 91 ? 14.086 72.946 317.862 1.00 38.58 72 THR C O 1
ATOM 5540 N N . VAL C 1 92 ? 12.319 74.303 317.291 1.00 38.43 73 VAL C N 1
ATOM 5541 C CA . VAL C 1 92 ? 12.396 75.155 318.446 1.00 38.38 73 VAL C CA 1
ATOM 5542 C C . VAL C 1 92 ? 11.802 74.414 319.599 1.00 39.61 73 VAL C C 1
ATOM 5543 O O . VAL C 1 92 ? 10.649 73.937 319.524 1.00 42.13 73 VAL C O 1
ATOM 5547 N N . SER C 1 93 ? 12.622 74.279 320.642 1.00 39.73 74 SER C N 1
ATOM 5548 C CA . SER C 1 93 ? 12.276 73.605 321.888 1.00 39.89 74 SER C CA 1
ATOM 5549 C C . SER C 1 93 ? 11.875 74.687 322.866 1.00 40.81 74 SER C C 1
ATOM 5550 O O . SER C 1 93 ? 10.876 75.417 322.646 1.00 40.03 74 SER C O 1
ATOM 5553 N N . TYR C 1 94 ? 12.696 74.807 323.916 1.00 40.46 75 TYR C N 1
ATOM 5554 C CA . TYR C 1 94 ? 12.430 75.674 325.045 1.00 40.22 75 TYR C CA 1
ATOM 5555 C C . TYR C 1 94 ? 13.393 76.846 325.031 1.00 41.14 75 TYR C C 1
ATOM 5556 O O . TYR C 1 94 ? 14.611 76.680 324.914 1.00 41.72 75 TYR C O 1
ATOM 5565 N N . ASN C 1 95 ? 12.801 78.028 325.187 1.00 41.10 76 ASN C N 1
ATOM 5566 C CA . ASN C 1 95 ? 13.527 79.286 325.281 1.00 41.51 76 ASN C CA 1
ATOM 5567 C C . ASN C 1 95 ? 14.286 79.569 324.001 1.00 41.28 76 ASN C C 1
ATOM 5568 O O . ASN C 1 95 ? 15.355 80.171 323.992 1.00 40.64 76 ASN C O 1
ATOM 5573 N N . ASN C 1 96 ? 13.709 79.072 322.923 1.00 41.30 77 ASN C N 1
ATOM 5574 C CA . ASN C 1 96 ? 14.217 79.337 321.569 1.00 40.73 77 ASN C CA 1
ATOM 5575 C C . ASN C 1 96 ? 15.459 78.532 321.214 1.00 40.58 77 ASN C C 1
ATOM 5576 O O . ASN C 1 96 ? 16.138 78.742 320.141 1.00 40.29 77 ASN C O 1
ATOM 5581 N N . HIS C 1 97 ? 15.701 77.558 322.089 1.00 40.57 78 HIS C N 1
ATOM 5582 C CA . HIS C 1 97 ? 16.721 76.545 321.822 1.00 40.97 78 HIS C CA 1
ATOM 5583 C C . HIS C 1 97 ? 16.199 75.681 320.685 1.00 40.23 78 HIS C C 1
ATOM 5584 O O . HIS C 1 97 ? 15.002 75.639 320.342 1.00 39.49 78 HIS C O 1
ATOM 5591 N N . LEU C 1 98 ? 17.149 75.035 320.061 1.00 40.90 79 LEU C N 1
ATOM 5592 C CA . LEU C 1 98 ? 16.848 74.296 318.847 1.00 40.38 79 LEU C CA 1
ATOM 5593 C C . LEU C 1 98 ? 17.395 72.916 318.835 1.00 40.53 79 LEU C C 1
ATOM 5594 O O . LEU C 1 98 ? 18.446 72.624 319.446 1.00 39.78 79 LEU C O 1
ATOM 5599 N N . HIS C 1 99 ? 16.661 72.071 318.087 1.00 41.14 80 HIS C N 1
ATOM 5600 C CA . HIS C 1 99 ? 17.134 70.728 317.760 1.00 41.10 80 HIS C CA 1
ATOM 5601 C C . HIS C 1 99 ? 17.139 70.490 316.278 1.00 40.96 80 HIS C C 1
ATOM 5602 O O . HIS C 1 99 ? 16.296 71.015 315.567 1.00 41.76 80 HIS C O 1
ATOM 5609 N N . PRO C 1 100 ? 18.099 69.689 315.773 1.00 40.53 81 PRO C N 1
ATOM 5610 C CA . PRO C 1 100 ? 18.062 69.576 314.348 1.00 40.09 81 PRO C CA 1
ATOM 5611 C C . PRO C 1 100 ? 16.936 68.742 313.826 1.00 40.85 81 PRO C C 1
ATOM 5612 O O . PRO C 1 100 ? 16.444 67.817 314.518 1.00 41.35 81 PRO C O 1
ATOM 5616 N N . ILE C 1 101 ? 16.518 69.125 312.620 1.00 40.54 82 ILE C N 1
ATOM 5617 C CA . ILE C 1 101 ? 15.608 68.287 311.834 1.00 41.14 82 ILE C CA 1
ATOM 5618 C C . ILE C 1 101 ? 16.526 67.812 310.707 1.00 41.71 82 ILE C C 1
ATOM 5619 O O . ILE C 1 101 ? 17.046 68.625 309.920 1.00 42.27 82 ILE C O 1
ATOM 5624 N N . GLY C 1 102 ? 16.803 66.518 310.668 1.00 41.19 83 GLY C N 1
ATOM 5625 C CA . GLY C 1 102 ? 17.761 66.010 309.686 1.00 41.59 83 GLY C CA 1
ATOM 5626 C C . GLY C 1 102 ? 19.124 66.382 310.213 1.00 41.86 83 GLY C C 1
ATOM 5627 O O . GLY C 1 102 ? 19.319 66.500 311.410 1.00 40.63 83 GLY C O 1
ATOM 5628 N N . SER C 1 103 ? 20.079 66.538 309.321 1.00 43.28 84 SER C N 1
ATOM 5629 C CA . SER C 1 103 ? 21.410 66.920 309.762 1.00 44.80 84 SER C CA 1
ATOM 5630 C C . SER C 1 103 ? 21.837 68.219 309.102 1.00 44.90 84 SER C C 1
ATOM 5631 O O . SER C 1 103 ? 22.692 68.221 308.218 1.00 45.00 84 SER C O 1
ATOM 5634 N N . PRO C 1 104 ? 21.257 69.350 309.538 1.00 45.01 85 PRO C N 1
ATOM 5635 C CA . PRO C 1 104 ? 21.680 70.547 308.844 1.00 45.56 85 PRO C CA 1
ATOM 5636 C C . PRO C 1 104 ? 22.996 71.086 309.324 1.00 45.52 85 PRO C C 1
ATOM 5637 O O . PRO C 1 104 ? 23.397 70.841 310.443 1.00 46.23 85 PRO C O 1
ATOM 5641 N N . SER C 1 105 ? 23.656 71.810 308.434 1.00 46.05 86 SER C N 1
ATOM 5642 C CA . SER C 1 105 ? 24.891 72.510 308.765 1.00 45.57 86 SER C CA 1
ATOM 5643 C C . SER C 1 105 ? 24.442 73.575 309.746 1.00 45.47 86 SER C C 1
ATOM 5644 O O . SER C 1 105 ? 23.375 74.174 309.537 1.00 44.73 86 SER C O 1
ATOM 5647 N N . ALA C 1 106 ? 25.252 73.819 310.805 1.00 45.58 87 ALA C N 1
ATOM 5648 C CA . ALA C 1 106 ? 24.996 74.858 311.844 1.00 45.12 87 ALA C CA 1
ATOM 5649 C C . ALA C 1 106 ? 26.175 75.790 311.973 1.00 45.87 87 ALA C C 1
ATOM 5650 O O . ALA C 1 106 ? 27.205 75.391 312.509 1.00 46.91 87 ALA C O 1
ATOM 5652 N N . LYS C 1 107 ? 26.020 77.030 311.485 1.00 45.49 88 LYS C N 1
ATOM 5653 C CA . LYS C 1 107 ? 27.087 78.063 311.568 1.00 45.51 88 LYS C CA 1
ATOM 5654 C C . LYS C 1 107 ? 26.479 79.436 311.967 1.00 45.13 88 LYS C C 1
ATOM 5655 O O . LYS C 1 107 ? 25.467 79.803 311.387 1.00 45.28 88 LYS C O 1
ATOM 5658 N N . GLU C 1 108 ? 27.085 80.086 312.986 1.00 43.76 89 GLU C N 1
ATOM 5659 C CA . GLU C 1 108 ? 26.547 81.339 313.517 1.00 44.61 89 GLU C CA 1
ATOM 5660 C C . GLU C 1 108 ? 26.344 82.344 312.434 1.00 44.46 89 GLU C C 1
ATOM 5661 O O . GLU C 1 108 ? 27.347 82.589 311.830 1.00 43.48 89 GLU C O 1
ATOM 5667 N N . GLY C 1 109 ? 25.021 82.768 312.311 1.00 43.39 90 GLY C N 1
ATOM 5668 C CA . GLY C 1 109 ? 24.516 83.707 311.328 1.00 42.37 90 GLY C CA 1
ATOM 5669 C C . GLY C 1 109 ? 23.387 83.143 310.477 1.00 43.03 90 GLY C C 1
ATOM 5670 O O . GLY C 1 109 ? 22.487 83.910 310.106 1.00 42.88 90 GLY C O 1
ATOM 5671 N N . TYR C 1 110 ? 23.391 81.823 310.208 1.00 42.65 91 TYR C N 1
ATOM 5672 C CA . TYR C 1 110 ? 22.336 81.247 309.350 1.00 42.59 91 TYR C CA 1
ATOM 5673 C C . TYR C 1 110 ? 20.932 81.799 309.614 1.00 42.82 91 TYR C C 1
ATOM 5674 O O . TYR C 1 110 ? 20.449 81.761 310.731 1.00 42.76 91 TYR C O 1
ATOM 5683 N N . ARG C 1 111 ? 20.279 82.239 308.542 1.00 43.47 92 ARG C N 1
ATOM 5684 C CA . ARG C 1 111 ? 18.908 82.785 308.573 1.00 44.48 92 ARG C CA 1
ATOM 5685 C C . ARG C 1 111 ? 17.938 81.623 308.494 1.00 44.11 92 ARG C C 1
ATOM 5686 O O . ARG C 1 111 ? 18.013 80.779 307.608 1.00 43.27 92 ARG C O 1
ATOM 5694 N N . LEU C 1 112 ? 17.002 81.636 309.419 1.00 43.23 93 LEU C N 1
ATOM 5695 C CA . LEU C 1 112 ? 15.960 80.667 309.531 1.00 41.95 93 LEU C CA 1
ATOM 5696 C C . LEU C 1 112 ? 14.595 81.317 309.541 1.00 41.48 93 LEU C C 1
ATOM 5697 O O . LEU C 1 112 ? 14.453 82.462 309.944 1.00 42.11 93 LEU C O 1
ATOM 5702 N N . VAL C 1 113 ? 13.590 80.583 309.097 1.00 40.52 94 VAL C N 1
ATOM 5703 C CA . VAL C 1 113 ? 12.195 81.058 309.076 1.00 40.37 94 VAL C CA 1
ATOM 5704 C C . VAL C 1 113 ? 11.154 80.061 309.479 1.00 40.70 94 VAL C C 1
ATOM 5705 O O . VAL C 1 113 ? 11.362 78.857 309.462 1.00 41.48 94 VAL C O 1
ATOM 5709 N N . GLY C 1 114 ? 9.986 80.628 309.789 1.00 40.82 95 GLY C N 1
ATOM 5710 C CA . GLY C 1 114 ? 8.805 79.881 310.233 1.00 40.86 95 GLY C CA 1
ATOM 5711 C C . GLY C 1 114 ? 7.645 80.727 310.682 1.00 40.35 95 GLY C C 1
ATOM 5712 O O . GLY C 1 114 ? 7.671 81.940 310.594 1.00 41.75 95 GLY C O 1
ATOM 5713 N N . LYS C 1 115 ? 6.640 80.049 311.202 1.00 39.90 96 LYS C N 1
ATOM 5714 C CA . LYS C 1 115 ? 5.408 80.673 311.669 1.00 41.09 96 LYS C CA 1
ATOM 5715 C C . LYS C 1 115 ? 4.851 80.008 312.917 1.00 41.64 96 LYS C C 1
ATOM 5716 O O . LYS C 1 115 ? 4.811 78.785 313.001 1.00 42.33 96 LYS C O 1
ATOM 5718 N N . ASP C 1 116 ? 4.451 80.809 313.900 1.00 42.31 97 ASP C N 1
ATOM 5719 C CA . ASP C 1 116 ? 3.704 80.273 315.055 1.00 43.35 97 ASP C CA 1
ATOM 5720 C C . ASP C 1 116 ? 2.405 81.022 315.264 1.00 43.78 97 ASP C C 1
ATOM 5721 O O . ASP C 1 116 ? 1.974 81.836 314.437 1.00 43.55 97 ASP C O 1
ATOM 5726 N N . SER C 1 117 ? 1.818 80.746 316.417 1.00 44.10 98 SER C N 1
ATOM 5727 C CA . SER C 1 117 ? 0.499 81.303 316.740 1.00 43.70 98 SER C CA 1
ATOM 5728 C C . SER C 1 117 ? 0.554 82.803 316.791 1.00 43.95 98 SER C C 1
ATOM 5729 O O . SER C 1 117 ? -0.476 83.489 316.775 1.00 44.60 98 SER C O 1
ATOM 5732 N N . ASN C 1 118 ? 1.779 83.310 316.844 1.00 43.51 99 ASN C N 1
ATOM 5733 C CA . ASN C 1 118 ? 2.018 84.763 316.988 1.00 42.08 99 ASN C CA 1
ATOM 5734 C C . ASN C 1 118 ? 2.571 85.332 315.707 1.00 42.71 99 ASN C C 1
ATOM 5735 O O . ASN C 1 118 ? 3.214 86.376 315.662 1.00 41.95 99 ASN C O 1
ATOM 5740 N N . GLY C 1 119 ? 2.299 84.573 314.663 1.00 43.52 100 GLY C N 1
ATOM 5741 C CA . GLY C 1 119 ? 2.667 84.924 313.310 1.00 43.72 100 GLY C CA 1
ATOM 5742 C C . GLY C 1 119 ? 4.011 84.394 312.857 1.00 44.63 100 GLY C C 1
ATOM 5743 O O . GLY C 1 119 ? 4.645 83.480 313.459 1.00 44.71 100 GLY C O 1
ATOM 5744 N N . ASP C 1 120 ? 4.439 85.013 311.763 1.00 45.02 101 ASP C N 1
ATOM 5745 C CA . ASP C 1 120 ? 5.708 84.711 311.103 1.00 45.04 101 ASP C CA 1
ATOM 5746 C C . ASP C 1 120 ? 6.883 84.871 312.030 1.00 44.25 101 ASP C C 1
ATOM 5747 O O . ASP C 1 120 ? 6.870 85.628 313.009 1.00 43.61 101 ASP C O 1
ATOM 5752 N N . ILE C 1 121 ? 7.922 84.176 311.627 1.00 43.47 102 ILE C N 1
ATOM 5753 C CA . ILE C 1 121 ? 9.164 84.080 312.381 1.00 43.32 102 ILE C CA 1
ATOM 5754 C C . ILE C 1 121 ? 10.374 84.178 311.489 1.00 43.74 102 ILE C C 1
ATOM 5755 O O . ILE C 1 121 ? 10.425 83.594 310.406 1.00 42.61 102 ILE C O 1
ATOM 5760 N N . GLU C 1 122 ? 11.351 84.909 311.983 1.00 44.59 103 GLU C N 1
ATOM 5761 C CA . GLU C 1 122 ? 12.607 85.086 311.268 1.00 45.29 103 GLU C CA 1
ATOM 5762 C C . GLU C 1 122 ? 13.700 85.167 312.298 1.00 44.75 103 GLU C C 1
ATOM 5763 O O . GLU C 1 122 ? 13.536 85.917 313.257 1.00 45.76 103 GLU C O 1
ATOM 5769 N N . GLY C 1 123 ? 14.719 84.402 312.193 1.00 43.10 104 GLY C N 1
ATOM 5770 C CA . GLY C 1 123 ? 15.809 84.274 313.157 1.00 43.03 104 GLY C CA 1
ATOM 5771 C C . GLY C 1 123 ? 17.153 83.845 312.555 1.00 43.40 104 GLY C C 1
ATOM 5772 O O . GLY C 1 123 ? 17.312 83.410 311.354 1.00 43.48 104 GLY C O 1
ATOM 5773 N N . VAL C 1 124 ? 18.137 84.102 313.389 1.00 44.73 105 VAL C N 1
ATOM 5774 C CA . VAL C 1 124 ? 19.512 83.819 313.155 1.00 45.04 105 VAL C CA 1
ATOM 5775 C C . VAL C 1 124 ? 19.769 82.642 314.094 1.00 44.90 105 VAL C C 1
ATOM 5776 O O . VAL C 1 124 ? 19.089 82.465 315.145 1.00 43.78 105 VAL C O 1
ATOM 5780 N N . LEU C 1 125 ? 20.755 81.852 313.696 1.00 45.43 106 LEU C N 1
ATOM 5781 C CA . LEU C 1 125 ? 21.236 80.719 314.471 1.00 45.63 106 LEU C CA 1
ATOM 5782 C C . LEU C 1 125 ? 22.347 81.291 315.376 1.00 46.85 106 LEU C C 1
ATOM 5783 O O . LEU C 1 125 ? 23.316 81.882 314.868 1.00 48.26 106 LEU C O 1
ATOM 5788 N N . LYS C 1 126 ? 22.147 81.260 316.704 1.00 47.59 107 LYS C N 1
ATOM 5789 C CA . LYS C 1 126 ? 23.169 81.675 317.696 1.00 48.67 107 LYS C CA 1
ATOM 5790 C C . LYS C 1 126 ? 23.612 80.393 318.408 1.00 49.77 107 LYS C C 1
ATOM 5791 O O . LYS C 1 126 ? 22.776 79.531 318.805 1.00 50.30 107 LYS C O 1
ATOM 5793 N N . ILE C 1 127 ? 24.930 80.249 318.556 1.00 50.88 108 ILE C N 1
ATOM 5794 C CA . ILE C 1 127 ? 25.499 79.060 319.181 1.00 51.72 108 ILE C CA 1
ATOM 5795 C C . ILE C 1 127 ? 25.964 79.350 320.596 1.00 52.68 108 ILE C C 1
ATOM 5796 O O . ILE C 1 127 ? 26.910 78.726 321.071 1.00 53.27 108 ILE C O 1
ATOM 5798 N N . VAL C 1 128 ? 25.281 80.312 321.233 1.00 53.60 109 VAL C N 1
ATOM 5799 C CA . VAL C 1 128 ? 25.426 80.675 322.677 1.00 54.07 109 VAL C CA 1
ATOM 5800 C C . VAL C 1 128 ? 25.512 79.439 323.594 1.00 55.18 109 VAL C C 1
ATOM 5801 O O . VAL C 1 128 ? 24.704 78.504 323.479 1.00 55.97 109 VAL C O 1
ATOM 5805 N N . ASP C 1 129 ? 26.479 79.446 324.506 1.00 55.89 110 ASP C N 1
ATOM 5806 C CA . ASP C 1 129 ? 26.670 78.321 325.448 1.00 56.86 110 ASP C CA 1
ATOM 5807 C C . ASP C 1 129 ? 26.798 76.949 324.760 1.00 57.30 110 ASP C C 1
ATOM 5808 O O . ASP C 1 129 ? 26.243 75.949 325.214 1.00 57.82 110 ASP C O 1
ATOM 5813 N N . GLU C 1 130 ? 27.528 76.939 323.653 1.00 57.52 111 GLU C N 1
ATOM 5814 C CA . GLU C 1 130 ? 27.873 75.711 322.925 1.00 57.49 111 GLU C CA 1
ATOM 5815 C C . GLU C 1 130 ? 26.633 74.908 322.599 1.00 57.14 111 GLU C C 1
ATOM 5816 O O . GLU C 1 130 ? 26.720 73.799 322.053 1.00 56.82 111 GLU C O 1
ATOM 5822 N N . GLU C 1 131 ? 25.495 75.484 322.980 1.00 56.68 112 GLU C N 1
ATOM 5823 C CA . GLU C 1 131 ? 24.154 74.939 322.680 1.00 56.22 112 GLU C CA 1
ATOM 5824 C C . GLU C 1 131 ? 23.464 75.840 321.632 1.00 55.45 112 GLU C C 1
ATOM 5825 O O . GLU C 1 131 ? 23.485 77.082 321.733 1.00 55.33 112 GLU C O 1
ATOM 5828 N N . TRP C 1 132 ? 22.871 75.192 320.630 1.00 54.31 113 TRP C N 1
ATOM 5829 C CA . TRP C 1 132 ? 22.184 75.877 319.525 1.00 53.61 113 TRP C CA 1
ATOM 5830 C C . TRP C 1 132 ? 20.847 76.520 319.882 1.00 53.92 113 TRP C C 1
ATOM 5831 O O . TRP C 1 132 ? 19.916 75.904 320.467 1.00 53.99 113 TRP C O 1
ATOM 5850 N N . LEU C 1 134 ? 17.797 79.776 318.569 1.00 50.46 115 LEU C N 1
ATOM 5851 C CA . LEU C 1 134 ? 17.123 80.597 317.573 1.00 48.35 115 LEU C CA 1
ATOM 5852 C C . LEU C 1 134 ? 16.979 82.035 318.193 1.00 47.34 115 LEU C C 1
ATOM 5853 O O . LEU C 1 134 ? 16.036 82.298 318.973 1.00 47.67 115 LEU C O 1
ATOM 5858 N N . GLU C 1 135 ? 17.878 82.920 317.779 1.00 46.69 116 GLU C N 1
ATOM 5859 C CA . GLU C 1 135 ? 17.837 84.356 318.173 1.00 44.56 116 GLU C CA 1
ATOM 5860 C C . GLU C 1 135 ? 16.761 84.948 317.277 1.00 44.02 116 GLU C C 1
ATOM 5861 O O . GLU C 1 135 ? 16.781 84.900 316.066 1.00 42.67 116 GLU C O 1
ATOM 5863 N N . THR C 1 136 ? 15.738 85.441 317.927 1.00 44.40 117 THR C N 1
ATOM 5864 C CA . THR C 1 136 ? 14.618 85.994 317.219 1.00 44.16 117 THR C CA 1
ATOM 5865 C C . THR C 1 136 ? 13.956 87.057 318.056 1.00 43.51 117 THR C C 1
ATOM 5866 O O . THR C 1 136 ? 14.393 87.359 319.176 1.00 44.10 117 THR C O 1
ATOM 5870 N N . ASP C 1 137 ? 12.893 87.660 317.519 1.00 43.52 118 ASP C N 1
ATOM 5871 C CA . ASP C 1 137 ? 12.202 88.834 318.193 1.00 42.49 118 ASP C CA 1
ATOM 5872 C C . ASP C 1 137 ? 11.400 88.525 319.508 1.00 41.80 118 ASP C C 1
ATOM 5873 O O . ASP C 1 137 ? 11.130 89.428 320.304 1.00 42.60 118 ASP C O 1
ATOM 5878 N N . ARG C 1 138 ? 11.067 87.254 319.742 1.00 41.33 119 ARG C N 1
ATOM 5879 C CA . ARG C 1 138 ? 10.272 86.841 320.943 1.00 40.48 119 ARG C CA 1
ATOM 5880 C C . ARG C 1 138 ? 10.391 85.356 321.260 1.00 40.01 119 ARG C C 1
ATOM 5881 O O . ARG C 1 138 ? 11.175 84.620 320.616 1.00 40.56 119 ARG C O 1
ATOM 5889 N N . LEU C 1 139 ? 9.572 84.928 322.220 1.00 38.92 120 LEU C N 1
ATOM 5890 C CA . LEU C 1 139 ? 9.488 83.525 322.635 1.00 38.09 120 LEU C CA 1
ATOM 5891 C C . LEU C 1 139 ? 8.684 82.803 321.570 1.00 38.03 120 LEU C C 1
ATOM 5892 O O . LEU C 1 139 ? 7.528 83.145 321.289 1.00 36.91 120 LEU C O 1
ATOM 5897 N N . ILE C 1 140 ? 9.371 81.885 320.899 1.00 38.71 121 ILE C N 1
ATOM 5898 C CA . ILE C 1 140 ? 8.693 81.101 319.900 1.00 38.59 121 ILE C CA 1
ATOM 5899 C C . ILE C 1 140 ? 7.967 79.973 320.533 1.00 39.13 121 ILE C C 1
ATOM 5900 O O . ILE C 1 140 ? 8.470 79.279 321.468 1.00 41.24 121 ILE C O 1
ATOM 5905 N N . ASP C 1 141 ? 6.769 79.721 320.012 1.00 39.92 122 ASP C N 1
ATOM 5906 C CA . ASP C 1 141 ? 5.988 78.521 320.422 1.00 39.86 122 ASP C CA 1
ATOM 5907 C C . ASP C 1 141 ? 6.808 77.281 320.258 1.00 39.32 122 ASP C C 1
ATOM 5908 O O . ASP C 1 141 ? 7.556 77.107 319.275 1.00 39.72 122 ASP C O 1
ATOM 5913 N N . ARG C 1 142 ? 6.595 76.372 321.205 1.00 40.14 123 ARG C N 1
ATOM 5914 C CA . ARG C 1 142 ? 7.267 75.093 321.174 1.00 39.12 123 ARG C CA 1
ATOM 5915 C C . ARG C 1 142 ? 6.912 74.277 319.946 1.00 39.81 123 ARG C C 1
ATOM 5916 O O . ARG C 1 142 ? 5.783 74.329 319.405 1.00 40.43 123 ARG C O 1
ATOM 5924 N N . GLY C 1 143 ? 7.920 73.517 319.504 1.00 40.52 124 GLY C N 1
ATOM 5925 C CA . GLY C 1 143 ? 7.783 72.598 318.360 1.00 39.88 124 GLY C CA 1
ATOM 5926 C C . GLY C 1 143 ? 7.761 73.308 317.018 1.00 39.76 124 GLY C C 1
ATOM 5927 O O . GLY C 1 143 ? 7.742 72.685 315.962 1.00 39.06 124 GLY C O 1
ATOM 5928 N N . THR C 1 144 ? 7.776 74.635 317.046 1.00 40.15 125 THR C N 1
ATOM 5929 C CA . THR C 1 144 ? 7.749 75.413 315.811 1.00 39.90 125 THR C CA 1
ATOM 5930 C C . THR C 1 144 ? 8.985 75.083 315.019 1.00 40.67 125 THR C C 1
ATOM 5931 O O . THR C 1 144 ? 10.118 75.237 315.533 1.00 40.50 125 THR C O 1
ATOM 5935 N N . GLU C 1 145 ? 8.767 74.594 313.784 1.00 41.21 126 GLU C N 1
ATOM 5936 C CA . GLU C 1 145 ? 9.881 74.234 312.910 1.00 42.54 126 GLU C CA 1
ATOM 5937 C C . GLU C 1 145 ? 10.401 75.479 312.215 1.00 43.20 126 GLU C C 1
ATOM 5938 O O . GLU C 1 145 ? 9.644 76.354 311.740 1.00 42.63 126 GLU C O 1
ATOM 5944 N N . VAL C 1 146 ? 11.720 75.563 312.179 1.00 43.58 127 VAL C N 1
ATOM 5945 C CA . VAL C 1 146 ? 12.381 76.594 311.427 1.00 43.67 127 VAL C CA 1
ATOM 5946 C C . VAL C 1 146 ? 13.239 75.986 310.344 1.00 43.94 127 VAL C C 1
ATOM 5947 O O . VAL C 1 146 ? 13.895 74.970 310.498 1.00 45.83 127 VAL C O 1
ATOM 5951 N N . THR C 1 147 ? 13.175 76.698 309.253 1.00 45.22 128 THR C N 1
ATOM 5952 C CA . THR C 1 147 ? 13.767 76.335 307.977 1.00 45.61 128 THR C CA 1
ATOM 5953 C C . THR C 1 147 ? 14.711 77.391 307.477 1.00 45.19 128 THR C C 1
ATOM 5954 O O . THR C 1 147 ? 14.526 78.561 307.758 1.00 45.33 128 THR C O 1
ATOM 5958 N N . PHE C 1 148 ? 15.709 76.974 306.699 1.00 44.98 129 PHE C N 1
ATOM 5959 C CA . PHE C 1 148 ? 16.649 77.899 306.095 1.00 45.27 129 PHE C CA 1
ATOM 5960 C C . PHE C 1 148 ? 15.925 78.847 305.226 1.00 47.31 129 PHE C C 1
ATOM 5961 O O . PHE C 1 148 ? 15.061 78.392 304.403 1.00 49.86 129 PHE C O 1
ATOM 5969 N N . LYS C 1 149 ? 16.334 80.131 305.351 1.00 45.59 130 LYS C N 1
ATOM 5970 C CA . LYS C 1 149 ? 15.790 81.255 304.630 1.00 46.57 130 LYS C CA 1
ATOM 5971 C C . LYS C 1 149 ? 15.858 81.032 303.095 1.00 47.24 130 LYS C C 1
ATOM 5972 O O . LYS C 1 149 ? 17.013 81.003 302.577 1.00 48.60 130 LYS C O 1
ATOM 5974 N N . PRO C 1 150 ? 14.707 80.892 302.438 1.00 45.98 131 PRO C N 1
ATOM 5975 C CA . PRO C 1 150 ? 14.694 80.811 300.976 1.00 45.40 131 PRO C CA 1
ATOM 5976 C C . PRO C 1 150 ? 15.507 81.987 300.399 1.00 45.31 131 PRO C C 1
ATOM 5977 O O . PRO C 1 150 ? 15.349 83.184 300.822 1.00 46.10 131 PRO C O 1
ATOM 5981 N N . ASP C 1 151 ? 16.445 81.706 299.452 1.00 45.64 132 ASP C N 1
ATOM 5982 C CA . ASP C 1 151 ? 17.450 82.734 298.799 1.00 45.65 132 ASP C CA 1
ATOM 5983 C C . ASP C 1 151 ? 17.978 82.134 297.480 1.00 45.21 132 ASP C C 1
ATOM 5984 O O . ASP C 1 151 ? 18.985 81.368 297.510 1.00 46.70 132 ASP C O 1
ATOM 5989 N N . PHE C 1 152 ? 17.284 82.449 296.375 1.00 43.38 133 PHE C N 1
ATOM 5990 C CA . PHE C 1 152 ? 17.520 81.683 295.173 1.00 43.68 133 PHE C CA 1
ATOM 5991 C C . PHE C 1 152 ? 18.389 82.427 294.255 1.00 44.34 133 PHE C C 1
ATOM 5992 O O . PHE C 1 152 ? 17.996 83.522 293.791 1.00 45.44 133 PHE C O 1
ATOM 6000 N N . ARG C 1 153 ? 19.541 81.813 293.920 1.00 44.55 134 ARG C N 1
ATOM 6001 C CA . ARG C 1 153 ? 20.521 82.524 293.094 1.00 45.38 134 ARG C CA 1
ATOM 6002 C C . ARG C 1 153 ? 20.915 81.709 291.886 1.00 46.04 134 ARG C C 1
ATOM 6003 O O . ARG C 1 153 ? 21.209 80.552 292.017 1.00 45.21 134 ARG C O 1
ATOM 6011 N N . GLU C 1 154 ? 20.900 82.380 290.743 1.00 46.95 135 GLU C N 1
ATOM 6012 C CA . GLU C 1 154 ? 21.311 81.859 289.455 1.00 48.32 135 GLU C CA 1
ATOM 6013 C C . GLU C 1 154 ? 22.639 82.562 289.252 1.00 46.97 135 GLU C C 1
ATOM 6014 O O . GLU C 1 154 ? 22.623 83.744 288.946 1.00 47.35 135 GLU C O 1
ATOM 6020 N N . GLU C 1 155 ? 23.752 81.828 289.448 1.00 46.78 136 GLU C N 1
ATOM 6021 C CA . GLU C 1 155 ? 25.143 82.332 289.436 1.00 46.82 136 GLU C CA 1
ATOM 6022 C C . GLU C 1 155 ? 26.027 81.515 288.499 1.00 45.93 136 GLU C C 1
ATOM 6023 O O . GLU C 1 155 ? 26.475 80.411 288.828 1.00 44.62 136 GLU C O 1
ATOM 6029 N N . GLY C 1 156 ? 26.241 82.042 287.287 1.00 45.56 137 GLY C N 1
ATOM 6030 C CA . GLY C 1 156 ? 27.023 81.372 286.263 1.00 45.13 137 GLY C CA 1
ATOM 6031 C C . GLY C 1 156 ? 26.191 80.181 285.838 1.00 45.52 137 GLY C C 1
ATOM 6032 O O . GLY C 1 156 ? 24.970 80.260 285.695 1.00 45.66 137 GLY C O 1
ATOM 6033 N N . ASP C 1 157 ? 26.861 79.057 285.711 1.00 44.89 138 ASP C N 1
ATOM 6034 C CA . ASP C 1 157 ? 26.211 77.800 285.343 1.00 45.76 138 ASP C CA 1
ATOM 6035 C C . ASP C 1 157 ? 25.634 77.154 286.581 1.00 44.61 138 ASP C C 1
ATOM 6036 O O . ASP C 1 157 ? 25.445 75.961 286.610 1.00 44.95 138 ASP C O 1
ATOM 6041 N N . PHE C 1 158 ? 25.407 77.951 287.609 1.00 44.06 139 PHE C N 1
ATOM 6042 C CA . PHE C 1 158 ? 24.907 77.423 288.880 1.00 42.77 139 PHE C CA 1
ATOM 6043 C C . PHE C 1 158 ? 23.627 78.053 289.435 1.00 43.16 139 PHE C C 1
ATOM 6044 O O . PHE C 1 158 ? 23.189 79.243 289.179 1.00 44.10 139 PHE C O 1
ATOM 6052 N N . ILE C 1 159 ? 23.013 77.159 290.190 1.00 43.06 140 ILE C N 1
ATOM 6053 C CA . ILE C 1 159 ? 21.835 77.411 290.996 1.00 42.78 140 ILE C CA 1
ATOM 6054 C C . ILE C 1 159 ? 22.259 77.216 292.456 1.00 42.36 140 ILE C C 1
ATOM 6055 O O . ILE C 1 159 ? 22.781 76.153 292.826 1.00 43.74 140 ILE C O 1
ATOM 6059 N N . LEU C 1 160 ? 22.098 78.274 293.246 1.00 41.88 141 LEU C N 1
ATOM 6060 C CA . LEU C 1 160 ? 22.430 78.250 294.687 1.00 41.59 141 LEU C CA 1
ATOM 6061 C C . LEU C 1 160 ? 21.176 78.570 295.456 1.00 41.72 141 LEU C C 1
ATOM 6062 O O . LEU C 1 160 ? 20.555 79.581 295.250 1.00 42.23 141 LEU C O 1
ATOM 6067 N N . THR C 1 161 ? 20.806 77.673 296.337 1.00 43.75 142 THR C N 1
ATOM 6068 C CA . THR C 1 161 ? 19.589 77.891 297.107 1.00 43.61 142 THR C CA 1
ATOM 6069 C C . THR C 1 161 ? 19.485 76.901 298.254 1.00 43.08 142 THR C C 1
ATOM 6070 O O . THR C 1 161 ? 20.103 75.823 298.237 1.00 43.11 142 THR C O 1
ATOM 6074 N N . PRO C 1 162 ? 18.732 77.284 299.259 1.00 42.33 143 PRO C N 1
ATOM 6075 C CA . PRO C 1 162 ? 18.518 76.254 300.240 1.00 42.81 143 PRO C CA 1
ATOM 6076 C C . PRO C 1 162 ? 17.658 75.157 299.607 1.00 42.42 143 PRO C C 1
ATOM 6077 O O . PRO C 1 162 ? 16.885 75.416 298.679 1.00 42.62 143 PRO C O 1
ATOM 6081 N N . TYR C 1 163 ? 17.917 73.945 300.051 1.00 41.65 144 TYR C N 1
ATOM 6082 C CA . TYR C 1 163 ? 17.082 72.770 299.726 1.00 41.96 144 TYR C CA 1
ATOM 6083 C C . TYR C 1 163 ? 16.977 72.247 298.272 1.00 41.87 144 TYR C C 1
ATOM 6084 O O . TYR C 1 163 ? 15.950 71.737 297.822 1.00 40.62 144 TYR C O 1
ATOM 6093 N N . LEU C 1 164 ? 18.056 72.369 297.524 1.00 42.50 145 LEU C N 1
ATOM 6094 C CA . LEU C 1 164 ? 18.101 71.686 296.221 1.00 42.44 145 LEU C CA 1
ATOM 6095 C C . LEU C 1 164 ? 17.846 70.227 296.611 1.00 43.31 145 LEU C C 1
ATOM 6096 O O . LEU C 1 164 ? 17.156 69.436 295.953 1.00 42.67 145 LEU C O 1
ATOM 6101 N N . ASP C 1 165 ? 18.452 69.890 297.722 1.00 43.50 146 ASP C N 1
ATOM 6102 C CA . ASP C 1 165 ? 18.180 68.637 298.353 1.00 43.72 146 ASP C CA 1
ATOM 6103 C C . ASP C 1 165 ? 16.885 68.791 299.184 1.00 42.78 146 ASP C C 1
ATOM 6104 O O . ASP C 1 165 ? 16.923 69.411 300.226 1.00 43.65 146 ASP C O 1
ATOM 6109 N N . ASP C 1 166 ? 15.744 68.254 298.754 1.00 42.53 147 ASP C N 1
ATOM 6110 C CA . ASP C 1 166 ? 15.605 67.505 297.505 1.00 43.01 147 ASP C CA 1
ATOM 6111 C C . ASP C 1 166 ? 14.542 68.167 296.620 1.00 42.10 147 ASP C C 1
ATOM 6112 O O . ASP C 1 166 ? 13.807 67.530 295.880 1.00 41.78 147 ASP C O 1
ATOM 6117 N N . ARG C 1 167 ? 14.493 69.471 296.705 1.00 42.32 148 ARG C N 1
ATOM 6118 C CA . ARG C 1 167 ? 13.505 70.184 295.882 1.00 43.33 148 ARG C CA 1
ATOM 6119 C C . ARG C 1 167 ? 13.881 70.117 294.398 1.00 43.26 148 ARG C C 1
ATOM 6120 O O . ARG C 1 167 ? 13.018 70.380 293.518 1.00 42.21 148 ARG C O 1
ATOM 6128 N N . LEU C 1 168 ? 15.130 69.747 294.130 1.00 42.48 149 LEU C N 1
ATOM 6129 C CA . LEU C 1 168 ? 15.622 69.592 292.748 1.00 41.69 149 LEU C CA 1
ATOM 6130 C C . LEU C 1 168 ? 15.060 68.237 292.249 1.00 42.60 149 LEU C C 1
ATOM 6131 O O . LEU C 1 168 ? 14.765 68.057 291.056 1.00 42.53 149 LEU C O 1
ATOM 6136 N N . GLY C 1 169 ? 14.940 67.310 293.198 1.00 41.72 150 GLY C N 1
ATOM 6137 C CA . GLY C 1 169 ? 14.505 65.945 292.895 1.00 42.59 150 GLY C CA 1
ATOM 6138 C C . GLY C 1 169 ? 13.032 66.007 292.581 1.00 41.95 150 GLY C C 1
ATOM 6139 O O . GLY C 1 169 ? 12.551 65.458 291.610 1.00 40.67 150 GLY C O 1
ATOM 6140 N N . VAL C 1 170 ? 12.332 66.763 293.400 1.00 43.20 151 VAL C N 1
ATOM 6141 C CA . VAL C 1 170 ? 10.898 66.912 293.219 1.00 43.64 151 VAL C CA 1
ATOM 6142 C C . VAL C 1 170 ? 10.686 67.574 291.888 1.00 43.43 151 VAL C C 1
ATOM 6143 O O . VAL C 1 170 ? 9.804 67.209 291.111 1.00 44.76 151 VAL C O 1
ATOM 6147 N N . TRP C 1 171 ? 11.575 68.502 291.608 1.00 42.81 152 TRP C N 1
ATOM 6148 C CA . TRP C 1 171 ? 11.496 69.284 290.385 1.00 42.51 152 TRP C CA 1
ATOM 6149 C C . TRP C 1 171 ? 11.753 68.397 289.213 1.00 41.74 152 TRP C C 1
ATOM 6150 O O . TRP C 1 171 ? 11.107 68.489 288.179 1.00 42.38 152 TRP C O 1
ATOM 6161 N N . THR C 1 172 ? 12.724 67.531 289.393 1.00 41.10 153 THR C N 1
ATOM 6162 C CA . THR C 1 172 ? 13.109 66.604 288.348 1.00 40.97 153 THR C CA 1
ATOM 6163 C C . THR C 1 172 ? 11.979 65.648 288.086 1.00 41.51 153 THR C C 1
ATOM 6164 O O . THR C 1 172 ? 11.712 65.290 286.942 1.00 41.62 153 THR C O 1
ATOM 6168 N N . ALA C 1 173 ? 11.289 65.281 289.156 1.00 41.66 154 ALA C N 1
ATOM 6169 C CA . ALA C 1 173 ? 10.191 64.311 289.042 1.00 42.58 154 ALA C CA 1
ATOM 6170 C C . ALA C 1 173 ? 9.061 64.952 288.248 1.00 42.96 154 ALA C C 1
ATOM 6171 O O . ALA C 1 173 ? 8.414 64.305 287.428 1.00 43.85 154 ALA C O 1
ATOM 6173 N N . LEU C 1 174 ? 8.868 66.245 288.464 1.00 43.19 155 LEU C N 1
ATOM 6174 C CA . LEU C 1 174 ? 7.784 66.976 287.796 1.00 43.18 155 LEU C CA 1
ATOM 6175 C C . LEU C 1 174 ? 8.103 67.171 286.326 1.00 43.20 155 LEU C C 1
ATOM 6176 O O . LEU C 1 174 ? 7.207 67.221 285.508 1.00 43.62 155 LEU C O 1
ATOM 6181 N N . GLU C 1 175 ? 9.384 67.243 285.985 1.00 43.68 156 GLU C N 1
ATOM 6182 C CA . GLU C 1 175 ? 9.788 67.340 284.567 1.00 44.30 156 GLU C CA 1
ATOM 6183 C C . GLU C 1 175 ? 9.501 66.023 283.883 1.00 43.43 156 GLU C C 1
ATOM 6184 O O . GLU C 1 175 ? 8.998 65.941 282.757 1.00 43.36 156 GLU C O 1
ATOM 6190 N N . LEU C 1 176 ? 9.912 64.994 284.595 1.00 42.51 157 LEU C N 1
ATOM 6191 C CA . LEU C 1 176 ? 9.790 63.611 284.137 1.00 41.92 157 LEU C CA 1
ATOM 6192 C C . LEU C 1 176 ? 8.367 63.356 283.717 1.00 41.56 157 LEU C C 1
ATOM 6193 O O . LEU C 1 176 ? 8.088 62.791 282.672 1.00 41.45 157 LEU C O 1
ATOM 6198 N N . ALA C 1 177 ? 7.476 63.817 284.574 1.00 41.94 158 ALA C N 1
ATOM 6199 C CA . ALA C 1 177 ? 6.020 63.629 284.430 1.00 42.20 158 ALA C CA 1
ATOM 6200 C C . ALA C 1 177 ? 5.455 64.199 283.126 1.00 42.03 158 ALA C C 1
ATOM 6201 O O . ALA C 1 177 ? 4.358 63.838 282.661 1.00 41.05 158 ALA C O 1
ATOM 6203 N N . LYS C 1 178 ? 6.216 65.107 282.550 1.00 41.42 159 LYS C N 1
ATOM 6204 C CA . LYS C 1 178 ? 5.764 65.779 281.338 1.00 41.25 159 LYS C CA 1
ATOM 6205 C C . LYS C 1 178 ? 5.664 64.789 280.199 1.00 40.68 159 LYS C C 1
ATOM 6206 O O . LYS C 1 178 ? 4.762 64.875 279.358 1.00 39.66 159 LYS C O 1
ATOM 6212 N N . THR C 1 179 ? 6.544 63.791 280.228 1.00 40.19 160 THR C N 1
ATOM 6213 C CA . THR C 1 179 ? 6.582 62.818 279.135 1.00 39.72 160 THR C CA 1
ATOM 6214 C C . THR C 1 179 ? 6.539 61.359 279.547 1.00 40.57 160 THR C C 1
ATOM 6215 O O . THR C 1 179 ? 6.441 60.504 278.691 1.00 41.00 160 THR C O 1
ATOM 6219 N N . LEU C 1 180 ? 6.620 61.086 280.845 1.00 41.30 161 LEU C N 1
ATOM 6220 C CA . LEU C 1 180 ? 6.660 59.714 281.361 1.00 41.11 161 LEU C CA 1
ATOM 6221 C C . LEU C 1 180 ? 5.412 59.001 280.895 1.00 41.76 161 LEU C C 1
ATOM 6222 O O . LEU C 1 180 ? 4.302 59.515 281.034 1.00 42.25 161 LEU C O 1
ATOM 6227 N N . GLU C 1 181 ? 5.595 57.816 280.337 1.00 41.99 162 GLU C N 1
ATOM 6228 C CA . GLU C 1 181 ? 4.475 57.071 279.803 1.00 43.14 162 GLU C CA 1
ATOM 6229 C C . GLU C 1 181 ? 4.081 55.980 280.772 1.00 43.07 162 GLU C C 1
ATOM 6230 O O . GLU C 1 181 ? 2.925 55.848 281.161 1.00 43.20 162 GLU C O 1
ATOM 6236 N N . HIS C 1 182 ? 5.085 55.201 281.128 1.00 42.70 163 HIS C N 1
ATOM 6237 C CA . HIS C 1 182 ? 4.959 54.076 282.046 1.00 42.98 163 HIS C CA 1
ATOM 6238 C C . HIS C 1 182 ? 5.835 54.259 283.272 1.00 41.73 163 HIS C C 1
ATOM 6239 O O . HIS C 1 182 ? 7.050 54.349 283.185 1.00 40.61 163 HIS C O 1
ATOM 6246 N N . GLY C 1 183 ? 5.211 54.305 284.432 1.00 40.57 164 GLY C N 1
ATOM 6247 C CA . GLY C 1 183 ? 5.986 54.464 285.649 1.00 40.52 164 GLY C CA 1
ATOM 6248 C C . GLY C 1 183 ? 5.256 55.088 286.799 1.00 40.64 164 GLY C C 1
ATOM 6249 O O . GLY C 1 183 ? 4.114 55.558 286.679 1.00 39.91 164 GLY C O 1
ATOM 6250 N N . ILE C 1 184 ? 5.951 55.060 287.922 1.00 40.37 165 ILE C N 1
ATOM 6251 C CA . ILE C 1 184 ? 5.449 55.617 289.165 1.00 40.71 165 ILE C CA 1
ATOM 6252 C C . ILE C 1 184 ? 6.399 56.675 289.652 1.00 41.46 165 ILE C C 1
ATOM 6253 O O . ILE C 1 184 ? 7.619 56.546 289.520 1.00 41.15 165 ILE C O 1
ATOM 6258 N N . ILE C 1 185 ? 5.798 57.743 290.164 1.00 41.80 166 ILE C N 1
ATOM 6259 C CA . ILE C 1 185 ? 6.529 58.837 290.797 1.00 41.80 166 ILE C CA 1
ATOM 6260 C C . ILE C 1 185 ? 5.947 59.001 292.172 1.00 42.22 166 ILE C C 1
ATOM 6261 O O . ILE C 1 185 ? 4.760 59.267 292.339 1.00 43.70 166 ILE C O 1
ATOM 6266 N N . ALA C 1 186 ? 6.793 58.853 293.165 1.00 42.08 167 ALA C N 1
ATOM 6267 C CA . ALA C 1 186 ? 6.347 58.952 294.546 1.00 42.25 167 ALA C CA 1
ATOM 6268 C C . ALA C 1 186 ? 7.082 60.068 295.256 1.00 42.01 167 ALA C C 1
ATOM 6269 O O . ALA C 1 186 ? 8.335 60.149 295.244 1.00 41.97 167 ALA C O 1
ATOM 6271 N N . PHE C 1 187 ? 6.282 60.932 295.861 1.00 41.87 168 PHE C N 1
ATOM 6272 C CA . PHE C 1 187 ? 6.801 62.039 296.636 1.00 42.44 168 PHE C CA 1
ATOM 6273 C C . PHE C 1 187 ? 6.716 61.647 298.094 1.00 42.65 168 PHE C C 1
ATOM 6274 O O . PHE C 1 187 ? 5.637 61.386 298.641 1.00 42.95 168 PHE C O 1
ATOM 6282 N N . THR C 1 188 ? 7.892 61.615 298.707 1.00 43.02 169 THR C N 1
ATOM 6283 C CA . THR C 1 188 ? 8.056 61.065 300.055 1.00 43.56 169 THR C CA 1
ATOM 6284 C C . THR C 1 188 ? 8.289 62.050 301.168 1.00 43.64 169 THR C C 1
ATOM 6285 O O . THR C 1 188 ? 8.612 63.223 300.949 1.00 44.37 169 THR C O 1
ATOM 6289 N N . CYS C 1 189 ? 8.157 61.509 302.372 1.00 42.98 170 CYS C N 1
ATOM 6290 C CA . CYS C 1 189 ? 8.270 62.283 303.602 1.00 42.35 170 CYS C CA 1
ATOM 6291 C C . CYS C 1 189 ? 9.262 61.699 304.581 1.00 42.41 170 CYS C C 1
ATOM 6292 O O . CYS C 1 189 ? 9.509 60.516 304.595 1.00 43.58 170 CYS C O 1
ATOM 6295 N N . TRP C 1 190 ? 9.808 62.575 305.403 1.00 42.66 171 TRP C N 1
ATOM 6296 C CA . TRP C 1 190 ? 10.753 62.223 306.469 1.00 42.85 171 TRP C CA 1
ATOM 6297 C C . TRP C 1 190 ? 12.095 61.653 306.024 1.00 43.19 171 TRP C C 1
ATOM 6298 O O . TRP C 1 190 ? 12.847 61.083 306.837 1.00 42.94 171 TRP C O 1
ATOM 6309 N N . GLU C 1 191 ? 12.412 61.786 304.752 1.00 43.15 172 GLU C N 1
ATOM 6310 C CA . GLU C 1 191 ? 13.684 61.224 304.282 1.00 43.85 172 GLU C CA 1
ATOM 6311 C C . GLU C 1 191 ? 14.887 61.805 305.004 1.00 43.26 172 GLU C C 1
ATOM 6312 O O . GLU C 1 191 ? 15.868 61.116 305.279 1.00 43.46 172 GLU C O 1
ATOM 6318 N N . GLU C 1 192 ? 14.810 63.088 305.316 1.00 43.11 173 GLU C N 1
ATOM 6319 C CA . GLU C 1 192 ? 15.922 63.754 305.991 1.00 42.35 173 GLU C CA 1
ATOM 6320 C C . GLU C 1 192 ? 15.972 63.341 307.461 1.00 43.12 173 GLU C C 1
ATOM 6321 O O . GLU C 1 192 ? 17.002 63.467 308.127 1.00 43.46 173 GLU C O 1
ATOM 6327 N N . HIS C 1 193 ? 14.878 62.795 307.972 1.00 43.07 174 HIS C N 1
ATOM 6328 C CA . HIS C 1 193 ? 14.834 62.459 309.401 1.00 42.77 174 HIS C CA 1
ATOM 6329 C C . HIS C 1 193 ? 14.234 61.127 309.760 1.00 43.71 174 HIS C C 1
ATOM 6330 O O . HIS C 1 193 ? 13.151 61.057 310.324 1.00 44.23 174 HIS C O 1
ATOM 6337 N N . GLY C 1 194 ? 14.968 60.072 309.447 1.00 43.58 175 GLY C N 1
ATOM 6338 C CA . GLY C 1 194 ? 14.594 58.718 309.818 1.00 43.78 175 GLY C CA 1
ATOM 6339 C C . GLY C 1 194 ? 13.697 57.923 308.897 1.00 43.51 175 GLY C C 1
ATOM 6340 O O . GLY C 1 194 ? 13.686 56.688 308.905 1.00 44.64 175 GLY C O 1
ATOM 6341 N N . GLY C 1 195 ? 12.960 58.653 308.104 1.00 42.93 176 GLY C N 1
ATOM 6342 C CA . GLY C 1 195 ? 12.013 58.094 307.169 1.00 42.22 176 GLY C CA 1
ATOM 6343 C C . GLY C 1 195 ? 10.724 57.662 307.825 1.00 41.82 176 GLY C C 1
ATOM 6344 O O . GLY C 1 195 ? 10.220 58.272 308.785 1.00 41.91 176 GLY C O 1
ATOM 6345 N N . GLY C 1 196 ? 10.172 56.620 307.236 1.00 41.73 177 GLY C N 1
ATOM 6346 C CA . GLY C 1 196 ? 8.914 56.033 307.688 1.00 42.30 177 GLY C CA 1
ATOM 6347 C C . GLY C 1 196 ? 7.691 56.358 306.835 1.00 42.01 177 GLY C C 1
ATOM 6348 O O . GLY C 1 196 ? 6.541 56.196 307.270 1.00 43.04 177 GLY C O 1
ATOM 6349 N N . SER C 1 197 ? 7.925 56.863 305.639 1.00 40.84 178 SER C N 1
ATOM 6350 C CA . SER C 1 197 ? 6.831 57.001 304.692 1.00 40.68 178 SER C CA 1
ATOM 6351 C C . SER C 1 197 ? 7.060 55.977 303.589 1.00 40.87 178 SER C C 1
ATOM 6352 O O . SER C 1 197 ? 6.136 55.315 303.125 1.00 41.09 178 SER C O 1
ATOM 6355 N N . VAL C 1 198 ? 8.320 55.830 303.208 1.00 40.38 179 VAL C N 1
ATOM 6356 C CA . VAL C 1 198 ? 8.676 54.943 302.111 1.00 40.03 179 VAL C CA 1
ATOM 6357 C C . VAL C 1 198 ? 8.348 53.513 302.464 1.00 41.03 179 VAL C C 1
ATOM 6358 O O . VAL C 1 198 ? 8.016 52.704 301.613 1.00 42.40 179 VAL C O 1
ATOM 6362 N N . ALA C 1 199 ? 8.375 53.213 303.746 1.00 40.50 180 ALA C N 1
ATOM 6363 C CA . ALA C 1 199 ? 8.078 51.875 304.138 1.00 40.80 180 ALA C CA 1
ATOM 6364 C C . ALA C 1 199 ? 6.692 51.500 303.614 1.00 42.30 180 ALA C C 1
ATOM 6365 O O . ALA C 1 199 ? 6.519 50.436 303.025 1.00 43.89 180 ALA C O 1
ATOM 6367 N N . TYR C 1 200 ? 5.703 52.362 303.826 1.00 41.95 181 TYR C N 1
ATOM 6368 C CA . TYR C 1 200 ? 4.348 52.008 303.384 1.00 42.33 181 TYR C CA 1
ATOM 6369 C C . TYR C 1 200 ? 4.215 52.129 301.868 1.00 42.47 181 TYR C C 1
ATOM 6370 O O . TYR C 1 200 ? 3.464 51.359 301.232 1.00 41.14 181 TYR C O 1
ATOM 6379 N N . LEU C 1 201 ? 4.967 53.050 301.285 1.00 41.44 182 LEU C N 1
ATOM 6380 C CA . LEU C 1 201 ? 4.918 53.165 299.831 1.00 41.96 182 LEU C CA 1
ATOM 6381 C C . LEU C 1 201 ? 5.546 51.883 299.218 1.00 42.42 182 LEU C C 1
ATOM 6382 O O . LEU C 1 201 ? 5.104 51.372 298.192 1.00 42.40 182 LEU C O 1
ATOM 6387 N N . ALA C 1 202 ? 6.563 51.348 299.879 1.00 41.85 183 ALA C N 1
ATOM 6388 C CA . ALA C 1 202 ? 7.249 50.169 299.338 1.00 42.02 183 ALA C CA 1
ATOM 6389 C C . ALA C 1 202 ? 6.252 49.046 299.281 1.00 41.95 183 ALA C C 1
ATOM 6390 O O . ALA C 1 202 ? 6.224 48.253 298.352 1.00 42.67 183 ALA C O 1
ATOM 6392 N N . ARG C 1 203 ? 5.402 49.009 300.287 1.00 40.64 184 ARG C N 1
ATOM 6393 C CA . ARG C 1 203 ? 4.479 47.928 300.379 1.00 40.23 184 ARG C CA 1
ATOM 6394 C C . ARG C 1 203 ? 3.376 48.054 299.362 1.00 39.87 184 ARG C C 1
ATOM 6395 O O . ARG C 1 203 ? 3.055 47.140 298.607 1.00 39.31 184 ARG C O 1
ATOM 6403 N N . TRP C 1 204 ? 2.764 49.209 299.398 1.00 39.78 185 TRP C N 1
ATOM 6404 C CA . TRP C 1 204 ? 1.576 49.443 298.598 1.00 40.94 185 TRP C CA 1
ATOM 6405 C C . TRP C 1 204 ? 1.829 49.367 297.120 1.00 40.71 185 TRP C C 1
ATOM 6406 O O . TRP C 1 204 ? 1.045 48.796 296.382 1.00 41.22 185 TRP C O 1
ATOM 6417 N N . ILE C 1 205 ? 2.943 49.938 296.712 1.00 40.79 186 ILE C N 1
ATOM 6418 C CA . ILE C 1 205 ? 3.317 49.969 295.305 1.00 40.80 186 ILE C CA 1
ATOM 6419 C C . ILE C 1 205 ? 3.612 48.559 294.835 1.00 41.13 186 ILE C C 1
ATOM 6420 O O . ILE C 1 205 ? 3.149 48.129 293.791 1.00 41.32 186 ILE C O 1
ATOM 6425 N N . TYR C 1 206 ? 4.385 47.839 295.625 1.00 41.62 187 TYR C N 1
ATOM 6426 C CA . TYR C 1 206 ? 4.712 46.457 295.283 1.00 42.19 187 TYR C CA 1
ATOM 6427 C C . TYR C 1 206 ? 3.479 45.589 295.237 1.00 42.68 187 TYR C C 1
ATOM 6428 O O . TYR C 1 206 ? 3.254 44.833 294.304 1.00 43.40 187 TYR C O 1
ATOM 6437 N N . GLU C 1 207 ? 2.683 45.681 296.278 1.00 42.78 188 GLU C N 1
ATOM 6438 C CA . GLU C 1 207 ? 1.516 44.824 296.364 1.00 43.77 188 GLU C CA 1
ATOM 6439 C C . GLU C 1 207 ? 0.461 45.145 295.322 1.00 43.40 188 GLU C C 1
ATOM 6440 O O . GLU C 1 207 ? -0.182 44.250 294.776 1.00 43.16 188 GLU C O 1
ATOM 6446 N N . THR C 1 208 ? 0.329 46.428 295.009 1.00 42.72 189 THR C N 1
ATOM 6447 C CA . THR C 1 208 ? -0.732 46.875 294.124 1.00 41.75 189 THR C CA 1
ATOM 6448 C C . THR C 1 208 ? -0.348 46.810 292.679 1.00 41.45 189 THR C C 1
ATOM 6449 O O . THR C 1 208 ? -1.139 46.414 291.835 1.00 41.80 189 THR C O 1
ATOM 6453 N N . PHE C 1 209 ? 0.890 47.148 292.401 1.00 41.63 190 PHE C N 1
ATOM 6454 C CA . PHE C 1 209 ? 1.348 47.217 291.014 1.00 41.85 190 PHE C CA 1
ATOM 6455 C C . PHE C 1 209 ? 2.385 46.212 290.617 1.00 42.13 190 PHE C C 1
ATOM 6456 O O . PHE C 1 209 ? 2.692 46.072 289.441 1.00 43.13 190 PHE C O 1
ATOM 6464 N N . HIS C 1 210 ? 2.903 45.513 291.613 1.00 41.72 191 HIS C N 1
ATOM 6465 C CA A HIS C 1 210 ? 3.934 44.514 291.395 0.50 41.97 191 HIS C CA 1
ATOM 6466 C CA B HIS C 1 210 ? 3.976 44.525 291.452 0.50 40.97 191 HIS C CA 1
ATOM 6467 C C . HIS C 1 210 ? 5.199 45.155 290.812 1.00 41.46 191 HIS C C 1
ATOM 6468 O O . HIS C 1 210 ? 5.933 44.541 290.059 1.00 41.52 191 HIS C O 1
ATOM 6481 N N . VAL C 1 211 ? 5.410 46.410 291.159 1.00 41.88 192 VAL C N 1
ATOM 6482 C CA . VAL C 1 211 ? 6.613 47.133 290.741 1.00 41.48 192 VAL C CA 1
ATOM 6483 C C . VAL C 1 211 ? 7.645 46.946 291.830 1.00 42.39 192 VAL C C 1
ATOM 6484 O O . VAL C 1 211 ? 7.336 47.058 293.012 1.00 43.06 192 VAL C O 1
ATOM 6488 N N . LYS C 1 212 ? 8.878 46.653 291.435 1.00 43.06 193 LYS C N 1
ATOM 6489 C CA . LYS C 1 212 ? 9.930 46.416 292.419 1.00 42.79 193 LYS C CA 1
ATOM 6490 C C . LYS C 1 212 ? 11.279 46.953 292.039 1.00 43.44 193 LYS C C 1
ATOM 6491 O O . LYS C 1 212 ? 12.312 46.512 292.557 1.00 43.28 193 LYS C O 1
ATOM 6497 N N . GLN C 1 213 ? 11.251 47.872 291.083 1.00 43.14 194 GLN C N 1
ATOM 6498 C CA . GLN C 1 213 ? 12.428 48.597 290.625 1.00 42.99 194 GLN C CA 1
ATOM 6499 C C . GLN C 1 213 ? 12.239 50.044 290.978 1.00 42.78 194 GLN C C 1
ATOM 6500 O O . GLN C 1 213 ? 11.156 50.617 290.761 1.00 42.42 194 GLN C O 1
ATOM 6506 N N . SER C 1 214 ? 13.305 50.656 291.462 1.00 42.06 195 SER C N 1
ATOM 6507 C CA . SER C 1 214 ? 13.227 52.038 291.849 1.00 42.13 195 SER C CA 1
ATOM 6508 C C . SER C 1 214 ? 14.443 52.805 291.508 1.00 42.77 195 SER C C 1
ATOM 6509 O O . SER C 1 214 ? 15.532 52.258 291.336 1.00 43.26 195 SER C O 1
ATOM 6512 N N . LEU C 1 215 ? 14.200 54.103 291.416 1.00 42.31 196 LEU C N 1
ATOM 6513 C CA . LEU C 1 215 ? 15.240 55.098 291.235 1.00 42.25 196 LEU C CA 1
ATOM 6514 C C . LEU C 1 215 ? 15.022 56.118 292.330 1.00 41.91 196 LEU C C 1
ATOM 6515 O O . LEU C 1 215 ? 13.901 56.526 292.564 1.00 42.45 196 LEU C O 1
ATOM 6520 N N . ILE C 1 216 ? 16.094 56.470 293.025 1.00 41.51 197 ILE C N 1
ATOM 6521 C CA . ILE C 1 216 ? 16.014 57.415 294.104 1.00 41.87 197 ILE C CA 1
ATOM 6522 C C . ILE C 1 216 ? 16.509 58.730 293.540 1.00 41.99 197 ILE C C 1
ATOM 6523 O O . ILE C 1 216 ? 17.688 58.915 293.253 1.00 40.85 197 ILE C O 1
ATOM 6528 N N . CYS C 1 217 ? 15.542 59.602 293.326 1.00 42.81 198 CYS C N 1
ATOM 6529 C CA . CYS C 1 217 ? 15.755 60.895 292.723 1.00 43.96 198 CYS C CA 1
ATOM 6530 C C . CYS C 1 217 ? 16.025 61.904 293.826 1.00 44.03 198 CYS C C 1
ATOM 6531 O O . CYS C 1 217 ? 15.106 62.500 294.389 1.00 45.24 198 CYS C O 1
ATOM 6534 N N . ASP C 1 218 ? 17.304 62.090 294.109 1.00 42.74 199 ASP C N 1
ATOM 6535 C CA . ASP C 1 218 ? 17.740 62.905 295.226 1.00 41.78 199 ASP C CA 1
ATOM 6536 C C . ASP C 1 218 ? 19.101 63.406 294.864 1.00 42.24 199 ASP C C 1
ATOM 6537 O O . ASP C 1 218 ? 19.738 62.927 293.947 1.00 41.16 199 ASP C O 1
ATOM 6542 N N . ILE C 1 219 ? 19.550 64.346 295.663 1.00 43.86 200 ILE C N 1
ATOM 6543 C CA . ILE C 1 219 ? 20.812 65.047 295.437 1.00 43.98 200 ILE C CA 1
ATOM 6544 C C . ILE C 1 219 ? 21.944 64.463 296.252 1.00 43.85 200 ILE C C 1
ATOM 6545 O O . ILE C 1 219 ? 21.792 64.090 297.421 1.00 44.70 200 ILE C O 1
ATOM 6550 N N . THR C 1 220 ? 23.071 64.326 295.589 1.00 43.68 201 THR C N 1
ATOM 6551 C CA . THR C 1 220 ? 24.268 63.796 296.234 1.00 43.57 201 THR C CA 1
ATOM 6552 C C . THR C 1 220 ? 25.358 64.870 296.344 1.00 42.31 201 THR C C 1
ATOM 6553 O O . THR C 1 220 ? 25.098 66.045 296.193 1.00 40.77 201 THR C O 1
ATOM 6557 N N . TRP C 1 221 ? 26.574 64.446 296.620 1.00 43.04 202 TRP C N 1
ATOM 6558 C CA . TRP C 1 221 ? 27.647 65.406 296.901 1.00 44.35 202 TRP C CA 1
ATOM 6559 C C . TRP C 1 221 ? 28.621 65.621 295.802 1.00 43.69 202 TRP C C 1
ATOM 6560 O O . TRP C 1 221 ? 28.934 64.706 295.055 1.00 45.20 202 TRP C O 1
ATOM 6571 N N . VAL C 1 222 ? 29.139 66.838 295.742 1.00 42.42 203 VAL C N 1
ATOM 6572 C CA . VAL C 1 222 ? 30.277 67.078 294.883 1.00 41.30 203 VAL C CA 1
ATOM 6573 C C . VAL C 1 222 ? 31.507 66.586 295.668 1.00 41.43 203 VAL C C 1
ATOM 6574 O O . VAL C 1 222 ? 31.689 66.844 296.858 1.00 39.50 203 VAL C O 1
ATOM 6578 N N . THR C 1 223 ? 32.333 65.879 294.926 1.00 42.15 204 THR C N 1
ATOM 6579 C CA . THR C 1 223 ? 33.503 65.161 295.419 1.00 42.44 204 THR C CA 1
ATOM 6580 C C . THR C 1 223 ? 34.627 65.228 294.414 1.00 42.98 204 THR C C 1
ATOM 6581 O O . THR C 1 223 ? 34.406 65.632 293.270 1.00 43.64 204 THR C O 1
ATOM 6585 N N . GLU C 1 224 ? 35.816 64.791 294.822 1.00 43.09 205 GLU C N 1
ATOM 6586 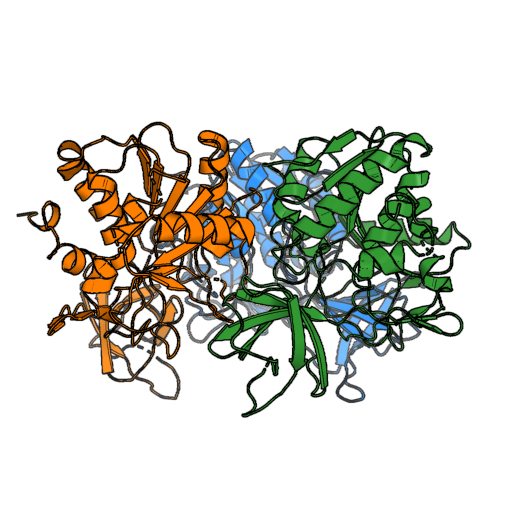C CA . GLU C 1 224 ? 36.977 64.785 293.918 1.00 42.84 205 GLU C CA 1
ATOM 6587 C C . GLU C 1 224 ? 36.675 63.697 292.912 1.00 42.88 205 GLU C C 1
ATOM 6588 O O . GLU C 1 224 ? 37.306 63.568 291.878 1.00 43.32 205 GLU C O 1
ATOM 6590 N N . GLY C 1 225 ? 35.654 62.919 293.222 1.00 42.61 206 GLY C N 1
ATOM 6591 C CA . GLY C 1 225 ? 35.282 61.798 292.365 1.00 42.55 206 GLY C CA 1
ATOM 6592 C C . GLY C 1 225 ? 34.029 62.057 291.551 1.00 42.93 206 GLY C C 1
ATOM 6593 O O . GLY C 1 225 ? 33.767 61.430 290.535 1.00 42.95 206 GLY C O 1
ATOM 6594 N N . VAL C 1 226 ? 33.238 62.986 292.041 1.00 43.16 207 VAL C N 1
ATOM 6595 C CA . VAL C 1 226 ? 31.989 63.358 291.397 1.00 42.38 207 VAL C CA 1
ATOM 6596 C C . VAL C 1 226 ? 32.021 64.869 291.286 1.00 43.20 207 VAL C C 1
ATOM 6597 O O . VAL C 1 226 ? 31.827 65.594 292.262 1.00 43.79 207 VAL C O 1
ATOM 6601 N N . GLU C 1 227 ? 32.339 65.336 290.088 1.00 43.42 208 GLU C N 1
ATOM 6602 C CA . GLU C 1 227 ? 32.576 66.761 289.871 1.00 43.44 208 GLU C CA 1
ATOM 6603 C C . GLU C 1 227 ? 31.393 67.517 289.372 1.00 42.64 208 GLU C C 1
ATOM 6604 O O . GLU C 1 227 ? 30.605 67.042 288.579 1.00 42.89 208 GLU C O 1
ATOM 6610 N N . ALA C 1 228 ? 31.305 68.733 289.863 1.00 42.47 209 ALA C N 1
ATOM 6611 C CA . ALA C 1 228 ? 30.271 69.648 289.437 1.00 42.20 209 ALA C CA 1
ATOM 6612 C C . ALA C 1 228 ? 30.370 69.844 287.939 1.00 42.10 209 ALA C C 1
ATOM 6613 O O . ALA C 1 228 ? 31.452 70.092 287.386 1.00 42.35 209 ALA C O 1
ATOM 6615 N N . GLY C 1 229 ? 29.204 69.713 287.321 1.00 41.41 210 GLY C N 1
ATOM 6616 C CA . GLY C 1 229 ? 29.008 69.892 285.889 1.00 41.67 210 GLY C CA 1
ATOM 6617 C C . GLY C 1 229 ? 29.606 68.831 284.996 1.00 41.46 210 GLY C C 1
ATOM 6618 O O . GLY C 1 229 ? 29.661 69.011 283.788 1.00 41.89 210 GLY C O 1
ATOM 6619 N N . LYS C 1 230 ? 30.072 67.730 285.579 1.00 41.23 211 LYS C N 1
ATOM 6620 C CA . LYS C 1 230 ? 30.653 66.627 284.789 1.00 41.22 211 LYS C CA 1
ATOM 6621 C C . LYS C 1 230 ? 29.603 65.548 284.613 1.00 42.15 211 LYS C C 1
ATOM 6622 O O . LYS C 1 230 ? 29.878 64.436 284.146 1.00 42.30 211 LYS C O 1
ATOM 6625 N N . GLY C 1 231 ? 28.384 65.894 285.012 1.00 42.09 212 GLY C N 1
ATOM 6626 C CA . GLY C 1 231 ? 27.246 65.011 284.809 1.00 42.35 212 GLY C CA 1
ATOM 6627 C C . GLY C 1 231 ? 26.568 64.428 286.025 1.00 42.22 212 GLY C C 1
ATOM 6628 O O . GLY C 1 231 ? 27.085 64.446 287.129 1.00 42.44 212 GLY C O 1
ATOM 6629 N N . VAL C 1 232 ? 25.369 63.929 285.790 1.00 41.57 213 VAL C N 1
ATOM 6630 C CA . VAL C 1 232 ? 24.565 63.304 286.859 1.00 42.13 213 VAL C CA 1
ATOM 6631 C C . VAL C 1 232 ? 25.269 62.082 287.452 1.00 42.10 213 VAL C C 1
ATOM 6632 O O . VAL C 1 232 ? 25.993 61.344 286.775 1.00 43.20 213 VAL C O 1
ATOM 6636 N N . ALA C 1 233 ? 25.043 61.918 288.742 1.00 41.02 214 ALA C N 1
ATOM 6637 C CA . ALA C 1 233 ? 25.675 60.844 289.491 1.00 40.63 214 ALA C CA 1
ATOM 6638 C C . ALA C 1 233 ? 24.772 59.627 289.554 1.00 40.91 214 ALA C C 1
ATOM 6639 O O . ALA C 1 233 ? 23.566 59.724 289.814 1.00 41.16 214 ALA C O 1
ATOM 6641 N N . ILE C 1 234 ? 25.367 58.486 289.247 1.00 40.66 215 ILE C N 1
ATOM 6642 C CA . ILE C 1 234 ? 24.694 57.193 289.392 1.00 41.13 215 ILE C CA 1
ATOM 6643 C C . ILE C 1 234 ? 25.424 56.556 290.544 1.00 41.57 215 ILE C C 1
ATOM 6644 O O . ILE C 1 234 ? 26.613 56.236 290.445 1.00 42.44 215 ILE C O 1
ATOM 6649 N N . SER C 1 235 ? 24.736 56.427 291.664 1.00 41.63 216 SER C N 1
ATOM 6650 C CA . SER C 1 235 ? 25.422 55.971 292.873 1.00 41.74 216 SER C CA 1
ATOM 6651 C C . SER C 1 235 ? 25.573 54.477 292.869 1.00 42.09 216 SER C C 1
ATOM 6652 O O . SER C 1 235 ? 24.588 53.773 292.834 1.00 41.54 216 SER C O 1
ATOM 6663 N N . ARG C 1 237 ? 26.871 52.941 295.245 1.00 42.66 218 ARG C N 1
ATOM 6664 C CA . ARG C 1 237 ? 26.655 52.675 296.668 1.00 42.42 218 ARG C CA 1
ATOM 6665 C C . ARG C 1 237 ? 26.955 53.862 297.521 1.00 42.65 218 ARG C C 1
ATOM 6666 O O . ARG C 1 237 ? 27.546 54.847 297.096 1.00 43.04 218 ARG C O 1
ATOM 6674 N N . ASP C 1 238 ? 26.487 53.714 298.739 1.00 42.74 219 ASP C N 1
ATOM 6675 C CA . ASP C 1 238 ? 26.702 54.672 299.787 1.00 43.35 219 ASP C CA 1
ATOM 6676 C C . ASP C 1 238 ? 26.890 53.948 301.101 1.00 43.21 219 ASP C C 1
ATOM 6677 O O . ASP C 1 238 ? 27.756 53.074 301.256 1.00 41.74 219 ASP C O 1
ATOM 6682 N N . ARG C 1 239 ? 26.069 54.322 302.056 1.00 44.03 220 ARG C N 1
ATOM 6683 C CA . ARG C 1 239 ? 26.134 53.653 303.340 1.00 45.24 220 ARG C CA 1
ATOM 6684 C C . ARG C 1 239 ? 25.711 52.238 303.013 1.00 43.79 220 ARG C C 1
ATOM 6685 O O . ARG C 1 239 ? 26.270 51.243 303.495 1.00 43.20 220 ARG C O 1
ATOM 6701 N N . ILE C 1 241 ? 24.318 49.308 299.978 1.00 41.79 222 ILE C N 1
ATOM 6702 C CA . ILE C 1 241 ? 24.758 48.698 298.740 1.00 40.60 222 ILE C CA 1
ATOM 6703 C C . ILE C 1 241 ? 23.612 48.063 297.960 1.00 41.33 222 ILE C C 1
ATOM 6704 O O . ILE C 1 241 ? 23.002 47.064 298.395 1.00 42.31 222 ILE C O 1
ATOM 6709 N N . PRO C 1 242 ? 23.302 48.618 296.799 1.00 41.36 223 PRO C N 1
ATOM 6710 C CA . PRO C 1 242 ? 22.249 47.937 296.085 1.00 41.02 223 PRO C CA 1
ATOM 6711 C C . PRO C 1 242 ? 22.796 46.768 295.300 1.00 41.47 223 PRO C C 1
ATOM 6712 O O . PRO C 1 242 ? 24.001 46.521 295.323 1.00 41.28 223 PRO C O 1
ATOM 6716 N N . ARG C 1 243 ? 21.905 46.052 294.624 1.00 41.42 224 ARG C N 1
ATOM 6717 C CA . ARG C 1 243 ? 22.326 44.897 293.854 1.00 41.92 224 ARG C CA 1
ATOM 6718 C C . ARG C 1 243 ? 23.112 45.281 292.674 1.00 42.45 224 ARG C C 1
ATOM 6719 O O . ARG C 1 243 ? 22.661 46.056 291.805 1.00 40.90 224 ARG C O 1
ATOM 6727 N N . LYS C 1 244 ? 24.290 44.689 292.626 1.00 43.02 225 LYS C N 1
ATOM 6728 C CA . LYS C 1 244 ? 25.231 44.995 291.571 1.00 43.96 225 LYS C CA 1
ATOM 6729 C C . LYS C 1 244 ? 24.594 44.835 290.180 1.00 43.61 225 LYS C C 1
ATOM 6730 O O . LYS C 1 244 ? 24.767 45.677 289.286 1.00 44.09 225 LYS C O 1
ATOM 6736 N N . LYS C 1 245 ? 23.801 43.799 290.027 1.00 43.45 226 LYS C N 1
ATOM 6737 C CA . LYS C 1 245 ? 23.280 43.466 288.695 1.00 44.91 226 LYS C CA 1
ATOM 6738 C C . LYS C 1 245 ? 22.332 44.579 288.286 1.00 43.91 226 LYS C C 1
ATOM 6739 O O . LYS C 1 245 ? 22.222 44.922 287.115 1.00 43.91 226 LYS C O 1
ATOM 6745 N N . TYR C 1 246 ? 21.735 45.212 289.277 1.00 42.55 227 TYR C N 1
ATOM 6746 C CA . TYR C 1 246 ? 20.764 46.285 289.008 1.00 42.07 227 TYR C CA 1
ATOM 6747 C C . TYR C 1 246 ? 21.487 47.555 288.635 1.00 41.80 227 TYR C C 1
ATOM 6748 O O . TYR C 1 246 ? 21.176 48.212 287.647 1.00 42.59 227 TYR C O 1
ATOM 6757 N N . VAL C 1 247 ? 22.481 47.884 289.432 1.00 41.61 228 VAL C N 1
ATOM 6758 C CA . VAL C 1 247 ? 23.267 49.055 289.177 1.00 40.44 228 VAL C CA 1
ATOM 6759 C C . VAL C 1 247 ? 23.868 48.895 287.777 1.00 41.60 228 VAL C C 1
ATOM 6760 O O . VAL C 1 247 ? 23.817 49.791 286.954 1.00 41.62 228 VAL C O 1
ATOM 6764 N N . ASN C 1 248 ? 24.394 47.719 287.491 1.00 42.83 229 ASN C N 1
ATOM 6765 C CA . ASN C 1 248 ? 25.065 47.498 286.182 1.00 43.77 229 ASN C CA 1
ATOM 6766 C C . ASN C 1 248 ? 24.111 47.686 285.030 1.00 43.84 229 ASN C C 1
ATOM 6767 O O . ASN C 1 248 ? 24.436 48.218 283.982 1.00 44.26 229 ASN C O 1
ATOM 6772 N N . ARG C 1 249 ? 22.903 47.239 285.256 1.00 44.55 230 ARG C N 1
ATOM 6773 C CA . ARG C 1 249 ? 21.897 47.314 284.220 1.00 45.64 230 ARG C CA 1
ATOM 6774 C C . ARG C 1 249 ? 21.648 48.792 283.898 1.00 44.65 230 ARG C C 1
ATOM 6775 O O . ARG C 1 249 ? 21.554 49.191 282.750 1.00 44.22 230 ARG C O 1
ATOM 6783 N N . ILE C 1 250 ? 21.650 49.597 284.943 1.00 42.39 231 ILE C N 1
ATOM 6784 C CA . ILE C 1 250 ? 21.419 51.018 284.815 1.00 41.69 231 ILE C CA 1
ATOM 6785 C C . ILE C 1 250 ? 22.571 51.708 284.085 1.00 41.34 231 ILE C C 1
ATOM 6786 O O . ILE C 1 250 ? 22.355 52.553 283.205 1.00 40.81 231 ILE C O 1
ATOM 6791 N N . ILE C 1 251 ? 23.785 51.292 284.410 1.00 40.52 232 ILE C N 1
ATOM 6792 C CA . ILE C 1 251 ? 24.979 51.901 283.834 1.00 40.87 232 ILE C CA 1
ATOM 6793 C C . ILE C 1 251 ? 25.051 51.529 282.358 1.00 40.79 232 ILE C C 1
ATOM 6794 O O . ILE C 1 251 ? 25.442 52.318 281.504 1.00 39.28 232 ILE C O 1
ATOM 6799 N N . GLU C 1 252 ? 24.622 50.319 282.065 1.00 41.96 233 GLU C N 1
ATOM 6800 C CA . GLU C 1 252 ? 24.625 49.861 280.668 1.00 43.63 233 GLU C CA 1
ATOM 6801 C C . GLU C 1 252 ? 23.708 50.737 279.855 1.00 42.46 233 GLU C C 1
ATOM 6802 O O . GLU C 1 252 ? 24.066 51.242 278.793 1.00 43.08 233 GLU C O 1
ATOM 6808 N N . LEU C 1 253 ? 22.507 50.878 280.371 1.00 41.21 234 LEU C N 1
ATOM 6809 C CA . LEU C 1 253 ? 21.514 51.719 279.748 1.00 41.33 234 LEU C CA 1
ATOM 6810 C C . LEU C 1 253 ? 22.053 53.149 279.599 1.00 40.97 234 LEU C C 1
ATOM 6811 O O . LEU C 1 253 ? 21.896 53.773 278.553 1.00 41.41 234 LEU C O 1
ATOM 6816 N N . ALA C 1 254 ? 22.729 53.644 280.624 1.00 40.68 235 ALA C N 1
ATOM 6817 C CA . ALA C 1 254 ? 23.177 55.059 280.591 1.00 41.00 235 ALA C CA 1
ATOM 6818 C C . ALA C 1 254 ? 24.180 55.214 279.496 1.00 41.35 235 ALA C C 1
ATOM 6819 O O . ALA C 1 254 ? 24.201 56.221 278.806 1.00 41.79 235 ALA C O 1
ATOM 6821 N N . ARG C 1 255 ? 24.976 54.168 279.317 1.00 42.04 236 ARG C N 1
ATOM 6822 C CA . ARG C 1 255 ? 26.024 54.146 278.285 1.00 42.53 236 ARG C CA 1
ATOM 6823 C C . ARG C 1 255 ? 25.451 53.947 276.894 1.00 42.82 236 ARG C C 1
ATOM 6824 O O . ARG C 1 255 ? 26.175 53.914 275.922 1.00 43.12 236 ARG C O 1
ATOM 6832 N N . GLN C 1 256 ? 24.141 53.793 276.791 1.00 43.07 237 GLN C N 1
ATOM 6833 C CA . GLN C 1 256 ? 23.536 53.650 275.462 1.00 43.12 237 GLN C CA 1
ATOM 6834 C C . GLN C 1 256 ? 23.267 55.077 275.009 1.00 43.41 237 GLN C C 1
ATOM 6835 O O . GLN C 1 256 ? 22.882 55.365 273.882 1.00 43.53 237 GLN C O 1
ATOM 6841 N N . THR C 1 257 ? 23.570 55.947 275.949 1.00 43.08 238 THR C N 1
ATOM 6842 C CA . THR C 1 257 ? 23.283 57.378 275.895 1.00 43.33 238 THR C CA 1
ATOM 6843 C C . THR C 1 257 ? 24.488 58.282 275.752 1.00 44.09 238 THR C C 1
ATOM 6844 O O . THR C 1 257 ? 25.620 57.901 276.029 1.00 43.86 238 THR C O 1
ATOM 6848 N N . ASP C 1 258 ? 24.221 59.499 275.307 1.00 44.57 239 ASP C N 1
ATOM 6849 C CA . ASP C 1 258 ? 25.285 60.501 275.184 1.00 45.57 239 ASP C CA 1
ATOM 6850 C C . ASP C 1 258 ? 25.080 61.528 276.280 1.00 44.56 239 ASP C C 1
ATOM 6851 O O . ASP C 1 258 ? 25.583 62.652 276.238 1.00 44.88 239 ASP C O 1
ATOM 6856 N N . ILE C 1 259 ? 24.292 61.118 277.246 1.00 43.48 240 ILE C N 1
ATOM 6857 C CA . ILE C 1 259 ? 24.054 61.919 278.433 1.00 43.40 240 ILE C CA 1
ATOM 6858 C C . ILE C 1 259 ? 25.254 61.722 279.340 1.00 43.99 240 ILE C C 1
ATOM 6859 O O . ILE C 1 259 ? 25.674 60.588 279.571 1.00 43.63 240 ILE C O 1
ATOM 6864 N N . PRO C 1 260 ? 25.827 62.829 279.837 1.00 43.96 241 PRO C N 1
ATOM 6865 C CA . PRO C 1 260 ? 26.939 62.642 280.741 1.00 43.86 241 PRO C CA 1
ATOM 6866 C C . PRO C 1 260 ? 26.489 62.247 282.132 1.00 43.88 241 PRO C C 1
ATOM 6867 O O . PRO C 1 260 ? 25.493 62.743 282.676 1.00 43.76 241 PRO C O 1
ATOM 6871 N N . PHE C 1 261 ? 27.259 61.332 282.685 1.00 43.07 242 PHE C N 1
ATOM 6872 C CA . PHE C 1 261 ? 27.032 60.865 284.029 1.00 42.56 242 PHE C CA 1
ATOM 6873 C C . PHE C 1 261 ? 28.326 60.412 284.676 1.00 42.00 242 PHE C C 1
ATOM 6874 O O . PHE C 1 261 ? 29.309 60.065 284.019 1.00 40.40 242 PHE C O 1
ATOM 6882 N N . GLN C 1 262 ? 28.285 60.415 285.993 1.00 42.27 243 GLN C N 1
ATOM 6883 C CA . GLN C 1 262 ? 29.416 59.977 286.774 1.00 41.76 243 GLN C CA 1
ATOM 6884 C C . GLN C 1 262 ? 28.988 58.899 287.741 1.00 41.83 243 GLN C C 1
ATOM 6885 O O . GLN C 1 262 ? 27.878 58.894 288.264 1.00 41.84 243 GLN C O 1
ATOM 6891 N N . LEU C 1 263 ? 29.924 57.999 287.958 1.00 41.56 244 LEU C N 1
ATOM 6892 C CA . LEU C 1 263 ? 29.772 56.884 288.868 1.00 41.56 244 LEU C CA 1
ATOM 6893 C C . LEU C 1 263 ? 30.233 57.234 290.253 1.00 41.04 244 LEU C C 1
ATOM 6894 O O . LEU C 1 263 ? 31.415 57.357 290.508 1.00 40.59 244 LEU C O 1
ATOM 6899 N N . GLU C 1 264 ? 29.270 57.372 291.149 1.00 40.72 245 GLU C N 1
ATOM 6900 C CA . GLU C 1 264 ? 29.558 57.616 292.563 1.00 40.81 245 GLU C CA 1
ATOM 6901 C C . GLU C 1 264 ? 29.730 56.324 293.365 1.00 40.52 245 GLU C C 1
ATOM 6902 O O . GLU C 1 264 ? 28.942 55.378 293.246 1.00 41.27 245 GLU C O 1
ATOM 6908 N N . VAL C 1 265 ? 30.796 56.293 294.154 1.00 40.43 246 VAL C N 1
ATOM 6909 C CA . VAL C 1 265 ? 31.044 55.181 295.065 1.00 40.14 246 VAL C CA 1
ATOM 6910 C C . VAL C 1 265 ? 31.398 55.763 296.413 1.00 41.19 246 VAL C C 1
ATOM 6911 O O . VAL C 1 265 ? 32.530 56.185 296.652 1.00 42.40 246 VAL C O 1
ATOM 6915 N N . GLU C 1 266 ? 30.392 55.818 297.274 1.00 41.39 247 GLU C N 1
ATOM 6916 C CA . GLU C 1 266 ? 30.535 56.365 298.628 1.00 42.09 247 GLU C CA 1
ATOM 6917 C C . GLU C 1 266 ? 30.439 55.304 299.696 1.00 41.13 247 GLU C C 1
ATOM 6918 O O . GLU C 1 266 ? 29.901 54.215 299.465 1.00 41.07 247 GLU C O 1
ATOM 6924 N N . GLY C 1 267 ? 30.974 55.647 300.861 1.00 40.24 248 GLY C N 1
ATOM 6925 C CA . GLY C 1 267 ? 31.000 54.764 302.021 1.00 40.19 248 GLY C CA 1
ATOM 6926 C C . GLY C 1 267 ? 30.016 55.234 303.068 1.00 40.45 248 GLY C C 1
ATOM 6927 O O . GLY C 1 267 ? 29.904 54.667 304.143 1.00 40.72 248 GLY C O 1
ATOM 6928 N N . ALA C 1 268 ? 29.298 56.286 302.731 1.00 40.95 249 ALA C N 1
ATOM 6929 C CA . ALA C 1 268 ? 28.326 56.885 303.666 1.00 41.49 249 ALA C CA 1
ATOM 6930 C C . ALA C 1 268 ? 27.210 57.581 302.970 1.00 41.86 249 ALA C C 1
ATOM 6931 O O . ALA C 1 268 ? 27.230 57.802 301.776 1.00 42.31 249 ALA C O 1
ATOM 6933 N N . GLY C 1 269 ? 26.222 57.925 303.762 1.00 43.16 250 GLY C N 1
ATOM 6934 C CA . GLY C 1 269 ? 25.025 58.564 303.240 1.00 43.92 250 GLY C CA 1
ATOM 6935 C C . GLY C 1 269 ? 23.964 57.547 302.889 1.00 44.73 250 GLY C C 1
ATOM 6936 O O . GLY C 1 269 ? 24.228 56.430 302.407 1.00 45.47 250 GLY C O 1
ATOM 6937 N N . ALA C 1 270 ? 22.739 57.915 303.179 1.00 45.19 251 ALA C N 1
ATOM 6938 C CA . ALA C 1 270 ? 21.636 57.047 302.820 1.00 46.28 251 ALA C CA 1
ATOM 6939 C C . ALA C 1 270 ? 20.517 57.864 302.233 1.00 46.37 251 ALA C C 1
ATOM 6940 O O . ALA C 1 270 ? 20.540 59.085 302.219 1.00 48.71 251 ALA C O 1
ATOM 6942 N N . SER C 1 271 ? 19.534 57.149 301.746 1.00 46.04 252 SER C N 1
ATOM 6943 C CA . SER C 1 271 ? 18.415 57.759 301.074 1.00 45.37 252 SER C CA 1
ATOM 6944 C C . SER C 1 271 ? 17.192 56.932 301.218 1.00 44.63 252 SER C C 1
ATOM 6945 O O . SER C 1 271 ? 17.144 55.976 301.974 1.00 45.06 252 SER C O 1
ATOM 6948 N N . ASP C 1 272 ? 16.206 57.324 300.440 1.00 44.28 253 ASP C N 1
ATOM 6949 C CA . ASP C 1 272 ? 14.951 56.613 300.412 1.00 43.38 253 ASP C CA 1
ATOM 6950 C C . ASP C 1 272 ? 15.216 55.188 299.969 1.00 43.16 253 ASP C C 1
ATOM 6951 O O . ASP C 1 272 ? 14.452 54.250 300.270 1.00 44.58 253 ASP C O 1
ATOM 6956 N N . GLY C 1 273 ? 16.347 55.019 299.312 1.00 41.84 254 GLY C N 1
ATOM 6957 C CA . GLY C 1 273 ? 16.724 53.727 298.797 1.00 42.06 254 GLY C CA 1
ATOM 6958 C C . GLY C 1 273 ? 16.997 52.741 299.917 1.00 42.22 254 GLY C C 1
ATOM 6959 O O . GLY C 1 273 ? 16.885 51.528 299.756 1.00 43.61 254 GLY C O 1
ATOM 6960 N N . ARG C 1 274 ? 17.330 53.262 301.075 1.00 41.52 255 ARG C N 1
ATOM 6961 C CA . ARG C 1 274 ? 17.656 52.391 302.188 1.00 42.44 255 ARG C CA 1
ATOM 6962 C C . ARG C 1 274 ? 16.400 51.762 302.758 1.00 42.00 255 ARG C C 1
ATOM 6963 O O . ARG C 1 274 ? 16.371 50.599 303.125 1.00 42.32 255 ARG C O 1
ATOM 6971 N N . GLU C 1 275 ? 15.356 52.551 302.749 1.00 42.40 256 GLU C N 1
ATOM 6972 C CA . GLU C 1 275 ? 14.095 52.175 303.363 1.00 43.87 256 GLU C CA 1
ATOM 6973 C C . GLU C 1 275 ? 13.516 51.071 302.496 1.00 44.26 256 GLU C C 1
ATOM 6974 O O . GLU C 1 275 ? 12.987 50.052 302.973 1.00 44.94 256 GLU C O 1
ATOM 6980 N N . LEU C 1 276 ? 13.705 51.244 301.203 1.00 43.78 257 LEU C N 1
ATOM 6981 C CA . LEU C 1 276 ? 13.260 50.235 300.254 1.00 44.14 257 LEU C CA 1
ATOM 6982 C C . LEU C 1 276 ? 14.024 48.910 300.476 1.00 44.00 257 LEU C C 1
ATOM 6983 O O . LEU C 1 276 ? 13.451 47.782 300.533 1.00 43.25 257 LEU C O 1
ATOM 6988 N N . GLN C 1 277 ? 15.325 49.063 300.621 1.00 42.09 258 GLN C N 1
ATOM 6989 C CA . GLN C 1 277 ? 16.198 47.899 300.733 1.00 41.94 258 GLN C CA 1
ATOM 6990 C C . GLN C 1 277 ? 15.815 47.031 301.895 1.00 41.79 258 GLN C C 1
ATOM 6991 O O . GLN C 1 277 ? 15.877 45.766 301.834 1.00 41.73 258 GLN C O 1
ATOM 6997 N N . LEU C 1 278 ? 15.396 47.733 302.940 1.00 41.07 259 LEU C N 1
ATOM 6998 C CA . LEU C 1 278 ? 15.139 47.130 304.258 1.00 41.29 259 LEU C CA 1
ATOM 6999 C C . LEU C 1 278 ? 13.685 46.727 304.436 1.00 41.07 259 LEU C C 1
ATOM 7000 O O . LEU C 1 278 ? 13.294 46.081 305.417 1.00 40.21 259 LEU C O 1
ATOM 7005 N N . SER C 1 279 ? 12.901 47.087 303.436 1.00 41.89 260 SER C N 1
ATOM 7006 C CA . SER C 1 279 ? 11.461 46.787 303.467 1.00 41.83 260 SER C CA 1
ATOM 7007 C C . SER C 1 279 ? 11.232 45.306 303.291 1.00 42.02 260 SER C C 1
ATOM 7008 O O . SER C 1 279 ? 12.111 44.581 302.810 1.00 43.25 260 SER C O 1
ATOM 7011 N N . PRO C 1 280 ? 10.045 44.850 303.670 1.00 40.63 261 PRO C N 1
ATOM 7012 C CA . PRO C 1 280 ? 9.723 43.468 303.484 1.00 40.68 261 PRO C CA 1
ATOM 7013 C C . PRO C 1 280 ? 9.334 43.182 302.036 1.00 40.06 261 PRO C C 1
ATOM 7014 O O . PRO C 1 280 ? 8.708 42.196 301.734 1.00 39.66 261 PRO C O 1
ATOM 7018 N N . TYR C 1 281 ? 9.761 44.042 301.139 1.00 41.18 262 TYR C N 1
ATOM 7019 C CA . TYR C 1 281 ? 9.455 43.867 299.705 1.00 41.14 262 TYR C CA 1
ATOM 7020 C C . TYR C 1 281 ? 10.726 43.927 298.877 1.00 40.89 262 TYR C C 1
ATOM 7021 O O . TYR C 1 281 ? 11.582 44.756 299.140 1.00 40.23 262 TYR C O 1
ATOM 7030 N N . PRO C 1 282 ? 10.861 42.997 297.906 1.00 40.73 263 PRO C N 1
ATOM 7031 C CA . PRO C 1 282 ? 12.046 42.724 297.093 1.00 40.96 263 PRO C CA 1
ATOM 7032 C C . PRO C 1 282 ? 12.399 43.802 296.099 1.00 41.40 263 PRO C C 1
ATOM 7033 O O . PRO C 1 282 ? 12.517 43.557 294.883 1.00 42.02 263 PRO C O 1
ATOM 7037 N N . TRP C 1 283 ? 12.585 44.993 296.640 1.00 41.60 264 TRP C N 1
ATOM 7038 C CA . TRP C 1 283 ? 12.934 46.136 295.833 1.00 40.17 264 TRP C CA 1
ATOM 7039 C C . TRP C 1 283 ? 14.361 46.193 295.464 1.00 41.25 264 TRP C C 1
ATOM 7040 O O . TRP C 1 283 ? 15.255 45.963 296.272 1.00 42.79 264 TRP C O 1
ATOM 7051 N N . ASP C 1 284 ? 14.536 46.538 294.202 1.00 41.73 265 ASP C N 1
ATOM 7052 C CA . ASP C 1 284 ? 15.823 46.956 293.667 1.00 41.10 265 ASP C CA 1
ATOM 7053 C C . ASP C 1 284 ? 15.746 48.463 293.689 1.00 40.70 265 ASP C C 1
ATOM 7054 O O . ASP C 1 284 ? 14.689 49.049 293.454 1.00 39.32 265 ASP C O 1
ATOM 7059 N N . TRP C 1 285 ? 16.881 49.081 293.965 1.00 41.00 266 TRP C N 1
ATOM 7060 C CA . TRP C 1 285 ? 16.968 50.522 293.992 1.00 40.29 266 TRP C CA 1
ATOM 7061 C C . TRP C 1 285 ? 18.327 50.964 293.523 1.00 40.93 266 TRP C C 1
ATOM 7062 O O . TRP C 1 285 ? 19.306 50.220 293.513 1.00 40.43 266 TRP C O 1
ATOM 7073 N N . CYS C 1 286 ? 18.334 52.226 293.165 1.00 41.91 267 CYS C N 1
ATOM 7074 C CA . CYS C 1 286 ? 19.523 52.927 292.698 1.00 42.33 267 CYS C CA 1
ATOM 7075 C C . CYS C 1 286 ? 19.357 54.407 292.806 1.00 42.33 267 CYS C C 1
ATOM 7076 O O . CYS C 1 286 ? 18.414 54.980 292.266 1.00 41.42 267 CYS C O 1
ATOM 7079 N N . PHE C 1 287 ? 20.297 55.012 293.513 1.00 42.80 268 PHE C N 1
ATOM 7080 C CA . PHE C 1 287 ? 20.267 56.440 293.745 1.00 43.12 268 PHE C CA 1
ATOM 7081 C C . PHE C 1 287 ? 20.896 57.099 292.537 1.00 43.43 268 PHE C C 1
ATOM 7082 O O . PHE C 1 287 ? 22.015 56.773 292.150 1.00 43.29 268 PHE C O 1
ATOM 7090 N N . ILE C 1 288 ? 20.147 58.035 291.951 1.00 43.48 269 ILE C N 1
ATOM 7091 C CA . ILE C 1 288 ? 20.585 58.798 290.766 1.00 42.67 269 ILE C CA 1
ATOM 7092 C C . ILE C 1 288 ? 20.157 60.245 290.838 1.00 43.40 269 ILE C C 1
ATOM 7093 O O . ILE C 1 288 ? 18.970 60.575 290.914 1.00 44.51 269 ILE C O 1
ATOM 7098 N N . GLY C 1 289 ? 21.153 61.109 290.819 1.00 42.76 270 GLY C N 1
ATOM 7099 C CA . GLY C 1 289 ? 20.925 62.535 290.907 1.00 42.37 270 GLY C CA 1
ATOM 7100 C C . GLY C 1 289 ? 22.167 63.381 290.780 1.00 42.05 270 GLY C C 1
ATOM 7101 O O . GLY C 1 289 ? 23.295 62.915 290.830 1.00 40.75 270 GLY C O 1
ATOM 7102 N N . ALA C 1 290 ? 21.907 64.658 290.615 1.00 42.27 271 ALA C N 1
ATOM 7103 C CA . ALA C 1 290 ? 22.949 65.652 290.479 1.00 42.86 271 ALA C CA 1
ATOM 7104 C C . ALA C 1 290 ? 23.724 65.800 291.784 1.00 42.87 271 ALA C C 1
ATOM 7105 O O . ALA C 1 290 ? 23.193 65.562 292.873 1.00 42.17 271 ALA C O 1
ATOM 7107 N N . PRO C 1 291 ? 24.988 66.199 291.670 1.00 43.03 272 PRO C N 1
ATOM 7108 C CA . PRO C 1 291 ? 25.830 66.450 292.832 1.00 43.49 272 PRO C CA 1
ATOM 7109 C C . PRO C 1 291 ? 25.804 67.880 293.234 1.00 43.06 272 PRO C C 1
ATOM 7110 O O . PRO C 1 291 ? 25.660 68.750 292.380 1.00 44.64 272 PRO C O 1
ATOM 7114 N N . GLU C 1 292 ? 25.978 68.141 294.525 1.00 42.77 273 GLU C N 1
ATOM 7115 C CA . GLU C 1 292 ? 25.968 69.508 295.012 1.00 42.70 273 GLU C CA 1
ATOM 7116 C C . GLU C 1 292 ? 27.104 69.832 295.948 1.00 42.67 273 GLU C C 1
ATOM 7117 O O . GLU C 1 292 ? 27.648 68.966 296.627 1.00 43.11 273 GLU C O 1
ATOM 7123 N N . LYS C 1 293 ? 27.454 71.104 295.944 1.00 42.27 274 LYS C N 1
ATOM 7124 C CA . LYS C 1 293 ? 28.467 71.639 296.819 1.00 42.05 274 LYS C CA 1
ATOM 7125 C C . LYS C 1 293 ? 27.700 72.163 298.017 1.00 41.91 274 LYS C C 1
ATOM 7126 O O . LYS C 1 293 ? 26.571 72.641 297.895 1.00 41.51 274 LYS C O 1
ATOM 7128 N N . ASP C 1 294 ? 28.294 72.005 299.186 1.00 41.76 275 ASP C N 1
ATOM 7129 C CA . ASP C 1 294 ? 27.713 72.558 300.398 1.00 41.78 275 ASP C CA 1
ATOM 7130 C C . ASP C 1 294 ? 26.363 71.966 300.761 1.00 40.31 275 ASP C C 1
ATOM 7131 O O . ASP C 1 294 ? 25.432 72.660 301.181 1.00 38.64 275 ASP C O 1
ATOM 7136 N N . ALA C 1 295 ? 26.255 70.666 300.574 1.00 40.46 276 ALA C N 1
ATOM 7137 C CA . ALA C 1 295 ? 25.023 69.986 300.962 1.00 40.20 276 ALA C CA 1
ATOM 7138 C C . ALA C 1 295 ? 24.604 70.416 302.354 1.00 39.82 276 ALA C C 1
ATOM 7139 O O . ALA C 1 295 ? 25.430 70.730 303.224 1.00 39.09 276 ALA C O 1
ATOM 7141 N N . HIS C 1 296 ? 23.295 70.490 302.516 1.00 39.81 277 HIS C N 1
ATOM 7142 C CA . HIS C 1 296 ? 22.674 70.722 303.814 1.00 41.12 277 HIS C CA 1
ATOM 7143 C C . HIS C 1 296 ? 22.963 72.067 304.416 1.00 41.44 277 HIS C C 1
ATOM 7144 O O . HIS C 1 296 ? 22.628 72.334 305.569 1.00 41.35 277 HIS C O 1
ATOM 7151 N N . THR C 1 297 ? 23.602 72.922 303.634 1.00 41.77 278 THR C N 1
ATOM 7152 C CA . THR C 1 297 ? 23.811 74.299 304.048 1.00 41.72 278 THR C CA 1
ATOM 7153 C C . THR C 1 297 ? 22.748 75.162 303.346 1.00 42.58 278 THR C C 1
ATOM 7154 O O . THR C 1 297 ? 21.986 74.700 302.474 1.00 44.08 278 THR C O 1
ATOM 7158 N N . PRO C 1 298 ? 22.660 76.427 303.721 1.00 43.53 279 PRO C N 1
ATOM 7159 C CA . PRO C 1 298 ? 21.724 77.292 302.993 1.00 44.36 279 PRO C CA 1
ATOM 7160 C C . PRO C 1 298 ? 22.172 77.623 301.562 1.00 43.93 279 PRO C C 1
ATOM 7161 O O . PRO C 1 298 ? 21.512 78.375 300.849 1.00 45.43 279 PRO C O 1
ATOM 7165 N N . ASN C 1 299 ? 23.314 77.068 301.185 1.00 42.85 280 ASN C N 1
ATOM 7166 C CA . ASN C 1 299 ? 23.988 77.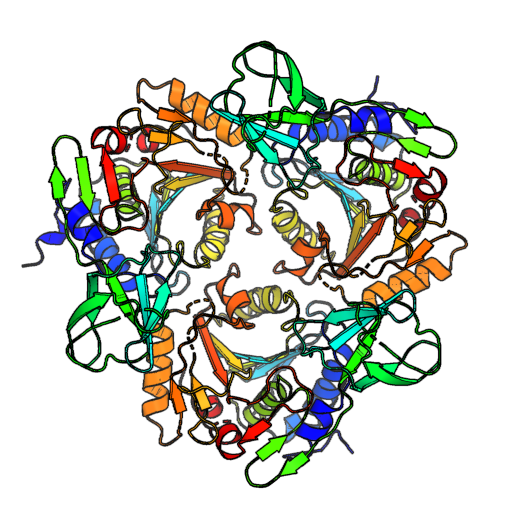453 299.926 1.00 42.63 280 ASN C CA 1
ATOM 7167 C C . ASN C 1 299 ? 24.143 76.336 298.976 1.00 43.04 280 ASN C C 1
ATOM 7168 O O . ASN C 1 299 ? 25.060 76.327 298.146 1.00 43.95 280 ASN C O 1
ATOM 7173 N N . GLU C 1 300 ? 23.265 75.367 299.126 1.00 43.68 281 GLU C N 1
ATOM 7174 C CA . GLU C 1 300 ? 23.288 74.250 298.221 1.00 43.47 281 GLU C CA 1
ATOM 7175 C C . GLU C 1 300 ? 23.444 74.771 296.829 1.00 43.10 281 GLU C C 1
ATOM 7176 O O . GLU C 1 300 ? 22.728 75.680 296.384 1.00 42.44 281 GLU C O 1
ATOM 7182 N N . CYS C 1 301 ? 24.398 74.168 296.145 1.00 43.83 282 CYS C N 1
ATOM 7183 C CA . CYS C 1 301 ? 24.761 74.581 294.825 1.00 44.61 282 CYS C CA 1
ATOM 7184 C C . CYS C 1 301 ? 24.930 73.417 293.870 1.00 44.24 282 CYS C C 1
ATOM 7185 O O . CYS C 1 301 ? 25.743 72.545 294.068 1.00 42.89 282 CYS C O 1
ATOM 7188 N N . VAL C 1 302 ? 24.187 73.492 292.777 1.00 44.69 283 VAL C N 1
ATOM 7189 C CA . VAL C 1 302 ? 24.339 72.555 291.678 1.00 45.34 283 VAL C CA 1
ATOM 7190 C C . VAL C 1 302 ? 24.541 73.273 290.352 1.00 45.76 283 VAL C C 1
ATOM 7191 O O . VAL C 1 302 ? 24.150 74.442 290.165 1.00 47.48 283 VAL C O 1
ATOM 7195 N N . HIS C 1 303 ? 25.175 72.538 289.447 1.00 45.60 284 HIS C N 1
ATOM 7196 C CA . HIS C 1 303 ? 25.507 73.016 288.082 1.00 45.29 284 HIS C CA 1
ATOM 7197 C C . HIS C 1 303 ? 24.325 72.739 287.164 1.00 45.13 284 HIS C C 1
ATOM 7198 O O . HIS C 1 303 ? 23.767 71.658 287.180 1.00 42.22 284 HIS C O 1
ATOM 7205 N N . LYS C 1 304 ? 23.937 73.738 286.379 1.00 45.60 285 LYS C N 1
ATOM 7206 C CA . LYS C 1 304 ? 22.751 73.610 285.514 1.00 45.93 285 LYS C CA 1
ATOM 7207 C C . LYS C 1 304 ? 22.861 72.377 284.582 1.00 46.01 285 LYS C C 1
ATOM 7208 O O . LYS C 1 304 ? 21.872 71.705 284.309 1.00 46.35 285 LYS C O 1
ATOM 7211 N N . LYS C 1 305 ? 24.078 72.035 284.190 1.00 45.50 286 LYS C N 1
ATOM 7212 C CA . LYS C 1 305 ? 24.301 70.959 283.211 1.00 45.29 286 LYS C CA 1
ATOM 7213 C C . LYS C 1 305 ? 24.050 69.592 283.841 1.00 44.70 286 LYS C C 1
ATOM 7214 O O . LYS C 1 305 ? 23.720 68.614 283.159 1.00 44.63 286 LYS C O 1
ATOM 7217 N N . ASP C 1 306 ? 24.177 69.553 285.151 1.00 43.31 287 ASP C N 1
ATOM 7218 C CA . ASP C 1 306 ? 23.987 68.313 285.884 1.00 43.22 287 ASP C CA 1
ATOM 7219 C C . ASP C 1 306 ? 22.502 68.099 286.099 1.00 43.00 287 ASP C C 1
ATOM 7220 O O . ASP C 1 306 ? 22.041 66.972 286.266 1.00 42.31 287 ASP C O 1
ATOM 7225 N N . ILE C 1 307 ? 21.769 69.201 286.115 1.00 42.90 288 ILE C N 1
ATOM 7226 C CA . ILE C 1 307 ? 20.327 69.142 286.290 1.00 43.46 288 ILE C CA 1
ATOM 7227 C C . ILE C 1 307 ? 19.793 68.525 285.036 1.00 44.22 288 ILE C C 1
ATOM 7228 O O . ILE C 1 307 ? 18.993 67.604 285.028 1.00 44.35 288 ILE C O 1
ATOM 7233 N N . GLU C 1 308 ? 20.322 69.064 283.967 1.00 46.00 289 GLU C N 1
ATOM 7234 C CA . GLU C 1 308 ? 19.917 68.729 282.608 1.00 47.33 289 GLU C CA 1
ATOM 7235 C C . GLU C 1 308 ? 20.153 67.269 282.314 1.00 47.19 289 GLU C C 1
ATOM 7236 O O . GLU C 1 308 ? 19.330 66.608 281.689 1.00 47.31 289 GLU C O 1
ATOM 7242 N N . SER C 1 309 ? 21.256 66.766 282.848 1.00 46.65 290 SER C N 1
ATOM 7243 C CA . SER C 1 309 ? 21.654 65.381 282.634 1.00 46.29 290 SER C CA 1
ATOM 7244 C C . SER C 1 309 ? 20.750 64.488 283.460 1.00 45.56 290 SER C C 1
ATOM 7245 O O . SER C 1 309 ? 20.328 63.412 283.056 1.00 43.87 290 SER C O 1
ATOM 7256 N N . VAL C 1 311 ? 17.660 65.041 284.478 1.00 42.23 292 VAL C N 1
ATOM 7257 C CA . VAL C 1 311 ? 16.357 64.956 283.810 1.00 41.25 292 VAL C CA 1
ATOM 7258 C C . VAL C 1 311 ? 16.407 64.006 282.620 1.00 41.76 292 VAL C C 1
ATOM 7259 O O . VAL C 1 311 ? 15.538 63.155 282.424 1.00 41.87 292 VAL C O 1
ATOM 7263 N N . GLY C 1 312 ? 17.458 64.157 281.834 1.00 41.52 293 GLY C N 1
ATOM 7264 C CA . GLY C 1 312 ? 17.616 63.378 280.631 1.00 40.59 293 GLY C CA 1
ATOM 7265 C C . GLY C 1 312 ? 17.775 61.917 280.959 1.00 41.34 293 GLY C C 1
ATOM 7266 O O . GLY C 1 312 ? 17.109 61.061 280.366 1.00 42.02 293 GLY C O 1
ATOM 7267 N N . LEU C 1 313 ? 18.611 61.627 281.948 1.00 40.25 294 LEU C N 1
ATOM 7268 C CA . LEU C 1 313 ? 18.906 60.233 282.282 1.00 40.16 294 LEU C CA 1
ATOM 7269 C C . LEU C 1 313 ? 17.662 59.580 282.844 1.00 40.30 294 LEU C C 1
ATOM 7270 O O . LEU C 1 313 ? 17.334 58.447 282.519 1.00 39.23 294 LEU C O 1
ATOM 7275 N N . TYR C 1 314 ? 16.963 60.330 283.680 1.00 41.23 295 TYR C N 1
ATOM 7276 C CA . TYR C 1 314 ? 15.718 59.831 284.271 1.00 41.21 295 TYR C CA 1
ATOM 7277 C C . TYR C 1 314 ? 14.733 59.510 283.169 1.00 41.36 295 TYR C C 1
ATOM 7278 O O . TYR C 1 314 ? 14.136 58.468 283.160 1.00 40.44 295 TYR C O 1
ATOM 7287 N N . LYS C 1 315 ? 14.609 60.395 282.199 1.00 42.76 296 LYS C N 1
ATOM 7288 C CA . LYS C 1 315 ? 13.623 60.158 281.136 1.00 43.22 296 LYS C CA 1
ATOM 7289 C C . LYS C 1 315 ? 13.900 58.851 280.432 1.00 43.87 296 LYS C C 1
ATOM 7290 O O . LYS C 1 315 ? 12.995 58.042 280.198 1.00 45.20 296 LYS C O 1
ATOM 7296 N N . TYR C 1 316 ? 15.178 58.632 280.180 1.00 42.89 297 TYR C N 1
ATOM 7297 C CA . TYR C 1 316 ? 15.627 57.516 279.382 1.00 42.01 297 TYR C CA 1
ATOM 7298 C C . TYR C 1 316 ? 15.419 56.231 280.128 1.00 41.74 297 TYR C C 1
ATOM 7299 O O . TYR C 1 316 ? 14.816 55.288 279.620 1.00 41.78 297 TYR C O 1
ATOM 7308 N N . LEU C 1 317 ? 15.946 56.218 281.338 1.00 41.63 298 LEU C N 1
ATOM 7309 C CA . LEU C 1 317 ? 15.913 55.034 282.188 1.00 41.75 298 LEU C CA 1
ATOM 7310 C C . LEU C 1 317 ? 14.496 54.583 282.465 1.00 42.16 298 LEU C C 1
ATOM 7311 O O . LEU C 1 317 ? 14.213 53.400 282.502 1.00 42.76 298 LEU C O 1
ATOM 7324 N N . GLU C 1 319 ? 12.110 54.796 280.585 1.00 46.37 300 GLU C N 1
ATOM 7325 C CA . GLU C 1 319 ? 11.536 54.269 279.366 1.00 46.78 300 GLU C CA 1
ATOM 7326 C C . GLU C 1 319 ? 12.109 52.892 279.079 1.00 45.80 300 GLU C C 1
ATOM 7327 O O . GLU C 1 319 ? 11.435 52.042 278.511 1.00 43.94 300 GLU C O 1
ATOM 7333 N N . LYS C 1 320 ? 13.319 52.668 279.578 1.00 45.32 301 LYS C N 1
ATOM 7334 C CA . LYS C 1 320 ? 14.090 51.453 279.271 1.00 45.07 301 LYS C CA 1
ATOM 7335 C C . LYS C 1 320 ? 14.181 50.393 280.347 1.00 44.86 301 LYS C C 1
ATOM 7336 O O . LYS C 1 320 ? 14.434 49.243 280.053 1.00 45.27 301 LYS C O 1
ATOM 7342 N N . LEU C 1 321 ? 14.054 50.782 281.595 1.00 45.28 302 LEU C N 1
ATOM 7343 C CA . LEU C 1 321 ? 14.077 49.796 282.693 1.00 45.40 302 LEU C CA 1
ATOM 7344 C C . LEU C 1 321 ? 12.768 48.992 282.683 1.00 45.84 302 LEU C C 1
ATOM 7345 O O . LEU C 1 321 ? 11.842 49.394 281.989 1.00 45.38 302 LEU C O 1
#

Foldseek 3Di:
DLLADPPVVLLVLQQDDFAFPRNQVSLVSLVSNCVVCLVLAPFRWDWDDDVLLPSKIKTFADQAQEEEEAEHDKFWFQAFQRFIDIQFDFDADWFFWKWFADPVGIWIFTWDCPPVGITDTDDRGDGGTTIDGHFDWDDDDLKIWFPPVWPSLLVNLLVLLSRYDHGYMYMYAGSFRPPGDNLLVVLVCCCVPNVHAEYEYRGEAAADPQRHALQAKEKEDECDFDPVNSVVLVVQCVVDPQGYGYYYYNHDDGSVVSNVPHPDNHTYIYIYFHWYPPSGRTTMHGNSHSVSSVSVNRVVVD/DPCLLPDAPVVLLVLQQDQAAFPRNQVSLVSLVSSCVVCQVLAPFHWDWDADVLLPSKIKTFADQAAEAEEAEHAKFWFQAPPRFTDIQFDFDADWFFWKWFADPVGIDIFTWDCPPNGITDGDDTDDGGTTIDGHFDWDDDDLKIWFPCVFPSLLVNLLVLLSRYDHGYMYMYAGSFRPDGDNVQSVLVCCCVPNVHAEYEYRGEAADDVQRHALQAKEKEDECDFDPVNSVVLVVLLVVDPLGYGYYYYNHDDGSQVSNVPHPHNHGYIYIGFHWYNPSYRTTMHGNSRSVSSVSSNRSVVD/DLLDDPPVVLLVLQQDQFAFPRNQVSLVSLVSSCVVCQVLAPFRWDWDADDLLPSKIKTFADQAQEEEEAEHAKFWFQAFPRFTDIRFDFDADFFFWKWFADPVGIWIFTWDCPPVTIGDTDDTGDGRTTIDTHFDWDDDDLKIWFPPVFPSLLVNLLVLLSRYPHGHMYMYAGSFSPPGDSLLSVLVCCCVPNVHAEYEYRGEAADDVQAHALQAKEWEDECDFDPVNSVVLVVQCVVDPLGYGYYYYNHDDGSQVSNVPHPHNHGYIYIAFHWYNPNYRTTMGGNSHSVSSVSVNRVVPD

Nearest PDB structures (foldseek):
  3cpx-assembly1_C  TM=1.003E+00  e=8.074E-68  Cytophaga hutchinsonii ATCC 33406
  1xfo-assembly1_A  TM=8.309E-01  e=3.750E-22  Pyrococcus horikoshii
  1y0y-assembly1_A  TM=8.211E-01  e=8.731E-22  Pyrococcus horikoshii
  4wwv-assembly1_A  TM=8.380E-01  e=8.655E-21  Desulfurococcus amylolyticus 1221n
  1vhe-assembly1_A  TM=8.145E-01  e=1.298E-18  Bacillus subtilis

Secondary structure (DSSP, 8-state):
-GGG----HHHHHHHS--BTT--HHHHHHHHHHHHHHGGGSSSPPEEE-SGGGTT-EEEEESS-SEEEEE--B-EEEE-STT-EEEESS----TT-EEEEEETTEEEEEE---GGG---B-SSPPPTT-EEEEPP--EEETTEEE-TTHHHHHHHHHHHHHTTT--SEEEEE-SSTTTT--SHHHHHHHHHHHH---EEEE---EE--SSS-TTS-EEE-------HHHHHHHHHHHTTSS--EEE---SS---HHHHHHHSSS--B--BEE-EEBSTTSTT-EEEHHHHH--HHHHH----/--GGGG----HHHHHHHS--BTT--HHHHHHHHHHHHHHGGGSSS--EEE-SGGGTT-EEEEESS-SEEEEE--B-EEEE-STT-EEEESS----TT-EEEEEETTEEEEEE---GGG---B-SSPPPTT-EEEEPP--EEETTEEE-TTHHHHHHHHHHHHHHTT--SEEEEE-S-GGGT--SHHHHHHHHHHHH---EEEEE--EE--SSS-TTS-EEE-------HHHHHHHHHHHTTS---EEE---SS---HHHHHHHSSS--B--EEE-EEBSTTSTT-EEEHHHHH--HHHHH----/-GGG----HHHHHHHS--BTT--HHHHHHHHHHHHHHGGGSSSPPEEE-SGGGTT-EEEEESS-S-EEEE--B-EEEE-STT-EEEES-----TT-EEEEEETTEEEEEE---GGG---EESS-PPTT-EEEE----EEETTEEE-TTHHHHHHHHHHHHHHHH--SEEEEE-SSTTTT--SHHHHHHHHHHHH---BEEE---EE--SSS-TTS-EEE-------HHHHHHHHHHHTTS---EEE---SS---HHHHHHHSSS--B--BEE-EEBSTTSTT-EEEHHHHH--HHHHH----

B-factor: mean 43.81, std 5.05, range [16.49, 88.5]

Solvent-accessible surface area: 31608 Å² total

Radius of gyration: 28.19 Å; Cα contacts (8 Å, |Δi|>4): 2242; chains: 3; bounding box: 67×77×74 Å

Sequence (908 aa):
ENLYFQGQLLKELCSIHAPSGNEEPLKDFILEYIRSNAGSWSYQPVIYADNDLQDCIVLVFGNPRTAVFAHDSIGFTVSYNNHLHPIGSPSAKEGYRLVGKDSNGDIEGVLKIVDEEWLETDRLIDRGTEVTFKPDFREEGDFILTPYLDDRLGVWTALELAKTLEHGIIAFTCWEEHGGGSVAYLARWIYETFHVKQSLICDITWVTEGVEAGKGVAISRDRIPRKKYVNRIIELARQTDDIPFQLEVEGAGASDGRELQLSPYPWDWCFIGAPEKDAHTPNECVHKKDIESVGLYKYLEKLHHENLYFQGQLLKELCSIHAPSGNEEPLKDFILEYIRSNAGSWSYQPVIYADNDLQDCIVLVFGNPRTAVFAHDSIGFTVSYNNHLHPIGSPSAKEGYRLVGKDSNGDIEGVLKIVDEEWLETDRLIDRGTEVTFKPDFREEGDFILTPYLDDRLGVWTALELAKTLEHGIIAFTCWEEHGGGSVAYLARWIYETFHVKQSLICDITWVTEGVEAGKGVAISRDRIPRKKYVNRIIELARQTDIPFQLEVEGAGASDGRELQLSPYPWDWCFIGAPEKDAHTPNECVHKKDIESVGLYKYLEKLENLYFQGQLLKELCSIHAPSGNEEPLKDFILEYIRSNAGSWSYQPVIYADNDLQDCIVLVFGNNPRTAVFAHDSIGFTVSYNNHLHPIGSPSAKEGYRLVGKDSNGDIEGVLKIVDEEWLETDRLIDRGTEVTFKPDFREEGDFILTPYLDDRLGVWTALELAKTLEHGIIAFTCWEEHGGGSVAYLARWIYETFHHVKQSLICDITWVTEGVEAGKGVAISRDRIPRKKYVNRIIELARQTDIPFQLEVEGAGASDGRELQLSPYPWDWCFIGAPEKDAHTPNECVHKKDIESVGLYKYLEKL

CATH classification: 3.40.630.10 (+1 more: 2.40.30.40)